Protein AF-0000000079855640 (afdb_homodimer)

Secondary structure (DSSP, 8-state):
------------PEEPPTTTTHHHHH-BTTB--EEEEEEEESS---HHHHHHHHHHHGGG-GGGSEEEEE-SS-EEEEE--SS---EEE--SS-S----TTSGGG-SEEEEEETTEEEEEEETTT--HHHHHHHHHHHHHHHHHHTT----S-TT---TTSPPPGGGG--HHHHH---S-------PPPP----PBPPTT--EEEEEEEEHHHHHHHHHHTTS-HHHHHHHHHHHHHHHHHHHTT-SS---EEEEEEEEGGGTS-----S--EEEE--EE-GGG----HHHHHHHHHHHHHHH-SHHHHHHHHHHHHHHHH-HHHHHS-HHHHHHHHHHHIIIIIGGG-SEEEEEEEEPP--HHHHTTEEEEEEE----SSS-EEEEEEEETTEEEEEEEESBS--HHHHHHHHHHHHTT---EEEE----/------------PEEPPTTTTHHHHH-BTTB--EEEEEEEESS---HHHHHHHHHHHGGG-TTTSEEEEE-SS-EEEEE--SS---EEE--SS-S----TTSGGG-SEEEEEETTEEEEEEETTT--HHHHHHHHHHHHHHHHHHTT----S-TT---TTSPPPGGGG--HHHHH---S-------PPPP----PBPPTT--EEEEEEEEHHHHHHHHHHTTS-HHHHHHHHHHHHHHHHHHHTT-SS---EEEEEEEEGGGTS-----S--EEEE--EE-GGG----HHHHHHHHHHHHHHH-SHHHHHHHHHHHHHHHH-HHHHHS-HHHHHHHHHHHIIIIIGGG-SEEEEEEEEPP--HHHHTTEEEEEEE----SSS-EEEEEEEETTEEEEEEEESBS--HHHHHHHHHHHHTT---EEEE----

Organism: NCBI:txid1812858

Radius of gyration: 33.26 Å; Cα contacts (8 Å, |Δi|>4): 1749; chains: 2; bounding box: 99×97×77 Å

Solvent-accessible surface area (backbone atoms only — not comparable to full-atom values): 45508 Å² total; per-residue (Å²): 134,83,81,78,73,73,78,66,89,70,84,66,65,43,71,54,39,79,77,17,60,55,39,67,48,46,51,37,101,78,22,20,55,18,32,37,43,31,40,35,37,74,53,70,63,56,64,69,54,44,40,54,18,44,65,60,37,45,75,40,38,58,75,66,35,26,23,76,39,82,51,70,46,46,60,34,32,32,71,46,85,53,75,67,76,64,68,38,72,58,68,88,43,65,43,57,63,75,59,65,81,36,73,66,24,41,55,54,48,40,29,36,53,65,30,31,44,33,42,34,38,34,54,47,47,27,34,71,68,27,49,45,34,51,51,46,24,32,51,42,46,31,42,36,76,73,69,49,81,59,73,68,39,56,60,21,61,57,59,89,44,78,65,57,72,52,34,71,39,62,59,59,72,77,55,39,70,35,75,41,61,75,81,79,88,66,71,68,26,31,69,57,86,50,52,67,46,63,89,79,48,51,40,39,44,33,37,41,30,46,40,64,54,46,48,54,47,18,50,74,72,71,46,50,60,69,46,43,52,52,31,40,48,50,51,14,49,51,54,48,52,60,69,65,64,56,90,71,76,46,32,41,16,35,40,28,61,40,70,38,48,84,73,48,83,65,64,41,36,32,62,54,64,47,77,47,60,57,69,50,51,58,46,42,45,89,74,53,70,68,54,43,39,51,45,41,47,28,45,46,66,50,54,66,44,63,44,56,47,28,16,52,47,18,36,53,48,48,60,59,62,32,63,69,58,51,67,34,43,36,73,58,44,29,52,49,49,42,48,42,38,58,63,45,57,56,29,44,26,36,31,38,46,40,67,73,44,75,56,66,62,37,73,69,49,49,82,47,47,64,39,46,45,36,40,56,31,51,55,83,55,48,33,49,32,36,16,30,23,25,28,87,55,39,28,31,40,22,35,28,21,34,29,71,69,56,62,48,58,50,44,32,53,50,49,39,41,75,67,67,33,70,68,48,79,50,62,78,64,83,127,132,83,79,76,70,72,76,65,88,68,84,64,65,43,72,55,39,78,76,18,60,57,40,69,48,47,51,38,103,79,22,19,53,18,30,36,43,32,39,33,38,73,54,69,64,56,64,71,54,45,38,53,19,45,66,60,38,45,76,40,38,59,74,67,36,26,22,76,41,82,52,69,46,47,62,35,31,32,70,46,85,51,76,69,76,65,68,38,74,58,68,88,42,65,42,58,63,78,58,65,80,38,71,66,23,41,53,53,46,41,30,35,53,68,30,29,45,33,43,35,39,34,53,48,47,27,34,72,68,28,49,45,34,52,50,46,26,31,52,42,46,31,42,36,75,72,69,48,82,58,73,69,38,56,60,23,63,58,61,89,42,78,64,58,72,53,34,72,39,61,59,60,72,77,56,39,70,35,75,40,61,76,80,78,87,65,73,68,26,30,67,58,85,52,53,67,45,64,88,81,46,51,41,38,44,32,36,41,31,47,39,65,53,46,47,56,47,19,50,75,73,71,47,50,60,70,48,43,52,51,31,41,48,51,50,13,49,52,53,47,51,59,70,66,64,57,92,71,77,46,32,41,17,34,41,28,63,39,72,38,47,86,72,47,83,64,65,41,36,32,62,55,63,48,75,47,61,58,68,50,51,58,46,41,47,92,73,53,69,68,56,44,38,50,46,42,47,27,45,48,65,52,53,65,43,63,43,55,48,28,16,52,47,17,36,52,49,47,59,61,62,32,64,67,58,51,67,33,43,35,74,57,46,29,52,49,49,42,50,44,38,58,64,45,56,56,31,45,25,37,33,37,45,39,66,73,43,76,56,66,60,37,73,69,49,50,81,47,47,64,39,45,44,35,39,56,30,52,53,84,57,49,32,50,32,36,18,32,25,25,27,86,56,38,28,32,40,22,34,27,20,34,29,70,69,57,61,48,59,49,43,31,51,51,50,40,42,76,67,65,33,69,67,48,80,48,63,77,64,82,127

Nearest PDB structures (foldseek):
  1q9j-assembly2_B  TM=6.080E-01  e=3.839E-14  Mycobacterium tuberculosis
  1q9j-assembly1_A  TM=6.222E-01  e=2.169E-13  Mycobacterium tuberculosis
  6n8e-assembly1_A  TM=6.264E-01  e=6.746E-13  Burkholderia diffusa
  6mfz-assembly1_A  TM=5.392E-01  e=1.345E-13  Brevibacillus parabrevis
  4tx2-assembly1_B  TM=5.176E-01  e=1.226E-12  Actinoplanes teichomyceticus

Sequence (862 aa):
MPKSHKKSTKDSWFELDLSATVYPTLQRRSFSSVYRISALLKEKVKPDLLQKALEMTLPRFPTFKVALRKGIFWRYLEPNNRPGPWVEQDIINPCMPMPFHANNHYLIRVYYYENRISLEVFHSLSDGTGALYLLRTLIAVYLRLQGYTIPNQNGVLDINQPPDPEELEDAYKRYATSKVRPPRKQEKAYRLHGTLEPFYTLNIICGIISVDTLLNVAKKYKVTITEYLNSVLIYALIQQQKSENHRKERPIKIAMPVSLRRFFPSKTLRNFITMVYPTIDPRLGDYTFEEIVTQVHYYMRYHINGKFLNADITTNAMTKSHPVIRIVPLFIKDLTVRSFYKRVQDLQSSAGLTNLGTIDIPEEMREHLIRFDVLMGQPFSPRTNCAIASLGNILTINFASSIVETSVEKFFFTKLVRDGVPVKIETNRNNMPKSHKKSTKDSWFELDLSATVYPTLQRRSFSSVYRISALLKEKVKPDLLQKALEMTLPRFPTFKVALRKGIFWRYLEPNNRPGPWVEQDIINPCMPMPFHANNHYLIRVYYYENRISLEVFHSLSDGTGALYLLRTLIAVYLRLQGYTIPNQNGVLDINQPPDPEELEDAYKRYATSKVRPPRKQEKAYRLHGTLEPFYTLNIICGIISVDTLLNVAKKYKVTITEYLNSVLIYALIQQQKSENHRKERPIKIAMPVSLRRFFPSKTLRNFITMVYPTIDPRLGDYTFEEIVTQVHYYMRYHINGKFLNADITTNAMTKSHPVIRIVPLFIKDLTVRSFYKRVQDLQSSAGLTNLGTIDIPEEMREHLIRFDVLMGQPFSPRTNCAIASLGNILTINFASSIVETSVEKFFFTKLVRDGVPVKIETNRNN

Structure (mmCIF, N/CA/C/O backbone):
data_AF-0000000079855640-model_v1
#
loop_
_entity.id
_entity.type
_entity.pdbx_description
1 polymer 'Alcohol acetyltransferase'
#
loop_
_atom_site.group_PDB
_atom_site.id
_atom_site.type_symbol
_atom_site.label_atom_id
_atom_site.label_alt_id
_atom_site.label_comp_id
_atom_site.label_asym_id
_atom_site.label_entity_id
_atom_site.label_seq_id
_atom_site.pdbx_PDB_ins_code
_atom_site.Cartn_x
_atom_site.Cartn_y
_atom_site.Cartn_z
_atom_site.occupancy
_atom_site.B_iso_or_equiv
_atom_site.auth_seq_id
_atom_site.auth_comp_id
_atom_site.auth_asym_id
_atom_site.auth_atom_id
_atom_site.pdbx_PDB_model_num
ATOM 1 N N . MET A 1 1 ? -48.562 33.969 37.156 1 28.41 1 MET A N 1
ATOM 2 C CA . MET A 1 1 ? -47.719 34.594 36.125 1 28.41 1 MET A CA 1
ATOM 3 C C . MET A 1 1 ? -46.375 33.875 36.031 1 28.41 1 MET A C 1
ATOM 5 O O . MET A 1 1 ? -45.594 33.875 37 1 28.41 1 MET A O 1
ATOM 9 N N . PRO A 1 2 ? -46.25 32.719 35.25 1 30.27 2 PRO A N 1
ATOM 10 C CA . PRO A 1 2 ? -45.25 31.672 35.375 1 30.27 2 PRO A CA 1
ATOM 11 C C . PRO A 1 2 ? -43.844 32.125 34.969 1 30.27 2 PRO A C 1
ATOM 13 O O . PRO A 1 2 ? -43.719 32.938 34.031 1 30.27 2 PRO A O 1
ATOM 16 N N . LYS A 1 3 ? -42.875 32.312 35.938 1 28.89 3 LYS A N 1
ATOM 17 C CA . LYS A 1 3 ? -41.531 32.844 35.844 1 28.89 3 LYS A CA 1
ATOM 18 C C . LYS A 1 3 ? -40.75 32.188 34.719 1 28.89 3 LYS A C 1
ATOM 20 O O . LYS A 1 3 ? -40.656 30.953 34.656 1 28.89 3 LYS A O 1
ATOM 25 N N . SER A 1 4 ? -40.812 32.812 33.562 1 31.02 4 SER A N 1
ATOM 26 C CA . SER A 1 4 ? -40.125 32.562 32.312 1 31.02 4 SER A CA 1
ATOM 27 C C . SER A 1 4 ? -38.625 32.375 32.531 1 31.02 4 SER A C 1
ATOM 29 O O . SER A 1 4 ? -37.938 33.344 32.906 1 31.02 4 SER A O 1
ATOM 31 N N . HIS A 1 5 ? -38.219 31.359 33.312 1 28.95 5 HIS A N 1
ATOM 32 C CA . HIS A 1 5 ? -36.812 31.125 33.625 1 28.95 5 HIS A CA 1
ATOM 33 C C . HIS A 1 5 ? -35.969 31.094 32.344 1 28.95 5 HIS A C 1
ATOM 35 O O . HIS A 1 5 ? -36.156 30.203 31.5 1 28.95 5 HIS A O 1
ATOM 41 N N . LYS A 1 6 ? -35.625 32.25 31.766 1 30.98 6 LYS A N 1
ATOM 42 C CA . LYS A 1 6 ? -34.656 32.406 30.688 1 30.98 6 LYS A CA 1
ATOM 43 C C . LYS A 1 6 ? -33.406 31.547 30.922 1 30.98 6 LYS A C 1
ATOM 45 O O . LYS A 1 6 ? -32.75 31.672 31.953 1 30.98 6 LYS A O 1
ATOM 50 N N . LYS A 1 7 ? -33.438 30.344 30.438 1 34.44 7 LYS A N 1
ATOM 51 C CA . LYS A 1 7 ? -32.312 29.438 30.453 1 34.44 7 LYS A CA 1
ATOM 52 C C . LYS A 1 7 ? -31.016 30.172 30.109 1 34.44 7 LYS A C 1
ATOM 54 O O . LYS A 1 7 ? -30.875 30.75 29.031 1 34.44 7 LYS A O 1
ATOM 59 N N . SER A 1 8 ? -30.375 30.891 31.062 1 32.03 8 SER A N 1
ATOM 60 C CA . SER A 1 8 ? -29.062 31.516 30.969 1 32.03 8 SER A CA 1
ATOM 61 C C . SER A 1 8 ? -28.125 30.703 30.094 1 32.03 8 SER A C 1
ATOM 63 O O . SER A 1 8 ? -28.25 29.484 30 1 32.03 8 SER A O 1
ATOM 65 N N . THR A 1 9 ? -27.531 31.281 29.047 1 35.34 9 THR A N 1
ATOM 66 C CA . THR A 1 9 ? -26.516 30.766 28.141 1 35.34 9 THR A CA 1
ATOM 67 C C . THR A 1 9 ? -25.469 29.953 28.906 1 35.34 9 THR A C 1
ATOM 69 O O . THR A 1 9 ? -24.656 30.516 29.641 1 35.34 9 THR A O 1
ATOM 72 N N . LYS A 1 10 ? -25.688 28.844 29.484 1 37.53 10 LYS A N 1
ATOM 73 C CA . LYS A 1 10 ? -24.938 27.797 30.172 1 37.53 10 LYS A CA 1
ATOM 74 C C . LYS A 1 10 ? -23.562 27.625 29.547 1 37.53 10 LYS A C 1
ATOM 76 O O . LYS A 1 10 ? -23.422 27.594 28.312 1 37.53 10 LYS A O 1
ATOM 81 N N . ASP A 1 11 ? -22.344 27.938 30.297 1 41.16 11 ASP A N 1
ATOM 82 C CA . ASP A 1 11 ? -20.906 27.734 30.188 1 41.16 11 ASP A CA 1
ATOM 83 C C . ASP A 1 11 ? -20.578 26.422 29.5 1 41.16 11 ASP A C 1
ATOM 85 O O . ASP A 1 11 ? -20.672 25.359 30.094 1 41.16 11 ASP A O 1
ATOM 89 N N . SER A 1 12 ? -20.812 26.266 28.297 1 45.03 12 SER A N 1
ATOM 90 C CA . SER A 1 12 ? -20.625 25.016 27.578 1 45.03 12 SER A CA 1
ATOM 91 C C . SER A 1 12 ? -19.156 24.625 27.484 1 45.03 12 SER A C 1
ATOM 93 O O . SER A 1 12 ? -18.328 25.406 27 1 45.03 12 SER A O 1
ATOM 95 N N . TRP A 1 13 ? -18.562 23.828 28.391 1 44.44 13 TRP A N 1
ATOM 96 C CA . TRP A 1 13 ? -17.25 23.188 28.391 1 44.44 13 TRP A CA 1
ATOM 97 C C . TRP A 1 13 ? -17.062 22.344 27.156 1 44.44 13 TRP A C 1
ATOM 99 O O . TRP A 1 13 ? -18.016 21.766 26.625 1 44.44 13 TRP A O 1
ATOM 109 N N . PHE A 1 14 ? -15.977 22.734 26.406 1 49.75 14 PHE A N 1
ATOM 110 C CA . PHE A 1 14 ? -15.617 21.891 25.266 1 49.75 14 PHE A CA 1
ATOM 111 C C . PHE A 1 14 ? -14.633 20.812 25.703 1 49.75 14 PHE A C 1
ATOM 113 O O . PHE A 1 14 ? -13.633 21.094 26.359 1 49.75 14 PHE A O 1
ATOM 120 N N . GLU A 1 15 ? -14.969 19.609 25.547 1 48.06 15 GLU A N 1
ATOM 121 C CA . GLU A 1 15 ? -14.016 18.531 25.734 1 48.06 15 GLU A CA 1
ATOM 122 C C . GLU A 1 15 ? -12.922 18.562 24.672 1 48.06 15 GLU A C 1
ATOM 124 O O . GLU A 1 15 ? -13.164 18.969 23.531 1 48.06 15 GLU A O 1
ATOM 129 N N . LEU A 1 16 ? -11.695 18.312 25.109 1 44.03 16 LEU A N 1
ATOM 130 C CA . LEU A 1 16 ? -10.609 18.203 24.141 1 44.03 16 LEU A CA 1
ATOM 131 C C . LEU A 1 16 ? -10.891 17.109 23.125 1 44.03 16 LEU A C 1
ATOM 133 O O . LEU A 1 16 ? -11.344 16.016 23.484 1 44.03 16 LEU A O 1
ATOM 137 N N . ASP A 1 17 ? -10.797 17.609 21.984 1 43.06 17 ASP A N 1
ATOM 138 C CA . ASP A 1 17 ? -10.984 16.578 20.969 1 43.06 17 ASP A CA 1
ATOM 139 C C . ASP A 1 17 ? -9.852 15.555 21 1 43.06 17 ASP A C 1
ATOM 141 O O . ASP A 1 17 ? -8.906 15.695 21.781 1 43.06 17 ASP A O 1
ATOM 145 N N . LEU A 1 18 ? -10.008 14.469 20.359 1 40.34 18 LEU A N 1
ATOM 146 C CA . LEU A 1 18 ? -9.133 13.297 20.422 1 40.34 18 LEU A CA 1
ATOM 147 C C . LEU A 1 18 ? -7.695 13.68 20.094 1 40.34 18 LEU A C 1
ATOM 149 O O . LEU A 1 18 ? -6.758 13.172 20.719 1 40.34 18 LEU A O 1
ATOM 153 N N . SER A 1 19 ? -7.562 14.633 19.234 1 40.22 19 SER A N 1
ATOM 154 C CA . SER A 1 19 ? -6.207 15.008 18.844 1 40.22 19 SER A CA 1
ATOM 155 C C . SER A 1 19 ? -5.598 15.992 19.844 1 40.22 19 SER A C 1
ATOM 157 O O . SER A 1 19 ? -4.375 16.062 19.984 1 40.22 19 SER A O 1
ATOM 159 N N . ALA A 1 20 ? -6.449 16.609 20.578 1 43.47 20 ALA A N 1
ATOM 160 C CA . ALA A 1 20 ? -6.047 17.75 21.406 1 43.47 20 ALA A CA 1
ATOM 161 C C . ALA A 1 20 ? -5.504 17.281 22.75 1 43.47 20 ALA A C 1
ATOM 163 O O . ALA A 1 20 ? -4.809 18.031 23.438 1 43.47 20 ALA A O 1
ATOM 164 N N . THR A 1 21 ? -5.789 16.078 23.047 1 38.31 21 THR A N 1
ATOM 165 C CA . THR A 1 21 ? -5.438 15.617 24.391 1 38.31 21 THR A CA 1
ATOM 166 C C . THR A 1 21 ? -3.93 15.43 24.516 1 38.31 21 THR A C 1
ATOM 168 O O . THR A 1 21 ? -3.379 15.531 25.609 1 38.31 21 THR A O 1
ATOM 171 N N . VAL A 1 22 ? -3.318 15.312 23.359 1 42.22 22 VAL A N 1
ATOM 172 C CA . VAL A 1 22 ? -1.897 14.977 23.406 1 42.22 22 VAL A CA 1
ATOM 173 C C . VAL A 1 22 ? -1.075 16.25 23.594 1 42.22 22 VAL A C 1
ATOM 175 O O . VAL A 1 22 ? -0.082 16.266 24.328 1 42.22 22 VAL A O 1
ATOM 178 N N . TYR A 1 23 ? -1.592 17.281 23.219 1 41.84 23 TYR A N 1
ATOM 179 C CA . TYR A 1 23 ? -0.748 18.453 23.047 1 41.84 23 TYR A CA 1
ATOM 180 C C . TYR A 1 23 ? -0.509 19.156 24.391 1 41.84 23 TYR A C 1
ATOM 182 O O . TYR A 1 23 ? 0.617 19.562 24.688 1 41.84 23 TYR A O 1
ATOM 190 N N . PRO A 1 24 ? -1.569 19.266 25.172 1 39.59 24 PRO A N 1
ATOM 191 C CA . PRO A 1 24 ? -1.308 19.953 26.438 1 39.59 24 PRO A CA 1
ATOM 192 C C . PRO A 1 24 ? -0.3 19.219 27.312 1 39.59 24 PRO A C 1
ATOM 194 O O . PRO A 1 24 ? 0.425 19.844 28.094 1 39.59 24 PRO A O 1
ATOM 197 N N . THR A 1 25 ? -0.307 17.922 27.062 1 40.91 25 THR A N 1
ATOM 198 C CA . THR A 1 25 ? 0.597 17.109 27.859 1 40.91 25 THR A CA 1
ATOM 199 C C . THR A 1 25 ? 2.047 17.328 27.438 1 40.91 25 THR A C 1
ATOM 201 O O . THR A 1 25 ? 2.965 17.188 28.25 1 40.91 25 THR A O 1
ATOM 204 N N . LEU A 1 26 ? 2.088 17.719 26.219 1 43.69 26 LEU A N 1
ATOM 205 C CA . LEU A 1 26 ? 3.439 17.859 25.688 1 43.69 26 LEU A CA 1
ATOM 206 C C . LEU A 1 26 ? 3.98 19.266 25.938 1 43.69 26 LEU A C 1
ATOM 208 O O . LEU A 1 26 ? 5.164 19.531 25.703 1 43.69 26 LEU A O 1
ATOM 212 N N . GLN A 1 27 ? 3.051 20.156 26.359 1 40.84 27 GLN A N 1
ATOM 213 C CA . GLN A 1 27 ? 3.473 21.531 26.547 1 40.84 27 GLN A CA 1
ATOM 214 C C . GLN A 1 27 ? 4.508 21.641 27.672 1 40.84 27 GLN A C 1
ATOM 216 O O . GLN A 1 27 ? 4.254 21.219 28.797 1 40.84 27 GLN A O 1
ATOM 221 N N . ARG A 1 28 ? 5.723 21.469 27.312 1 48.12 28 ARG A N 1
ATOM 222 C CA . ARG A 1 28 ? 6.809 21.844 28.203 1 48.12 28 ARG A CA 1
ATOM 223 C C . ARG A 1 28 ? 7.453 23.156 27.766 1 48.12 28 ARG A C 1
ATOM 225 O O . ARG A 1 28 ? 7.094 23.719 26.734 1 48.12 28 ARG A O 1
ATOM 232 N N . ARG A 1 29 ? 8.195 23.594 28.812 1 46.03 29 ARG A N 1
ATOM 233 C CA . ARG A 1 29 ? 9.031 24.75 28.5 1 46.03 29 ARG A CA 1
ATOM 234 C C . ARG A 1 29 ? 9.766 24.547 27.188 1 46.03 29 ARG A C 1
ATOM 236 O O . ARG A 1 29 ? 10.039 25.516 26.453 1 46.03 29 ARG A O 1
ATOM 243 N N . SER A 1 30 ? 9.883 23.234 26.859 1 45.31 30 SER A N 1
ATOM 244 C CA . SER A 1 30 ? 10.75 23 25.703 1 45.31 30 SER A CA 1
ATOM 245 C C . SER A 1 30 ? 9.953 22.531 24.5 1 45.31 30 SER A C 1
ATOM 247 O O . SER A 1 30 ? 10.523 22.234 23.438 1 45.31 30 SER A O 1
ATOM 249 N N . PHE A 1 31 ? 8.633 22.406 24.656 1 52.41 31 PHE A N 1
ATOM 250 C CA . PHE A 1 31 ? 7.859 22 23.484 1 52.41 31 PHE A CA 1
ATOM 251 C C . PHE A 1 31 ? 6.625 22.891 23.328 1 52.41 31 PHE A C 1
ATOM 253 O O . PHE A 1 31 ? 5.934 23.172 24.312 1 52.41 31 PHE A O 1
ATOM 260 N N . SER A 1 32 ? 6.598 23.531 22.156 1 60.34 32 SER A N 1
ATOM 261 C CA . SER A 1 32 ? 5.457 24.391 21.859 1 60.34 32 SER A CA 1
ATOM 262 C C . SER A 1 32 ? 4.52 23.734 20.859 1 60.34 32 SER A C 1
ATOM 264 O O . SER A 1 32 ? 4.934 23.391 19.75 1 60.34 32 SER A O 1
ATOM 266 N N . SER A 1 33 ? 3.336 23.438 21.203 1 75.88 33 SER A N 1
ATOM 267 C CA . SER A 1 33 ? 2.305 22.938 20.297 1 75.88 33 SER A CA 1
ATOM 268 C C . SER A 1 33 ? 1.519 24.094 19.672 1 75.88 33 SER A C 1
ATOM 270 O O . SER A 1 33 ? 0.299 24.172 19.828 1 75.88 33 SER A O 1
ATOM 272 N N . VAL A 1 34 ? 2.281 25.016 19.078 1 87.5 34 VAL A N 1
ATOM 273 C CA . VAL A 1 34 ? 1.7 26.203 18.469 1 87.5 34 VAL A CA 1
ATOM 274 C C . VAL A 1 34 ? 2.051 26.25 16.984 1 87.5 34 VAL A C 1
ATOM 276 O O . VAL A 1 34 ? 3.184 25.953 16.609 1 87.5 34 VAL A O 1
ATOM 279 N N . TYR A 1 35 ? 1.076 26.531 16.203 1 91 35 TYR A N 1
ATOM 280 C CA . TYR A 1 35 ? 1.346 26.812 14.789 1 91 35 TYR A CA 1
ATOM 281 C C . TYR A 1 35 ? 0.889 28.219 14.414 1 91 35 TYR A C 1
ATOM 283 O O . TYR A 1 35 ? 0.208 28.891 15.203 1 91 35 TYR A O 1
ATOM 291 N N . ARG A 1 36 ? 1.369 28.641 13.25 1 96.31 36 ARG A N 1
ATOM 292 C CA . ARG A 1 36 ? 1.108 30.016 12.852 1 96.31 36 ARG A CA 1
ATOM 293 C C . ARG A 1 36 ? 0.608 30.078 11.414 1 96.31 36 ARG A C 1
ATOM 295 O O . ARG A 1 36 ? 1.117 29.375 10.539 1 96.31 36 ARG A O 1
ATOM 302 N N . ILE A 1 37 ? -0.422 30.844 11.203 1 97.88 37 ILE A N 1
ATOM 303 C CA . ILE A 1 37 ? -0.852 31.234 9.867 1 97.88 37 ILE A CA 1
ATOM 304 C C . ILE A 1 37 ? -0.776 32.75 9.719 1 97.88 37 ILE A C 1
ATOM 306 O O . ILE A 1 37 ? -1.228 33.5 10.594 1 97.88 37 ILE A O 1
ATOM 310 N N . SER A 1 38 ? -0.2 33.188 8.617 1 98 38 SER A N 1
ATOM 311 C CA . SER A 1 38 ? -0.027 34.594 8.398 1 98 38 SER A CA 1
ATOM 312 C C . SER A 1 38 ? -0.588 35.031 7.039 1 98 38 SER A C 1
ATOM 314 O O . SER A 1 38 ? -0.596 34.25 6.094 1 98 38 SER A O 1
ATOM 316 N N . ALA A 1 39 ? -1.063 36.219 7.008 1 98.44 39 ALA A N 1
ATOM 317 C CA . ALA A 1 39 ? -1.492 36.844 5.766 1 98.44 39 ALA A CA 1
ATOM 318 C C . ALA A 1 39 ? -0.672 38.094 5.48 1 98.44 39 ALA A C 1
ATOM 320 O O . ALA A 1 39 ? -0.489 38.938 6.363 1 98.44 39 ALA A O 1
ATOM 321 N N . LEU A 1 40 ? -0.145 38.125 4.309 1 98.25 40 LEU A N 1
ATOM 322 C CA . LEU A 1 40 ? 0.567 39.312 3.855 1 98.25 40 LEU A CA 1
ATOM 323 C C . LEU A 1 40 ? -0.357 40.219 3.062 1 98.25 40 LEU A C 1
ATOM 325 O O . LEU A 1 40 ? -0.882 39.812 2.018 1 98.25 40 LEU A O 1
ATOM 329 N N . LEU A 1 41 ? -0.554 41.406 3.574 1 98.25 41 LEU A N 1
ATOM 330 C CA . LEU A 1 41 ? -1.421 42.406 2.936 1 98.25 41 LEU A CA 1
ATOM 331 C C . LEU A 1 41 ? -0.617 43.312 2.025 1 98.25 41 LEU A C 1
ATOM 333 O O . LEU A 1 41 ? 0.615 43.344 2.078 1 98.25 41 LEU A O 1
ATOM 337 N N . LYS A 1 42 ? -1.302 44.062 1.216 1 97.44 42 LYS A N 1
ATOM 338 C CA . LYS A 1 42 ? -0.654 45 0.322 1 97.44 42 LYS A CA 1
ATOM 339 C C . LYS A 1 42 ? -0.321 46.312 1.054 1 97.44 42 LYS A C 1
ATOM 341 O O . LYS A 1 42 ? 0.647 46.969 0.71 1 97.44 42 LYS A O 1
ATOM 346 N N . GLU A 1 43 ? -1.129 46.594 2.08 1 97.56 43 GLU A N 1
ATOM 347 C CA . GLU A 1 43 ? -0.937 47.812 2.842 1 97.56 43 GLU A CA 1
ATOM 348 C C . GLU A 1 43 ? -0.485 47.531 4.27 1 97.56 43 GLU A C 1
ATOM 350 O O . GLU A 1 43 ? -0.72 46.438 4.781 1 97.56 43 GLU A O 1
ATOM 355 N N . LYS A 1 44 ? 0.101 48.5 4.863 1 97.88 44 LYS A N 1
ATOM 356 C CA . LYS A 1 44 ? 0.539 48.375 6.25 1 97.88 44 LYS A CA 1
ATOM 357 C C . LYS A 1 44 ? -0.65 48.156 7.184 1 97.88 44 LYS A C 1
ATOM 359 O O . LYS A 1 44 ? -1.698 48.781 7.004 1 97.88 44 LYS A O 1
ATOM 364 N N . VAL A 1 45 ? -0.431 47.438 8.203 1 98.44 45 VAL A N 1
ATOM 365 C CA . VAL A 1 45 ? -1.49 47.094 9.141 1 98.44 45 VAL A CA 1
ATOM 366 C C . VAL A 1 45 ? -1.673 48.219 10.156 1 98.44 45 VAL A C 1
ATOM 368 O O . VAL A 1 45 ? -0.693 48.781 10.648 1 98.44 45 VAL A O 1
ATOM 371 N N . LYS A 1 46 ? -2.889 48.562 10.414 1 98.38 46 LYS A N 1
ATOM 372 C CA . LYS A 1 46 ? -3.252 49.469 11.492 1 98.38 46 LYS A CA 1
ATOM 373 C C . LYS A 1 46 ? -3.623 48.719 12.758 1 98.38 46 LYS A C 1
ATOM 375 O O . LYS A 1 46 ? -4.734 48.188 12.875 1 98.38 46 LYS A O 1
ATOM 380 N N . PRO A 1 47 ? -2.787 48.75 13.719 1 97.94 47 PRO A N 1
ATOM 381 C CA . PRO A 1 47 ? -2.959 47.875 14.883 1 97.94 47 PRO A CA 1
ATOM 382 C C . PRO A 1 47 ? -4.266 48.156 15.633 1 97.94 47 PRO A C 1
ATOM 384 O O . PRO A 1 47 ? -4.91 47.219 16.109 1 97.94 47 PRO A O 1
ATOM 387 N N . ASP A 1 48 ? -4.648 49.406 15.797 1 97.88 48 ASP A N 1
ATOM 388 C CA . ASP A 1 48 ? -5.855 49.75 16.547 1 97.88 48 ASP A CA 1
ATOM 389 C C . ASP A 1 48 ? -7.098 49.188 15.859 1 97.88 48 ASP A C 1
ATOM 391 O O . ASP A 1 48 ? -8 48.688 16.531 1 97.88 48 ASP A O 1
ATOM 395 N N . LEU A 1 49 ? -7.129 49.312 14.602 1 98.38 49 LEU A N 1
ATOM 396 C CA . LEU A 1 49 ? -8.25 48.75 13.844 1 98.38 49 LEU A CA 1
ATOM 397 C C . LEU A 1 49 ? -8.258 47.25 13.898 1 98.38 49 LEU A C 1
ATOM 399 O O . LEU A 1 49 ? -9.32 46.625 13.922 1 98.38 49 LEU A O 1
ATOM 403 N N . LEU A 1 50 ? -7.047 46.688 13.82 1 98.62 50 LEU A N 1
ATOM 404 C CA . LEU A 1 50 ? -6.941 45.25 13.906 1 98.62 50 LEU A CA 1
ATOM 405 C C . LEU A 1 50 ? -7.457 44.75 15.258 1 98.62 50 LEU A C 1
ATOM 407 O O . LEU A 1 50 ? -8.117 43.719 15.32 1 98.62 50 LEU A O 1
ATOM 411 N N . GLN A 1 51 ? -7.125 45.469 16.328 1 98.44 51 GLN A N 1
ATOM 412 C CA . GLN A 1 51 ? -7.625 45.125 17.656 1 98.44 51 GLN A CA 1
ATOM 413 C C . GLN A 1 51 ? -9.148 45.188 17.703 1 98.44 51 GLN A C 1
ATOM 415 O O . GLN A 1 51 ? -9.789 44.281 18.25 1 98.44 51 GLN A O 1
ATOM 420 N N . LYS A 1 52 ? -9.68 46.25 17.172 1 98.38 52 LYS A N 1
ATOM 421 C CA . LYS A 1 52 ? -11.141 46.375 17.109 1 98.38 52 LYS A CA 1
ATOM 422 C C . LYS A 1 52 ? -11.758 45.219 16.328 1 98.38 52 LYS A C 1
ATOM 424 O O . LYS A 1 52 ? -12.781 44.656 16.719 1 98.38 52 LYS A O 1
ATOM 429 N N . ALA A 1 53 ? -11.148 44.906 15.203 1 98.69 53 ALA A N 1
ATOM 430 C CA . ALA A 1 53 ? -11.625 43.781 14.375 1 98.69 53 ALA A CA 1
ATOM 431 C C . ALA A 1 53 ? -11.602 42.469 15.156 1 98.69 53 ALA A C 1
ATOM 433 O O . ALA A 1 53 ? -12.516 41.656 15.039 1 98.69 53 ALA A O 1
ATOM 434 N N . LEU A 1 54 ? -10.508 42.25 15.852 1 98.5 54 LEU A N 1
ATOM 435 C CA . LEU A 1 54 ? -10.367 41.031 16.641 1 98.5 54 LEU A CA 1
ATOM 436 C C . LEU A 1 54 ? -11.484 40.938 17.688 1 98.5 54 LEU A C 1
ATOM 438 O O . LEU A 1 54 ? -12.086 39.875 17.844 1 98.5 54 LEU A O 1
ATOM 442 N N . GLU A 1 55 ? -11.82 41.969 18.375 1 97.5 55 GLU A N 1
ATOM 443 C CA . GLU A 1 55 ? -12.859 42 19.391 1 97.5 55 GLU A CA 1
ATOM 444 C C . GLU A 1 55 ? -14.234 41.719 18.781 1 97.5 55 GLU A C 1
ATOM 446 O O . GLU A 1 55 ? -15.07 41.062 19.406 1 97.5 55 GLU A O 1
ATOM 451 N N . MET A 1 56 ? -14.398 42.219 17.641 1 97.94 56 MET A N 1
ATOM 452 C CA . MET A 1 56 ? -15.672 42.031 16.969 1 97.94 56 MET A CA 1
ATOM 453 C C . MET A 1 56 ? -15.812 40.594 16.453 1 97.94 56 MET A C 1
ATOM 455 O O . MET A 1 56 ? -16.922 40.031 16.406 1 97.94 56 MET A O 1
ATOM 459 N N . THR A 1 57 ? -14.734 40 15.992 1 98.38 57 THR A N 1
ATOM 460 C CA . THR A 1 57 ? -14.734 38.719 15.281 1 98.38 57 THR A CA 1
ATOM 461 C C . THR A 1 57 ? -14.758 37.562 16.25 1 98.38 57 THR A C 1
ATOM 463 O O . THR A 1 57 ? -15.461 36.562 16.031 1 98.38 57 THR A O 1
ATOM 466 N N . LEU A 1 58 ? -14.016 37.594 17.328 1 97.31 58 LEU A N 1
ATOM 467 C CA . LEU A 1 58 ? -13.703 36.469 18.203 1 97.31 58 LEU A CA 1
ATOM 468 C C . LEU A 1 58 ? -14.969 35.875 18.812 1 97.31 58 LEU A C 1
ATOM 470 O O . LEU A 1 58 ? -15.086 34.656 18.938 1 97.31 58 LEU A O 1
ATOM 474 N N . PRO A 1 59 ? -15.984 36.688 19.188 1 95.25 59 PRO A N 1
ATOM 475 C CA . PRO A 1 59 ? -17.203 36.094 19.766 1 95.25 59 PRO A CA 1
ATOM 476 C C . PRO A 1 59 ? -17.922 35.156 18.797 1 95.25 59 PRO A C 1
ATOM 478 O O . PRO A 1 59 ? -18.641 34.25 19.234 1 95.25 59 PRO A O 1
ATOM 481 N N . ARG A 1 60 ? -17.719 35.281 17.531 1 97.06 60 ARG A N 1
ATOM 482 C CA . ARG A 1 60 ? -18.328 34.406 16.531 1 97.06 60 ARG A CA 1
ATOM 483 C C . ARG A 1 60 ? -17.656 33.031 16.5 1 97.06 60 ARG A C 1
ATOM 485 O O . ARG A 1 60 ? -18.219 32.062 15.992 1 97.06 60 ARG A O 1
ATOM 492 N N . PHE A 1 61 ? -16.484 32.969 17.109 1 96.75 61 PHE A N 1
ATOM 493 C CA . PHE A 1 61 ? -15.688 31.734 17.125 1 96.75 61 PHE A CA 1
ATOM 494 C C . PHE A 1 61 ? -15.469 31.234 18.547 1 96.75 61 PHE A C 1
ATOM 496 O O . PHE A 1 61 ? -14.344 31.25 19.047 1 96.75 61 PHE A O 1
ATOM 503 N N . PRO A 1 62 ? -16.469 30.641 19.125 1 93.31 62 PRO A N 1
ATOM 504 C CA . PRO A 1 62 ? -16.359 30.25 20.531 1 93.31 62 PRO A CA 1
ATOM 505 C C . PRO A 1 62 ? -15.273 29.219 20.781 1 93.31 62 PRO A C 1
ATOM 507 O O . PRO A 1 62 ? -14.711 29.156 21.875 1 93.31 62 PRO A O 1
ATOM 510 N N . THR A 1 63 ? -14.914 28.469 19.812 1 90.44 63 THR A N 1
ATOM 511 C CA . THR A 1 63 ? -13.906 27.422 19.969 1 90.44 63 THR A CA 1
ATOM 512 C C . THR A 1 63 ? -12.523 28.047 20.172 1 90.44 63 THR A C 1
ATOM 514 O O . THR A 1 63 ? -11.602 27.375 20.641 1 90.44 63 THR A O 1
ATOM 517 N N . PHE A 1 64 ? -12.398 29.328 19.844 1 94.06 64 PHE A N 1
ATOM 518 C CA . PHE A 1 64 ? -11.117 30.016 19.984 1 94.06 64 PHE A CA 1
ATOM 519 C C . PHE A 1 64 ? -11.125 30.938 21.203 1 94.06 64 PHE A C 1
ATOM 521 O O . PHE A 1 64 ? -10.086 31.438 21.609 1 94.06 64 PHE A O 1
ATOM 528 N N . LYS A 1 65 ? -12.258 31.141 21.688 1 93 65 LYS A N 1
ATOM 529 C CA . LYS A 1 65 ? -12.414 31.969 22.875 1 93 65 LYS A CA 1
ATOM 530 C C . LYS A 1 65 ? -12.531 31.109 24.141 1 93 65 LYS A C 1
ATOM 532 O O . LYS A 1 65 ? -13.523 31.203 24.859 1 93 65 LYS A O 1
ATOM 537 N N . VAL A 1 66 ? -11.484 30.359 24.391 1 89.19 66 VAL A N 1
ATOM 538 C CA . VAL A 1 66 ? -11.531 29.375 25.484 1 89.19 66 VAL A CA 1
ATOM 539 C C . VAL A 1 66 ? -10.211 29.375 26.234 1 89.19 66 VAL A C 1
ATOM 541 O O . VAL A 1 66 ? -9.211 29.922 25.766 1 89.19 66 VAL A O 1
ATOM 544 N N . ALA A 1 67 ? -10.297 28.875 27.406 1 86.12 67 ALA A N 1
ATOM 545 C CA . ALA A 1 67 ? -9.133 28.641 28.266 1 86.12 67 ALA A CA 1
ATOM 546 C C . ALA A 1 67 ? -9.016 27.172 28.641 1 86.12 67 ALA A C 1
ATOM 548 O O . ALA A 1 67 ? -10.031 26.484 28.797 1 86.12 67 ALA A O 1
ATOM 549 N N . LEU A 1 68 ? -7.75 26.812 28.703 1 79.06 68 LEU A N 1
ATOM 550 C CA . LEU A 1 68 ? -7.492 25.438 29.109 1 79.06 68 LEU A CA 1
ATOM 551 C C . LEU A 1 68 ? -7.496 25.297 30.625 1 79.06 68 LEU A C 1
ATOM 553 O O . LEU A 1 68 ? -6.832 26.078 31.328 1 79.06 68 LEU A O 1
ATOM 557 N N . ARG A 1 69 ? -8.289 24.391 31.078 1 74.75 69 ARG A N 1
ATOM 558 C CA . ARG A 1 69 ? -8.344 24.109 32.5 1 74.75 69 ARG A CA 1
ATOM 559 C C . ARG A 1 69 ? -7.918 22.688 32.812 1 74.75 69 ARG A C 1
ATOM 561 O O . ARG A 1 69 ? -8.188 21.766 32.031 1 74.75 69 ARG A O 1
ATOM 568 N N . LYS A 1 70 ? -7.098 22.594 33.812 1 69.19 70 LYS A N 1
ATOM 569 C CA . LYS A 1 70 ? -6.637 21.281 34.25 1 69.19 70 LYS A CA 1
ATOM 570 C C . LYS A 1 70 ? -7.535 20.734 35.344 1 69.19 70 LYS A C 1
ATOM 572 O O . LYS A 1 70 ? -7.695 21.344 36.406 1 69.19 70 LYS A O 1
ATOM 577 N N . GLY A 1 71 ? -8.195 19.719 34.906 1 61.69 71 GLY A N 1
ATOM 578 C CA . GLY A 1 71 ? -8.875 18.969 35.969 1 61.69 71 GLY A CA 1
ATOM 579 C C . GLY A 1 71 ? -8.023 17.859 36.562 1 61.69 71 GLY A C 1
ATOM 580 O O . GLY A 1 71 ? -6.82 17.797 36.312 1 61.69 71 GLY A O 1
ATOM 581 N N . ILE A 1 72 ? -8.578 17.078 37.406 1 55.84 72 ILE A N 1
ATOM 582 C CA . ILE A 1 72 ? -7.848 15.992 38.062 1 55.84 72 ILE A CA 1
ATOM 583 C C . ILE A 1 72 ? -7.566 14.891 37.031 1 55.84 72 ILE A C 1
ATOM 585 O O . ILE A 1 72 ? -6.473 14.32 37.031 1 55.84 72 ILE A O 1
ATOM 589 N N . PHE A 1 73 ? -8.547 14.695 36.219 1 53.34 73 PHE A N 1
ATOM 590 C CA . PHE A 1 73 ? -8.422 13.531 35.344 1 53.34 73 PHE A CA 1
ATOM 591 C C . PHE A 1 73 ? -8.289 13.961 33.875 1 53.34 73 PHE A C 1
ATOM 593 O O . PHE A 1 73 ? -7.797 13.195 33.031 1 53.34 73 PHE A O 1
ATOM 600 N N . TRP A 1 74 ? -8.883 15.188 33.719 1 59.59 74 TRP A N 1
ATOM 601 C CA . TRP A 1 74 ? -8.844 15.594 32.312 1 59.59 74 TRP A CA 1
ATOM 602 C C . TRP A 1 74 ? -8.703 17.109 32.188 1 59.59 74 TRP A C 1
ATOM 604 O O . TRP A 1 74 ? -9.008 17.844 33.156 1 59.59 74 TRP A O 1
ATOM 614 N N . ARG A 1 75 ? -8.125 17.469 31.109 1 66.12 75 ARG A N 1
ATOM 615 C CA . ARG A 1 75 ? -8.117 18.875 30.719 1 66.12 75 ARG A CA 1
ATOM 616 C C . ARG A 1 75 ? -9.328 19.203 29.859 1 66.12 75 ARG A C 1
ATOM 618 O O . ARG A 1 75 ? -9.844 18.359 29.141 1 66.12 75 ARG A O 1
ATOM 625 N N . TYR A 1 76 ? -9.82 20.281 30.141 1 72.5 76 TYR A N 1
ATOM 626 C CA . TYR A 1 76 ? -10.969 20.688 29.344 1 72.5 76 TYR A CA 1
ATOM 627 C C . TYR A 1 76 ? -10.898 22.172 28.969 1 72.5 76 TYR A C 1
ATOM 629 O O . TYR A 1 76 ? -10.117 22.922 29.562 1 72.5 76 TYR A O 1
ATOM 637 N N . LEU A 1 77 ? -11.672 22.516 27.969 1 77.62 77 LEU A N 1
ATOM 638 C CA . LEU A 1 77 ? -11.742 23.891 27.5 1 77.62 77 LEU A CA 1
ATOM 639 C C . LEU A 1 77 ? -13 24.578 28.031 1 77.62 77 LEU A C 1
ATOM 641 O O . LEU A 1 77 ? -14.094 24.016 27.953 1 77.62 77 LEU A O 1
ATOM 645 N N . GLU A 1 78 ? -12.773 25.672 28.656 1 84.44 78 GLU A N 1
ATOM 646 C CA . GLU A 1 78 ? -13.891 26.484 29.125 1 84.44 78 GLU A CA 1
ATOM 647 C C . GLU A 1 78 ? -13.906 27.859 28.469 1 84.44 78 GLU A C 1
ATOM 649 O O . GLU A 1 78 ? -12.852 28.391 28.109 1 84.44 78 GLU A O 1
ATOM 654 N N . PRO A 1 79 ? -15.102 28.328 28.328 1 88.62 79 PRO A N 1
ATOM 655 C CA . PRO A 1 79 ? -15.164 29.688 27.766 1 88.62 79 PRO A CA 1
ATOM 656 C C . PRO A 1 79 ? -14.312 30.688 28.531 1 88.62 79 PRO A C 1
ATOM 658 O O . PRO A 1 79 ? -14.273 30.656 29.766 1 88.62 79 PRO A O 1
ATOM 661 N N . ASN A 1 80 ? -13.594 31.5 27.812 1 91.06 80 ASN A N 1
ATOM 662 C CA . ASN A 1 80 ? -12.734 32.531 28.375 1 91.06 80 ASN A CA 1
ATOM 663 C C . ASN A 1 80 ? -13.32 33.938 28.172 1 91.06 80 ASN A C 1
ATOM 665 O O . ASN A 1 80 ? -13.305 34.438 27.047 1 91.06 80 ASN A O 1
ATOM 669 N N . ASN A 1 81 ? -13.789 34.5 29.234 1 89.19 81 ASN A N 1
ATOM 670 C CA . ASN A 1 81 ? -14.406 35.844 29.141 1 89.19 81 ASN A CA 1
ATOM 671 C C . ASN A 1 81 ? -13.484 36.906 29.672 1 89.19 81 ASN A C 1
ATOM 673 O O . ASN A 1 81 ? -13.906 38.062 29.859 1 89.19 81 ASN A O 1
ATOM 677 N N . ARG A 1 82 ? -12.312 36.562 29.859 1 91.75 82 ARG A N 1
ATOM 678 C CA . ARG A 1 82 ? -11.328 37.531 30.297 1 91.75 82 ARG A CA 1
ATOM 679 C C . ARG A 1 82 ? -11.031 38.531 29.188 1 91.75 82 ARG A C 1
ATOM 681 O O . ARG A 1 82 ? -11.281 38.281 28.016 1 91.75 82 ARG A O 1
ATOM 688 N N . PRO A 1 83 ? -10.531 39.656 29.641 1 92.69 83 PRO A N 1
ATOM 689 C CA . PRO A 1 83 ? -10.172 40.625 28.609 1 92.69 83 PRO A CA 1
ATOM 690 C C . PRO A 1 83 ? -9.102 40.094 27.656 1 92.69 83 PRO A C 1
ATOM 692 O O . PRO A 1 83 ? -8.234 39.312 28.062 1 92.69 83 PRO A O 1
ATOM 695 N N . GLY A 1 84 ? -9.242 40.625 26.469 1 90.94 84 GLY A N 1
ATOM 696 C CA . GLY A 1 84 ? -8.336 40.188 25.422 1 90.94 84 GLY A CA 1
ATOM 697 C C . GLY A 1 84 ? -8.977 39.219 24.453 1 90.94 84 GLY A C 1
ATOM 698 O O . GLY A 1 84 ? -10.203 39.156 24.344 1 90.94 84 GLY A O 1
ATOM 699 N N . PRO A 1 85 ? -8.016 38.531 23.781 1 94.19 85 PRO A N 1
ATOM 700 C CA . PRO A 1 85 ? -6.574 38.719 23.562 1 94.19 85 PRO A CA 1
ATOM 701 C C . PRO A 1 85 ? -6.25 40.062 22.891 1 94.19 85 PRO A C 1
ATOM 703 O O . PRO A 1 85 ? -7.133 40.688 22.312 1 94.19 85 PRO A O 1
ATOM 706 N N . TRP A 1 86 ? -5.023 40.469 23.016 1 96.38 86 TRP A N 1
ATOM 707 C CA . TRP A 1 86 ? -4.59 41.75 22.453 1 96.38 86 TRP A CA 1
ATOM 708 C C . TRP A 1 86 ? -3.656 41.531 21.266 1 96.38 86 TRP A C 1
ATOM 710 O O . TRP A 1 86 ? -2.824 40.625 21.281 1 96.38 86 TRP A O 1
ATOM 720 N N . VAL A 1 87 ? -3.846 42.406 20.297 1 97.62 87 VAL A N 1
ATOM 721 C CA . VAL A 1 87 ? -2.939 42.406 19.156 1 97.62 87 VAL A CA 1
ATOM 722 C C . VAL A 1 87 ? -1.567 42.938 19.578 1 97.62 87 VAL A C 1
ATOM 724 O O . VAL A 1 87 ? -1.467 43.906 20.312 1 97.62 87 VAL A O 1
ATOM 727 N N . GLU A 1 88 ? -0.55 42.156 19.203 1 96.38 88 GLU A N 1
ATOM 728 C CA . GLU A 1 88 ? 0.812 42.531 19.578 1 96.38 88 GLU A CA 1
ATOM 729 C C . GLU A 1 88 ? 1.717 42.656 18.359 1 96.38 88 GLU A C 1
ATOM 731 O O . GLU A 1 88 ? 1.408 42.125 17.297 1 96.38 88 GLU A O 1
ATOM 736 N N . GLN A 1 89 ? 2.77 43.406 18.578 1 96.06 89 GLN A N 1
ATOM 737 C CA . GLN A 1 89 ? 3.807 43.438 17.547 1 96.06 89 GLN A CA 1
ATOM 738 C C . GLN A 1 89 ? 4.496 42.062 17.453 1 96.06 89 GLN A C 1
ATOM 740 O O . GLN A 1 89 ? 4.766 41.438 18.469 1 96.06 89 GLN A O 1
ATOM 745 N N . ASP A 1 90 ? 4.816 41.75 16.266 1 93.94 90 ASP A N 1
ATOM 746 C CA . ASP A 1 90 ? 5.379 40.406 16.016 1 93.94 90 ASP A CA 1
ATOM 747 C C . ASP A 1 90 ? 6.762 40.281 16.641 1 93.94 90 ASP A C 1
ATOM 749 O O . ASP A 1 90 ? 7.391 41.281 17 1 93.94 90 ASP A O 1
ATOM 753 N N . ILE A 1 91 ? 7.152 39.031 16.812 1 86.81 91 ILE A N 1
ATOM 754 C CA . ILE A 1 91 ? 8.438 38.719 17.406 1 86.81 91 ILE A CA 1
ATOM 755 C C . ILE A 1 91 ? 9.297 37.938 16.391 1 86.81 91 ILE A C 1
ATOM 757 O O . ILE A 1 91 ? 8.773 37.406 15.414 1 86.81 91 ILE A O 1
ATOM 761 N N . ILE A 1 92 ? 10.523 37.875 16.641 1 80.38 92 ILE A N 1
ATOM 762 C CA . ILE A 1 92 ? 11.469 37.25 15.711 1 80.38 92 ILE A CA 1
ATOM 763 C C . ILE A 1 92 ? 11.297 35.75 15.703 1 80.38 92 ILE A C 1
ATOM 765 O O . ILE A 1 92 ? 11.344 35.125 14.648 1 80.38 92 ILE A O 1
ATOM 769 N N . ASN A 1 93 ? 11.125 35.25 16.922 1 84.38 93 ASN A N 1
ATOM 770 C CA . ASN A 1 93 ? 10.953 33.812 17.031 1 84.38 93 ASN A CA 1
ATOM 771 C C . ASN A 1 93 ? 9.492 33.438 17.25 1 84.38 93 ASN A C 1
ATOM 773 O O . ASN A 1 93 ? 9.031 33.344 18.391 1 84.38 93 ASN A O 1
ATOM 777 N N . PRO A 1 94 ? 8.852 33.062 16.188 1 89.69 94 PRO A N 1
ATOM 778 C CA . PRO A 1 94 ? 7.426 32.75 16.312 1 89.69 94 PRO A CA 1
ATOM 779 C C . PRO A 1 94 ? 7.164 31.406 16.984 1 89.69 94 PRO A C 1
ATOM 781 O O . PRO A 1 94 ? 8.109 30.656 17.266 1 89.69 94 PRO A O 1
ATOM 784 N N . CYS A 1 95 ? 5.875 31.188 17.328 1 88.69 95 CYS A N 1
ATOM 785 C CA . CYS A 1 95 ? 5.367 29.922 17.844 1 88.69 95 CYS A CA 1
ATOM 786 C C . CYS A 1 95 ? 5.996 29.594 19.203 1 88.69 95 CYS A C 1
ATOM 788 O O . CYS A 1 95 ? 6.332 28.438 19.469 1 88.69 95 CYS A O 1
ATOM 790 N N . MET A 1 96 ? 6.172 30.578 19.922 1 84.31 96 MET A N 1
ATOM 791 C CA . MET A 1 96 ? 6.641 30.375 21.297 1 84.31 96 MET A CA 1
ATOM 792 C C . MET A 1 96 ? 5.594 29.625 22.125 1 84.31 96 MET A C 1
ATOM 794 O O . MET A 1 96 ? 4.398 29.734 21.844 1 84.31 96 MET A O 1
ATOM 798 N N . PRO A 1 97 ? 6.07 28.969 23.156 1 81.69 97 PRO A N 1
ATOM 799 C CA . PRO A 1 97 ? 5.098 28.281 24 1 81.69 97 PRO A CA 1
ATOM 800 C C . PRO A 1 97 ? 4.074 29.25 24.609 1 81.69 97 PRO A C 1
ATOM 802 O O . PRO A 1 97 ? 4.398 30.406 24.891 1 81.69 97 PRO A O 1
ATOM 805 N N . MET A 1 98 ? 2.863 28.703 24.828 1 82.31 98 MET A N 1
ATOM 806 C CA . MET A 1 98 ? 1.788 29.453 25.453 1 82.31 98 MET A CA 1
ATOM 807 C C . MET A 1 98 ? 1.521 28.938 26.875 1 82.31 98 MET A C 1
ATOM 809 O O . MET A 1 98 ? 0.776 27.969 27.047 1 82.31 98 MET A O 1
ATOM 813 N N . PRO A 1 99 ? 2.217 29.594 27.766 1 78.31 99 PRO A N 1
ATOM 814 C CA . PRO A 1 99 ? 1.827 29.188 29.125 1 78.31 99 PRO A CA 1
ATOM 815 C C . PRO A 1 99 ? 0.339 29.391 29.391 1 78.31 99 PRO A C 1
ATOM 817 O O . PRO A 1 99 ? -0.228 30.422 29 1 78.31 99 PRO A O 1
ATOM 820 N N . PHE A 1 100 ? -0.258 28.562 30.125 1 76.81 100 PHE A N 1
ATOM 821 C CA . PHE A 1 100 ? -1.71 28.531 30.266 1 76.81 100 PHE A CA 1
ATOM 822 C C . PHE A 1 100 ? -2.213 29.703 31.094 1 76.81 100 PHE A C 1
ATOM 824 O O . PHE A 1 100 ? -3.369 30.109 30.969 1 76.81 100 PHE A O 1
ATOM 831 N N . HIS A 1 101 ? -1.37 30.25 31.875 1 78.94 101 HIS A N 1
ATOM 832 C CA . HIS A 1 101 ? -1.803 31.359 32.719 1 78.94 101 HIS A CA 1
ATOM 833 C C . HIS A 1 101 ? -1.398 32.688 32.125 1 78.94 101 HIS A C 1
ATOM 835 O O . HIS A 1 101 ? -1.768 33.75 32.656 1 78.94 101 HIS A O 1
ATOM 841 N N . ALA A 1 102 ? -0.818 32.562 31.031 1 78.25 102 ALA A N 1
ATOM 842 C CA . ALA A 1 102 ? -0.375 33.812 30.406 1 78.25 102 ALA A CA 1
ATOM 843 C C . ALA A 1 102 ? -1.422 34.312 29.422 1 78.25 102 ALA A C 1
ATOM 845 O O . ALA A 1 102 ? -2.34 33.594 29.031 1 78.25 102 ALA A O 1
ATOM 846 N N . ASN A 1 103 ? -1.297 35.656 29.094 1 87.75 103 ASN A N 1
ATOM 847 C CA . ASN A 1 103 ? -2.16 36.25 28.078 1 87.75 103 ASN A CA 1
ATOM 848 C C . ASN A 1 103 ? -3.635 36.094 28.422 1 87.75 103 ASN A C 1
ATOM 850 O O . ASN A 1 103 ? -4.438 35.656 27.594 1 87.75 103 ASN A O 1
ATOM 854 N N . ASN A 1 104 ? -3.922 36.188 29.641 1 91.19 104 ASN A N 1
ATOM 855 C CA . ASN A 1 104 ? -5.281 36.062 30.156 1 91.19 104 ASN A CA 1
ATOM 856 C C . ASN A 1 104 ? -5.887 34.719 29.781 1 91.19 104 ASN A C 1
ATOM 858 O O . ASN A 1 104 ? -7.066 34.625 29.438 1 91.19 104 ASN A O 1
ATOM 862 N N . HIS A 1 105 ? -5.117 33.719 29.562 1 88.88 105 HIS A N 1
ATOM 863 C CA . HIS A 1 105 ? -5.465 32.312 29.391 1 88.88 105 HIS A CA 1
ATOM 864 C C . HIS A 1 105 ? -5.922 32 27.969 1 88.88 105 HIS A C 1
ATOM 866 O O . HIS A 1 105 ? -6.5 30.953 27.703 1 88.88 105 HIS A O 1
ATOM 872 N N . TYR A 1 106 ? -5.738 33.031 27.156 1 91.38 106 TYR A N 1
ATOM 873 C CA . TYR A 1 106 ? -6.066 32.75 25.75 1 91.38 106 TYR A CA 1
ATOM 874 C C . TYR A 1 106 ? -5.027 31.844 25.109 1 91.38 106 TYR A C 1
ATOM 876 O O . TYR A 1 106 ? -3.828 31.984 25.375 1 91.38 106 TYR A O 1
ATOM 884 N N . LEU A 1 107 ? -5.484 31 24.312 1 90.62 107 LEU A N 1
ATOM 885 C CA . LEU A 1 107 ? -4.613 30.047 23.641 1 90.62 107 LEU A CA 1
ATOM 886 C C . LEU A 1 107 ? -4.402 30.438 22.172 1 90.62 107 LEU A C 1
ATOM 888 O O . LEU A 1 107 ? -4.227 29.562 21.312 1 90.62 107 LEU A O 1
ATOM 892 N N . ILE A 1 108 ? -4.594 31.672 21.844 1 94.62 108 ILE A N 1
ATOM 893 C CA . ILE A 1 108 ? -4.285 32.25 20.547 1 94.62 108 ILE A CA 1
ATOM 894 C C . ILE A 1 108 ? -3.506 33.562 20.734 1 94.62 108 ILE A C 1
ATOM 896 O O . ILE A 1 108 ? -3.596 34.188 21.797 1 94.62 108 ILE A O 1
ATOM 900 N N . ARG A 1 109 ? -2.721 33.906 19.766 1 96.31 109 ARG A N 1
ATOM 901 C CA . ARG A 1 109 ? -2.037 35.188 19.688 1 96.31 109 ARG A CA 1
ATOM 902 C C . ARG A 1 109 ? -2.205 35.812 18.297 1 96.31 109 ARG A C 1
ATOM 904 O O . ARG A 1 109 ? -2.199 35.094 17.281 1 96.31 109 ARG A O 1
ATOM 911 N N . VAL A 1 110 ? -2.416 37.062 18.281 1 97.75 110 VAL A N 1
ATOM 912 C CA . VAL A 1 110 ? -2.494 37.781 17.031 1 97.75 110 VAL A CA 1
ATOM 913 C C . VAL A 1 110 ? -1.376 38.844 16.969 1 97.75 110 VAL A C 1
ATOM 915 O O . VAL A 1 110 ? -1.273 39.688 17.844 1 97.75 110 VAL A O 1
ATOM 918 N N . TYR A 1 111 ? -0.584 38.719 15.953 1 97.81 111 TYR A N 1
ATOM 919 C CA . TYR A 1 111 ? 0.556 39.594 15.766 1 97.81 111 TYR A CA 1
ATOM 920 C C . TYR A 1 111 ? 0.41 40.406 14.477 1 97.81 111 TYR A C 1
ATOM 922 O O . TYR A 1 111 ? -0.339 40.031 13.578 1 97.81 111 TYR A O 1
ATOM 930 N N . TYR A 1 112 ? 1.101 41.531 14.453 1 97.94 112 TYR A N 1
ATOM 931 C CA . TYR A 1 112 ? 1.251 42.281 13.219 1 97.94 112 TYR A CA 1
ATOM 932 C C . TYR A 1 112 ? 2.686 42.781 13.047 1 97.94 112 TYR A C 1
ATOM 934 O O . TYR A 1 112 ? 3.385 43.031 14.031 1 97.94 112 TYR A O 1
ATOM 942 N N . TYR A 1 113 ? 3.152 42.812 11.875 1 96.5 113 TYR A N 1
ATOM 943 C CA . TYR A 1 113 ? 4.434 43.375 11.492 1 96.5 113 TYR A CA 1
ATOM 944 C C . TYR A 1 113 ? 4.367 43.969 10.086 1 96.5 113 TYR A C 1
ATOM 946 O O . TYR A 1 113 ? 4.273 43.219 9.102 1 96.5 113 TYR A O 1
ATOM 954 N N . GLU A 1 114 ? 4.523 45.312 9.992 1 96 114 GLU A N 1
ATOM 955 C CA . GLU A 1 114 ? 4.379 46 8.711 1 96 114 GLU A CA 1
ATOM 956 C C . GLU A 1 114 ? 3.053 45.656 8.047 1 96 114 GLU A C 1
ATOM 958 O O . GLU A 1 114 ? 1.983 45.906 8.594 1 96 114 GLU A O 1
ATOM 963 N N . ASN A 1 115 ? 3.057 44.812 7.047 1 97.94 115 ASN A N 1
ATOM 964 C CA . ASN A 1 115 ? 1.822 44.5 6.34 1 97.94 115 ASN A CA 1
ATOM 965 C C . ASN A 1 115 ? 1.405 43.062 6.574 1 97.94 115 ASN A C 1
ATOM 967 O O . ASN A 1 115 ? 0.66 42.469 5.777 1 97.94 115 ASN A O 1
ATOM 971 N N . ARG A 1 116 ? 1.891 42.531 7.605 1 97.94 116 ARG A N 1
ATOM 972 C CA . ARG A 1 116 ? 1.601 41.125 7.879 1 97.94 116 ARG A CA 1
ATOM 973 C C . ARG A 1 116 ? 0.752 40.969 9.141 1 97.94 116 ARG A C 1
ATOM 975 O O . ARG A 1 116 ? 1.021 41.625 10.156 1 97.94 116 ARG A O 1
ATOM 982 N N . ILE A 1 117 ? -0.3 40.188 9.031 1 98.56 117 ILE A N 1
ATOM 983 C CA . ILE A 1 117 ? -1.1 39.781 10.18 1 98.56 117 ILE A CA 1
ATOM 984 C C . ILE A 1 117 ? -0.869 38.281 10.438 1 98.56 117 ILE A C 1
ATOM 986 O O . ILE A 1 117 ? -0.989 37.469 9.523 1 98.56 117 ILE A O 1
ATOM 990 N N . SER A 1 118 ? -0.494 37.938 11.664 1 98.19 118 SER A N 1
ATOM 991 C CA . SER A 1 118 ? -0.209 36.531 12 1 98.19 118 SER A CA 1
ATOM 992 C C . SER A 1 118 ? -1.101 36.062 13.141 1 98.19 118 SER A C 1
ATOM 994 O O . SER A 1 118 ? -1.32 36.781 14.117 1 98.19 118 SER A O 1
ATOM 996 N N . LEU A 1 119 ? -1.636 34.875 12.945 1 98.19 119 LEU A N 1
ATOM 997 C CA . LEU A 1 119 ? -2.426 34.188 13.961 1 98.19 119 LEU A CA 1
ATOM 998 C C . LEU A 1 119 ? -1.706 32.938 14.445 1 98.19 119 LEU A C 1
ATOM 1000 O O . LEU A 1 119 ? -1.376 32.062 13.641 1 98.19 119 LEU A O 1
ATOM 1004 N N . GLU A 1 120 ? -1.391 32.875 15.695 1 96.56 120 GLU A N 1
ATOM 1005 C CA . GLU A 1 120 ? -0.861 31.656 16.312 1 96.56 120 GLU A CA 1
ATOM 1006 C C . GLU A 1 120 ? -1.935 30.938 17.125 1 96.56 120 GLU A C 1
ATOM 1008 O O . GLU A 1 120 ? -2.723 31.562 17.828 1 96.56 120 GLU A O 1
ATOM 1013 N N . VAL A 1 121 ? -1.949 29.656 16.969 1 93 121 VAL A N 1
ATOM 1014 C CA . VAL A 1 121 ? -3 28.859 17.609 1 93 121 VAL A CA 1
ATOM 1015 C C . VAL A 1 121 ? -2.387 27.641 18.281 1 93 121 VAL A C 1
ATOM 1017 O O . VAL A 1 121 ? -1.5 26.984 17.734 1 93 121 VAL A O 1
ATOM 1020 N N . PHE A 1 122 ? -2.848 27.422 19.453 1 86.38 122 PHE A N 1
ATOM 1021 C CA . PHE A 1 122 ? -2.502 26.188 20.141 1 86.38 122 PHE A CA 1
ATOM 1022 C C . PHE A 1 122 ? -3.168 25 19.453 1 86.38 122 PHE A C 1
ATOM 1024 O O . PHE A 1 122 ? -4.363 25.031 19.156 1 86.38 122 PHE A O 1
ATOM 1031 N N . HIS A 1 123 ? -2.469 23.938 19.328 1 79.31 123 HIS A N 1
ATOM 1032 C CA . HIS A 1 123 ? -2.883 22.812 18.484 1 79.31 123 HIS A CA 1
ATOM 1033 C C . HIS A 1 123 ? -4.113 22.125 19.062 1 79.31 123 HIS A C 1
ATOM 1035 O O . HIS A 1 123 ? -4.844 21.438 18.344 1 79.31 123 HIS A O 1
ATOM 1041 N N . SER A 1 124 ? -4.406 22.281 20.219 1 77.12 124 SER A N 1
ATOM 1042 C CA . SER A 1 124 ? -5.555 21.609 20.812 1 77.12 124 SER A CA 1
ATOM 1043 C C . SER A 1 124 ? -6.859 22.297 20.438 1 77.12 124 SER A C 1
ATOM 1045 O O . SER A 1 124 ? -7.941 21.734 20.594 1 77.12 124 SER A O 1
ATOM 1047 N N . LEU A 1 125 ? -6.762 23.469 19.922 1 84.31 125 LEU A N 1
ATOM 1048 C CA . LEU A 1 125 ? -7.965 24.234 19.641 1 84.31 125 LEU A CA 1
ATOM 1049 C C . LEU A 1 125 ? -8.539 23.891 18.266 1 84.31 125 LEU A C 1
ATOM 1051 O O . LEU A 1 125 ? -9.758 23.75 18.125 1 84.31 125 LEU A O 1
ATOM 1055 N N . SER A 1 126 ? -7.633 23.828 17.344 1 89.31 126 SER A N 1
ATOM 1056 C CA . SER A 1 126 ? -8.094 23.719 15.969 1 89.31 126 SER A CA 1
ATOM 1057 C C . SER A 1 126 ? -6.969 23.266 15.047 1 89.31 126 SER A C 1
ATOM 1059 O O . SER A 1 126 ? -5.793 23.328 15.406 1 89.31 126 SER A O 1
ATOM 1061 N N . ASP A 1 127 ? -7.395 22.797 13.938 1 88.75 127 ASP A N 1
ATOM 1062 C CA . ASP A 1 127 ? -6.434 22.531 12.875 1 88.75 127 ASP A CA 1
ATOM 1063 C C . ASP A 1 127 ? -6.301 23.719 11.93 1 88.75 127 ASP A C 1
ATOM 1065 O O . ASP A 1 127 ? -6.859 24.797 12.195 1 88.75 127 ASP A O 1
ATOM 1069 N N . GLY A 1 128 ? -5.523 23.594 10.945 1 92.31 128 GLY A N 1
ATOM 1070 C CA . GLY A 1 128 ? -5.262 24.688 10.023 1 92.31 128 GLY A CA 1
ATOM 1071 C C . GLY A 1 128 ? -6.516 25.219 9.352 1 92.31 128 GLY A C 1
ATOM 1072 O O . GLY A 1 128 ? -6.637 26.422 9.102 1 92.31 128 GLY A O 1
ATOM 1073 N N . THR A 1 129 ? -7.438 24.312 9.086 1 93.19 129 THR A N 1
ATOM 1074 C CA . THR A 1 129 ? -8.672 24.719 8.422 1 93.19 129 THR A CA 1
ATOM 1075 C C . THR A 1 129 ? -9.5 25.625 9.312 1 93.19 129 THR A C 1
ATOM 1077 O O . THR A 1 129 ? -9.992 26.672 8.867 1 93.19 129 THR A O 1
ATOM 1080 N N . GLY A 1 130 ? -9.68 25.219 10.523 1 94.69 130 GLY A N 1
ATOM 1081 C CA . GLY A 1 130 ? -10.414 26.062 11.453 1 94.69 130 GLY A CA 1
ATOM 1082 C C . GLY A 1 130 ? -9.758 27.406 11.688 1 94.69 130 GLY A C 1
ATOM 1083 O O . GLY A 1 130 ? -10.43 28.438 11.719 1 94.69 130 GLY A O 1
ATOM 1084 N N . ALA A 1 131 ? -8.531 27.359 11.852 1 96.12 131 ALA A N 1
ATOM 1085 C CA . ALA A 1 131 ? -7.777 28.594 12.07 1 96.12 131 ALA A CA 1
ATOM 1086 C C . ALA A 1 131 ? -7.887 29.531 10.867 1 96.12 131 ALA A C 1
ATOM 1088 O O . ALA A 1 131 ? -7.922 30.75 11.016 1 96.12 131 ALA A O 1
ATOM 1089 N N . LEU A 1 132 ? -7.934 28.969 9.734 1 97.38 132 LEU A N 1
ATOM 1090 C CA . LEU A 1 132 ? -8.047 29.766 8.516 1 97.38 132 LEU A CA 1
ATOM 1091 C C . LEU A 1 132 ? -9.391 30.484 8.453 1 97.38 132 LEU A C 1
ATOM 1093 O O . LEU A 1 132 ? -9.477 31.609 7.957 1 97.38 132 LEU A O 1
ATOM 1097 N N . TYR A 1 133 ? -10.422 29.828 8.93 1 97.69 133 TYR A N 1
ATOM 1098 C CA . TYR A 1 133 ? -11.727 30.484 9.008 1 97.69 133 TYR A CA 1
ATOM 1099 C C . TYR A 1 133 ? -11.672 31.719 9.891 1 97.69 133 TYR A C 1
ATOM 1101 O O . TYR A 1 133 ? -12.211 32.781 9.539 1 97.69 133 TYR A O 1
ATOM 1109 N N . LEU A 1 134 ? -11.055 31.562 10.969 1 98.25 134 LEU A N 1
ATOM 1110 C CA . LEU A 1 134 ? -10.922 32.688 11.891 1 98.25 134 LEU A CA 1
ATOM 1111 C C . LEU A 1 134 ? -10.102 33.812 11.258 1 98.25 134 LEU A C 1
ATOM 1113 O O . LEU A 1 134 ? -10.523 34.969 11.273 1 98.25 134 LEU A O 1
ATOM 1117 N N . LEU A 1 135 ? -8.984 33.469 10.703 1 98.56 135 LEU A N 1
ATOM 1118 C CA . LEU A 1 135 ? -8.078 34.469 10.156 1 98.56 135 LEU A CA 1
ATOM 1119 C C . LEU A 1 135 ? -8.719 35.188 8.984 1 98.56 135 LEU A C 1
ATOM 1121 O O . LEU A 1 135 ? -8.648 36.438 8.891 1 98.56 135 LEU A O 1
ATOM 1125 N N . ARG A 1 136 ? -9.336 34.5 8.102 1 98.19 136 ARG A N 1
ATOM 1126 C CA . ARG A 1 136 ? -10.016 35.094 6.957 1 98.19 136 ARG A CA 1
ATOM 1127 C C . ARG A 1 136 ? -11.109 36.062 7.414 1 98.19 136 ARG A C 1
ATOM 1129 O O . ARG A 1 136 ? -11.242 37.156 6.875 1 98.19 136 ARG A O 1
ATOM 1136 N N . THR A 1 137 ? -11.867 35.625 8.375 1 98.69 137 THR A N 1
ATOM 1137 C CA . THR A 1 137 ? -12.961 36.438 8.883 1 98.69 137 THR A CA 1
ATOM 1138 C C . THR A 1 137 ? -12.422 37.688 9.578 1 98.69 137 THR A C 1
ATOM 1140 O O . THR A 1 137 ? -12.961 38.781 9.406 1 98.69 137 THR A O 1
ATOM 1143 N N . LEU A 1 138 ? -11.383 37.5 10.32 1 98.75 138 LEU A N 1
ATOM 1144 C CA . LEU A 1 138 ? -10.727 38.594 10.992 1 98.75 138 LEU A CA 1
ATOM 1145 C C . LEU A 1 138 ? -10.258 39.656 9.984 1 98.75 138 LEU A C 1
ATOM 1147 O O . LEU A 1 138 ? -10.5 40.844 10.164 1 98.75 138 LEU A O 1
ATOM 1151 N N . ILE A 1 139 ? -9.625 39.219 8.945 1 98.69 139 ILE A N 1
ATOM 1152 C CA . ILE A 1 139 ? -9.094 40.125 7.926 1 98.69 139 ILE A CA 1
ATOM 1153 C C . ILE A 1 139 ? -10.25 40.812 7.207 1 98.69 139 ILE A C 1
ATOM 1155 O O . ILE A 1 139 ? -10.164 42 6.891 1 98.69 139 ILE A O 1
ATOM 1159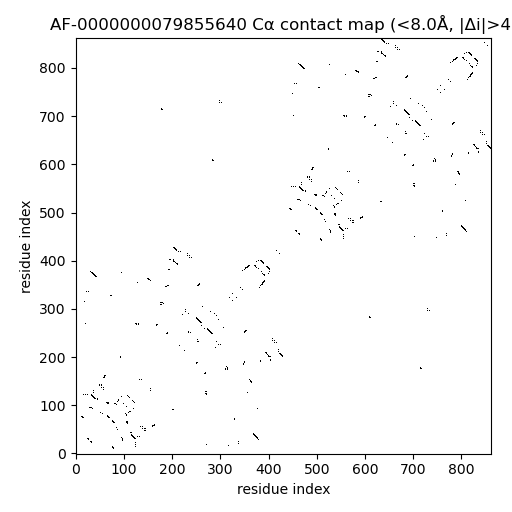 N N . ALA A 1 140 ? -11.312 40.094 6.965 1 98.75 140 ALA A N 1
ATOM 1160 C CA . ALA A 1 140 ? -12.484 40.656 6.32 1 98.75 140 ALA A CA 1
ATOM 1161 C C . ALA A 1 140 ? -13.062 41.812 7.168 1 98.75 140 ALA A C 1
ATOM 1163 O O . ALA A 1 140 ? -13.367 42.875 6.648 1 98.75 140 ALA A O 1
ATOM 1164 N N . VAL A 1 141 ? -13.258 41.531 8.438 1 98.69 141 VAL A N 1
ATOM 1165 C CA . VAL A 1 141 ? -13.797 42.562 9.352 1 98.69 141 VAL A CA 1
ATOM 1166 C C . VAL A 1 141 ? -12.852 43.75 9.43 1 98.69 141 VAL A C 1
ATOM 1168 O O . VAL A 1 141 ? -13.289 44.906 9.43 1 98.69 141 VAL A O 1
ATOM 1171 N N . TYR A 1 142 ? -11.547 43.5 9.477 1 98.81 142 TYR A N 1
ATOM 1172 C CA . TYR A 1 142 ? -10.523 44.531 9.492 1 98.81 142 TYR A CA 1
ATOM 1173 C C . TYR A 1 142 ? -10.633 45.438 8.266 1 98.81 142 TYR A C 1
ATOM 1175 O O . TYR A 1 142 ? -10.617 46.656 8.383 1 98.81 142 TYR A O 1
ATOM 1183 N N . LEU A 1 143 ? -10.789 44.844 7.109 1 98.62 143 LEU A N 1
ATOM 1184 C CA . LEU A 1 143 ? -10.914 45.594 5.867 1 98.62 143 LEU A CA 1
ATOM 1185 C C . LEU A 1 143 ? -12.219 46.375 5.836 1 98.62 143 LEU A C 1
ATOM 1187 O O . LEU A 1 143 ? -12.258 47.5 5.348 1 98.62 143 LEU A O 1
ATOM 1191 N N . ARG A 1 144 ? -13.258 45.75 6.406 1 98.5 144 ARG A N 1
ATOM 1192 C CA . ARG A 1 144 ? -14.531 46.469 6.488 1 98.5 144 ARG A CA 1
ATOM 1193 C C . ARG A 1 144 ? -14.414 47.719 7.344 1 98.5 144 ARG A C 1
ATOM 1195 O O . ARG A 1 144 ? -14.992 48.75 7.023 1 98.5 144 ARG A O 1
ATOM 1202 N N . LEU A 1 145 ? -13.719 47.625 8.414 1 98.31 145 LEU A N 1
ATOM 1203 C CA . LEU A 1 145 ? -13.5 48.75 9.305 1 98.31 145 LEU A CA 1
ATOM 1204 C C . LEU A 1 145 ? -12.727 49.844 8.602 1 98.31 145 LEU A C 1
ATOM 1206 O O . LEU A 1 145 ? -12.789 51.031 8.992 1 98.31 145 LEU A O 1
ATOM 1210 N N . GLN A 1 146 ? -11.984 49.5 7.574 1 97.5 146 GLN A N 1
ATOM 1211 C CA . GLN A 1 146 ? -11.227 50.469 6.797 1 97.5 146 GLN A CA 1
ATOM 1212 C C . GLN A 1 146 ? -12.086 51.062 5.688 1 97.5 146 GLN A C 1
ATOM 1214 O O . GLN A 1 146 ? -11.633 51.969 4.965 1 97.5 146 GLN A O 1
ATOM 1219 N N . GLY A 1 147 ? -13.281 50.531 5.473 1 96.69 147 GLY A N 1
ATOM 1220 C CA . GLY A 1 147 ? -14.211 51.125 4.531 1 96.69 147 GLY A CA 1
ATOM 1221 C C . GLY A 1 147 ? -14.461 50.25 3.309 1 96.69 147 GLY A C 1
ATOM 1222 O O . GLY A 1 147 ? -15.25 50.625 2.436 1 96.69 147 GLY A O 1
ATOM 1223 N N . TYR A 1 148 ? -13.875 49.156 3.23 1 97.56 148 TYR A N 1
ATOM 1224 C CA . TYR A 1 148 ? -14.062 48.281 2.08 1 97.56 148 TYR A CA 1
ATOM 1225 C C . TYR A 1 148 ? -15.273 47.375 2.275 1 97.56 148 TYR A C 1
ATOM 1227 O O . TYR A 1 148 ? -15.68 47.094 3.408 1 97.56 148 TYR A O 1
ATOM 1235 N N . THR A 1 149 ? -15.898 46.906 1.207 1 97.19 149 THR A N 1
ATOM 1236 C CA . THR A 1 149 ? -17.016 45.969 1.251 1 97.19 149 THR A CA 1
ATOM 1237 C C . THR A 1 149 ? -16.531 44.562 0.942 1 97.19 149 THR A C 1
ATOM 1239 O O . THR A 1 149 ? -16.141 44.25 -0.191 1 97.19 149 THR A O 1
ATOM 1242 N N . ILE A 1 150 ? -16.516 43.719 1.925 1 97.81 150 ILE A N 1
ATOM 1243 C CA . ILE A 1 150 ? -16.094 42.312 1.803 1 97.81 150 ILE A CA 1
ATOM 1244 C C . ILE A 1 150 ? -17.25 41.406 2.119 1 97.81 150 ILE A C 1
ATOM 1246 O O . ILE A 1 150 ? -17.781 41.406 3.236 1 97.81 150 ILE A O 1
ATOM 1250 N N . PRO A 1 151 ? -17.719 40.562 1.19 1 97.81 151 PRO A N 1
ATOM 1251 C CA . PRO A 1 151 ? -18.844 39.688 1.457 1 97.81 151 PRO A CA 1
ATOM 1252 C C . PRO A 1 151 ? -18.469 38.531 2.383 1 97.81 151 PRO A C 1
ATOM 1254 O O . PRO A 1 151 ? -17.281 38.188 2.52 1 97.81 151 PRO A O 1
ATOM 1257 N N . ASN A 1 152 ? -19.5 37.938 3.033 1 97.31 152 ASN A N 1
ATOM 1258 C CA . ASN A 1 152 ? -19.328 36.75 3.855 1 97.31 152 ASN A CA 1
ATOM 1259 C C . ASN A 1 152 ? -19.375 35.469 3.018 1 97.31 152 ASN A C 1
ATOM 1261 O O . ASN A 1 152 ? -20.328 34.688 3.131 1 97.31 152 ASN A O 1
ATOM 1265 N N . GLN A 1 153 ? -18.359 35.281 2.203 1 96.44 153 GLN A N 1
ATOM 1266 C CA . GLN A 1 153 ? -18.25 34.125 1.312 1 96.44 153 GLN A CA 1
ATOM 1267 C C . GLN A 1 153 ? -16.828 33.562 1.301 1 96.44 153 GLN A C 1
ATOM 1269 O O . GLN A 1 153 ? -15.922 34.188 1.849 1 96.44 153 GLN A O 1
ATOM 1274 N N . ASN A 1 154 ? -16.688 32.344 0.749 1 96.56 154 ASN A N 1
ATOM 1275 C CA . ASN A 1 154 ? -15.383 31.734 0.521 1 96.56 154 ASN A CA 1
ATOM 1276 C C . ASN A 1 154 ? -14.586 31.609 1.818 1 96.56 154 ASN A C 1
ATOM 1278 O O . ASN A 1 154 ? -13.414 31.969 1.867 1 96.56 154 ASN A O 1
ATOM 1282 N N . GLY A 1 155 ? -15.273 31.266 2.883 1 95.56 155 GLY A N 1
ATOM 1283 C CA . GLY A 1 155 ? -14.594 30.969 4.133 1 95.56 155 GLY A CA 1
ATOM 1284 C C . GLY A 1 155 ? -14.68 32.094 5.141 1 95.56 155 GLY A C 1
ATOM 1285 O O . GLY A 1 155 ? -14.242 31.953 6.281 1 95.56 155 GLY A O 1
ATOM 1286 N N . VAL A 1 156 ? -15.211 33.25 4.699 1 98.12 156 VAL A N 1
ATOM 1287 C CA . VAL A 1 156 ? -15.484 34.344 5.617 1 98.12 156 VAL A CA 1
ATOM 1288 C C . VAL A 1 156 ? -16.859 34.156 6.254 1 98.12 156 VAL A C 1
ATOM 1290 O O . VAL A 1 156 ? -17.875 34.094 5.551 1 98.12 156 VAL A O 1
ATOM 1293 N N . LEU A 1 157 ? -16.859 34.062 7.535 1 97.88 157 LEU A N 1
ATOM 1294 C CA . LEU A 1 157 ? -18.125 33.844 8.242 1 97.88 157 LEU A CA 1
ATOM 1295 C C . LEU A 1 157 ? -18.766 35.188 8.641 1 97.88 157 LEU A C 1
ATOM 1297 O O . LEU A 1 157 ? -18.078 36.188 8.758 1 97.88 157 LEU A O 1
ATOM 1301 N N . ASP A 1 158 ? -20.062 35.125 8.812 1 98.06 158 ASP A N 1
ATOM 1302 C CA . ASP A 1 158 ? -20.828 36.312 9.25 1 98.06 158 ASP A CA 1
ATOM 1303 C C . ASP A 1 158 ? -20.766 36.438 10.773 1 98.06 158 ASP A C 1
ATOM 1305 O O . ASP A 1 158 ? -21.344 35.656 11.5 1 98.06 158 ASP A O 1
ATOM 1309 N N . ILE A 1 159 ? -20.109 37.5 11.211 1 97.5 159 ILE A N 1
ATOM 1310 C CA . ILE A 1 159 ? -19.891 37.688 12.641 1 97.5 159 ILE A CA 1
ATOM 1311 C C . ILE A 1 159 ? -21.203 38.062 13.328 1 97.5 159 ILE A C 1
ATOM 1313 O O . ILE A 1 159 ? -21.297 38.031 14.555 1 97.5 159 ILE A O 1
ATOM 1317 N N . ASN A 1 160 ? -22.188 38.344 12.594 1 96.56 160 ASN A N 1
ATOM 1318 C CA . ASN A 1 160 ? -23.469 38.75 13.156 1 96.56 160 ASN A CA 1
ATOM 1319 C C . ASN A 1 160 ? -24.406 37.531 13.289 1 96.56 160 ASN A C 1
ATOM 1321 O O . ASN A 1 160 ? -25.516 37.656 13.82 1 96.56 160 ASN A O 1
ATOM 1325 N N . GLN A 1 161 ? -24.016 36.438 12.867 1 96.31 161 GLN A N 1
ATOM 1326 C CA . GLN A 1 161 ? -24.766 35.188 13.016 1 96.31 161 GLN A CA 1
ATOM 1327 C C . GLN A 1 161 ? -24.172 34.312 14.102 1 96.31 161 GLN A C 1
ATOM 1329 O O . GLN A 1 161 ? -22.953 34.281 14.273 1 96.31 161 GLN A O 1
ATOM 1334 N N . PRO A 1 162 ? -25.078 33.594 14.766 1 95.25 162 PRO A N 1
ATOM 1335 C CA . PRO A 1 162 ? -24.547 32.656 15.75 1 95.25 162 PRO A CA 1
ATOM 1336 C C . PRO A 1 162 ? -23.797 31.484 15.109 1 95.25 162 PRO A C 1
ATOM 1338 O O . PRO A 1 162 ? -24.094 31.094 13.977 1 95.25 162 PRO A O 1
ATOM 1341 N N . PRO A 1 163 ? -22.859 31 15.828 1 94.81 163 PRO A N 1
ATOM 1342 C CA . PRO A 1 163 ? -22.156 29.828 15.289 1 94.81 163 PRO A CA 1
ATOM 1343 C C . PRO A 1 163 ? -23.062 28.625 15.07 1 94.81 163 PRO A C 1
ATOM 1345 O O . PRO A 1 163 ? -23.969 28.391 15.867 1 94.81 163 PRO A O 1
ATOM 1348 N N . ASP A 1 164 ? -22.828 27.984 13.961 1 93.94 164 ASP A N 1
ATOM 1349 C CA . ASP A 1 164 ? -23.5 26.719 13.727 1 93.94 164 ASP A CA 1
ATOM 1350 C C . ASP A 1 164 ? -23.047 25.656 14.742 1 93.94 164 ASP A C 1
ATOM 1352 O O . ASP A 1 164 ? -21.844 25.484 14.961 1 93.94 164 ASP A O 1
ATOM 1356 N N . PRO A 1 165 ? -23.984 24.984 15.398 1 92 165 PRO A N 1
ATOM 1357 C CA . PRO A 1 165 ? -23.609 23.953 16.359 1 92 165 PRO A CA 1
ATOM 1358 C C . PRO A 1 165 ? -22.609 22.953 15.789 1 92 165 PRO A C 1
ATOM 1360 O O . PRO A 1 165 ? -21.781 22.406 16.516 1 92 165 PRO A O 1
ATOM 1363 N N . GLU A 1 166 ? -22.641 22.703 14.547 1 92.88 166 GLU A N 1
ATOM 1364 C CA . GLU A 1 166 ? -21.75 21.75 13.906 1 92.88 166 GLU A CA 1
ATOM 1365 C C . GLU A 1 166 ? -20.312 22.25 13.914 1 92.88 166 GLU A C 1
ATOM 1367 O O . GLU A 1 166 ? -19.359 21.453 13.836 1 92.88 166 GLU A O 1
ATOM 1372 N N . GLU A 1 167 ? -20.156 23.531 13.977 1 93.88 167 GLU A N 1
ATOM 1373 C CA . GLU A 1 167 ? -18.828 24.125 14.008 1 93.88 167 GLU A CA 1
ATOM 1374 C C . GLU A 1 167 ? -18.094 23.797 15.312 1 93.88 167 GLU A C 1
ATOM 1376 O O . GLU A 1 167 ? -16.875 23.875 15.383 1 93.88 167 GLU A O 1
ATOM 1381 N N . LEU A 1 168 ? -18.875 23.406 16.328 1 89.62 168 LEU A N 1
ATOM 1382 C CA . LEU A 1 168 ? -18.328 23.188 17.656 1 89.62 168 LEU A CA 1
ATOM 1383 C C . LEU A 1 168 ? -18.203 21.703 17.969 1 89.62 168 LEU A C 1
ATOM 1385 O O . LEU A 1 168 ? -17.656 21.328 19 1 89.62 168 LEU A O 1
ATOM 1389 N N . GLU A 1 169 ? -18.547 20.922 17.062 1 87.06 169 GLU A N 1
ATOM 1390 C CA . GLU A 1 169 ? -18.672 19.484 17.344 1 87.06 169 GLU A CA 1
ATOM 1391 C C . GLU A 1 169 ? -17.312 18.812 17.328 1 87.06 169 GLU A C 1
ATOM 1393 O O . GLU A 1 169 ? -16.391 19.25 16.625 1 87.06 169 GLU A O 1
ATOM 1398 N N . ASP A 1 170 ? -17.203 17.781 18.094 1 83.88 170 ASP A N 1
ATOM 1399 C CA . ASP A 1 170 ? -16.125 16.812 17.922 1 83.88 170 ASP A CA 1
ATOM 1400 C C . ASP A 1 170 ? -16.484 15.766 16.875 1 83.88 170 ASP A C 1
ATOM 1402 O O . ASP A 1 170 ? -17.062 14.727 17.219 1 83.88 170 ASP A O 1
ATOM 1406 N N . ALA A 1 171 ? -16.062 16.047 15.734 1 85.38 171 ALA A N 1
ATOM 1407 C CA . ALA A 1 171 ? -16.516 15.242 14.594 1 85.38 171 ALA A CA 1
ATOM 1408 C C . ALA A 1 171 ? -15.906 13.844 14.625 1 85.38 171 ALA A C 1
ATOM 1410 O O . ALA A 1 171 ? -16.406 12.93 13.969 1 85.38 171 ALA A O 1
ATOM 1411 N N . TYR A 1 172 ? -14.836 13.656 15.359 1 81 172 TYR A N 1
ATOM 1412 C CA . TYR A 1 172 ? -14.258 12.32 15.484 1 81 172 TYR A CA 1
ATOM 1413 C C . TYR A 1 172 ? -15.273 11.336 16.047 1 81 172 TYR A C 1
ATOM 1415 O O . TYR A 1 172 ? -15.336 10.188 15.609 1 81 172 TYR A O 1
ATOM 1423 N N . LYS A 1 173 ? -16.031 11.766 16.984 1 79.38 173 LYS A N 1
ATOM 1424 C CA . LYS A 1 173 ? -16.984 10.906 17.656 1 79.38 173 LYS A CA 1
ATOM 1425 C C . LYS A 1 173 ? -18.094 10.469 16.719 1 79.38 173 LYS A C 1
ATOM 1427 O O . LYS A 1 173 ? -18.594 9.336 16.797 1 79.38 173 LYS A O 1
ATOM 1432 N N . ARG A 1 174 ? -18.406 11.32 15.914 1 83 174 ARG A N 1
ATOM 1433 C CA . ARG A 1 174 ? -19.484 11.039 14.961 1 83 174 ARG A CA 1
ATOM 1434 C C . ARG A 1 174 ? -19.062 9.977 13.953 1 83 174 ARG A C 1
ATOM 1436 O O . ARG A 1 174 ? -19.859 9.125 13.562 1 83 174 ARG A O 1
ATOM 1443 N N . TYR A 1 175 ? -17.812 9.977 13.57 1 81.38 175 TYR A N 1
ATOM 1444 C CA . TYR A 1 175 ? -17.422 9.188 12.406 1 81.38 175 TYR A CA 1
ATOM 1445 C C . TYR A 1 175 ? -16.562 8 12.812 1 81.38 175 TYR A C 1
ATOM 1447 O O . TYR A 1 175 ? -16.281 7.121 11.992 1 81.38 175 TYR A O 1
ATOM 1455 N N . ALA A 1 176 ? -16.125 7.895 13.977 1 77 176 ALA A N 1
ATOM 1456 C CA . ALA A 1 176 ? -15.328 6.758 14.438 1 77 176 ALA A CA 1
ATOM 1457 C C . ALA A 1 176 ? -16.203 5.512 14.586 1 77 176 ALA A C 1
ATOM 1459 O O . ALA A 1 176 ? -16.594 5.156 15.703 1 77 176 ALA A O 1
ATOM 1460 N N . THR A 1 177 ? -16.422 4.773 13.539 1 74.75 177 THR A N 1
ATOM 1461 C CA . THR A 1 177 ? -17.391 3.68 13.562 1 74.75 177 THR A CA 1
ATOM 1462 C C . THR A 1 177 ? -16.734 2.369 13.141 1 74.75 177 THR A C 1
ATOM 1464 O O . THR A 1 177 ? -17.375 1.321 13.109 1 74.75 177 THR A O 1
ATOM 1467 N N . SER A 1 178 ? -15.461 2.43 12.906 1 73.69 178 SER A N 1
ATOM 1468 C CA . SER A 1 178 ? -14.805 1.217 12.422 1 73.69 178 SER A CA 1
ATOM 1469 C C . SER A 1 178 ? -14.781 0.137 13.492 1 73.69 178 SER A C 1
ATOM 1471 O O . SER A 1 178 ? -14.703 0.442 14.688 1 73.69 178 SER A O 1
ATOM 1473 N N . LYS A 1 179 ? -14.758 -1.115 12.984 1 71.56 179 LYS A N 1
ATOM 1474 C CA . LYS A 1 179 ? -14.719 -2.246 13.906 1 71.56 179 LYS A CA 1
ATOM 1475 C C . LYS A 1 179 ? -13.281 -2.664 14.195 1 71.56 179 LYS A C 1
ATOM 1477 O O . LYS A 1 179 ? -13.039 -3.477 15.094 1 71.56 179 LYS A O 1
ATOM 1482 N N . VAL A 1 180 ? -12.398 -2.178 13.43 1 68.06 180 VAL A N 1
ATOM 1483 C CA . VAL A 1 180 ? -11.016 -2.617 13.578 1 68.06 180 VAL A CA 1
ATOM 1484 C C . VAL A 1 180 ? -10.141 -1.443 14.016 1 68.06 180 VAL A C 1
ATOM 1486 O O . VAL A 1 180 ? -10.414 -0.293 13.664 1 68.06 180 VAL A O 1
ATOM 1489 N N . ARG A 1 181 ? -9.172 -1.872 14.812 1 66.56 181 ARG A N 1
ATOM 1490 C CA . ARG A 1 181 ? -8.141 -0.938 15.258 1 66.56 181 ARG A CA 1
ATOM 1491 C C . ARG A 1 181 ? -6.766 -1.372 14.773 1 66.56 181 ARG A C 1
ATOM 1493 O O . ARG A 1 181 ? -6.16 -2.285 15.344 1 66.56 181 ARG A O 1
ATOM 1500 N N . PRO A 1 182 ? -6.387 -0.79 13.625 1 62.75 182 PRO A N 1
ATOM 1501 C CA . PRO A 1 182 ? -5.059 -1.207 13.164 1 62.75 182 PRO A CA 1
ATOM 1502 C C . PRO A 1 182 ? -3.957 -0.907 14.172 1 62.75 182 PRO A C 1
ATOM 1504 O O . PRO A 1 182 ? -4.047 0.075 14.914 1 62.75 182 PRO A O 1
ATOM 1507 N N . PRO A 1 183 ? -2.951 -1.871 14.188 1 56 183 PRO A N 1
ATOM 1508 C CA . PRO A 1 183 ? -1.851 -1.607 15.117 1 56 183 PRO A CA 1
ATOM 1509 C C . PRO A 1 183 ? -1.007 -0.403 14.703 1 56 183 PRO A C 1
ATOM 1511 O O . PRO A 1 183 ? -0.873 -0.117 13.516 1 56 183 PRO A O 1
ATOM 1514 N N . ARG A 1 184 ? -0.498 0.234 15.727 1 56.84 184 ARG A N 1
ATOM 1515 C CA . ARG A 1 184 ? 0.258 1.468 15.531 1 56.84 184 ARG A CA 1
ATOM 1516 C C . ARG A 1 184 ? 1.738 1.175 15.32 1 56.84 184 ARG A C 1
ATOM 1518 O O . ARG A 1 184 ? 2.486 2.037 14.852 1 56.84 184 ARG A O 1
ATOM 1525 N N . LYS A 1 185 ? 2.207 -0.029 15.578 1 54.88 185 LYS A N 1
ATOM 1526 C CA . LYS A 1 185 ? 3.656 -0.192 15.672 1 54.88 185 LYS A CA 1
ATOM 1527 C C . LYS A 1 185 ? 4.309 -0.104 14.297 1 54.88 185 LYS A C 1
ATOM 1529 O O . LYS A 1 185 ? 3.889 -0.786 13.359 1 54.88 185 LYS A O 1
ATOM 1534 N N . GLN A 1 186 ? 5.016 0.954 14.195 1 63.09 186 GLN A N 1
ATOM 1535 C CA . GLN A 1 186 ? 5.809 1.106 12.984 1 63.09 186 GLN A CA 1
ATOM 1536 C C . GLN A 1 186 ? 7.301 1.127 13.305 1 63.09 186 GLN A C 1
ATOM 1538 O O . GLN A 1 186 ? 7.695 1.365 14.445 1 63.09 186 GLN A O 1
ATOM 1543 N N . GLU A 1 187 ? 8.094 0.603 12.5 1 66.88 187 GLU A N 1
ATOM 1544 C CA . GLU A 1 187 ? 9.547 0.66 12.617 1 66.88 187 GLU A CA 1
ATOM 1545 C C . GLU A 1 187 ? 10.031 2.098 12.773 1 66.88 187 GLU A C 1
ATOM 1547 O O . GLU A 1 187 ? 9.367 3.035 12.336 1 66.88 187 GLU A O 1
ATOM 1552 N N . LYS A 1 188 ? 11.18 2.281 13.422 1 76.69 188 LYS A N 1
ATOM 1553 C CA . LYS A 1 188 ? 11.781 3.592 13.648 1 76.69 188 LYS A CA 1
ATOM 1554 C C . LYS A 1 188 ? 12.188 4.238 12.32 1 76.69 188 LYS A C 1
ATOM 1556 O O . LYS A 1 188 ? 12.773 3.584 11.461 1 76.69 188 LYS A O 1
ATOM 1561 N N . ALA A 1 189 ? 11.906 5.488 12.219 1 84.75 189 ALA A N 1
ATOM 1562 C CA . ALA A 1 189 ? 12.25 6.258 11.023 1 84.75 189 ALA A CA 1
ATOM 1563 C C . ALA A 1 189 ? 13.578 6.977 11.203 1 84.75 189 ALA A C 1
ATOM 1565 O O . ALA A 1 189 ? 14.078 7.102 12.32 1 84.75 189 ALA A O 1
ATOM 1566 N N . TYR A 1 190 ? 14.172 7.355 10.133 1 89.25 190 TYR A N 1
ATOM 1567 C CA . TYR A 1 190 ? 15.359 8.203 10.141 1 89.25 190 TYR A CA 1
ATOM 1568 C C . TYR A 1 190 ? 15.086 9.516 10.867 1 89.25 190 TYR A C 1
ATOM 1570 O O . TYR A 1 190 ? 14.07 10.172 10.617 1 89.25 190 TYR A O 1
ATOM 1578 N N . ARG A 1 191 ? 16.031 9.828 11.727 1 84.5 191 ARG A N 1
ATOM 1579 C CA . ARG A 1 191 ? 15.945 11.102 12.438 1 84.5 191 ARG A CA 1
ATOM 1580 C C . ARG A 1 191 ? 17.125 12 12.07 1 84.5 191 ARG A C 1
ATOM 1582 O O . ARG A 1 191 ? 18.266 11.562 12.07 1 84.5 191 ARG A O 1
ATOM 1589 N N . LEU A 1 192 ? 16.75 13.164 11.797 1 83.69 192 LEU A N 1
ATOM 1590 C CA . LEU A 1 192 ? 17.781 14.148 11.484 1 83.69 192 LEU A CA 1
ATOM 1591 C C . LEU A 1 192 ? 18.609 14.492 12.719 1 83.69 192 LEU A C 1
ATOM 1593 O O . LEU A 1 192 ? 18.062 14.641 13.812 1 83.69 192 LEU A O 1
ATOM 1597 N N . HIS A 1 193 ? 19.938 14.445 12.562 1 78.38 193 HIS A N 1
ATOM 1598 C CA . HIS A 1 193 ? 20.828 14.797 13.656 1 78.38 193 HIS A CA 1
ATOM 1599 C C . HIS A 1 193 ? 21.469 16.156 13.43 1 78.38 193 HIS A C 1
ATOM 1601 O O . HIS A 1 193 ? 22.359 16.297 12.594 1 78.38 193 HIS A O 1
ATOM 1607 N N . GLY A 1 194 ? 20.797 17.188 13.945 1 81.12 194 GLY A N 1
ATOM 1608 C CA . GLY A 1 194 ? 21.391 18.5 13.812 1 81.12 194 GLY A CA 1
ATOM 1609 C C . GLY A 1 194 ? 21.766 19.125 15.141 1 81.12 194 GLY A C 1
ATOM 1610 O O . GLY A 1 194 ? 21.484 18.547 16.203 1 81.12 194 GLY A O 1
ATOM 1611 N N . THR A 1 195 ? 22.5 20.188 14.969 1 87 195 THR A N 1
ATOM 1612 C CA . THR A 1 195 ? 22.875 20.969 16.141 1 87 195 THR A CA 1
ATOM 1613 C C . THR A 1 195 ? 21.688 21.812 16.609 1 87 195 THR A C 1
ATOM 1615 O O . THR A 1 195 ? 21.188 22.656 15.875 1 87 195 THR A O 1
ATOM 1618 N N . LEU A 1 196 ? 21.344 21.578 17.797 1 86.31 196 LEU A N 1
ATOM 1619 C CA . LEU A 1 196 ? 20.172 22.25 18.344 1 86.31 196 LEU A CA 1
ATOM 1620 C C . LEU A 1 196 ? 20.438 23.734 18.531 1 86.31 196 LEU A C 1
ATOM 1622 O O . LEU A 1 196 ? 21.516 24.125 19.016 1 86.31 196 LEU A O 1
ATOM 1626 N N . GLU A 1 197 ? 19.516 24.516 18.141 1 85.56 197 GLU A N 1
ATOM 1627 C CA . GLU A 1 197 ? 19.547 25.938 18.453 1 85.56 197 GLU A CA 1
ATOM 1628 C C . GLU A 1 197 ? 19.188 26.203 19.906 1 85.56 197 GLU A C 1
ATOM 1630 O O . GLU A 1 197 ? 18.562 25.359 20.562 1 85.56 197 GLU A O 1
ATOM 1635 N N . PRO A 1 198 ? 19.719 27.406 20.375 1 79.81 198 PRO A N 1
ATOM 1636 C CA . PRO A 1 198 ? 19.25 27.766 21.703 1 79.81 198 PRO A CA 1
ATOM 1637 C C . PRO A 1 198 ? 17.719 27.75 21.812 1 79.81 198 PRO A C 1
ATOM 1639 O O . PRO A 1 198 ? 17.016 27.953 20.828 1 79.81 198 PRO A O 1
ATOM 1642 N N . PHE A 1 199 ? 17.344 27.594 23 1 72.62 199 PHE A N 1
ATOM 1643 C CA . PHE A 1 199 ? 15.922 27.453 23.266 1 72.62 199 PHE A CA 1
ATOM 1644 C C . PHE A 1 199 ? 15.164 28.688 22.766 1 72.62 199 PHE A C 1
ATOM 1646 O O . PHE A 1 199 ? 15.633 29.812 22.906 1 72.62 199 PHE A O 1
ATOM 1653 N N . TYR A 1 200 ? 14.07 28.5 21.984 1 71.94 200 TYR A N 1
ATOM 1654 C CA . TYR A 1 200 ? 13.133 29.5 21.484 1 71.94 200 TYR A CA 1
ATOM 1655 C C . TYR A 1 200 ? 13.641 30.094 20.172 1 71.94 200 TYR A C 1
ATOM 1657 O O . TYR A 1 200 ? 13.273 31.219 19.812 1 71.94 200 TYR A O 1
ATOM 1665 N N . THR A 1 201 ? 14.578 29.438 19.641 1 83 201 THR A N 1
ATOM 1666 C CA . THR A 1 201 ? 15 29.859 18.297 1 83 201 THR A CA 1
ATOM 1667 C C . THR A 1 201 ? 14.367 28.984 17.234 1 83 201 THR A C 1
ATOM 1669 O O . THR A 1 201 ? 14.484 27.75 17.281 1 83 201 THR A O 1
ATOM 1672 N N . LEU A 1 202 ? 13.594 29.578 16.453 1 88.94 202 LEU A N 1
ATOM 1673 C CA . LEU A 1 202 ? 12.977 28.891 15.32 1 88.94 202 LEU A CA 1
ATOM 1674 C C . LEU A 1 202 ? 13.469 29.469 14 1 88.94 202 LEU A C 1
ATOM 1676 O O . LEU A 1 202 ? 13.188 30.625 13.672 1 88.94 202 LEU A O 1
ATOM 1680 N N . ASN A 1 203 ? 14.258 28.656 13.305 1 90.94 203 ASN A N 1
ATOM 1681 C CA . ASN A 1 203 ? 14.766 29.062 12 1 90.94 203 ASN A CA 1
ATOM 1682 C C . ASN A 1 203 ? 13.742 28.828 10.898 1 90.94 203 ASN A C 1
ATOM 1684 O O . ASN A 1 203 ? 13.188 27.734 10.789 1 90.94 203 ASN A O 1
ATOM 1688 N N . ILE A 1 204 ? 13.492 29.891 10.164 1 94.25 204 ILE A N 1
ATOM 1689 C CA . ILE A 1 204 ? 12.484 29.797 9.109 1 94.25 204 ILE A CA 1
ATOM 1690 C C . ILE A 1 204 ? 13.141 30.031 7.754 1 94.25 204 ILE A C 1
ATOM 1692 O O . ILE A 1 204 ? 13.883 31 7.578 1 94.25 204 ILE A O 1
ATOM 1696 N N . ILE A 1 205 ? 12.969 29.156 6.836 1 95.88 205 ILE A N 1
ATOM 1697 C CA . ILE A 1 205 ? 13.312 29.344 5.43 1 95.88 205 ILE A CA 1
ATOM 1698 C C . ILE A 1 205 ? 12.055 29.203 4.57 1 95.88 205 ILE A C 1
ATOM 1700 O O . ILE A 1 205 ? 11.43 28.156 4.543 1 95.88 205 ILE A O 1
ATOM 1704 N N . CYS A 1 206 ? 11.68 30.266 3.93 1 97.06 206 CYS A N 1
ATOM 1705 C CA . CYS A 1 206 ? 10.469 30.312 3.117 1 97.06 206 CYS A CA 1
ATOM 1706 C C . CYS A 1 206 ? 10.805 30.312 1.632 1 97.06 206 CYS A C 1
ATOM 1708 O O . CYS A 1 206 ? 11.578 31.156 1.173 1 97.06 206 CYS A O 1
ATOM 1710 N N . GLY A 1 207 ? 10.305 29.359 0.914 1 98.12 207 GLY A N 1
ATOM 1711 C CA . GLY A 1 207 ? 10.359 29.359 -0.539 1 98.12 207 GLY A CA 1
ATOM 1712 C C . GLY A 1 207 ? 9.062 29.812 -1.185 1 98.12 207 GLY A C 1
ATOM 1713 O O . GLY A 1 207 ? 7.996 29.281 -0.871 1 98.12 207 GLY A O 1
ATOM 1714 N N . ILE A 1 208 ? 9.125 30.812 -2.051 1 98.19 208 ILE A N 1
ATOM 1715 C CA . ILE A 1 208 ? 7.977 31.328 -2.783 1 98.19 208 ILE A CA 1
ATOM 1716 C C . ILE A 1 208 ? 8.039 30.875 -4.238 1 98.19 208 ILE A C 1
ATOM 1718 O O . ILE A 1 208 ? 9.031 31.141 -4.934 1 98.19 208 ILE A O 1
ATOM 1722 N N . ILE A 1 209 ? 6.973 30.266 -4.645 1 98.19 209 ILE A N 1
ATOM 1723 C CA . ILE A 1 209 ? 6.984 29.625 -5.953 1 98.19 209 ILE A CA 1
ATOM 1724 C C . ILE A 1 209 ? 5.668 29.906 -6.676 1 98.19 209 ILE A C 1
ATOM 1726 O O . ILE A 1 209 ? 4.648 30.172 -6.039 1 98.19 209 ILE A O 1
ATOM 1730 N N . SER A 1 210 ? 5.723 29.875 -7.988 1 98 210 SER A N 1
ATOM 1731 C CA . SER A 1 210 ? 4.516 29.953 -8.805 1 98 210 SER A CA 1
ATOM 1732 C C . SER A 1 210 ? 3.762 28.625 -8.797 1 98 210 SER A C 1
ATOM 1734 O O . SER A 1 210 ? 4.348 27.578 -9.047 1 98 210 SER A O 1
ATOM 1736 N N . VAL A 1 211 ? 2.465 28.703 -8.57 1 98.06 211 VAL A N 1
ATOM 1737 C CA . VAL A 1 211 ? 1.644 27.5 -8.562 1 98.06 211 VAL A CA 1
ATOM 1738 C C . VAL A 1 211 ? 1.644 26.875 -9.961 1 98.06 211 VAL A C 1
ATOM 1740 O O . VAL A 1 211 ? 1.764 25.656 -10.094 1 98.06 211 VAL A O 1
ATOM 1743 N N . ASP A 1 212 ? 1.527 27.656 -10.945 1 97.88 212 ASP A N 1
ATOM 1744 C CA . ASP A 1 212 ? 1.457 27.188 -12.32 1 97.88 212 ASP A CA 1
ATOM 1745 C C . ASP A 1 212 ? 2.715 26.406 -12.695 1 97.88 212 ASP A C 1
ATOM 1747 O O . ASP A 1 212 ? 2.631 25.328 -13.305 1 97.88 212 ASP A O 1
ATOM 1751 N N . THR A 1 213 ? 3.783 26.969 -12.344 1 97.94 213 THR A N 1
ATOM 1752 C CA . THR A 1 213 ? 5.047 26.328 -12.664 1 97.94 213 THR A CA 1
ATOM 1753 C C . THR A 1 213 ? 5.156 24.984 -11.945 1 97.94 213 THR A C 1
ATOM 1755 O O . THR A 1 213 ? 5.586 23.984 -12.531 1 97.94 213 THR A O 1
ATOM 1758 N N . LEU A 1 214 ? 4.785 25.016 -10.711 1 97.88 214 LEU A N 1
ATOM 1759 C CA . LEU A 1 214 ? 4.848 23.797 -9.922 1 97.88 214 LEU A CA 1
ATOM 1760 C C . LEU A 1 214 ? 3.896 22.75 -10.469 1 97.88 214 LEU A C 1
ATOM 1762 O O . LEU A 1 214 ? 4.23 21.562 -10.492 1 97.88 214 LEU A O 1
ATOM 1766 N N . LEU A 1 215 ? 2.756 23.188 -10.867 1 97.81 215 LEU A N 1
ATOM 1767 C CA . LEU A 1 215 ? 1.761 22.297 -11.453 1 97.81 215 LEU A CA 1
ATOM 1768 C C . LEU A 1 215 ? 2.291 21.641 -12.727 1 97.81 215 LEU A C 1
ATOM 1770 O O . LEU A 1 215 ? 2.068 20.453 -12.953 1 97.81 215 LEU A O 1
ATOM 1774 N N . ASN A 1 216 ? 2.939 22.375 -13.523 1 97.75 216 ASN A N 1
ATOM 1775 C CA . ASN A 1 216 ? 3.518 21.844 -14.766 1 97.75 216 ASN A CA 1
ATOM 1776 C C . ASN A 1 216 ? 4.562 20.766 -14.484 1 97.75 216 ASN A C 1
ATOM 1778 O O . ASN A 1 216 ? 4.613 19.766 -15.188 1 97.75 216 ASN A O 1
ATOM 1782 N N . VAL A 1 217 ? 5.316 21 -13.516 1 98.12 217 VAL A N 1
ATOM 1783 C CA . VAL A 1 217 ? 6.344 20.031 -13.156 1 98.12 217 VAL A CA 1
ATOM 1784 C C . VAL A 1 217 ? 5.691 18.766 -12.594 1 98.12 217 VAL A C 1
ATOM 1786 O O . VAL A 1 217 ? 6.082 17.641 -12.945 1 98.12 217 VAL A O 1
ATOM 1789 N N . ALA A 1 218 ? 4.742 18.922 -11.672 1 98.06 218 ALA A N 1
ATOM 1790 C CA . ALA A 1 218 ? 4.035 17.781 -11.094 1 98.06 218 ALA A CA 1
ATOM 1791 C C . ALA A 1 218 ? 3.357 16.953 -12.18 1 98.06 218 ALA A C 1
ATOM 1793 O O . ALA A 1 218 ? 3.342 15.719 -12.117 1 98.06 218 ALA A O 1
ATOM 1794 N N . LYS A 1 219 ? 2.838 17.625 -13.203 1 97.56 219 LYS A N 1
ATOM 1795 C CA . LYS A 1 219 ? 2.164 16.953 -14.312 1 97.56 219 LYS A CA 1
ATOM 1796 C C . LYS A 1 219 ? 3.135 16.078 -15.094 1 97.56 219 LYS A C 1
ATOM 1798 O O . LYS A 1 219 ? 2.754 15.016 -15.609 1 97.56 219 LYS A O 1
ATOM 1803 N N . LYS A 1 220 ? 4.324 16.516 -15.258 1 97.31 220 LYS A N 1
ATOM 1804 C CA . LYS A 1 220 ? 5.34 15.727 -15.945 1 97.31 220 LYS A CA 1
ATOM 1805 C C . LYS A 1 220 ? 5.547 14.383 -15.258 1 97.31 220 LYS A C 1
ATOM 1807 O O . LYS A 1 220 ? 5.855 13.383 -15.906 1 97.31 220 LYS A O 1
ATOM 1812 N N . TYR A 1 221 ? 5.438 14.398 -13.961 1 97.31 221 TYR A N 1
ATOM 1813 C CA . TYR A 1 221 ? 5.574 13.164 -13.188 1 97.31 221 TYR A CA 1
ATOM 1814 C C . TYR A 1 221 ? 4.23 12.461 -13.039 1 97.31 221 TYR A C 1
ATOM 1816 O O . TYR A 1 221 ? 4.141 11.406 -12.414 1 97.31 221 TYR A O 1
ATOM 1824 N N . LYS A 1 222 ? 3.111 13.102 -13.492 1 96.88 222 LYS A N 1
ATOM 1825 C CA . LYS A 1 222 ? 1.747 12.578 -13.469 1 96.88 222 LYS A CA 1
ATOM 1826 C C . LYS A 1 222 ? 1.245 12.422 -12.039 1 96.88 222 LYS A C 1
ATOM 1828 O O . LYS A 1 222 ? 0.605 11.422 -11.703 1 96.88 222 LYS A O 1
ATOM 1833 N N . VAL A 1 223 ? 1.598 13.367 -11.203 1 98 223 VAL A N 1
ATOM 1834 C CA . VAL A 1 223 ? 1.171 13.328 -9.805 1 98 223 VAL A CA 1
ATOM 1835 C C . VAL A 1 223 ? 0.65 14.703 -9.391 1 98 223 VAL A C 1
ATOM 1837 O O . VAL A 1 223 ? 0.739 15.664 -10.156 1 98 223 VAL A O 1
ATOM 1840 N N . THR A 1 224 ? 0.056 14.812 -8.203 1 97.19 224 THR A N 1
ATOM 1841 C CA . THR A 1 224 ? -0.407 16.094 -7.656 1 97.19 224 THR A CA 1
ATOM 1842 C C . THR A 1 224 ? 0.75 16.859 -7.031 1 97.19 224 THR A C 1
ATOM 1844 O O . THR A 1 224 ? 1.829 16.312 -6.812 1 97.19 224 THR A O 1
ATOM 1847 N N . ILE A 1 225 ? 0.529 18.078 -6.695 1 97.25 225 ILE A N 1
ATOM 1848 C CA . ILE A 1 225 ? 1.524 18.938 -6.07 1 97.25 225 ILE A CA 1
ATOM 1849 C C . ILE A 1 225 ? 1.938 18.359 -4.719 1 97.25 225 ILE A C 1
ATOM 1851 O O . ILE A 1 225 ? 3.125 18.328 -4.387 1 97.25 225 ILE A O 1
ATOM 1855 N N . THR A 1 226 ? 0.959 17.938 -3.924 1 96.69 226 THR A N 1
ATOM 1856 C CA . THR A 1 226 ? 1.235 17.375 -2.604 1 96.69 226 THR A CA 1
ATOM 1857 C C . THR A 1 226 ? 2.123 16.141 -2.715 1 96.69 226 THR A C 1
ATOM 1859 O O . THR A 1 226 ? 3.076 15.984 -1.95 1 96.69 226 THR A O 1
ATOM 1862 N N . GLU A 1 227 ? 1.796 15.258 -3.678 1 97.88 227 GLU A N 1
ATOM 1863 C CA . GLU A 1 227 ? 2.602 14.062 -3.908 1 97.88 227 GLU A CA 1
ATOM 1864 C C . GLU A 1 227 ? 4.02 14.422 -4.336 1 97.88 227 GLU A C 1
ATOM 1866 O O . GLU A 1 227 ? 4.988 13.82 -3.869 1 97.88 227 GLU A O 1
ATOM 1871 N N . TYR A 1 228 ? 4.129 15.367 -5.215 1 98.44 228 TYR A N 1
ATOM 1872 C CA . TYR A 1 228 ? 5.43 15.797 -5.711 1 98.44 228 TYR A CA 1
ATOM 1873 C C . TYR A 1 228 ? 6.281 16.375 -4.578 1 98.44 228 TYR A C 1
ATOM 1875 O O . TYR A 1 228 ? 7.441 15.984 -4.414 1 98.44 228 TYR A O 1
ATOM 1883 N N . LEU A 1 229 ? 5.719 17.219 -3.801 1 98.5 229 LEU A N 1
ATOM 1884 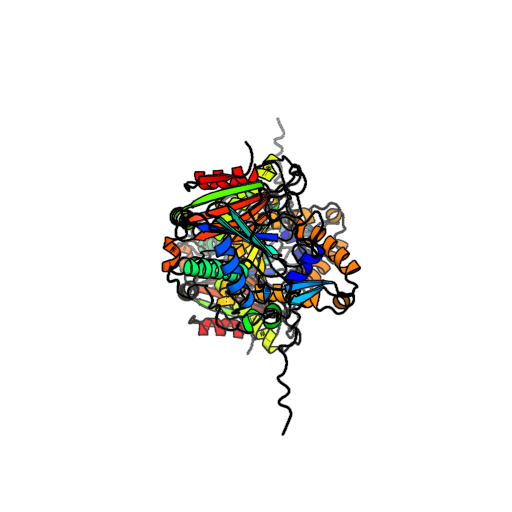C CA . LEU A 1 229 ? 6.48 17.891 -2.748 1 98.5 229 LEU A CA 1
ATOM 1885 C C . LEU A 1 229 ? 6.879 16.906 -1.656 1 98.5 229 LEU A C 1
ATOM 1887 O O . LEU A 1 229 ? 7.957 17.031 -1.07 1 98.5 229 LEU A O 1
ATOM 1891 N N . ASN A 1 230 ? 5.996 15.961 -1.308 1 98.12 230 ASN A N 1
ATOM 1892 C CA . ASN A 1 230 ? 6.391 14.898 -0.393 1 98.12 230 ASN A CA 1
ATOM 1893 C C . ASN A 1 230 ? 7.574 14.094 -0.939 1 98.12 230 ASN A C 1
ATOM 1895 O O . ASN A 1 230 ? 8.484 13.734 -0.191 1 98.12 230 ASN A O 1
ATOM 1899 N N . SER A 1 231 ? 7.523 13.82 -2.238 1 98.62 231 SER A N 1
ATOM 1900 C CA . SER A 1 231 ? 8.609 13.078 -2.877 1 98.62 231 SER A CA 1
ATOM 1901 C C . SER A 1 231 ? 9.922 13.852 -2.811 1 98.62 231 SER A C 1
ATOM 1903 O O . SER A 1 231 ? 10.977 13.273 -2.562 1 98.62 231 SER A O 1
ATOM 1905 N N . VAL A 1 232 ? 9.859 15.125 -3.027 1 98.62 232 VAL A N 1
ATOM 1906 C CA . VAL A 1 232 ? 11.055 15.969 -2.984 1 98.62 232 VAL A CA 1
ATOM 1907 C C . VAL A 1 232 ? 11.625 15.977 -1.569 1 98.62 232 VAL A C 1
ATOM 1909 O O . VAL A 1 232 ? 12.844 15.922 -1.387 1 98.62 232 VAL A O 1
ATOM 1912 N N . LEU A 1 233 ? 10.742 16.125 -0.595 1 98.19 233 LEU A N 1
ATOM 1913 C CA . LEU A 1 233 ? 11.211 16.141 0.788 1 98.19 233 LEU A CA 1
ATOM 1914 C C . LEU A 1 233 ? 11.867 14.805 1.146 1 98.19 233 LEU A C 1
ATOM 1916 O O . LEU A 1 233 ? 12.906 14.781 1.81 1 98.19 233 LEU A O 1
ATOM 1920 N N . ILE A 1 234 ? 11.266 13.688 0.741 1 98 234 ILE A N 1
ATOM 1921 C CA . ILE A 1 234 ? 11.844 12.367 0.969 1 98 234 ILE A CA 1
ATOM 1922 C C . ILE A 1 234 ? 13.211 12.281 0.304 1 98 234 ILE A C 1
ATOM 1924 O O . ILE A 1 234 ? 14.18 11.812 0.912 1 98 234 ILE A O 1
ATOM 1928 N N . TYR A 1 235 ? 13.281 12.711 -0.922 1 98.19 235 TYR A N 1
ATOM 1929 C CA . TYR A 1 235 ? 14.547 12.75 -1.642 1 98.19 235 TYR A CA 1
ATOM 1930 C C . TYR A 1 235 ? 15.602 13.523 -0.85 1 98.19 235 TYR A C 1
ATOM 1932 O O . TYR A 1 235 ? 16.734 13.062 -0.694 1 98.19 235 TYR A O 1
ATOM 1940 N N . ALA A 1 236 ? 15.25 14.695 -0.398 1 97.69 236 ALA A N 1
ATOM 1941 C CA . ALA A 1 236 ? 16.172 15.547 0.361 1 97.69 236 ALA A CA 1
ATOM 1942 C C . ALA A 1 236 ? 16.656 14.828 1.614 1 97.69 236 ALA A C 1
ATOM 1944 O O . ALA A 1 236 ? 17.844 14.898 1.947 1 97.69 236 ALA A O 1
ATOM 1945 N N . LEU A 1 237 ? 15.781 14.172 2.297 1 96.19 237 LEU A N 1
ATOM 1946 C CA . LEU A 1 237 ? 16.141 13.477 3.529 1 96.19 237 LEU A CA 1
ATOM 1947 C C . LEU A 1 237 ? 17.031 12.273 3.238 1 96.19 237 LEU A C 1
ATOM 1949 O O . LEU A 1 237 ? 17.906 11.938 4.039 1 96.19 237 LEU A O 1
ATOM 1953 N N . ILE A 1 238 ? 16.75 11.602 2.119 1 96 238 ILE A N 1
ATOM 1954 C CA . ILE A 1 238 ? 17.609 10.5 1.707 1 96 238 ILE A CA 1
ATOM 1955 C C . ILE A 1 238 ? 19.031 11.023 1.459 1 96 238 ILE A C 1
ATOM 1957 O O . ILE A 1 238 ? 20 10.422 1.911 1 96 238 ILE A O 1
ATOM 1961 N N . GLN A 1 239 ? 19.141 12.141 0.724 1 95.38 239 GLN A N 1
ATOM 1962 C CA . GLN A 1 239 ? 20.438 12.75 0.464 1 95.38 239 GLN A CA 1
ATOM 1963 C C . GLN A 1 239 ? 21.125 13.141 1.766 1 95.38 239 GLN A C 1
ATOM 1965 O O . GLN A 1 239 ? 22.328 12.93 1.918 1 95.38 239 GLN A O 1
ATOM 1970 N N . GLN A 1 240 ? 20.375 13.719 2.664 1 94.38 240 GLN A N 1
ATOM 1971 C CA . GLN A 1 240 ? 20.922 14.109 3.959 1 94.38 240 GLN A CA 1
ATOM 1972 C C . GLN A 1 240 ? 21.453 12.898 4.719 1 94.38 240 GLN A C 1
ATOM 1974 O O . GLN A 1 240 ? 22.562 12.938 5.277 1 94.38 240 GLN A O 1
ATOM 1979 N N . GLN A 1 241 ? 20.672 11.867 4.801 1 93.06 241 GLN A N 1
ATOM 1980 C CA . GLN A 1 241 ? 21.078 10.648 5.484 1 93.06 241 GLN A CA 1
ATOM 1981 C C . GLN A 1 241 ? 22.359 10.078 4.879 1 93.06 241 GLN A C 1
ATOM 1983 O O . GLN A 1 241 ? 23.266 9.656 5.602 1 93.06 241 GLN A O 1
ATOM 1988 N N . LYS A 1 242 ? 22.469 10.055 3.605 1 91.56 242 LYS A N 1
ATOM 1989 C CA . LYS A 1 242 ? 23.656 9.57 2.912 1 91.56 242 LYS A CA 1
ATOM 1990 C C . LYS A 1 242 ? 24.891 10.406 3.27 1 91.56 242 LYS A C 1
ATOM 1992 O O . LYS A 1 242 ? 25.984 9.867 3.412 1 91.56 242 LYS A O 1
ATOM 1997 N N . SER A 1 243 ? 24.625 11.641 3.373 1 89.81 243 SER A N 1
ATOM 1998 C CA . SER A 1 243 ? 25.734 12.555 3.65 1 89.81 243 SER A CA 1
ATOM 1999 C C . SER A 1 243 ? 26.266 12.367 5.066 1 89.81 243 SER A C 1
ATOM 2001 O O . SER A 1 243 ? 27.422 12.688 5.348 1 89.81 243 SER A O 1
ATOM 2003 N N . GLU A 1 244 ? 25.422 12 5.977 1 87.25 244 GLU A N 1
ATOM 2004 C CA . GLU A 1 244 ? 25.828 11.789 7.363 1 87.25 244 GLU A CA 1
ATOM 2005 C C . GLU A 1 244 ? 26.688 10.539 7.504 1 87.25 244 GLU A C 1
ATOM 2007 O O . GLU A 1 244 ? 27.359 10.352 8.516 1 87.25 244 GLU A O 1
ATOM 2012 N N . ASN A 1 245 ? 26.859 9.773 6.492 1 73.56 245 ASN A N 1
ATOM 2013 C CA . ASN A 1 245 ? 27.672 8.562 6.441 1 73.56 245 ASN A CA 1
ATOM 2014 C C . ASN A 1 245 ? 27.375 7.637 7.613 1 73.56 245 ASN A C 1
ATOM 2016 O O . ASN A 1 245 ? 28.297 7.141 8.266 1 73.56 245 ASN A O 1
ATOM 2020 N N . HIS A 1 246 ? 26.172 7.609 7.965 1 66.62 246 HIS A N 1
ATOM 2021 C CA . HIS A 1 246 ? 25.828 6.691 9.039 1 66.62 246 HIS A CA 1
ATOM 2022 C C . HIS A 1 246 ? 25.891 5.238 8.57 1 66.62 246 HIS A C 1
ATOM 2024 O O . HIS A 1 246 ? 25.594 4.945 7.41 1 66.62 246 HIS A O 1
ATOM 2030 N N . ARG A 1 247 ? 26.375 4.422 9.383 1 66.12 247 ARG A N 1
ATOM 2031 C CA . ARG A 1 247 ? 26.562 3.004 9.102 1 66.12 247 ARG A CA 1
ATOM 2032 C C . ARG A 1 247 ? 25.234 2.324 8.797 1 66.12 247 ARG A C 1
ATOM 2034 O O . ARG A 1 247 ? 25.156 1.453 7.93 1 66.12 247 ARG A O 1
ATOM 2041 N N . LYS A 1 248 ? 24.109 2.846 9.484 1 81.38 248 LYS A N 1
ATOM 2042 C CA . LYS A 1 248 ? 22.859 2.133 9.281 1 81.38 248 LYS A CA 1
ATOM 2043 C C . LYS A 1 248 ? 21.766 3.066 8.75 1 81.38 248 LYS A C 1
ATOM 2045 O O . LYS A 1 248 ? 21.422 4.051 9.398 1 81.38 248 LYS A O 1
ATOM 2050 N N . GLU A 1 249 ? 21.359 2.816 7.57 1 87.06 249 GLU A N 1
ATOM 2051 C CA . GLU A 1 249 ? 20.25 3.562 6.98 1 87.06 249 GLU A CA 1
ATOM 2052 C C . GLU A 1 249 ? 18.922 3.184 7.629 1 87.06 249 GLU A C 1
ATOM 2054 O O . GLU A 1 249 ? 18.781 2.076 8.148 1 87.06 249 GLU A O 1
ATOM 2059 N N . ARG A 1 250 ? 18.047 4.113 7.727 1 88.69 250 ARG A N 1
ATOM 2060 C CA . ARG A 1 250 ? 16.703 3.91 8.266 1 88.69 250 ARG A CA 1
ATOM 2061 C C . ARG A 1 250 ? 15.648 4.387 7.277 1 88.69 250 ARG A C 1
ATOM 2063 O O . ARG A 1 250 ? 15.93 5.199 6.395 1 88.69 250 ARG A O 1
ATOM 2070 N N . PRO A 1 251 ? 14.477 3.838 7.438 1 91.12 251 PRO A N 1
ATOM 2071 C CA . PRO A 1 251 ? 13.383 4.309 6.582 1 91.12 251 PRO A CA 1
ATOM 2072 C C . PRO A 1 251 ? 13.094 5.797 6.766 1 91.12 251 PRO A C 1
ATOM 2074 O O . PRO A 1 251 ? 13.172 6.312 7.883 1 91.12 251 PRO A O 1
ATOM 2077 N N . ILE A 1 252 ? 12.797 6.449 5.684 1 94.5 252 ILE A N 1
ATOM 2078 C CA . ILE A 1 252 ? 12.352 7.836 5.699 1 94.5 252 ILE A CA 1
ATOM 2079 C C . ILE A 1 252 ? 10.828 7.891 5.711 1 94.5 252 ILE A C 1
ATOM 2081 O O . ILE A 1 252 ? 10.172 7.391 4.793 1 94.5 252 ILE A O 1
ATOM 2085 N N . LYS A 1 253 ? 10.219 8.5 6.727 1 92.88 253 LYS A N 1
ATOM 2086 C CA . LYS A 1 253 ? 8.773 8.625 6.883 1 92.88 253 LYS A CA 1
ATOM 2087 C C . LYS A 1 253 ? 8.359 10.086 7.043 1 92.88 253 LYS A C 1
ATOM 2089 O O . LYS A 1 253 ? 8.914 10.805 7.867 1 92.88 253 LYS A O 1
ATOM 2094 N N . ILE A 1 254 ? 7.395 10.508 6.273 1 93.81 254 ILE A N 1
ATOM 2095 C CA . ILE A 1 254 ? 6.887 11.867 6.375 1 93.81 254 ILE A CA 1
ATOM 2096 C C . ILE A 1 254 ? 5.547 11.867 7.113 1 93.81 254 ILE A C 1
ATOM 2098 O O . ILE A 1 254 ? 4.637 11.117 6.758 1 93.81 254 ILE A O 1
ATOM 2102 N N . ALA A 1 255 ? 5.48 12.609 8.188 1 89.81 255 ALA A N 1
ATOM 2103 C CA . ALA A 1 255 ? 4.188 12.812 8.836 1 89.81 255 ALA A CA 1
ATOM 2104 C C . ALA A 1 255 ? 3.334 13.805 8.047 1 89.81 255 ALA A C 1
ATOM 2106 O O . ALA A 1 255 ? 3.635 15 8 1 89.81 255 ALA A O 1
ATOM 2107 N N . MET A 1 256 ? 2.293 13.344 7.453 1 90.75 256 MET A N 1
ATOM 2108 C CA . MET A 1 256 ? 1.454 14.18 6.598 1 90.75 256 MET A CA 1
ATOM 2109 C C . MET A 1 256 ? 0.021 14.219 7.113 1 90.75 256 MET A C 1
ATOM 2111 O O . MET A 1 256 ? -0.716 13.242 6.996 1 90.75 256 MET A O 1
ATOM 2115 N N . PRO A 1 257 ? -0.382 15.336 7.668 1 89.56 257 PRO A N 1
ATOM 2116 C CA . PRO A 1 257 ? -1.781 15.453 8.086 1 89.56 257 PRO A CA 1
ATOM 2117 C C . PRO A 1 257 ? -2.748 15.477 6.902 1 89.56 257 PRO A C 1
ATOM 2119 O O . PRO A 1 257 ? -2.451 16.078 5.871 1 89.56 257 PRO A O 1
ATOM 2122 N N . VAL A 1 258 ? -3.834 14.805 7.066 1 90 258 VAL A N 1
ATOM 2123 C CA . VAL A 1 258 ? -4.887 14.766 6.059 1 90 258 VAL A CA 1
ATOM 2124 C C . VAL A 1 258 ? -6.203 15.25 6.66 1 90 258 VAL A C 1
ATOM 2126 O O . VAL A 1 258 ? -6.605 14.789 7.734 1 90 258 VAL A O 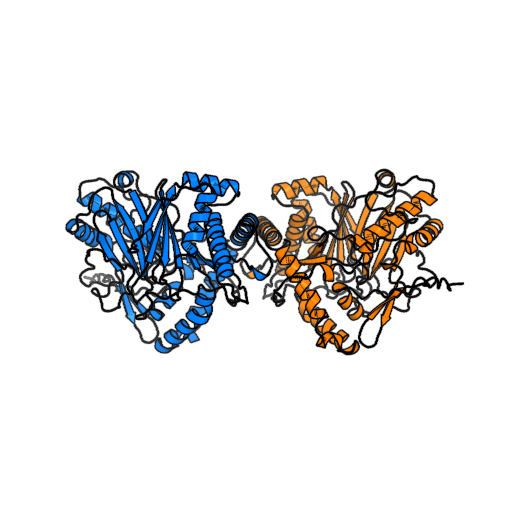1
ATOM 2129 N N . SER A 1 259 ? -6.793 16.188 6.012 1 90.88 259 SER A N 1
ATOM 2130 C CA . SER A 1 259 ? -8.102 16.656 6.461 1 90.88 259 SER A CA 1
ATOM 2131 C C . SER A 1 259 ? -9.164 15.578 6.254 1 90.88 259 SER A C 1
ATOM 2133 O O . SER A 1 259 ? -9.281 15.016 5.16 1 90.88 259 SER A O 1
ATOM 2135 N N . LEU A 1 260 ? -9.953 15.367 7.188 1 90.94 260 LEU A N 1
ATOM 2136 C CA . LEU A 1 260 ? -10.984 14.336 7.129 1 90.94 260 LEU A CA 1
ATOM 2137 C C . LEU A 1 260 ? -12.266 14.891 6.504 1 90.94 260 LEU A C 1
ATOM 2139 O O . LEU A 1 260 ? -13.141 14.117 6.109 1 90.94 260 LEU A O 1
ATOM 2143 N N . ARG A 1 261 ? -12.328 16.156 6.414 1 92.25 261 ARG A N 1
ATOM 2144 C CA . ARG A 1 261 ? -13.539 16.828 5.973 1 92.25 261 ARG A CA 1
ATOM 2145 C C . ARG A 1 261 ? -13.898 16.438 4.543 1 92.25 261 ARG A C 1
ATOM 2147 O O . ARG A 1 261 ? -15.062 16.5 4.152 1 92.25 261 ARG A O 1
ATOM 2154 N N . ARG A 1 262 ? -12.969 16.047 3.785 1 88.56 262 ARG A N 1
ATOM 2155 C CA . ARG A 1 262 ? -13.203 15.648 2.402 1 88.56 262 ARG A CA 1
ATOM 2156 C C . ARG A 1 262 ? -13.914 14.297 2.34 1 88.56 262 ARG A C 1
ATOM 2158 O O . ARG A 1 262 ? -14.656 14.023 1.396 1 88.56 262 ARG A O 1
ATOM 2165 N N . PHE A 1 263 ? -13.695 13.461 3.305 1 90.25 263 PHE A N 1
ATOM 2166 C CA . PHE A 1 263 ? -14.219 12.102 3.328 1 90.25 263 PHE A CA 1
ATOM 2167 C C . PHE A 1 263 ? -15.422 12 4.258 1 90.25 263 PHE A C 1
ATOM 2169 O O . PHE A 1 263 ? -16.312 11.172 4.047 1 90.25 263 PHE A O 1
ATOM 2176 N N . PHE A 1 264 ? -15.359 12.836 5.246 1 91.5 264 PHE A N 1
ATOM 2177 C CA . PHE A 1 264 ? -16.391 12.867 6.27 1 91.5 264 PHE A CA 1
ATOM 2178 C C . PHE A 1 264 ? -16.922 14.289 6.453 1 91.5 264 PHE A C 1
ATOM 2180 O O . PHE A 1 264 ? -16.406 15.055 7.266 1 91.5 264 PHE A O 1
ATOM 2187 N N . PRO A 1 265 ? -17.969 14.523 5.762 1 91.94 265 PRO A N 1
ATOM 2188 C CA . PRO A 1 265 ? -18.453 15.898 5.766 1 91.94 265 PRO A CA 1
ATOM 2189 C C . PRO A 1 265 ? -18.781 16.406 7.168 1 91.94 265 PRO A C 1
ATOM 2191 O O . PRO A 1 265 ? -19.516 15.758 7.91 1 91.94 265 PRO A O 1
ATOM 2194 N N . SER A 1 266 ? -18.156 17.5 7.555 1 91.94 266 SER A N 1
ATOM 2195 C CA . SER A 1 266 ? -18.359 18.188 8.828 1 91.94 266 SER A CA 1
ATOM 2196 C C . SER A 1 266 ? -17.969 19.656 8.719 1 91.94 266 SER A C 1
ATOM 2198 O O . SER A 1 266 ? -17.031 20.016 8.008 1 91.94 266 SER A O 1
ATOM 2200 N N . LYS A 1 267 ? -18.688 20.453 9.469 1 93.81 267 LYS A N 1
ATOM 2201 C CA . LYS A 1 267 ? -18.391 21.891 9.492 1 93.81 267 LYS A CA 1
ATOM 2202 C C . LYS A 1 267 ? -17.547 22.25 10.711 1 93.81 267 LYS A C 1
ATOM 2204 O O . LYS A 1 267 ? -17.391 23.438 11.016 1 93.81 267 LYS A O 1
ATOM 2209 N N . THR A 1 268 ? -17.062 21.25 11.352 1 93 268 THR A N 1
ATOM 2210 C CA . THR A 1 268 ? -16.359 21.516 12.602 1 93 268 THR A CA 1
ATOM 2211 C C . THR A 1 268 ? -15.18 22.453 12.375 1 93 268 THR A C 1
ATOM 2213 O O . THR A 1 268 ? -14.492 22.344 11.359 1 93 268 THR A O 1
ATOM 2216 N N . LEU A 1 269 ? -14.977 23.391 13.289 1 93.81 269 LEU A N 1
ATOM 2217 C CA . LEU A 1 269 ? -13.82 24.266 13.266 1 93.81 269 LEU A CA 1
ATOM 2218 C C . LEU A 1 269 ? -12.734 23.781 14.219 1 93.81 269 LEU A C 1
ATOM 2220 O O . LEU A 1 269 ? -11.703 24.422 14.383 1 93.81 269 LEU A O 1
ATOM 2224 N N . ARG A 1 270 ? -12.914 22.625 14.781 1 89.38 270 ARG A N 1
ATOM 2225 C CA . ARG A 1 270 ? -11.953 21.984 15.672 1 89.38 270 ARG A CA 1
ATOM 2226 C C . ARG A 1 270 ? -11.031 21.047 14.891 1 89.38 270 ARG A C 1
ATOM 2228 O O . ARG A 1 270 ? -11.039 21.047 13.664 1 89.38 270 ARG A O 1
ATOM 2235 N N . ASN A 1 271 ? -10.242 20.375 15.617 1 85.81 271 ASN A N 1
ATOM 2236 C CA . ASN A 1 271 ? -9.344 19.438 14.953 1 85.81 271 ASN A CA 1
ATOM 2237 C C . ASN A 1 271 ? -10.117 18.297 14.297 1 85.81 271 ASN A C 1
ATOM 2239 O O . ASN A 1 271 ? -10.984 17.688 14.922 1 85.81 271 ASN A O 1
ATOM 2243 N N . PHE A 1 272 ? -9.859 18.094 13.086 1 88.06 272 PHE A N 1
ATOM 2244 C CA . PHE A 1 272 ? -10.469 16.984 12.352 1 88.06 272 PHE A CA 1
ATOM 2245 C C . PHE A 1 272 ? -9.539 16.5 11.242 1 88.06 272 PHE A C 1
ATOM 2247 O O . PHE A 1 272 ? -9.891 16.578 10.062 1 88.06 272 PHE A O 1
ATOM 2254 N N . ILE A 1 273 ? -8.398 16.031 11.703 1 86.94 273 ILE A N 1
ATOM 2255 C CA . ILE A 1 273 ? -7.34 15.57 10.812 1 86.94 273 ILE A CA 1
ATOM 2256 C C . ILE A 1 273 ? -6.805 14.227 11.305 1 86.94 273 ILE A C 1
ATOM 2258 O O . ILE A 1 273 ? -7.027 13.844 12.453 1 86.94 273 ILE A O 1
ATOM 2262 N N . THR A 1 274 ? -6.203 13.508 10.43 1 83.38 274 THR A N 1
ATOM 2263 C CA . THR A 1 274 ? -5.41 12.328 10.773 1 83.38 274 THR A CA 1
ATOM 2264 C C . THR A 1 274 ? -4.062 12.352 10.062 1 83.38 274 THR A C 1
ATOM 2266 O O . THR A 1 274 ? -3.785 13.273 9.281 1 83.38 274 THR A O 1
ATOM 2269 N N . MET A 1 275 ? -3.195 11.43 10.484 1 84.25 275 MET A N 1
ATOM 2270 C CA . MET A 1 275 ? -1.842 11.422 9.938 1 84.25 275 MET A CA 1
ATOM 2271 C C . MET A 1 275 ? -1.622 10.211 9.047 1 84.25 275 MET A C 1
ATOM 2273 O O . MET A 1 275 ? -2.051 9.102 9.375 1 84.25 275 MET A O 1
ATOM 2277 N N . VAL A 1 276 ? -1.068 10.422 7.898 1 86.94 276 VAL A N 1
ATOM 2278 C CA . VAL A 1 276 ? -0.54 9.336 7.078 1 86.94 276 VAL A CA 1
ATOM 2279 C C . VAL A 1 276 ? 0.974 9.484 6.938 1 86.94 276 VAL A C 1
ATOM 2281 O O . VAL A 1 276 ? 1.509 10.586 7.055 1 86.94 276 VAL A O 1
ATOM 2284 N N . TYR A 1 277 ? 1.701 8.375 6.625 1 89.31 277 TYR A N 1
ATOM 2285 C CA . TYR A 1 277 ? 3.158 8.391 6.672 1 89.31 277 TYR A CA 1
ATOM 2286 C C . TYR A 1 277 ? 3.754 7.816 5.391 1 89.31 277 TYR A C 1
ATOM 2288 O O . TYR A 1 277 ? 4.336 6.73 5.406 1 89.31 277 TYR A O 1
ATOM 2296 N N . PRO A 1 278 ? 3.668 8.547 4.289 1 93.19 278 PRO A N 1
ATOM 2297 C CA . PRO A 1 278 ? 4.43 8.078 3.131 1 93.19 278 PRO A CA 1
ATOM 2298 C C . PRO A 1 278 ? 5.867 7.699 3.48 1 93.19 278 PRO A C 1
ATOM 2300 O O . PRO A 1 278 ? 6.566 8.469 4.145 1 93.19 278 PRO A O 1
ATOM 2303 N N . THR A 1 279 ? 6.348 6.508 3.047 1 91.56 279 THR A N 1
ATOM 2304 C CA . THR A 1 279 ? 7.613 5.957 3.51 1 91.56 279 THR A CA 1
ATOM 2305 C C . THR A 1 279 ? 8.438 5.434 2.336 1 91.56 279 THR A C 1
ATOM 2307 O O . THR A 1 279 ? 7.891 4.848 1.399 1 91.56 279 THR A O 1
ATOM 2310 N N . ILE A 1 280 ? 9.711 5.73 2.355 1 94.06 280 ILE A N 1
ATOM 2311 C CA . ILE A 1 280 ? 10.703 5.094 1.492 1 94.06 280 ILE A CA 1
ATOM 2312 C C . ILE A 1 280 ? 11.812 4.488 2.344 1 94.06 280 ILE A C 1
ATOM 2314 O O . ILE A 1 280 ? 12.328 5.141 3.256 1 94.06 280 ILE A O 1
ATOM 2318 N N . ASP A 1 281 ? 12.156 3.266 2.154 1 90.31 281 ASP A N 1
ATOM 2319 C CA . ASP A 1 281 ? 13.219 2.592 2.889 1 90.31 281 ASP A CA 1
ATOM 2320 C C . ASP A 1 281 ? 14.469 2.434 2.025 1 90.31 281 ASP A C 1
ATOM 2322 O O . ASP A 1 281 ? 14.555 1.511 1.213 1 90.31 281 ASP A O 1
ATOM 2326 N N . PRO A 1 282 ? 15.383 3.303 2.268 1 90.19 282 PRO A N 1
ATOM 2327 C CA . PRO A 1 282 ? 16.594 3.26 1.442 1 90.19 282 PRO A CA 1
ATOM 2328 C C . PRO A 1 282 ? 17.406 1.978 1.643 1 90.19 282 PRO A C 1
ATOM 2330 O O . PRO A 1 282 ? 18.312 1.694 0.87 1 90.19 282 PRO A O 1
ATOM 2333 N N . ARG A 1 283 ? 17.125 1.184 2.604 1 88.88 283 ARG A N 1
ATOM 2334 C CA . ARG A 1 283 ? 17.828 -0.081 2.832 1 88.88 283 ARG A CA 1
ATOM 2335 C C . ARG A 1 283 ? 17.469 -1.099 1.751 1 88.88 283 ARG A C 1
ATOM 2337 O O . ARG A 1 283 ? 18.188 -2.086 1.565 1 88.88 283 ARG A O 1
ATOM 2344 N N . LEU A 1 284 ? 16.312 -0.861 1.147 1 87.19 284 LEU A N 1
ATOM 2345 C CA . LEU A 1 284 ? 15.844 -1.788 0.123 1 87.19 284 LEU A CA 1
ATOM 2346 C C . LEU A 1 284 ? 16.594 -1.574 -1.188 1 87.19 284 LEU A C 1
ATOM 2348 O O . LEU A 1 284 ? 16.469 -2.379 -2.115 1 87.19 284 LEU A O 1
ATOM 2352 N N . GLY A 1 285 ? 17.344 -0.519 -1.315 1 85.44 285 GLY A N 1
ATOM 2353 C CA . GLY A 1 285 ? 18.125 -0.204 -2.502 1 85.44 285 GLY A CA 1
ATOM 2354 C C . GLY A 1 285 ? 18.156 1.279 -2.816 1 85.44 285 GLY A C 1
ATOM 2355 O O . GLY A 1 285 ? 17.578 2.088 -2.088 1 85.44 285 GLY A O 1
ATOM 2356 N N . ASP A 1 286 ? 18.828 1.537 -3.932 1 88.69 286 ASP A N 1
ATOM 2357 C CA . ASP A 1 286 ? 18.891 2.924 -4.387 1 88.69 286 ASP A CA 1
ATOM 2358 C C . ASP A 1 286 ? 17.625 3.316 -5.148 1 88.69 286 ASP A C 1
ATOM 2360 O O . ASP A 1 286 ? 17.109 2.529 -5.938 1 88.69 286 ASP A O 1
ATOM 2364 N N . TYR A 1 287 ? 17.188 4.484 -4.863 1 93.94 287 TYR A N 1
ATOM 2365 C CA . TYR A 1 287 ? 15.977 4.973 -5.512 1 93.94 287 TYR A CA 1
ATOM 2366 C C . TYR A 1 287 ? 16.281 6.148 -6.43 1 93.94 287 TYR A C 1
ATOM 2368 O O . TYR A 1 287 ? 16.984 7.086 -6.031 1 93.94 287 TYR A O 1
ATOM 2376 N N . THR A 1 288 ? 15.773 6.031 -7.648 1 96.19 288 THR A N 1
ATOM 2377 C CA . THR A 1 288 ? 15.695 7.242 -8.461 1 96.19 288 THR A CA 1
ATOM 2378 C C . THR A 1 288 ? 14.555 8.133 -7.992 1 96.19 288 THR A C 1
ATOM 2380 O O . THR A 1 288 ? 13.664 7.684 -7.262 1 96.19 288 THR A O 1
ATOM 2383 N N . PHE A 1 289 ? 14.578 9.375 -8.32 1 97.88 289 PHE A N 1
ATOM 2384 C CA . PHE A 1 289 ? 13.5 10.266 -7.918 1 97.88 289 PHE A CA 1
ATOM 2385 C C . PHE A 1 289 ? 12.164 9.789 -8.477 1 97.88 289 PHE A C 1
ATOM 2387 O O . PHE A 1 289 ? 11.133 9.875 -7.801 1 97.88 289 PHE A O 1
ATOM 2394 N N . GLU A 1 290 ? 12.172 9.305 -9.695 1 97.06 290 GLU A N 1
ATOM 2395 C CA . GLU A 1 290 ? 10.953 8.797 -10.328 1 97.06 290 GLU A CA 1
ATOM 2396 C C . GLU A 1 290 ? 10.359 7.637 -9.539 1 97.06 290 GLU A C 1
ATOM 2398 O O . GLU A 1 290 ? 9.141 7.539 -9.391 1 97.06 290 GLU A O 1
ATOM 2403 N N . GLU A 1 291 ? 11.203 6.766 -9.062 1 96.12 291 GLU A N 1
ATOM 2404 C CA . GLU A 1 291 ? 10.742 5.652 -8.242 1 96.12 291 GLU A CA 1
ATOM 2405 C C . GLU A 1 291 ? 10.125 6.148 -6.938 1 96.12 291 GLU A C 1
ATOM 2407 O O . GLU A 1 291 ? 9.133 5.59 -6.465 1 96.12 291 GLU A O 1
ATOM 2412 N N . ILE A 1 292 ? 10.773 7.195 -6.348 1 97.75 292 ILE A N 1
ATOM 2413 C CA . ILE A 1 292 ? 10.242 7.785 -5.125 1 97.75 292 ILE A CA 1
ATOM 2414 C C . ILE A 1 292 ? 8.844 8.336 -5.383 1 97.75 292 ILE A C 1
ATOM 2416 O O . ILE A 1 292 ? 7.91 8.055 -4.633 1 97.75 292 ILE A O 1
ATOM 2420 N N . VAL A 1 293 ? 8.719 9.086 -6.48 1 98.25 293 VAL A N 1
ATOM 2421 C CA . VAL A 1 293 ? 7.445 9.703 -6.84 1 98.25 293 VAL A CA 1
ATOM 2422 C C . VAL A 1 293 ? 6.383 8.617 -7.027 1 98.25 293 VAL A C 1
ATOM 2424 O O . VAL A 1 293 ? 5.262 8.75 -6.527 1 98.25 293 VAL A O 1
ATOM 2427 N N . THR A 1 294 ? 6.73 7.574 -7.691 1 96.81 294 THR A N 1
ATOM 2428 C CA . THR A 1 294 ? 5.805 6.48 -7.977 1 96.81 294 THR A CA 1
ATOM 2429 C C . THR A 1 294 ? 5.355 5.805 -6.684 1 96.81 294 THR A C 1
ATOM 2431 O O . THR A 1 294 ? 4.168 5.531 -6.504 1 96.81 294 THR A O 1
ATOM 2434 N N . GLN A 1 295 ? 6.273 5.551 -5.828 1 95.81 295 GLN A N 1
ATOM 2435 C CA . GLN A 1 295 ? 5.961 4.898 -4.562 1 95.81 295 GLN A CA 1
ATOM 2436 C C . GLN A 1 295 ? 5.062 5.777 -3.695 1 95.81 295 GLN A C 1
ATOM 2438 O O . GLN A 1 295 ? 4.121 5.285 -3.066 1 95.81 295 GLN A O 1
ATOM 2443 N N . VAL A 1 296 ? 5.383 7.031 -3.633 1 97.19 296 VAL A N 1
ATOM 2444 C CA . VAL A 1 296 ? 4.582 7.965 -2.848 1 97.19 296 VAL A CA 1
ATOM 2445 C C . VAL A 1 296 ? 3.168 8.039 -3.422 1 97.19 296 VAL A C 1
ATOM 2447 O O . VAL A 1 296 ? 2.188 8.023 -2.674 1 97.19 296 VAL A O 1
ATOM 2450 N N . HIS A 1 297 ? 3.076 8.125 -4.73 1 97.44 297 HIS A N 1
ATOM 2451 C CA . HIS A 1 297 ? 1.79 8.188 -5.414 1 97.44 297 HIS A CA 1
ATOM 2452 C C . HIS A 1 297 ? 0.913 6.996 -5.051 1 97.44 297 HIS A C 1
ATOM 2454 O O . HIS A 1 297 ? -0.23 7.172 -4.617 1 97.44 297 HIS A O 1
ATOM 2460 N N . TYR A 1 298 ? 1.441 5.812 -5.191 1 95.19 298 TYR A N 1
ATOM 2461 C CA . TYR A 1 298 ? 0.647 4.613 -4.945 1 95.19 298 TYR A CA 1
ATOM 2462 C C . TYR A 1 298 ? 0.349 4.449 -3.461 1 95.19 298 TYR A C 1
ATOM 2464 O O . TYR A 1 298 ? -0.725 3.975 -3.084 1 95.19 298 TYR A O 1
ATOM 2472 N N . TYR A 1 299 ? 1.29 4.824 -2.615 1 95.25 299 TYR A N 1
ATOM 2473 C CA . TYR A 1 299 ? 1.047 4.797 -1.177 1 95.25 299 TYR A CA 1
ATOM 2474 C C . TYR A 1 299 ? -0.156 5.656 -0.811 1 95.25 299 TYR A C 1
ATOM 2476 O O . TYR A 1 299 ? -1.048 5.211 -0.085 1 95.25 299 TYR A O 1
ATOM 2484 N N . MET A 1 300 ? -0.116 6.859 -1.236 1 95.25 300 MET A N 1
ATOM 2485 C CA . MET A 1 300 ? -1.159 7.812 -0.867 1 95.25 300 MET A CA 1
ATOM 2486 C C . MET A 1 300 ? -2.516 7.375 -1.409 1 95.25 300 MET A C 1
ATOM 2488 O O . MET A 1 300 ? -3.52 7.43 -0.699 1 95.25 300 MET A O 1
ATOM 2492 N N . ARG A 1 301 ? -2.547 6.883 -2.648 1 93.75 301 ARG A N 1
ATOM 2493 C CA . ARG A 1 301 ? -3.803 6.43 -3.238 1 93.75 301 ARG A CA 1
ATOM 2494 C C . ARG A 1 301 ? -4.344 5.203 -2.51 1 93.75 301 ARG A C 1
ATOM 2496 O O . ARG A 1 301 ? -5.559 5.023 -2.4 1 93.75 301 ARG A O 1
ATOM 2503 N N . TYR A 1 302 ? -3.457 4.406 -2.029 1 92.38 302 TYR A N 1
ATOM 2504 C CA . TYR A 1 302 ? -3.848 3.184 -1.334 1 92.38 302 TYR A CA 1
ATOM 2505 C C . TYR A 1 302 ? -4.355 3.494 0.069 1 92.38 302 TYR A C 1
ATOM 2507 O O . TYR A 1 302 ? -5.34 2.91 0.522 1 92.38 302 TYR A O 1
ATOM 2515 N N . HIS A 1 303 ? -3.768 4.449 0.742 1 90.56 303 HIS A N 1
ATOM 2516 C CA . HIS A 1 303 ? -4.023 4.617 2.168 1 90.56 303 HIS A CA 1
ATOM 2517 C C . HIS A 1 303 ? -5.02 5.746 2.422 1 90.56 303 HIS A C 1
ATOM 2519 O O . HIS A 1 303 ? -5.668 5.781 3.469 1 90.56 303 HIS A O 1
ATOM 2525 N N . ILE A 1 304 ? -5.051 6.652 1.536 1 92.94 304 ILE A N 1
ATOM 2526 C CA . ILE A 1 304 ? -5.926 7.797 1.761 1 92.94 304 ILE A CA 1
ATOM 2527 C C . ILE A 1 304 ? -7.301 7.523 1.153 1 92.94 304 ILE A C 1
ATOM 2529 O O . ILE A 1 304 ? -7.578 7.93 0.022 1 92.94 304 ILE A O 1
ATOM 2533 N N . ASN A 1 305 ? -8.125 6.91 1.87 1 90.06 305 ASN A N 1
ATOM 2534 C CA . ASN A 1 305 ? -9.516 6.637 1.519 1 90.06 305 ASN A CA 1
ATOM 2535 C C . ASN A 1 305 ? -10.398 6.543 2.758 1 90.06 305 ASN A C 1
ATOM 2537 O O . ASN A 1 305 ? -9.898 6.477 3.881 1 90.06 305 ASN A O 1
ATOM 2541 N N . GLY A 1 306 ? -11.641 6.551 2.512 1 87.5 306 GLY A N 1
ATOM 2542 C CA . GLY A 1 306 ? -12.586 6.637 3.613 1 87.5 306 GLY A CA 1
ATOM 2543 C C . GLY A 1 306 ? -12.484 5.469 4.578 1 87.5 306 GLY A C 1
ATOM 2544 O O . GLY A 1 306 ? -12.633 5.645 5.789 1 87.5 306 GLY A O 1
ATOM 2545 N N . LYS A 1 307 ? -12.203 4.301 4.176 1 86.38 307 LYS A N 1
ATOM 2546 C CA . LYS A 1 307 ? -12.18 3.107 5.012 1 86.38 307 LYS A CA 1
ATOM 2547 C C . LYS A 1 307 ? -10.961 3.107 5.934 1 86.38 307 LYS A C 1
ATOM 2549 O O . LYS A 1 307 ? -11.094 2.961 7.152 1 86.38 307 LYS A O 1
ATOM 2554 N N . PHE A 1 308 ? -9.867 3.338 5.379 1 84 308 PHE A N 1
ATOM 2555 C CA . PHE A 1 308 ? -8.633 3.344 6.156 1 84 308 PHE A CA 1
ATOM 2556 C C . PHE A 1 308 ? -8.617 4.508 7.141 1 84 308 PHE A C 1
ATOM 2558 O O . PHE A 1 308 ? -8.203 4.348 8.289 1 84 308 PHE A O 1
ATOM 2565 N N . LEU A 1 309 ? -9.086 5.609 6.707 1 85.44 309 LEU A N 1
ATOM 2566 C CA . LEU A 1 309 ? -9.078 6.797 7.551 1 85.44 309 LEU A CA 1
ATOM 2567 C C . LEU A 1 309 ? -10.047 6.645 8.711 1 85.44 309 LEU A C 1
ATOM 2569 O O . LEU A 1 309 ? -9.75 7.062 9.836 1 85.44 309 LEU A O 1
ATOM 2573 N N . ASN A 1 310 ? -11.141 6.047 8.398 1 84.88 310 ASN A N 1
ATOM 2574 C CA . ASN A 1 310 ? -12.102 5.781 9.461 1 84.88 310 ASN A CA 1
ATOM 2575 C C . ASN A 1 310 ? -11.531 4.84 10.516 1 84.88 310 ASN A C 1
ATOM 2577 O O . ASN A 1 310 ? -11.742 5.031 11.711 1 84.88 310 ASN A O 1
ATOM 2581 N N . ALA A 1 311 ? -10.883 3.873 10.055 1 79.25 311 ALA A N 1
ATOM 2582 C CA . ALA A 1 311 ? -10.258 2.932 10.977 1 79.25 311 ALA A CA 1
ATOM 2583 C C . ALA A 1 311 ? -9.219 3.627 11.852 1 79.25 311 ALA A C 1
ATOM 2585 O O . ALA A 1 311 ? -9.117 3.348 13.047 1 79.25 311 ALA A O 1
ATOM 2586 N N . ASP A 1 312 ? -8.547 4.453 11.289 1 78.38 312 ASP A N 1
ATOM 2587 C CA . ASP A 1 312 ? -7.504 5.184 12.008 1 78.38 312 ASP A CA 1
ATOM 2588 C C . ASP A 1 312 ? -8.109 6.074 13.094 1 78.38 312 ASP A C 1
ATOM 2590 O O . ASP A 1 312 ? -7.629 6.09 14.227 1 78.38 312 ASP A O 1
ATOM 2594 N N . ILE A 1 313 ? -9.156 6.758 12.75 1 77.81 313 ILE A N 1
ATOM 2595 C CA . ILE A 1 313 ? -9.727 7.688 13.727 1 77.81 313 ILE A CA 1
ATOM 2596 C C . ILE A 1 313 ? -10.469 6.91 14.805 1 77.81 313 ILE A C 1
ATOM 2598 O O . ILE A 1 313 ? -10.555 7.352 15.953 1 77.81 313 ILE A O 1
ATOM 2602 N N . THR A 1 314 ? -10.992 5.773 14.43 1 74.94 314 THR A N 1
ATOM 2603 C CA . THR A 1 314 ? -11.641 4.922 15.414 1 74.94 314 THR A CA 1
ATOM 2604 C C . THR A 1 314 ? -10.633 4.414 16.438 1 74.94 314 THR A C 1
ATOM 2606 O O . THR A 1 314 ? -10.922 4.387 17.641 1 74.94 314 THR A O 1
ATOM 2609 N N . THR A 1 315 ? -9.555 4.062 15.93 1 68.69 315 THR A N 1
ATOM 2610 C CA . THR A 1 315 ? -8.484 3.627 16.828 1 68.69 315 THR A CA 1
ATOM 2611 C C . THR A 1 315 ? -8.094 4.75 17.781 1 68.69 315 THR A C 1
ATOM 2613 O O . THR A 1 315 ? -7.953 4.527 18.984 1 68.69 315 THR A O 1
ATOM 2616 N N . ASN A 1 316 ? -7.996 5.895 17.328 1 65 316 ASN A N 1
ATOM 2617 C CA . ASN A 1 316 ? -7.645 7.059 18.125 1 65 316 ASN A CA 1
ATOM 2618 C C . ASN A 1 316 ? -8.734 7.395 19.141 1 65 316 ASN A C 1
ATOM 2620 O O . ASN A 1 316 ? -8.445 7.738 20.281 1 65 316 ASN A O 1
ATOM 2624 N N . ALA A 1 317 ? -9.93 7.254 18.719 1 64.56 317 ALA A N 1
ATOM 2625 C CA . ALA A 1 317 ? -11.078 7.57 19.562 1 64.56 317 ALA A CA 1
ATOM 2626 C C . ALA A 1 317 ? -11.211 6.559 20.703 1 64.56 317 ALA A C 1
ATOM 2628 O O . ALA A 1 317 ? -11.523 6.926 21.844 1 64.56 317 ALA A O 1
ATOM 2629 N N . MET A 1 318 ? -10.961 5.32 20.422 1 60.66 318 MET A N 1
ATOM 2630 C CA . MET A 1 318 ? -11.156 4.266 21.406 1 60.66 318 MET A CA 1
ATOM 2631 C C . MET A 1 318 ? -10.031 4.27 22.438 1 60.66 318 MET A C 1
ATOM 2633 O O . MET A 1 318 ? -10.242 3.924 23.594 1 60.66 318 MET A O 1
ATOM 2637 N N . THR A 1 319 ? -8.93 4.562 21.969 1 54.88 319 THR A N 1
ATOM 2638 C CA . THR A 1 319 ? -7.832 4.676 22.922 1 54.88 319 THR A CA 1
ATOM 2639 C C . THR A 1 319 ? -8.141 5.727 23.984 1 54.88 319 THR A C 1
ATOM 2641 O O . THR A 1 319 ? -7.84 5.535 25.156 1 54.88 319 THR A O 1
ATOM 2644 N N . LYS A 1 320 ? -8.812 6.723 23.656 1 55.62 320 LYS A N 1
ATOM 2645 C CA . LYS A 1 320 ? -9.156 7.801 24.578 1 55.62 320 LYS A CA 1
ATOM 2646 C C . LYS A 1 320 ? -10.32 7.398 25.484 1 55.62 320 LYS A C 1
ATOM 2648 O O . LYS A 1 320 ? -10.398 7.848 26.625 1 55.62 320 LYS A O 1
ATOM 2653 N N . SER A 1 321 ? -11.102 6.488 24.906 1 50.84 321 SER A N 1
ATOM 2654 C CA . SER A 1 321 ? -12.312 6.152 25.641 1 50.84 321 SER A CA 1
ATOM 2655 C C . SER A 1 321 ? -12.078 4.984 26.594 1 50.84 321 SER A C 1
ATOM 2657 O O . SER A 1 321 ? -12.953 4.633 27.391 1 50.84 321 SER A O 1
ATOM 2659 N N . HIS A 1 322 ? -10.844 4.492 26.469 1 49.84 322 HIS A N 1
ATOM 2660 C CA . HIS A 1 322 ? -10.609 3.363 27.359 1 49.84 322 HIS A CA 1
ATOM 2661 C C . HIS A 1 322 ? -10.727 3.783 28.812 1 49.84 322 HIS A C 1
ATOM 2663 O O . HIS A 1 322 ? -10.133 4.785 29.234 1 49.84 322 HIS A O 1
ATOM 2669 N N . PRO A 1 323 ? -11.609 3.125 29.484 1 47.59 323 PRO A N 1
ATOM 2670 C CA . PRO A 1 323 ? -11.898 3.494 30.875 1 47.59 323 PRO A CA 1
ATOM 2671 C C . PRO A 1 323 ? -10.641 3.658 31.719 1 47.59 323 PRO A C 1
ATOM 2673 O O . PRO A 1 323 ? -10.578 4.535 32.562 1 47.59 323 PRO A O 1
ATOM 2676 N N . VAL A 1 324 ? -9.688 2.885 31.359 1 44.94 324 VAL A N 1
ATOM 2677 C CA . VAL A 1 324 ? -8.461 2.957 32.125 1 44.94 324 VAL A CA 1
ATOM 2678 C C . VAL A 1 324 ? -7.777 4.301 31.906 1 44.94 324 VAL A C 1
ATOM 2680 O O . VAL A 1 324 ? -7.27 4.922 32.844 1 44.94 324 VAL A O 1
ATOM 2683 N N . ILE A 1 325 ? -7.852 4.688 30.719 1 50.47 325 ILE A N 1
ATOM 2684 C CA . ILE A 1 325 ? -7.191 5.941 30.375 1 50.47 325 ILE A CA 1
ATOM 2685 C C . ILE A 1 325 ? -7.977 7.117 30.953 1 50.47 325 ILE A C 1
ATOM 2687 O O . ILE A 1 325 ? -7.391 8.117 31.375 1 50.47 325 ILE A O 1
ATOM 2691 N N . ARG A 1 326 ? -9.219 6.863 31.109 1 51.75 326 ARG A N 1
ATOM 2692 C CA . ARG A 1 326 ? -10.094 7.918 31.609 1 51.75 326 ARG A CA 1
ATOM 2693 C C . ARG A 1 326 ? -9.875 8.141 33.094 1 51.75 326 ARG A C 1
ATOM 2695 O O . ARG A 1 326 ? -10.094 9.25 33.594 1 51.75 326 ARG A O 1
ATOM 2702 N N . ILE A 1 327 ? -9.445 7.082 33.719 1 48.28 327 ILE A N 1
ATOM 2703 C CA . ILE A 1 327 ? -9.375 7.195 35.156 1 48.28 327 ILE A CA 1
ATOM 2704 C C . ILE A 1 327 ? -7.941 7.496 35.594 1 48.28 327 ILE A C 1
ATOM 2706 O O . ILE A 1 327 ? -7.668 7.672 36.781 1 48.28 327 ILE A O 1
ATOM 2710 N N . VAL A 1 328 ? -7.094 7.465 34.688 1 51.22 328 VAL A N 1
ATOM 2711 C CA . VAL A 1 328 ? -5.703 7.746 35.031 1 51.22 328 VAL A CA 1
ATOM 2712 C C . VAL A 1 328 ? -5.527 9.242 35.312 1 51.22 328 VAL A C 1
ATOM 2714 O O . VAL A 1 328 ? -5.934 10.07 34.5 1 51.22 328 VAL A O 1
ATOM 2717 N N . PRO A 1 329 ? -5.051 9.508 36.562 1 54.59 329 PRO A N 1
ATOM 2718 C CA . PRO A 1 329 ? -4.805 10.922 36.844 1 54.59 329 PRO A CA 1
ATOM 2719 C C . PRO A 1 329 ? -3.922 11.602 35.812 1 54.59 329 PRO A C 1
ATOM 2721 O O . PRO A 1 329 ? -3.059 10.953 35.219 1 54.59 329 PRO A O 1
ATOM 2724 N N . LEU A 1 330 ? -4.156 12.828 35.531 1 57.12 330 LEU A N 1
ATOM 2725 C CA . LEU A 1 330 ? -3.539 13.625 34.469 1 57.12 330 LEU A CA 1
ATOM 2726 C C . LEU A 1 330 ? -2.018 13.547 34.562 1 57.12 330 LEU A C 1
ATOM 2728 O O . LEU A 1 330 ? -1.341 13.5 33.531 1 57.12 330 LEU A O 1
ATOM 2732 N N . PHE A 1 331 ? -1.542 13.492 35.812 1 54.06 331 PHE A N 1
ATOM 2733 C CA . PHE A 1 331 ? -0.089 13.523 35.938 1 54.06 331 PHE A CA 1
ATOM 2734 C C . PHE A 1 331 ? 0.529 12.25 35.406 1 54.06 331 PHE A C 1
ATOM 2736 O O . PHE A 1 331 ? 1.599 12.281 34.781 1 54.06 331 PHE A O 1
ATOM 2743 N N . ILE A 1 332 ? -0.156 11.195 35.469 1 50.88 332 ILE A N 1
ATOM 2744 C CA . ILE A 1 332 ? 0.325 9.938 34.906 1 50.88 332 ILE A CA 1
ATOM 2745 C C . ILE A 1 332 ? 0.133 9.93 33.406 1 50.88 332 ILE A C 1
ATOM 2747 O O . ILE A 1 332 ? 0.999 9.453 32.656 1 50.88 332 ILE A O 1
ATOM 2751 N N . LYS A 1 333 ? -1.023 10.445 33.062 1 55.75 333 LYS A N 1
ATOM 2752 C CA . LYS A 1 333 ? -1.31 10.516 31.641 1 55.75 333 LYS A CA 1
ATOM 2753 C C . LYS A 1 333 ? -0.249 11.336 30.922 1 55.75 333 LYS A C 1
ATOM 2755 O O . LYS A 1 333 ? 0.211 10.945 29.844 1 55.75 333 LYS A O 1
ATOM 2760 N N . ASP A 1 334 ? 0.082 12.359 31.594 1 57.06 334 ASP A N 1
ATOM 2761 C CA . ASP A 1 334 ? 1.051 13.266 30.969 1 57.06 334 ASP A CA 1
ATOM 2762 C C . ASP A 1 334 ? 2.395 12.562 30.766 1 57.06 334 ASP A C 1
ATOM 2764 O O . ASP A 1 334 ? 3.045 12.75 29.734 1 57.06 334 ASP A O 1
ATOM 2768 N N . LEU A 1 335 ? 2.732 11.797 31.688 1 49.91 335 LEU A N 1
ATOM 2769 C CA . LEU A 1 335 ? 4 11.078 31.594 1 49.91 335 LEU A CA 1
ATOM 2770 C C . LEU A 1 335 ? 3.947 10.016 30.5 1 49.91 335 LEU A C 1
ATOM 2772 O O . LEU A 1 335 ? 4.906 9.852 29.75 1 49.91 335 LEU A O 1
ATOM 2776 N N . THR A 1 336 ? 2.854 9.352 30.438 1 50.91 336 THR A N 1
ATOM 2777 C CA . THR A 1 336 ? 2.695 8.273 29.469 1 50.91 336 THR A CA 1
ATOM 2778 C C . THR A 1 336 ? 2.621 8.828 28.062 1 50.91 336 THR A C 1
ATOM 2780 O O . THR A 1 336 ? 3.223 8.266 27.141 1 50.91 336 THR A O 1
ATOM 2783 N N . VAL A 1 337 ? 1.869 9.875 28 1 53.06 337 VAL A N 1
ATOM 2784 C CA . VAL A 1 337 ? 1.706 10.484 26.688 1 53.06 337 VAL A CA 1
ATOM 2785 C C . VAL A 1 337 ? 3.051 11.008 26.188 1 53.06 337 VAL A C 1
ATOM 2787 O O . VAL A 1 337 ? 3.396 10.836 25.016 1 53.06 337 VAL A O 1
ATOM 2790 N N . ARG A 1 338 ? 3.729 11.586 27.125 1 54.66 338 ARG A N 1
ATOM 2791 C CA . ARG A 1 338 ? 5.047 12.094 26.766 1 54.66 338 ARG A CA 1
ATOM 2792 C C . ARG A 1 338 ? 5.965 10.969 26.297 1 54.66 338 ARG A C 1
ATOM 2794 O O . ARG A 1 338 ? 6.672 11.109 25.297 1 54.66 338 ARG A O 1
ATOM 2801 N N . SER A 1 339 ? 5.875 9.969 27.031 1 51.28 339 SER A N 1
ATOM 2802 C CA . SER A 1 339 ? 6.719 8.828 26.688 1 51.28 339 SER A CA 1
ATOM 2803 C C . SER A 1 339 ? 6.297 8.195 25.375 1 51.28 339 SER A C 1
ATOM 2805 O O . SER A 1 339 ? 7.145 7.828 24.547 1 51.28 339 SER A O 1
ATOM 2807 N N . PHE A 1 340 ? 5.047 8.141 25.219 1 49.97 340 PHE A N 1
ATOM 2808 C CA . PHE A 1 340 ? 4.504 7.566 24 1 49.97 340 PHE A CA 1
ATOM 2809 C C . PHE A 1 340 ? 4.871 8.422 22.797 1 49.97 340 PHE A C 1
ATOM 2811 O O . PHE A 1 340 ? 5.262 7.898 21.75 1 49.97 340 PHE A O 1
ATOM 2818 N N . TYR A 1 341 ? 4.664 9.695 22.984 1 51.62 341 TYR A N 1
ATOM 2819 C CA . TYR A 1 341 ? 4.988 10.594 21.891 1 51.62 341 TYR A CA 1
ATOM 2820 C C . TYR A 1 341 ? 6.461 10.484 21.516 1 51.62 341 TYR A C 1
ATOM 2822 O O . TYR A 1 341 ? 6.805 10.422 20.328 1 51.62 341 TYR A O 1
ATOM 2830 N N . LYS A 1 342 ? 7.289 10.531 22.531 1 52.56 342 LYS A N 1
ATOM 2831 C CA . LYS A 1 342 ? 8.727 10.461 22.281 1 52.56 342 LYS A CA 1
ATOM 2832 C C . LYS A 1 342 ? 9.102 9.141 21.609 1 52.56 342 LYS A C 1
ATOM 2834 O O . LYS A 1 342 ? 9.891 9.117 20.672 1 52.56 342 LYS A O 1
ATOM 2839 N N . ARG A 1 343 ? 8.445 8.18 22.109 1 49.66 343 ARG A N 1
ATOM 2840 C CA . ARG A 1 343 ? 8.898 6.844 21.719 1 49.66 343 ARG A CA 1
ATOM 2841 C C . ARG A 1 343 ? 8.188 6.371 20.453 1 49.66 343 ARG A C 1
ATOM 2843 O O . ARG A 1 343 ? 8.75 5.598 19.688 1 49.66 343 ARG A O 1
ATOM 2850 N N . VAL A 1 344 ? 7.023 6.914 20.375 1 49.91 344 VAL A N 1
ATOM 2851 C CA . VAL A 1 344 ? 6.254 6.309 19.297 1 49.91 344 VAL A CA 1
ATOM 2852 C C . VAL A 1 344 ? 6.086 7.312 18.156 1 49.91 344 VAL A C 1
ATOM 2854 O O . VAL A 1 344 ? 6.512 7.055 17.031 1 49.91 344 VAL A O 1
ATOM 2857 N N . GLN A 1 345 ? 5.578 8.461 18.422 1 51.16 345 GLN A N 1
ATOM 2858 C CA . GLN A 1 345 ? 5.211 9.359 17.344 1 51.16 345 GLN A CA 1
ATOM 2859 C C . GLN A 1 345 ? 6.441 10.055 16.766 1 51.16 345 GLN A C 1
ATOM 2861 O O . GLN A 1 345 ? 6.602 10.148 15.547 1 51.16 345 GLN A O 1
ATOM 2866 N N . ASP A 1 346 ? 7.266 10.562 17.672 1 53.03 346 ASP A N 1
ATOM 2867 C CA . ASP A 1 346 ? 8.453 11.281 17.219 1 53.03 346 ASP A CA 1
ATOM 2868 C C . ASP A 1 346 ? 9.422 10.344 16.5 1 53.03 346 ASP A C 1
ATOM 2870 O O . ASP A 1 346 ? 10.094 10.75 15.539 1 53.03 346 ASP A O 1
ATOM 2874 N N . LEU A 1 347 ? 9.289 9.164 16.906 1 61.44 347 LEU A N 1
ATOM 2875 C CA . LEU A 1 347 ? 10.211 8.203 16.312 1 61.44 347 LEU A CA 1
ATOM 2876 C C . LEU A 1 347 ? 9.648 7.629 15.023 1 61.44 347 LEU A C 1
ATOM 2878 O O . LEU A 1 347 ? 10.375 7.031 14.227 1 61.44 347 LEU A O 1
ATOM 2882 N N . GLN A 1 348 ? 8.516 8.133 14.836 1 68.94 348 GLN A N 1
ATOM 2883 C CA . GLN A 1 348 ? 7.871 7.43 13.734 1 68.94 348 GLN A CA 1
ATOM 2884 C C . GLN A 1 348 ? 7.98 8.227 12.438 1 68.94 348 GLN A C 1
ATOM 2886 O O . GLN A 1 348 ? 7.602 7.742 11.367 1 68.94 348 GLN A O 1
ATOM 2891 N N . SER A 1 349 ? 8.57 9.484 12.547 1 85.31 349 SER A N 1
ATOM 2892 C CA . SER A 1 349 ? 8.656 10.234 11.297 1 85.31 349 SER A CA 1
ATOM 2893 C C . SER A 1 349 ? 9.984 10.969 11.18 1 85.31 349 SER A C 1
ATOM 2895 O O . SER A 1 349 ? 10.609 11.289 12.195 1 85.31 349 SER A O 1
ATOM 2897 N N . SER A 1 350 ? 10.422 11.172 10.016 1 91.12 350 SER A N 1
ATOM 2898 C CA . SER A 1 350 ? 11.664 11.883 9.711 1 91.12 350 SER A CA 1
ATOM 2899 C C . SER A 1 350 ? 11.43 13.391 9.633 1 91.12 350 SER A C 1
ATOM 2901 O O . SER A 1 350 ? 12.297 14.18 10.023 1 91.12 350 SER A O 1
ATOM 2903 N N . ALA A 1 351 ? 10.305 13.773 9.211 1 91.25 351 ALA A N 1
ATOM 2904 C CA . ALA A 1 351 ? 9.883 15.164 9.07 1 91.25 351 ALA A CA 1
ATOM 2905 C C . ALA A 1 351 ? 8.375 15.258 8.859 1 91.25 351 ALA A C 1
ATOM 2907 O O . ALA A 1 351 ? 7.711 14.25 8.609 1 91.25 351 ALA A O 1
ATOM 2908 N N . GLY A 1 352 ? 7.914 16.484 9.031 1 91.38 352 GLY A N 1
ATOM 2909 C CA . GLY A 1 352 ? 6.504 16.719 8.766 1 91.38 352 GLY A CA 1
ATOM 2910 C C . GLY A 1 352 ? 6.273 17.641 7.582 1 91.38 352 GLY A C 1
ATOM 2911 O O . GLY A 1 352 ? 7.047 18.562 7.348 1 91.38 352 GLY A O 1
ATOM 2912 N N . LEU A 1 353 ? 5.234 17.391 6.871 1 94.5 353 LEU A N 1
ATOM 2913 C CA . LEU A 1 353 ? 4.797 18.266 5.789 1 94.5 353 LEU A CA 1
ATOM 2914 C C . LEU A 1 353 ? 3.287 18.469 5.832 1 94.5 353 LEU A C 1
ATOM 2916 O O . LEU A 1 353 ? 2.523 17.531 5.578 1 94.5 353 LEU A O 1
ATOM 2920 N N . THR A 1 354 ? 2.906 19.625 6.195 1 94 354 THR A N 1
ATOM 2921 C CA . THR A 1 354 ? 1.494 20 6.23 1 94 354 THR A CA 1
ATOM 2922 C C . THR A 1 354 ? 1.132 20.875 5.031 1 94 354 THR A C 1
ATOM 2924 O O . THR A 1 354 ? 1.86 21.812 4.699 1 94 354 THR A O 1
ATOM 2927 N N . ASN A 1 355 ? 0.03 20.547 4.398 1 94.75 355 ASN A N 1
ATOM 2928 C CA . ASN A 1 355 ? -0.44 21.297 3.242 1 94.75 355 ASN A CA 1
ATOM 2929 C C . ASN A 1 355 ? -1.862 21.812 3.447 1 94.75 355 ASN A C 1
ATOM 2931 O O . ASN A 1 355 ? -2.814 21.031 3.445 1 94.75 355 ASN A O 1
ATOM 2935 N N . LEU A 1 356 ? -1.982 23.109 3.584 1 94.62 356 LEU A N 1
ATOM 2936 C CA . LEU A 1 356 ? -3.303 23.703 3.766 1 94.62 356 LEU A CA 1
ATOM 2937 C C . LEU A 1 356 ? -4.035 23.828 2.432 1 94.62 356 LEU A C 1
ATOM 2939 O O . LEU A 1 356 ? -5.242 24.078 2.4 1 94.62 356 LEU A O 1
ATOM 2943 N N . GLY A 1 357 ? -3.318 23.641 1.351 1 93.75 357 GLY A N 1
ATOM 2944 C CA . GLY A 1 357 ? -3.941 23.703 0.039 1 93.75 357 GLY A CA 1
ATOM 2945 C C . GLY A 1 357 ? -4.152 25.125 -0.451 1 93.75 357 GLY A C 1
ATOM 2946 O O . GLY A 1 357 ? -3.467 26.047 -0.009 1 93.75 357 GLY A O 1
ATOM 2947 N N . THR A 1 358 ? -5 25.234 -1.413 1 96.12 358 THR A N 1
ATOM 2948 C CA . THR A 1 358 ? -5.355 26.531 -1.969 1 96.12 358 THR A CA 1
ATOM 2949 C C . THR A 1 358 ? -6.344 27.25 -1.061 1 96.12 358 THR A C 1
ATOM 2951 O O . THR A 1 358 ? -7.43 26.75 -0.779 1 96.12 358 THR A O 1
ATOM 2954 N N . ILE A 1 359 ? -5.957 28.375 -0.61 1 97.12 359 ILE A N 1
ATOM 2955 C CA . ILE A 1 359 ? -6.816 29.172 0.253 1 97.12 359 ILE A CA 1
ATOM 2956 C C . ILE A 1 359 ? -7.758 30.016 -0.6 1 97.12 359 ILE A C 1
ATOM 2958 O O . ILE A 1 359 ? -7.309 30.781 -1.461 1 97.12 359 ILE A O 1
ATOM 2962 N N . ASP A 1 360 ? -9 29.844 -0.309 1 94.94 360 ASP A N 1
ATOM 2963 C CA . ASP A 1 360 ? -10.039 30.594 -1.016 1 94.94 360 ASP A CA 1
ATOM 2964 C C . ASP A 1 360 ? -10.469 31.812 -0.214 1 94.94 360 ASP A C 1
ATOM 2966 O O . ASP A 1 360 ? -10.609 31.75 1.01 1 94.94 360 ASP A O 1
ATOM 2970 N N . ILE A 1 361 ? -10.562 32.906 -0.875 1 97.06 361 ILE A N 1
ATOM 2971 C CA . ILE A 1 361 ? -11.016 34.156 -0.263 1 97.06 361 ILE A CA 1
ATOM 2972 C C . ILE A 1 361 ? -11.953 34.875 -1.218 1 97.06 361 ILE A C 1
ATOM 2974 O O . ILE A 1 361 ? -11.938 34.656 -2.428 1 97.06 361 ILE A O 1
ATOM 2978 N N . PRO A 1 362 ? -12.797 35.719 -0.614 1 97.25 362 PRO A N 1
ATOM 2979 C CA . PRO A 1 362 ? -13.625 36.562 -1.505 1 97.25 362 PRO A CA 1
ATOM 2980 C C . PRO A 1 362 ? -12.797 37.375 -2.479 1 97.25 362 PRO A C 1
ATOM 2982 O O . PRO A 1 362 ? -11.727 37.875 -2.113 1 97.25 362 PRO A O 1
ATOM 2985 N N . GLU A 1 363 ? -13.352 37.562 -3.686 1 95.94 363 GLU A N 1
ATOM 2986 C CA . GLU A 1 363 ? -12.648 38.312 -4.723 1 95.94 363 GLU A CA 1
ATOM 2987 C C . GLU A 1 363 ? -12.32 39.75 -4.254 1 95.94 363 GLU A C 1
ATOM 2989 O O . GLU A 1 363 ? -11.258 40.281 -4.582 1 95.94 363 GLU A O 1
ATOM 2994 N N . GLU A 1 364 ? -13.195 40.312 -3.521 1 96.19 364 GLU A N 1
ATOM 2995 C CA . GLU A 1 364 ? -13.031 41.688 -3.02 1 96.19 364 GLU A CA 1
ATOM 2996 C C . GLU A 1 364 ? -11.867 41.781 -2.037 1 96.19 364 GLU A C 1
ATOM 2998 O O . GLU A 1 364 ? -11.273 42.844 -1.86 1 96.19 364 GLU A O 1
ATOM 3003 N N . MET A 1 365 ? -11.562 40.688 -1.447 1 96.56 365 MET A N 1
ATOM 3004 C CA . MET A 1 365 ? -10.469 40.625 -0.488 1 96.56 365 MET A CA 1
ATOM 3005 C C . MET A 1 365 ? -9.133 40.406 -1.199 1 96.56 365 MET A C 1
ATOM 3007 O O . MET A 1 365 ? -8.078 40.781 -0.68 1 96.56 365 MET A O 1
ATOM 3011 N N . ARG A 1 366 ? -9.141 39.875 -2.346 1 95.5 366 ARG A N 1
ATOM 3012 C CA . ARG A 1 366 ? -7.953 39.469 -3.102 1 95.5 366 ARG A CA 1
ATOM 3013 C C . ARG A 1 366 ? -7.109 40.688 -3.453 1 95.5 366 ARG A C 1
ATOM 3015 O O . ARG A 1 366 ? -5.879 40.625 -3.482 1 95.5 366 ARG A O 1
ATOM 3022 N N . GLU A 1 367 ? -7.762 41.75 -3.662 1 94.38 367 GLU A N 1
ATOM 3023 C CA . GLU A 1 367 ? -7.059 42.969 -4.043 1 94.38 367 GLU A CA 1
ATOM 3024 C C . GLU A 1 367 ? -6.219 43.531 -2.891 1 94.38 367 GLU A C 1
ATOM 3026 O O . GLU A 1 367 ? -5.32 44.344 -3.098 1 94.38 367 GLU A O 1
ATOM 3031 N N . HIS A 1 368 ? -6.453 43.031 -1.741 1 97.62 368 HIS A N 1
ATOM 3032 C CA . HIS A 1 368 ? -5.797 43.594 -0.563 1 97.62 368 HIS A CA 1
ATOM 3033 C C . HIS A 1 368 ? -4.746 42.625 -0.014 1 97.62 368 HIS A C 1
ATOM 3035 O O . HIS A 1 368 ? -3.963 43 0.865 1 97.62 368 HIS A O 1
ATOM 3041 N N . LEU A 1 369 ? -4.656 41.406 -0.563 1 97.94 369 LEU A N 1
ATOM 3042 C CA . LEU A 1 369 ? -3.77 40.375 -0.026 1 97.94 369 LEU A CA 1
ATOM 3043 C C . LEU A 1 369 ? -2.734 39.938 -1.062 1 97.94 369 LEU A C 1
ATOM 3045 O O . LEU A 1 369 ? -3.012 39.969 -2.264 1 97.94 369 LEU A O 1
ATOM 3049 N N . ILE A 1 370 ? -1.595 39.531 -0.622 1 97.56 370 ILE A N 1
ATOM 3050 C CA . ILE A 1 370 ? -0.532 39.062 -1.495 1 97.56 370 ILE A CA 1
ATOM 3051 C C . ILE A 1 370 ? -0.431 37.531 -1.388 1 97.56 370 ILE A C 1
ATOM 3053 O O . ILE A 1 370 ? -0.455 36.812 -2.4 1 97.56 370 ILE A O 1
ATOM 3057 N N . ARG A 1 371 ? -0.294 37.062 -0.169 1 97.56 371 ARG A N 1
ATOM 3058 C CA . ARG A 1 371 ? -0.144 35.625 0.021 1 97.56 371 ARG A CA 1
ATOM 3059 C C . ARG A 1 371 ? -0.414 35.219 1.47 1 97.56 371 ARG A C 1
ATOM 3061 O O . ARG A 1 371 ? -0.577 36.094 2.332 1 97.56 371 ARG A O 1
ATOM 3068 N N . PHE A 1 372 ? -0.551 33.969 1.72 1 97.88 372 PHE A N 1
ATOM 3069 C CA . PHE A 1 372 ? -0.604 33.375 3.053 1 97.88 372 PHE A CA 1
ATOM 3070 C C . PHE A 1 372 ? 0.646 32.531 3.332 1 97.88 372 PHE A C 1
ATOM 3072 O O . PHE A 1 372 ? 1.248 31.984 2.41 1 97.88 372 PHE A O 1
ATOM 3079 N N . ASP A 1 373 ? 1.01 32.438 4.57 1 97.5 373 ASP A N 1
ATOM 3080 C CA . ASP A 1 373 ? 2.094 31.594 5.059 1 97.5 373 ASP A CA 1
ATOM 3081 C C . ASP A 1 373 ? 1.635 30.734 6.234 1 97.5 373 ASP A C 1
ATOM 3083 O O . ASP A 1 373 ? 0.822 31.172 7.051 1 97.5 373 ASP A O 1
ATOM 3087 N N . VAL A 1 374 ? 2.143 29.562 6.227 1 97.06 374 VAL A N 1
ATOM 3088 C CA . VAL A 1 374 ? 1.859 28.672 7.34 1 97.06 374 VAL A CA 1
ATOM 3089 C C . VAL A 1 374 ? 3.168 28.141 7.93 1 97.06 374 VAL A C 1
ATOM 3091 O O . VAL A 1 374 ? 4.102 27.828 7.195 1 97.06 374 VAL A O 1
ATOM 3094 N N . LEU A 1 375 ? 3.256 28.203 9.219 1 94.56 375 LEU A N 1
ATOM 3095 C CA . LEU A 1 375 ? 4.426 27.719 9.938 1 94.56 375 LEU A CA 1
ATOM 3096 C C . LEU A 1 375 ? 4.031 26.688 10.984 1 94.56 375 LEU A C 1
ATOM 3098 O O . LEU A 1 375 ? 3.096 26.906 11.758 1 94.56 375 LEU A O 1
ATOM 3102 N N . MET A 1 376 ? 4.805 25.641 10.859 1 89 376 MET A N 1
ATOM 3103 C CA . MET A 1 376 ? 4.664 24.672 11.945 1 89 376 MET A CA 1
ATOM 3104 C C . MET A 1 376 ? 5.504 25.078 13.148 1 89 376 MET A C 1
ATOM 3106 O O . MET A 1 376 ? 6.555 25.703 13 1 89 376 MET A O 1
ATOM 3110 N N . GLY A 1 377 ? 5.016 24.875 14.312 1 81.88 377 GLY A N 1
ATOM 3111 C CA . GLY A 1 377 ? 5.711 25.266 15.523 1 81.88 377 GLY A CA 1
ATOM 3112 C C . GLY A 1 377 ? 6.965 24.453 15.781 1 81.88 377 GLY A C 1
ATOM 3113 O O . GLY A 1 377 ? 7.504 23.812 14.867 1 81.88 377 GLY A O 1
ATOM 3114 N N . GLN A 1 378 ? 7.551 24.641 16.891 1 75.19 378 GLN A N 1
ATOM 3115 C CA . GLN A 1 378 ? 8.797 23.984 17.266 1 75.19 378 GLN A CA 1
ATOM 3116 C C . GLN A 1 378 ? 8.625 22.469 17.344 1 75.19 378 GLN A C 1
ATOM 3118 O O . GLN A 1 378 ? 7.75 21.969 18.047 1 75.19 378 GLN A O 1
ATOM 3123 N N . PRO A 1 379 ? 9.469 21.812 16.531 1 71.12 379 PRO A N 1
ATOM 3124 C CA . PRO A 1 379 ? 9.414 20.344 16.641 1 71.12 379 PRO A CA 1
ATOM 3125 C C . PRO A 1 379 ? 9.93 19.844 17.984 1 71.12 379 PRO A C 1
ATOM 3127 O O . PRO A 1 379 ? 10.758 20.484 18.625 1 71.12 379 PRO A O 1
ATOM 3130 N N . PHE A 1 380 ? 9.398 18.766 18.391 1 67.25 380 PHE A N 1
ATOM 3131 C CA . PHE A 1 380 ? 9.805 18.156 19.656 1 67.25 380 PHE A CA 1
ATOM 3132 C C . PHE A 1 380 ? 11.25 17.688 19.578 1 67.25 380 PHE A C 1
ATOM 3134 O O . PHE A 1 380 ? 12.016 17.844 20.531 1 67.25 380 PHE A O 1
ATOM 3141 N N . SER A 1 381 ? 11.57 17.125 18.438 1 71.88 381 SER A N 1
ATOM 3142 C CA . SER A 1 381 ? 12.938 16.656 18.188 1 71.88 381 SER A CA 1
ATOM 3143 C C . SER A 1 381 ? 13.68 17.594 17.234 1 71.88 381 SER A C 1
ATOM 3145 O O . SER A 1 381 ? 13.062 18.406 16.547 1 71.88 381 SER A O 1
ATOM 3147 N N . PRO A 1 382 ? 15.031 17.547 17.359 1 76.88 382 PRO A N 1
ATOM 3148 C CA . PRO A 1 382 ? 15.82 18.406 16.469 1 76.88 382 PRO A CA 1
ATOM 3149 C C . PRO A 1 382 ? 15.633 18.047 14.992 1 76.88 382 PRO A C 1
ATOM 3151 O O . PRO A 1 382 ? 16.344 17.188 14.461 1 76.88 382 PRO A O 1
ATOM 3154 N N . ARG A 1 383 ? 14.664 18.703 14.453 1 81.38 383 ARG A N 1
ATOM 3155 C CA . ARG A 1 383 ? 14.391 18.422 13.047 1 81.38 383 ARG A CA 1
ATOM 3156 C C . ARG A 1 383 ? 13.75 19.625 12.359 1 81.38 383 ARG A C 1
ATOM 3158 O O . ARG A 1 383 ? 13.742 20.719 12.914 1 81.38 383 ARG A O 1
ATOM 3165 N N . THR A 1 384 ? 13.453 19.406 11.156 1 86.81 384 THR A N 1
ATOM 3166 C CA . THR A 1 384 ? 12.789 20.438 10.359 1 86.81 384 THR A CA 1
ATOM 3167 C C . THR A 1 384 ? 11.445 19.938 9.844 1 86.81 384 THR A C 1
ATOM 3169 O O . THR A 1 384 ? 11.297 18.75 9.523 1 86.81 384 THR A O 1
ATOM 3172 N N . ASN A 1 385 ? 10.445 20.812 9.906 1 90.06 385 ASN A N 1
ATOM 3173 C CA . ASN A 1 385 ? 9.125 20.547 9.344 1 90.06 385 ASN A CA 1
ATOM 3174 C C . ASN A 1 385 ? 8.758 21.547 8.258 1 90.06 385 ASN A C 1
ATOM 3176 O O . ASN A 1 385 ? 9.352 22.625 8.188 1 90.06 385 ASN A O 1
ATOM 3180 N N . CYS A 1 386 ? 7.914 21.094 7.504 1 93.88 386 CYS A N 1
ATOM 3181 C CA . CYS A 1 386 ? 7.543 21.922 6.363 1 93.88 386 CYS A CA 1
ATOM 3182 C C . CYS A 1 386 ? 6.035 22.125 6.305 1 93.88 386 CYS A C 1
ATOM 3184 O O . CYS A 1 386 ? 5.27 21.219 6.652 1 93.88 386 CYS A O 1
ATOM 3186 N N . ALA A 1 387 ? 5.594 23.344 5.945 1 96.25 387 ALA A N 1
ATOM 3187 C CA . ALA A 1 387 ? 4.184 23.672 5.75 1 96.25 387 ALA A CA 1
ATOM 3188 C C . ALA A 1 387 ? 3.969 24.438 4.449 1 96.25 387 ALA A C 1
ATOM 3190 O O . ALA A 1 387 ? 4.785 25.281 4.082 1 96.25 387 ALA A O 1
ATOM 3191 N N . ILE A 1 388 ? 2.869 24.125 3.799 1 97.88 388 ILE A N 1
ATOM 3192 C CA . ILE A 1 388 ? 2.611 24.672 2.473 1 97.88 388 ILE A CA 1
ATOM 3193 C C . ILE A 1 388 ? 1.234 25.328 2.443 1 97.88 388 ILE A C 1
ATOM 3195 O O . ILE A 1 388 ? 0.284 24.812 3.041 1 97.88 388 ILE A O 1
ATOM 3199 N N . ALA A 1 389 ? 1.13 26.484 1.729 1 97.44 389 ALA A N 1
ATOM 3200 C CA . ALA A 1 389 ? -0.131 27.172 1.441 1 97.44 389 ALA A CA 1
ATOM 3201 C C . ALA A 1 389 ? -0.047 27.953 0.133 1 97.44 389 ALA A C 1
ATOM 3203 O O . ALA A 1 389 ? 1.041 28.328 -0.298 1 97.44 389 ALA A O 1
ATOM 3204 N N . SER A 1 390 ? -1.19 28.109 -0.461 1 97.94 390 SER A N 1
ATOM 3205 C CA . SER A 1 390 ? -1.177 28.891 -1.697 1 97.94 390 SER A CA 1
ATOM 3206 C C . SER A 1 390 ? -2.379 29.828 -1.776 1 97.94 390 SER A C 1
ATOM 3208 O O . SER A 1 390 ? -3.451 29.516 -1.256 1 97.94 390 SER A O 1
ATOM 3210 N N . LEU A 1 391 ? -2.184 30.938 -2.316 1 98 391 LEU A N 1
ATOM 3211 C CA . LEU A 1 391 ? -3.207 31.906 -2.707 1 98 391 LEU A CA 1
ATOM 3212 C C . LEU A 1 391 ? -2.994 32.375 -4.145 1 98 391 LEU A C 1
ATOM 3214 O O . LEU A 1 391 ? -1.972 33 -4.453 1 98 391 LEU A O 1
ATOM 3218 N N . GLY A 1 392 ? -4.004 32.062 -4.98 1 96.06 392 GLY A N 1
ATOM 3219 C CA . GLY A 1 392 ? -3.785 32.344 -6.387 1 96.06 392 GLY A CA 1
ATOM 3220 C C . GLY A 1 392 ? -2.598 31.609 -6.977 1 96.06 392 GLY A C 1
ATOM 3221 O O . GLY A 1 392 ? -2.496 30.391 -6.852 1 96.06 392 GLY A O 1
ATOM 3222 N N . ASN A 1 393 ? -1.682 32.312 -7.559 1 97.38 393 ASN A N 1
ATOM 3223 C CA . ASN A 1 393 ? -0.545 31.703 -8.227 1 97.38 393 ASN A CA 1
ATOM 3224 C C . ASN A 1 393 ? 0.711 31.75 -7.363 1 97.38 393 ASN A C 1
ATOM 3226 O O . ASN A 1 393 ? 1.82 31.547 -7.859 1 97.38 393 ASN A O 1
ATOM 3230 N N . ILE A 1 394 ? 0.506 32.062 -6.07 1 98.12 394 ILE A N 1
ATOM 3231 C CA . ILE A 1 394 ? 1.652 32.125 -5.168 1 98.12 394 ILE A CA 1
ATOM 3232 C C . ILE A 1 394 ? 1.565 31.016 -4.137 1 98.12 394 ILE A C 1
ATOM 3234 O O . ILE A 1 394 ? 0.598 30.938 -3.375 1 98.12 394 ILE A O 1
ATOM 3238 N N . LEU A 1 395 ? 2.535 30.172 -4.152 1 98.56 395 LEU A N 1
ATOM 3239 C CA . LEU A 1 395 ? 2.66 29.094 -3.186 1 98.56 395 LEU A CA 1
ATOM 3240 C C . LEU A 1 395 ? 3.895 29.281 -2.311 1 98.56 395 LEU A C 1
ATOM 3242 O O . LEU A 1 395 ? 4.961 29.641 -2.805 1 98.56 395 LEU A O 1
ATOM 3246 N N . THR A 1 396 ? 3.695 29.125 -1.053 1 98.44 396 THR A N 1
ATOM 3247 C CA . THR A 1 396 ? 4.816 29.266 -0.127 1 98.44 396 THR A CA 1
ATOM 3248 C C . THR A 1 396 ? 5.121 27.938 0.556 1 98.44 396 THR A C 1
ATOM 3250 O O . THR A 1 396 ? 4.207 27.188 0.892 1 98.44 396 THR A O 1
ATOM 3253 N N . ILE A 1 397 ? 6.344 27.625 0.67 1 98.38 397 ILE A N 1
ATOM 3254 C CA . ILE A 1 397 ? 6.867 26.484 1.421 1 98.38 397 ILE A CA 1
ATOM 3255 C C . ILE A 1 397 ? 7.711 26.984 2.59 1 98.38 397 ILE A C 1
ATOM 3257 O O . ILE A 1 397 ? 8.805 27.531 2.391 1 98.38 397 ILE A O 1
ATOM 3261 N N . ASN A 1 398 ? 7.223 26.766 3.766 1 97.62 398 ASN A N 1
ATOM 3262 C CA . ASN A 1 398 ? 7.914 27.266 4.945 1 97.62 398 ASN A CA 1
ATOM 3263 C C . ASN A 1 398 ? 8.523 26.141 5.77 1 97.62 398 ASN A C 1
ATOM 3265 O O . ASN A 1 398 ? 7.793 25.328 6.355 1 97.62 398 ASN A O 1
ATOM 3269 N N . PHE A 1 399 ? 9.844 26.094 5.797 1 96.38 399 PHE A N 1
ATOM 3270 C CA . PHE A 1 399 ? 10.539 25.188 6.703 1 96.38 399 PHE A CA 1
ATOM 3271 C C . PHE A 1 399 ? 10.758 25.844 8.062 1 96.38 399 PHE A C 1
ATOM 3273 O O . PHE A 1 399 ? 11.188 27 8.133 1 96.38 399 PHE A O 1
ATOM 3280 N N . ALA A 1 400 ? 10.352 25.234 9.07 1 92.56 400 ALA A N 1
ATOM 3281 C CA . ALA A 1 400 ? 10.633 25.641 10.445 1 92.56 400 ALA A CA 1
ATOM 3282 C C . ALA A 1 400 ? 11.547 24.625 11.141 1 92.56 400 ALA A C 1
ATOM 3284 O O . ALA A 1 400 ? 11.188 23.453 11.266 1 92.56 400 ALA A O 1
ATOM 3285 N N . SER A 1 401 ? 12.719 25.109 11.547 1 89.88 401 SER A N 1
ATOM 3286 C CA . SER A 1 401 ? 13.742 24.203 12.062 1 89.88 401 SER A CA 1
ATOM 3287 C C . SER A 1 401 ? 14.258 24.672 13.422 1 89.88 401 SER A C 1
ATOM 3289 O O . SER A 1 401 ? 14.352 25.875 13.672 1 89.88 401 SER A O 1
ATOM 3291 N N . SER A 1 402 ? 14.57 23.688 14.281 1 85.94 402 SER A N 1
ATOM 3292 C CA . SER A 1 402 ? 15.195 24 15.562 1 85.94 402 SER A CA 1
ATOM 3293 C C . SER A 1 402 ? 16.688 23.688 15.547 1 85.94 402 SER A C 1
ATOM 3295 O O . SER A 1 402 ? 17.328 23.656 16.594 1 85.94 402 SER A O 1
ATOM 3297 N N . ILE A 1 403 ? 17.203 23.438 14.344 1 88.88 403 ILE A N 1
ATOM 3298 C CA . ILE A 1 403 ? 18.609 23.109 14.227 1 88.88 403 ILE A CA 1
ATOM 3299 C C . ILE A 1 403 ? 19.328 24.156 13.367 1 88.88 403 ILE A C 1
ATOM 3301 O O . ILE A 1 403 ? 18.672 24.875 12.609 1 88.88 403 ILE A O 1
ATOM 3305 N N . VAL A 1 404 ? 20.625 24.062 13.43 1 90.06 404 VAL A N 1
ATOM 3306 C CA . VAL A 1 404 ? 21.453 25.078 12.773 1 90.06 404 VAL A CA 1
ATOM 3307 C C . VAL A 1 404 ? 21.609 24.719 11.297 1 90.06 404 VAL A C 1
ATOM 3309 O O . VAL A 1 404 ? 21.609 25.609 10.438 1 90.06 404 VAL A O 1
ATOM 3312 N N . GLU A 1 405 ? 21.719 23.453 11.039 1 90.69 405 GLU A N 1
ATOM 3313 C CA . GLU A 1 405 ? 22.031 23 9.688 1 90.69 405 GLU A CA 1
ATOM 3314 C C . GLU A 1 405 ? 20.844 23.234 8.75 1 90.69 405 GLU A C 1
ATOM 3316 O O . GLU A 1 405 ? 19.688 23.125 9.164 1 90.69 405 GLU A O 1
ATOM 3321 N N . THR A 1 406 ? 21.141 23.5 7.535 1 93.31 406 THR A N 1
ATOM 3322 C CA . THR A 1 406 ? 20.109 23.781 6.543 1 93.31 406 THR A CA 1
ATOM 3323 C C . THR A 1 406 ? 20.219 22.812 5.367 1 93.31 406 THR A C 1
ATOM 3325 O O . THR A 1 406 ? 19.734 23.109 4.27 1 93.31 406 THR A O 1
ATOM 3328 N N . SER A 1 407 ? 20.828 21.734 5.574 1 94.31 407 SER A N 1
ATOM 3329 C CA . SER A 1 407 ? 21.141 20.844 4.465 1 94.31 407 SER A CA 1
ATOM 3330 C C . SER A 1 407 ? 19.859 20.297 3.83 1 94.31 407 SER A C 1
ATOM 3332 O O . SER A 1 407 ? 19.75 20.234 2.604 1 94.31 407 SER A O 1
ATOM 3334 N N . VAL A 1 408 ? 18.859 19.922 4.594 1 95.56 408 VAL A N 1
ATOM 3335 C CA . VAL A 1 408 ? 17.625 19.359 4.07 1 95.56 408 VAL A CA 1
ATOM 3336 C C . VAL A 1 408 ? 16.906 20.375 3.191 1 95.56 408 VAL A C 1
ATOM 3338 O O . VAL A 1 408 ? 16.469 20.062 2.084 1 95.56 408 VAL A O 1
ATOM 3341 N N . GLU A 1 409 ? 16.828 21.562 3.666 1 96.81 409 GLU A N 1
ATOM 3342 C CA . GLU A 1 409 ? 16.203 22.641 2.9 1 96.81 409 GLU A CA 1
ATOM 3343 C C . GLU A 1 409 ? 16.969 22.906 1.602 1 96.81 409 GLU A C 1
ATOM 3345 O O . GLU A 1 409 ? 16.344 23.125 0.554 1 96.81 409 GLU A O 1
ATOM 3350 N N . LYS A 1 410 ? 18.266 22.875 1.753 1 97.12 410 LYS A N 1
ATOM 3351 C CA . LYS A 1 410 ? 19.094 23.094 0.568 1 97.12 410 LYS A CA 1
ATOM 3352 C C . LYS A 1 410 ? 18.844 22.016 -0.483 1 97.12 410 LYS A C 1
ATOM 3354 O O . LYS A 1 410 ? 18.656 22.328 -1.663 1 97.12 410 LYS A O 1
ATOM 3359 N N . PHE A 1 411 ? 18.875 20.781 -0.044 1 97.75 411 PHE A N 1
ATOM 3360 C CA . PHE A 1 411 ? 18.594 19.688 -0.969 1 97.75 411 PHE A CA 1
ATOM 3361 C C . PHE A 1 411 ? 17.203 19.828 -1.583 1 97.75 411 PHE A C 1
ATOM 3363 O O . PHE A 1 411 ? 17.031 19.594 -2.779 1 97.75 411 PHE A O 1
ATOM 3370 N N . PHE A 1 412 ? 16.219 20.219 -0.82 1 98.44 412 PHE A N 1
ATOM 3371 C CA . PHE A 1 412 ? 14.82 20.344 -1.229 1 98.44 412 PHE A CA 1
ATOM 3372 C C . PHE A 1 412 ? 14.664 21.406 -2.312 1 98.44 412 PHE A C 1
ATOM 3374 O O . PHE A 1 412 ? 14.156 21.125 -3.398 1 98.44 412 PHE A O 1
ATOM 3381 N N . PHE A 1 413 ? 15.156 22.562 -2.07 1 98.44 413 PHE A N 1
ATOM 3382 C CA . PHE A 1 413 ? 14.953 23.672 -3 1 98.44 413 PHE A CA 1
ATOM 3383 C C . PHE A 1 413 ? 15.836 23.516 -4.227 1 98.44 413 PHE A C 1
ATOM 3385 O O . PHE A 1 413 ? 15.453 23.906 -5.332 1 98.44 413 PHE A O 1
ATOM 3392 N N . THR A 1 414 ? 17.031 22.953 -4.012 1 98.31 414 THR A N 1
ATOM 3393 C CA . THR A 1 414 ? 17.875 22.672 -5.164 1 98.31 414 THR A CA 1
ATOM 3394 C C . THR A 1 414 ? 17.172 21.719 -6.125 1 98.31 414 THR A C 1
ATOM 3396 O O . THR A 1 414 ? 17.25 21.875 -7.344 1 98.31 414 THR A O 1
ATOM 3399 N N . LYS A 1 415 ? 16.516 20.703 -5.555 1 98.5 415 LYS A N 1
ATOM 3400 C CA . LYS A 1 415 ? 15.789 19.75 -6.379 1 98.5 415 LYS A CA 1
ATOM 3401 C C . LYS A 1 415 ? 14.664 20.453 -7.152 1 98.5 415 LYS A C 1
ATOM 3403 O O . LYS A 1 415 ? 14.43 20.141 -8.32 1 98.5 415 LYS A O 1
ATOM 3408 N N . LEU A 1 416 ? 13.953 21.359 -6.523 1 98.31 416 LEU A N 1
ATOM 3409 C CA . LEU A 1 416 ? 12.898 22.125 -7.195 1 98.31 416 LEU A CA 1
ATOM 3410 C C . LEU A 1 416 ? 13.469 22.906 -8.375 1 98.31 416 LEU A C 1
ATOM 3412 O O . LEU A 1 416 ? 12.906 22.859 -9.477 1 98.31 416 LEU A O 1
ATOM 3416 N N . VAL A 1 417 ? 14.547 23.531 -8.148 1 98.12 417 VAL A N 1
ATOM 3417 C CA . VAL A 1 417 ? 15.164 24.359 -9.188 1 98.12 417 VAL A CA 1
ATOM 3418 C C . VAL A 1 417 ? 15.641 23.469 -10.336 1 98.12 417 VAL A C 1
ATOM 3420 O O . VAL A 1 417 ? 15.461 23.812 -11.508 1 98.12 417 VAL A O 1
ATOM 3423 N N . ARG A 1 418 ? 16.234 22.375 -10.016 1 97.88 418 ARG A N 1
ATOM 3424 C CA . ARG A 1 418 ? 16.703 21.438 -11.031 1 97.88 418 ARG A CA 1
ATOM 3425 C C . ARG A 1 418 ? 15.555 20.922 -11.883 1 97.88 418 ARG A C 1
ATOM 3427 O O . ARG A 1 418 ? 15.734 20.641 -13.07 1 97.88 418 ARG A O 1
ATOM 3434 N N . ASP A 1 419 ? 14.398 20.828 -11.273 1 97.94 419 ASP A N 1
ATOM 3435 C CA . ASP A 1 419 ? 13.227 20.344 -12 1 97.94 419 ASP A CA 1
ATOM 3436 C C . ASP A 1 419 ? 12.562 21.469 -12.789 1 97.94 419 ASP A C 1
ATOM 3438 O O . ASP A 1 419 ? 11.562 21.25 -13.469 1 97.94 419 ASP A O 1
ATOM 3442 N N . GLY A 1 420 ? 13.078 22.719 -12.656 1 96.94 420 GLY A N 1
ATOM 3443 C CA . GLY A 1 420 ? 12.594 23.844 -13.453 1 96.94 420 GLY A CA 1
ATOM 3444 C C . GLY A 1 420 ? 11.656 24.75 -12.688 1 96.94 420 GLY A C 1
ATOM 3445 O O . GLY A 1 420 ? 10.875 25.5 -13.289 1 96.94 420 GLY A O 1
ATOM 3446 N N . VAL A 1 421 ? 11.664 24.719 -11.414 1 97.94 421 VAL A N 1
ATOM 3447 C CA . VAL A 1 421 ? 10.812 25.578 -10.602 1 97.94 421 VAL A CA 1
ATOM 3448 C C . VAL A 1 421 ? 11.648 26.688 -9.961 1 97.94 421 VAL A C 1
ATOM 3450 O O . VAL A 1 421 ? 12.328 26.453 -8.953 1 97.94 421 VAL A O 1
ATOM 3453 N N . PRO A 1 422 ? 11.547 27.844 -10.477 1 97.62 422 PRO A N 1
ATOM 3454 C CA . PRO A 1 422 ? 12.234 28.938 -9.805 1 97.62 422 PRO A CA 1
ATOM 3455 C C . PRO A 1 422 ? 11.695 29.203 -8.398 1 97.62 422 PRO A C 1
ATOM 3457 O O . PRO A 1 422 ? 10.484 29.172 -8.188 1 97.62 422 PRO A O 1
ATOM 3460 N N . VAL A 1 423 ? 12.641 29.469 -7.477 1 98.12 423 VAL A N 1
ATOM 3461 C CA . VAL A 1 423 ? 12.25 29.656 -6.082 1 98.12 423 VAL A CA 1
ATOM 3462 C C . VAL A 1 423 ? 12.836 30.953 -5.543 1 98.12 423 VAL A C 1
ATOM 3464 O O . VAL A 1 423 ? 14.039 31.203 -5.684 1 98.12 423 VAL A O 1
ATOM 3467 N N . LYS A 1 424 ? 12.039 31.812 -5.039 1 97.81 424 LYS A N 1
ATOM 3468 C CA . LYS A 1 424 ? 12.508 32.938 -4.25 1 97.81 424 LYS A CA 1
ATOM 3469 C C . LYS A 1 424 ? 12.586 32.594 -2.768 1 97.81 424 LYS A C 1
ATOM 3471 O O . LYS A 1 424 ? 11.609 32.094 -2.189 1 97.81 424 LYS A O 1
ATOM 3476 N N . ILE A 1 425 ? 13.727 32.844 -2.135 1 97.06 425 ILE A N 1
ATOM 3477 C CA . ILE A 1 425 ? 13.938 32.406 -0.754 1 97.06 425 ILE A CA 1
ATOM 3478 C C . ILE A 1 425 ? 13.883 33.625 0.17 1 97.06 425 ILE A C 1
ATOM 3480 O O . ILE A 1 425 ? 14.453 34.688 -0.132 1 97.06 425 ILE A O 1
ATOM 3484 N N . GLU A 1 426 ? 13.094 33.531 1.249 1 95.19 426 GLU A N 1
ATOM 3485 C CA . GLU A 1 426 ? 13.094 34.438 2.387 1 95.19 426 GLU A CA 1
ATOM 3486 C C . GLU A 1 426 ? 13.438 33.719 3.682 1 95.19 426 GLU A C 1
ATOM 3488 O O . GLU A 1 426 ? 13.023 32.562 3.887 1 95.19 426 GLU A O 1
ATOM 3493 N N . THR A 1 427 ? 14.273 34.281 4.57 1 93.12 427 THR A N 1
ATOM 3494 C CA . THR A 1 427 ? 14.672 33.594 5.805 1 93.12 427 THR A CA 1
ATOM 3495 C C . THR A 1 427 ? 14.836 34.625 6.938 1 93.12 427 THR A C 1
ATOM 3497 O O . THR A 1 427 ? 15.008 35.812 6.691 1 93.12 427 THR A O 1
ATOM 3500 N N . ASN A 1 428 ? 14.562 34.219 8.148 1 87.25 428 ASN A N 1
ATOM 3501 C CA . ASN A 1 428 ? 14.844 35.062 9.312 1 87.25 428 ASN A CA 1
ATOM 3502 C C . ASN A 1 428 ? 16.234 34.781 9.875 1 87.25 428 ASN A C 1
ATOM 3504 O O . ASN A 1 428 ? 16.594 35.312 10.93 1 87.25 428 ASN A O 1
ATOM 3508 N N . ARG A 1 429 ? 16.953 33.906 9.156 1 80.75 429 ARG A N 1
ATOM 3509 C CA . ARG A 1 429 ? 18.297 33.531 9.617 1 80.75 429 ARG A CA 1
ATOM 3510 C C . ARG A 1 429 ? 19.297 34.656 9.352 1 80.75 429 ARG A C 1
ATOM 3512 O O . ARG A 1 429 ? 19.203 35.344 8.344 1 80.75 429 ARG A O 1
ATOM 3519 N N . ASN A 1 430 ? 20.078 35.188 10.383 1 63.66 430 ASN A N 1
ATOM 3520 C CA . ASN A 1 430 ? 21.141 36.156 10.211 1 63.66 430 ASN A CA 1
ATOM 3521 C C . ASN A 1 430 ? 22.344 35.562 9.469 1 63.66 430 ASN A C 1
ATOM 3523 O O . ASN A 1 430 ? 22.828 34.5 9.836 1 63.66 430 ASN A O 1
ATOM 3527 N N . ASN A 1 431 ? 22.406 35.688 8.117 1 45.19 431 ASN A N 1
ATOM 3528 C CA . ASN A 1 431 ? 23.688 35.344 7.523 1 45.19 431 ASN A CA 1
ATOM 3529 C C . ASN A 1 431 ? 24.859 35.969 8.266 1 45.19 431 ASN A C 1
ATOM 3531 O O . ASN A 1 431 ? 24.75 37.125 8.711 1 45.19 431 ASN A O 1
ATOM 3535 N N . MET B 1 1 ? 52.688 -39.469 -21.188 1 27.64 1 MET B N 1
ATOM 3536 C CA . MET B 1 1 ? 51.438 -39.25 -21.922 1 27.64 1 MET B CA 1
ATOM 3537 C C . MET B 1 1 ? 50.281 -38.906 -20.984 1 27.64 1 MET B C 1
ATOM 3539 O O . MET B 1 1 ? 50.031 -39.625 -20.016 1 27.64 1 MET B O 1
ATOM 3543 N N . PRO B 1 2 ? 49.969 -37.5 -20.812 1 28.33 2 PRO B N 1
ATOM 3544 C CA . PRO B 1 2 ? 49.219 -36.875 -19.734 1 28.33 2 PRO B CA 1
ATOM 3545 C C . PRO B 1 2 ? 47.75 -37.344 -19.672 1 28.33 2 PRO B C 1
ATOM 3547 O O . PRO B 1 2 ? 47.125 -37.531 -20.719 1 28.33 2 PRO B O 1
ATOM 3550 N N . LYS B 1 3 ? 47.469 -38.25 -18.719 1 29.75 3 LYS B N 1
ATOM 3551 C CA . LYS B 1 3 ? 46.219 -38.938 -18.484 1 29.75 3 LYS B CA 1
ATOM 3552 C C . LYS B 1 3 ? 45.062 -37.969 -18.484 1 29.75 3 LYS B C 1
ATOM 3554 O O . LYS B 1 3 ? 45.031 -37.031 -17.703 1 29.75 3 LYS B O 1
ATOM 3559 N N . SER B 1 4 ? 44.594 -37.719 -19.734 1 30.33 4 SER B N 1
ATOM 3560 C CA . SER B 1 4 ? 43.438 -36.875 -20.047 1 30.33 4 SER B CA 1
ATOM 3561 C C . SER B 1 4 ? 42.219 -37.312 -19.219 1 30.33 4 SER B C 1
ATOM 3563 O O . SER B 1 4 ? 41.656 -38.375 -19.406 1 30.33 4 SER B O 1
ATOM 3565 N N . HIS B 1 5 ? 42.375 -37.281 -17.922 1 29.03 5 HIS B N 1
ATOM 3566 C CA . HIS B 1 5 ? 41.281 -37.688 -17.047 1 29.03 5 HIS B CA 1
ATOM 3567 C C . HIS B 1 5 ? 40 -36.938 -17.406 1 29.03 5 HIS B C 1
ATOM 3569 O O . HIS B 1 5 ? 39.938 -35.719 -17.312 1 29.03 5 HIS B O 1
ATOM 3575 N N . LYS B 1 6 ? 39.344 -37.406 -18.469 1 30.59 6 LYS B N 1
ATOM 3576 C CA . LYS B 1 6 ? 38 -36.969 -18.812 1 30.59 6 LYS B CA 1
ATOM 3577 C C . LYS B 1 6 ? 37.125 -36.844 -17.562 1 30.59 6 LYS B C 1
ATOM 3579 O O . LYS B 1 6 ? 36.938 -37.812 -16.828 1 30.59 6 LYS B O 1
ATOM 3584 N N . LYS B 1 7 ? 37.25 -35.719 -16.953 1 34.66 7 LYS B N 1
ATOM 3585 C CA . LYS B 1 7 ? 36.375 -35.344 -15.836 1 34.66 7 LYS B CA 1
ATOM 3586 C C . LYS B 1 7 ? 34.969 -35.844 -16.078 1 34.66 7 LYS B C 1
ATOM 3588 O O . LYS B 1 7 ? 34.312 -35.469 -17.047 1 34.66 7 LYS B O 1
ATOM 3593 N N . SER B 1 8 ? 34.719 -37.156 -15.859 1 31.89 8 SER B N 1
ATOM 3594 C CA . SER B 1 8 ? 33.375 -37.75 -15.852 1 31.89 8 SER B CA 1
ATOM 3595 C C . SER B 1 8 ? 32.312 -36.75 -15.406 1 31.89 8 SER B C 1
ATOM 3597 O O . SER B 1 8 ? 32.625 -35.812 -14.656 1 31.89 8 SER B O 1
ATOM 3599 N N . THR B 1 9 ? 31.266 -36.531 -16.203 1 35.19 9 THR B N 1
ATOM 3600 C CA . THR B 1 9 ? 30.078 -35.719 -15.945 1 35.19 9 THR B CA 1
ATOM 3601 C C . THR B 1 9 ? 29.609 -35.906 -14.508 1 35.19 9 THR B C 1
ATOM 3603 O O . THR B 1 9 ? 29.109 -36.938 -14.125 1 35.19 9 THR B O 1
ATOM 3606 N N . LYS B 1 10 ? 30.266 -35.469 -13.5 1 37.34 10 LYS B N 1
ATOM 3607 C CA . LYS B 1 10 ? 30.047 -35.344 -12.062 1 37.34 10 LYS B CA 1
ATOM 3608 C C . LYS B 1 10 ? 28.578 -35.094 -11.742 1 37.34 10 LYS B C 1
ATOM 3610 O O . LYS B 1 10 ? 27.953 -34.25 -12.391 1 37.34 10 LYS B O 1
ATOM 3615 N N . ASP B 1 11 ? 27.781 -36.094 -11.086 1 41.22 11 ASP B N 1
ATOM 3616 C CA . ASP B 1 11 ? 26.469 -36.156 -10.445 1 41.22 11 ASP B CA 1
ATOM 3617 C C . ASP B 1 11 ? 26.125 -34.812 -9.773 1 41.22 11 ASP B C 1
ATOM 3619 O O . ASP B 1 11 ? 26.641 -34.5 -8.711 1 41.22 11 ASP B O 1
ATOM 3623 N N . SER B 1 12 ? 25.875 -33.844 -10.469 1 45.31 12 SER B N 1
ATOM 3624 C CA . SER B 1 12 ? 25.641 -32.5 -9.938 1 45.31 12 SER B CA 1
ATOM 3625 C C . SER B 1 12 ? 24.359 -32.438 -9.109 1 45.31 12 SER B C 1
ATOM 3627 O O . SER B 1 12 ? 23.281 -32.781 -9.602 1 45.31 12 SER B O 1
ATOM 3629 N N . TRP B 1 13 ? 24.359 -32.656 -7.805 1 45.19 13 TRP B N 1
ATOM 3630 C CA . TRP B 1 13 ? 23.312 -32.469 -6.805 1 45.19 13 TRP B CA 1
ATOM 3631 C C . TRP B 1 13 ? 22.781 -31.047 -6.848 1 45.19 13 TRP B C 1
ATOM 3633 O O . TRP B 1 13 ? 23.516 -30.094 -7.145 1 45.19 13 TRP B O 1
ATOM 3643 N N . PHE B 1 14 ? 21.438 -31 -7.129 1 50.31 14 PHE B N 1
ATOM 3644 C CA . PHE B 1 14 ? 20.797 -29.688 -7.039 1 50.31 14 PHE B CA 1
ATOM 3645 C C . PHE B 1 14 ? 20.281 -29.422 -5.625 1 50.31 14 PHE B C 1
ATOM 3647 O O . PHE B 1 14 ? 19.609 -30.266 -5.043 1 50.31 14 PHE B O 1
ATOM 3654 N N . GLU B 1 15 ? 20.75 -28.438 -5.004 1 48.44 15 GLU B N 1
ATOM 3655 C CA . GLU B 1 15 ? 20.172 -28 -3.738 1 48.44 15 GLU B CA 1
ATOM 3656 C C . GLU B 1 15 ? 18.75 -27.469 -3.936 1 48.44 15 GLU B C 1
ATOM 3658 O O . GLU B 1 15 ? 18.438 -26.906 -4.984 1 48.44 15 GLU B O 1
ATOM 3663 N N . LEU B 1 16 ? 17.875 -27.828 -3 1 44.97 16 LEU B N 1
ATOM 3664 C CA . LEU B 1 16 ? 16.531 -27.266 -3.041 1 44.97 16 LEU B CA 1
ATOM 3665 C C . LEU B 1 16 ? 16.578 -25.75 -2.988 1 44.97 16 LEU B C 1
ATOM 3667 O O . LEU B 1 16 ? 17.328 -25.172 -2.203 1 44.97 16 LEU B O 1
ATOM 3671 N N . ASP B 1 17 ? 15.93 -25.312 -3.963 1 43.97 17 ASP B N 1
ATOM 3672 C CA . ASP B 1 17 ? 15.875 -23.859 -3.914 1 43.97 17 ASP B CA 1
ATOM 3673 C C . ASP B 1 17 ? 15.062 -23.375 -2.711 1 43.97 17 ASP B C 1
ATOM 3675 O O . ASP B 1 17 ? 14.508 -24.188 -1.968 1 43.97 17 ASP B O 1
ATOM 3679 N N . LEU B 1 18 ? 15.125 -22.141 -2.402 1 41.03 18 LEU B N 1
ATOM 3680 C CA . LEU B 1 18 ? 14.586 -21.531 -1.191 1 41.03 18 LEU B CA 1
ATOM 3681 C C . LEU B 1 18 ? 13.094 -21.844 -1.05 1 41.03 18 LEU B C 1
ATOM 3683 O O . LEU B 1 18 ? 12.609 -22.094 0.057 1 41.03 18 LEU B O 1
ATOM 3687 N N . SER B 1 19 ? 12.461 -21.938 -2.164 1 40.97 19 SER B N 1
ATOM 3688 C CA . SER B 1 19 ? 11.023 -22.172 -2.098 1 40.97 19 SER B CA 1
ATOM 3689 C C . SER B 1 19 ? 10.711 -23.656 -1.948 1 40.97 19 SER B C 1
ATOM 3691 O O . SER B 1 19 ? 9.656 -24.031 -1.423 1 40.97 19 SER B O 1
ATOM 3693 N N . ALA B 1 20 ? 11.648 -24.438 -2.301 1 44.38 20 ALA B N 1
ATOM 3694 C CA . ALA B 1 20 ? 11.43 -25.875 -2.447 1 44.38 20 ALA B CA 1
ATOM 3695 C C . ALA B 1 20 ? 11.578 -26.594 -1.11 1 44.38 20 ALA B C 1
ATOM 3697 O O . ALA B 1 20 ? 11.102 -27.719 -0.945 1 44.38 20 ALA B O 1
ATOM 3698 N N . THR B 1 21 ? 12.172 -25.938 -0.208 1 38.94 21 THR B N 1
ATOM 3699 C CA . THR B 1 21 ? 12.508 -26.609 1.042 1 38.94 21 THR B CA 1
ATOM 3700 C C . THR B 1 21 ? 11.25 -26.859 1.87 1 38.94 21 THR B C 1
ATOM 3702 O O . THR B 1 21 ? 11.195 -27.812 2.662 1 38.94 21 THR B O 1
ATOM 3705 N N . VAL B 1 22 ? 10.258 -26.078 1.527 1 43.16 22 VAL B N 1
ATOM 3706 C CA . VAL B 1 22 ? 9.07 -26.141 2.373 1 43.16 22 VAL B CA 1
ATOM 3707 C C . VAL B 1 22 ? 8.188 -27.312 1.928 1 43.16 22 VAL B C 1
ATOM 3709 O O . VAL B 1 22 ? 7.602 -28 2.76 1 43.16 22 VAL B O 1
ATOM 3712 N N . TYR B 1 23 ? 8.305 -27.656 0.772 1 42.25 23 TYR B N 1
ATOM 3713 C CA . TYR B 1 23 ? 7.27 -28.5 0.196 1 42.25 23 TYR B CA 1
ATOM 3714 C C . TYR B 1 23 ? 7.48 -29.969 0.583 1 42.25 23 TYR B C 1
ATOM 3716 O O . TYR B 1 23 ? 6.527 -30.656 0.943 1 42.25 23 TYR B O 1
ATOM 3724 N N . PRO B 1 24 ? 8.734 -30.391 0.52 1 40.22 24 PRO B N 1
ATOM 3725 C CA . PRO B 1 24 ? 8.898 -31.812 0.883 1 40.22 24 PRO B CA 1
ATOM 3726 C C . PRO B 1 24 ? 8.5 -32.094 2.328 1 40.22 24 PRO B C 1
ATOM 3728 O O . PRO B 1 24 ? 8.07 -33.219 2.641 1 40.22 24 PRO B O 1
ATOM 3731 N N . THR B 1 25 ? 8.633 -31.016 3.076 1 41.53 25 THR B N 1
ATOM 3732 C CA . THR B 1 25 ? 8.305 -31.188 4.488 1 41.53 25 THR B CA 1
ATOM 3733 C C . THR B 1 25 ? 6.801 -31.297 4.684 1 41.53 25 THR B C 1
ATOM 3735 O O . THR B 1 25 ? 6.336 -31.938 5.633 1 41.53 25 THR B O 1
ATOM 3738 N N . LEU B 1 26 ? 6.195 -30.719 3.713 1 44.38 26 LEU B N 1
ATOM 3739 C CA . LEU B 1 26 ? 4.746 -30.688 3.869 1 44.38 26 LEU B CA 1
ATOM 3740 C C . LEU B 1 26 ? 4.098 -31.906 3.244 1 44.38 26 LEU B C 1
ATOM 3742 O O . LEU B 1 26 ? 2.9 -32.156 3.416 1 44.38 26 LEU B O 1
ATOM 3746 N N . GLN B 1 27 ? 4.934 -32.656 2.486 1 41.78 27 GLN B N 1
ATOM 3747 C CA . GLN B 1 27 ? 4.375 -33.812 1.808 1 41.78 27 GLN B CA 1
ATOM 3748 C C . GLN B 1 27 ? 3.898 -34.875 2.812 1 41.78 27 GLN B C 1
ATOM 3750 O O . GLN B 1 27 ? 4.668 -35.312 3.664 1 41.78 27 GLN B O 1
ATOM 3755 N N . ARG B 1 28 ? 2.689 -34.75 3.211 1 48.97 28 ARG B N 1
ATOM 3756 C CA . ARG B 1 28 ? 2.025 -35.812 3.93 1 48.97 28 ARG B CA 1
ATOM 3757 C C . ARG B 1 28 ? 1.039 -36.562 3.027 1 48.97 28 ARG B C 1
ATOM 3759 O O . ARG B 1 28 ? 0.835 -36.156 1.876 1 48.97 28 ARG B O 1
ATOM 3766 N N . ARG B 1 29 ? 0.743 -37.719 3.639 1 46.75 29 ARG B N 1
ATOM 3767 C CA . ARG B 1 29 ? -0.339 -38.469 2.99 1 46.75 29 ARG B CA 1
ATOM 3768 C C . ARG B 1 29 ? -1.512 -37.531 2.672 1 46.75 29 ARG B C 1
ATOM 3770 O O . ARG B 1 29 ? -2.229 -37.75 1.69 1 46.75 29 ARG B O 1
ATOM 3777 N N . SER B 1 30 ? -1.519 -36.406 3.451 1 46.22 30 SER B N 1
ATOM 3778 C CA . SER B 1 30 ? -2.729 -35.625 3.305 1 46.22 30 SER B CA 1
ATOM 3779 C C . SER B 1 30 ? -2.436 -34.312 2.59 1 46.22 30 SER B C 1
ATOM 3781 O O . SER B 1 30 ? -3.332 -33.469 2.414 1 46.22 30 SER B O 1
ATOM 3783 N N . PHE B 1 31 ? -1.178 -34.062 2.23 1 52.94 31 PHE B N 1
ATOM 3784 C CA . PHE B 1 31 ? -0.904 -32.844 1.504 1 52.94 31 PHE B CA 1
ATOM 3785 C C . PHE B 1 31 ? -0.022 -33.125 0.291 1 52.94 31 PHE B C 1
ATOM 3787 O O . PHE B 1 31 ? 0.95 -33.875 0.378 1 52.94 31 PHE B O 1
ATOM 3794 N N . SER B 1 32 ? -0.601 -32.719 -0.851 1 60.91 32 SER B N 1
ATOM 3795 C CA . SER B 1 32 ? 0.138 -32.906 -2.098 1 60.91 32 SER B CA 1
ATOM 3796 C C . SER B 1 32 ? 0.684 -31.562 -2.604 1 60.91 32 SER B C 1
ATOM 3798 O O . SER B 1 32 ? -0.078 -30.625 -2.838 1 60.91 32 SER B O 1
ATOM 3800 N N . SER B 1 33 ? 1.944 -31.375 -2.684 1 76.19 33 SER B N 1
ATOM 3801 C CA . SER B 1 33 ? 2.586 -30.219 -3.291 1 76.19 33 SER B CA 1
ATOM 3802 C C . SER B 1 33 ? 2.822 -30.438 -4.781 1 76.19 33 SER B C 1
ATOM 3804 O O . SER B 1 33 ? 3.963 -30.391 -5.25 1 76.19 33 SER B O 1
ATOM 3806 N N . VAL B 1 34 ? 1.721 -30.781 -5.453 1 87.69 34 VAL B N 1
ATOM 3807 C CA . VAL B 1 34 ? 1.77 -31.062 -6.883 1 87.69 34 VAL B CA 1
ATOM 3808 C C . VAL B 1 34 ? 0.835 -30.125 -7.637 1 87.69 34 VAL B C 1
ATOM 3810 O O . VAL B 1 34 ? -0.28 -29.859 -7.184 1 87.69 34 VAL B O 1
ATOM 3813 N N . TYR B 1 35 ? 1.319 -29.594 -8.695 1 91.12 35 TYR B N 1
ATOM 3814 C CA . TYR B 1 35 ? 0.447 -28.844 -9.602 1 91.12 35 TYR B CA 1
ATOM 3815 C C . TYR B 1 35 ? 0.442 -29.484 -10.992 1 91.12 35 TYR B C 1
ATOM 3817 O O . TYR B 1 35 ? 1.251 -30.359 -11.281 1 91.12 35 TYR B O 1
ATOM 3825 N N . ARG B 1 36 ? -0.537 -29.031 -11.766 1 96.38 36 ARG B N 1
ATOM 3826 C CA . ARG B 1 36 ? -0.723 -29.656 -13.07 1 96.38 36 ARG B CA 1
ATOM 3827 C C . ARG B 1 36 ? -0.885 -28.609 -14.164 1 96.38 36 ARG B C 1
ATOM 3829 O O . ARG B 1 36 ? -1.574 -27.609 -13.969 1 96.38 36 ARG B O 1
ATOM 3836 N N . ILE B 1 37 ? -0.203 -28.797 -15.25 1 97.94 37 ILE B N 1
ATOM 3837 C CA . ILE B 1 37 ? -0.443 -28.047 -16.469 1 97.94 37 ILE B CA 1
ATOM 3838 C C . ILE B 1 37 ? -0.848 -29 -17.594 1 97.94 37 ILE B C 1
ATOM 3840 O O . ILE B 1 37 ? -0.213 -30.047 -17.797 1 97.94 37 ILE B O 1
ATOM 3844 N N . SER B 1 38 ? -1.884 -28.641 -18.297 1 98.06 38 SER B N 1
ATOM 3845 C CA . SER B 1 38 ? -2.391 -29.5 -19.359 1 98.06 38 SER B CA 1
ATOM 3846 C C . SER B 1 38 ? -2.527 -28.734 -20.672 1 98.06 38 SER B C 1
ATOM 3848 O O . SER B 1 38 ? -2.77 -27.531 -20.672 1 98.06 38 SER B O 1
ATOM 3850 N N . ALA B 1 39 ? -2.334 -29.438 -21.703 1 98.5 39 ALA B N 1
ATOM 3851 C CA . ALA B 1 39 ? -2.58 -28.938 -23.062 1 98.5 39 ALA B CA 1
ATOM 3852 C C . ALA B 1 39 ? -3.658 -29.75 -23.766 1 98.5 39 ALA B C 1
ATOM 3854 O O . ALA B 1 39 ? -3.613 -30.984 -23.766 1 98.5 39 ALA B O 1
ATOM 3855 N N . LEU B 1 40 ? -4.617 -29.031 -24.234 1 98.31 40 LEU B N 1
ATOM 3856 C CA . LEU B 1 40 ? -5.656 -29.672 -25.047 1 98.31 40 LEU B CA 1
ATOM 3857 C C . LEU B 1 40 ? -5.328 -29.578 -26.531 1 98.31 40 LEU B C 1
ATOM 3859 O O . LEU B 1 40 ? -5.219 -28.484 -27.078 1 98.31 40 LEU B O 1
ATOM 3863 N N . LEU B 1 41 ? -5.164 -30.719 -27.141 1 98.31 41 LEU B N 1
ATOM 3864 C CA . LEU B 1 41 ? -4.836 -30.797 -28.562 1 98.31 41 LEU B CA 1
ATOM 3865 C C . LEU B 1 41 ? -6.098 -30.953 -29.406 1 98.31 41 LEU B C 1
ATOM 3867 O O . LEU B 1 41 ? -7.172 -31.219 -28.875 1 98.31 41 LEU B O 1
ATOM 3871 N N . LYS B 1 42 ? -5.949 -30.766 -30.672 1 97.56 42 LYS B N 1
ATOM 3872 C CA . LYS B 1 42 ? -7.07 -30.922 -31.594 1 97.56 42 LYS B CA 1
ATOM 3873 C C . LYS B 1 42 ? -7.301 -32.375 -31.938 1 97.56 42 LYS B C 1
ATOM 3875 O O . LYS B 1 42 ? -8.43 -32.781 -32.219 1 97.56 42 LYS B O 1
ATOM 3880 N N . GLU B 1 43 ? -6.211 -33.156 -31.891 1 97.62 43 GLU B N 1
ATOM 3881 C CA . GLU B 1 43 ? -6.293 -34.562 -32.219 1 97.62 43 GLU B CA 1
ATOM 3882 C C . GLU B 1 43 ? -6.055 -35.438 -31 1 97.62 43 GLU B C 1
ATOM 3884 O O . GLU B 1 43 ? -5.434 -35 -30.031 1 97.62 43 GLU B O 1
ATOM 3889 N N . LYS B 1 44 ? -6.504 -36.656 -31.109 1 97.88 44 LYS B N 1
ATOM 3890 C CA . LYS B 1 44 ? -6.297 -37.594 -30.016 1 97.88 44 LYS B CA 1
ATOM 3891 C C . LYS B 1 44 ? -4.812 -37.906 -29.812 1 97.88 44 LYS B C 1
ATOM 3893 O O . LYS B 1 44 ? -4.062 -38 -30.797 1 97.88 44 LYS B O 1
ATOM 3898 N N . VAL B 1 45 ? -4.449 -38.156 -28.625 1 98.44 45 VAL B N 1
ATOM 3899 C CA . VAL B 1 45 ? -3.053 -38.375 -28.266 1 98.44 45 VAL B CA 1
ATOM 3900 C C . VAL B 1 45 ? -2.676 -39.844 -28.547 1 98.44 45 VAL B C 1
ATOM 3902 O O . VAL B 1 45 ? -3.449 -40.75 -28.25 1 98.44 45 VAL B O 1
ATOM 3905 N N . LYS B 1 46 ? -1.562 -40.031 -29.141 1 98.38 46 LYS B N 1
ATOM 3906 C CA . LYS B 1 46 ? -0.961 -41.344 -29.312 1 98.38 46 LYS B CA 1
ATOM 3907 C C . LYS B 1 46 ? 0.032 -41.625 -28.188 1 98.38 46 LYS B C 1
ATOM 3909 O O . LYS B 1 46 ? 1.162 -41.156 -28.203 1 98.38 46 LYS B O 1
ATOM 3914 N N . PRO B 1 47 ? -0.316 -42.469 -27.297 1 97.94 47 PRO B N 1
ATOM 3915 C CA . PRO B 1 47 ? 0.477 -42.656 -26.094 1 97.94 47 PRO B CA 1
ATOM 3916 C C . PRO B 1 47 ? 1.9 -43.125 -26.375 1 97.94 47 PRO B C 1
ATOM 3918 O O . PRO B 1 47 ? 2.844 -42.719 -25.703 1 97.94 47 PRO B O 1
ATOM 3921 N N . ASP B 1 48 ? 2.074 -44.062 -27.312 1 97.88 48 ASP B N 1
ATOM 3922 C CA . ASP B 1 48 ? 3.4 -44.594 -27.625 1 97.88 48 ASP B CA 1
ATOM 3923 C C . ASP B 1 48 ? 4.332 -43.5 -28.125 1 97.88 48 ASP B C 1
ATOM 3925 O O . ASP B 1 48 ? 5.504 -43.469 -27.75 1 97.88 48 ASP B O 1
ATOM 3929 N N . LEU B 1 49 ? 3.818 -42.719 -28.984 1 98.44 49 LEU B N 1
ATOM 3930 C CA . LEU B 1 49 ? 4.609 -41.594 -29.5 1 98.44 49 LEU B CA 1
ATOM 3931 C C . LEU B 1 49 ? 4.914 -40.594 -28.406 1 98.44 49 LEU B C 1
ATOM 3933 O O . LEU B 1 49 ? 5.988 -39.969 -28.391 1 98.44 49 LEU B O 1
ATOM 3937 N N . LEU B 1 50 ? 3.9 -40.375 -27.562 1 98.69 50 LEU B N 1
ATOM 3938 C CA . LEU B 1 50 ? 4.109 -39.469 -26.453 1 98.69 50 LEU B CA 1
ATOM 3939 C C . LEU B 1 50 ? 5.215 -39.969 -25.531 1 98.69 50 LEU B C 1
ATOM 3941 O O . LEU B 1 50 ? 6.027 -39.156 -25.047 1 98.69 50 LEU B O 1
ATOM 3945 N N . GLN B 1 51 ? 5.234 -41.281 -25.266 1 98.5 51 GLN B N 1
ATOM 3946 C CA . GLN B 1 51 ? 6.293 -41.875 -24.469 1 98.5 51 GLN B CA 1
ATOM 3947 C C . GLN B 1 51 ? 7.664 -41.656 -25.109 1 98.5 51 GLN B C 1
ATOM 3949 O O . GLN B 1 51 ? 8.625 -41.312 -24.422 1 98.5 51 GLN B O 1
ATOM 3954 N N . LYS B 1 52 ? 7.723 -41.906 -26.375 1 98.38 52 LYS B N 1
ATOM 3955 C CA . LYS B 1 52 ? 8.969 -41.688 -27.094 1 98.38 52 LYS B CA 1
ATOM 3956 C C . LYS B 1 52 ? 9.406 -40.219 -27 1 98.38 52 LYS B C 1
ATOM 3958 O O . LYS B 1 52 ? 10.594 -39.938 -26.797 1 98.38 52 LYS B O 1
ATOM 3963 N N . ALA B 1 53 ? 8.461 -39.344 -27.188 1 98.75 53 ALA B N 1
ATOM 3964 C CA . ALA B 1 53 ? 8.75 -37.906 -27.094 1 98.75 53 ALA B CA 1
ATOM 3965 C C . ALA B 1 53 ? 9.289 -37.562 -25.719 1 98.75 53 ALA B C 1
ATOM 3967 O O . ALA B 1 53 ? 10.211 -36.75 -25.594 1 98.75 53 ALA B O 1
ATOM 3968 N N . LEU B 1 54 ? 8.641 -38.094 -24.688 1 98.56 54 LEU B N 1
ATOM 3969 C CA . LEU B 1 54 ? 9.062 -37.844 -23.312 1 98.56 54 LEU B CA 1
ATOM 3970 C C . LEU B 1 54 ? 10.508 -38.281 -23.109 1 98.56 54 LEU B C 1
ATOM 3972 O O . LEU B 1 54 ? 11.312 -37.562 -22.516 1 98.56 54 LEU B O 1
ATOM 3976 N N . GLU B 1 55 ? 10.898 -39.406 -23.578 1 97.56 55 GLU B N 1
ATOM 3977 C CA . GLU B 1 55 ? 12.242 -39.969 -23.438 1 97.56 55 GLU B CA 1
ATOM 3978 C C . GLU B 1 55 ? 13.273 -39.125 -24.156 1 97.56 55 GLU B C 1
ATOM 3980 O O . GLU B 1 55 ? 14.398 -38.938 -23.688 1 97.56 55 GLU B O 1
ATOM 3985 N N . MET B 1 56 ? 12.852 -38.594 -25.234 1 98 56 MET B N 1
ATOM 3986 C CA . MET B 1 56 ? 13.75 -37.75 -26.031 1 98 56 MET B CA 1
ATOM 3987 C C . MET B 1 56 ? 13.922 -36.406 -25.375 1 98 56 MET B C 1
ATOM 3989 O O . MET B 1 56 ? 14.984 -35.781 -25.484 1 98 56 MET B O 1
ATOM 3993 N N . THR B 1 57 ? 12.883 -35.875 -24.781 1 98.38 57 THR B N 1
ATOM 3994 C CA . THR B 1 57 ? 12.82 -34.5 -24.312 1 98.38 57 THR B CA 1
ATOM 3995 C C . THR B 1 57 ? 13.461 -34.375 -22.922 1 98.38 57 THR B C 1
ATOM 3997 O O . THR B 1 57 ? 14.18 -33.406 -22.656 1 98.38 57 THR B O 1
ATOM 4000 N N . LEU B 1 58 ? 13.234 -35.281 -22.016 1 97.38 58 LEU B N 1
ATOM 4001 C CA . LEU B 1 58 ? 13.516 -35.188 -20.594 1 97.38 58 LEU B CA 1
ATOM 4002 C C . LEU B 1 58 ? 15.008 -34.969 -20.359 1 97.38 58 LEU B C 1
ATOM 4004 O O . LEU B 1 58 ? 15.391 -34.188 -19.469 1 97.38 58 LEU B O 1
ATOM 4008 N N . PRO B 1 59 ? 15.93 -35.594 -21.094 1 95.31 59 PRO B N 1
ATOM 4009 C CA . PRO B 1 59 ? 17.359 -35.375 -20.875 1 95.31 59 PRO B CA 1
ATOM 4010 C C . PRO B 1 59 ? 17.766 -33.906 -21.062 1 95.31 59 PRO B C 1
ATOM 4012 O O . PRO B 1 59 ? 18.75 -33.469 -20.469 1 95.31 59 PRO B O 1
ATOM 4015 N N . ARG B 1 60 ? 17.031 -33.156 -21.797 1 97.06 60 ARG B N 1
ATOM 4016 C CA . ARG B 1 60 ? 17.328 -31.734 -22.031 1 97.06 60 ARG B CA 1
ATOM 4017 C C . ARG B 1 60 ? 16.969 -30.891 -20.812 1 97.06 60 ARG B C 1
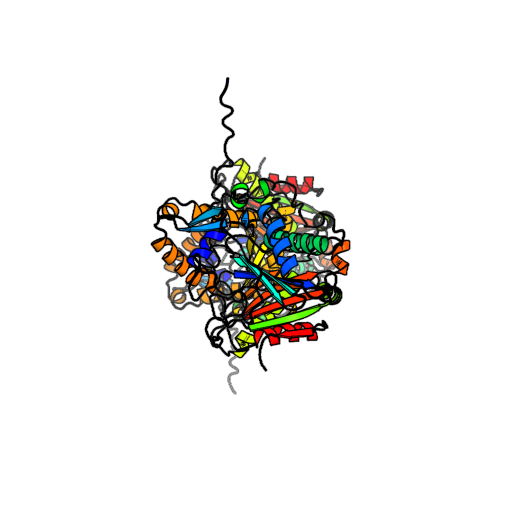ATOM 4019 O O . ARG B 1 60 ? 17.438 -29.766 -20.672 1 97.06 60 ARG B O 1
ATOM 4026 N N . PHE B 1 61 ? 16.203 -31.469 -19.906 1 96.81 61 PHE B N 1
ATOM 4027 C CA . PHE B 1 61 ? 15.711 -30.781 -18.719 1 96.81 61 PHE B CA 1
ATOM 4028 C C . PHE B 1 61 ? 16.188 -31.469 -17.453 1 96.81 61 PHE B C 1
ATOM 4030 O O . PHE B 1 61 ? 15.391 -32.031 -16.703 1 96.81 61 PHE B O 1
ATOM 4037 N N . PRO B 1 62 ? 17.438 -31.297 -17.109 1 93.38 62 PRO B N 1
ATOM 4038 C CA . PRO B 1 62 ? 18 -32.031 -15.969 1 93.38 62 PRO B CA 1
ATOM 4039 C C . PRO B 1 62 ? 17.312 -31.688 -14.648 1 93.38 62 PRO B C 1
ATOM 4041 O O . PRO B 1 62 ? 17.281 -32.5 -13.734 1 93.38 62 PRO B O 1
ATOM 4044 N N . THR B 1 63 ? 16.734 -30.547 -14.555 1 90.56 63 THR B N 1
ATOM 4045 C CA . THR B 1 63 ? 16.094 -30.125 -13.312 1 90.56 63 THR B CA 1
ATOM 4046 C C . THR B 1 63 ? 14.828 -30.953 -13.047 1 90.56 63 THR B C 1
ATOM 4048 O O . THR B 1 63 ? 14.32 -30.969 -11.93 1 90.56 63 THR B O 1
ATOM 4051 N N . PHE B 1 64 ? 14.344 -31.625 -14.086 1 94.19 64 PHE B N 1
ATOM 4052 C CA . PHE B 1 64 ? 13.133 -32.438 -13.945 1 94.19 64 PHE B CA 1
ATOM 4053 C C . PHE B 1 64 ? 13.477 -33.906 -13.891 1 94.19 64 PHE B C 1
ATOM 4055 O O . PHE B 1 64 ? 12.617 -34.75 -13.586 1 94.19 64 PHE B O 1
ATOM 4062 N N . LYS B 1 65 ? 14.641 -34.188 -14.219 1 93.19 65 LYS B N 1
ATOM 4063 C CA . LYS B 1 65 ? 15.125 -35.562 -14.18 1 93.19 65 LYS B CA 1
ATOM 4064 C C . LYS B 1 65 ? 15.906 -35.844 -12.898 1 93.19 65 LYS B C 1
ATOM 4066 O O . LYS B 1 65 ? 17.062 -36.219 -12.945 1 93.19 65 LYS B O 1
ATOM 4071 N N . VAL B 1 66 ? 15.219 -35.688 -11.773 1 89.25 66 VAL B N 1
ATOM 4072 C CA . VAL B 1 66 ? 15.883 -35.75 -10.477 1 89.25 66 VAL B CA 1
ATOM 4073 C C . VAL B 1 66 ? 15.016 -36.531 -9.492 1 89.25 66 VAL B C 1
ATOM 4075 O O . VAL B 1 66 ? 13.828 -36.75 -9.742 1 89.25 66 VAL B O 1
ATOM 4078 N N . ALA B 1 67 ? 15.656 -37 -8.492 1 86.19 67 ALA B N 1
ATOM 4079 C CA . ALA B 1 67 ? 15.008 -37.625 -7.352 1 86.19 67 ALA B CA 1
ATOM 4080 C C . ALA B 1 67 ? 15.336 -36.906 -6.051 1 86.19 67 ALA B C 1
ATOM 4082 O O . ALA B 1 67 ? 16.422 -36.344 -5.898 1 86.19 67 ALA B O 1
ATOM 4083 N N . LEU B 1 68 ? 14.297 -36.938 -5.238 1 79.19 68 LEU B N 1
ATOM 4084 C CA . LEU B 1 68 ? 14.484 -36.344 -3.934 1 79.19 68 LEU B CA 1
ATOM 4085 C C . LEU B 1 68 ? 15.133 -37.312 -2.957 1 79.19 68 LEU B C 1
ATOM 4087 O O . LEU B 1 68 ? 14.688 -38.438 -2.82 1 79.19 68 LEU B O 1
ATOM 4091 N N . ARG B 1 69 ? 16.188 -36.844 -2.387 1 74.88 69 ARG B N 1
ATOM 4092 C CA . ARG B 1 69 ? 16.875 -37.656 -1.386 1 74.88 69 ARG B CA 1
ATOM 4093 C C . ARG B 1 69 ? 16.875 -36.938 -0.028 1 74.88 69 ARG B C 1
ATOM 4095 O O . ARG B 1 69 ? 16.969 -35.719 0.047 1 74.88 69 ARG B O 1
ATOM 4102 N N . LYS B 1 70 ? 16.578 -37.75 0.965 1 69.5 70 LYS B N 1
ATOM 4103 C CA . LYS B 1 70 ? 16.594 -37.25 2.332 1 69.5 70 LYS B CA 1
ATOM 4104 C C . LYS B 1 70 ? 17.953 -37.469 2.994 1 69.5 70 LYS B C 1
ATOM 4106 O O . LYS B 1 70 ? 18.406 -38.594 3.111 1 69.5 70 LYS B O 1
ATOM 4111 N N . GLY B 1 71 ? 18.547 -36.312 3.17 1 62.22 71 GLY B N 1
ATOM 4112 C CA . GLY B 1 71 ? 19.734 -36.406 4.016 1 62.22 71 GLY B CA 1
ATOM 4113 C C . GLY B 1 71 ? 19.422 -36.219 5.492 1 62.22 71 GLY B C 1
ATOM 4114 O O . GLY B 1 71 ? 18.25 -36.219 5.891 1 62.22 71 GLY B O 1
ATOM 4115 N N . ILE B 1 72 ? 20.406 -36.188 6.312 1 56.5 72 ILE B N 1
ATOM 4116 C CA . ILE B 1 72 ? 20.234 -36 7.754 1 56.5 72 ILE B CA 1
ATOM 4117 C C . ILE B 1 72 ? 19.766 -34.594 8.055 1 56.5 72 ILE B C 1
ATOM 4119 O O . ILE B 1 72 ? 18.891 -34.375 8.898 1 56.5 72 ILE B O 1
ATOM 4123 N N . PHE B 1 73 ? 20.312 -33.656 7.312 1 53.97 73 PHE B N 1
ATOM 4124 C CA . PHE B 1 73 ? 20.062 -32.281 7.672 1 53.97 73 PHE B CA 1
ATOM 4125 C C . PHE B 1 73 ? 19.25 -31.578 6.586 1 53.97 73 PHE B C 1
ATOM 4127 O O . PHE B 1 73 ? 18.594 -30.562 6.844 1 53.97 73 PHE B O 1
ATOM 4134 N N . TRP B 1 74 ? 19.5 -32.219 5.371 1 60.38 74 TRP B N 1
ATOM 4135 C CA . TRP B 1 74 ? 18.797 -31.531 4.293 1 60.38 74 TRP B CA 1
ATOM 4136 C C . TRP B 1 74 ? 18.344 -32.5 3.221 1 60.38 74 TRP B C 1
ATOM 4138 O O . TRP B 1 74 ? 18.875 -33.625 3.119 1 60.38 74 TRP B O 1
ATOM 4148 N N . ARG B 1 75 ? 17.312 -32.094 2.57 1 66.62 75 ARG B N 1
ATOM 4149 C CA . ARG B 1 75 ? 16.891 -32.812 1.363 1 66.62 75 ARG B CA 1
ATOM 4150 C C . ARG B 1 75 ? 17.578 -32.219 0.127 1 66.62 75 ARG B C 1
ATOM 4152 O O . ARG B 1 75 ? 17.891 -31.016 0.089 1 66.62 75 ARG B O 1
ATOM 4159 N N . TYR B 1 76 ? 17.922 -33.062 -0.68 1 72.5 76 TYR B N 1
ATOM 4160 C CA . TYR B 1 76 ? 18.547 -32.562 -1.899 1 72.5 76 TYR B CA 1
ATOM 4161 C C . TYR B 1 76 ? 18.062 -33.344 -3.117 1 72.5 76 TYR B C 1
ATOM 4163 O O . TYR B 1 76 ? 17.469 -34.438 -2.982 1 72.5 76 TYR B O 1
ATOM 4171 N N . LEU B 1 77 ? 18.266 -32.75 -4.273 1 77.94 77 LEU B N 1
ATOM 4172 C CA . LEU B 1 77 ? 17.891 -33.344 -5.539 1 77.94 77 LEU B CA 1
ATOM 4173 C C . LEU B 1 77 ? 19.094 -33.969 -6.234 1 77.94 77 LEU B C 1
ATOM 4175 O O . LEU B 1 77 ? 20.156 -33.344 -6.324 1 77.94 77 LEU B O 1
ATOM 4179 N N . GLU B 1 78 ? 18.969 -35.188 -6.555 1 84.5 78 GLU B N 1
ATOM 4180 C CA . GLU B 1 78 ? 20.016 -35.875 -7.301 1 84.5 78 GLU B CA 1
ATOM 4181 C C . GLU B 1 78 ? 19.516 -36.375 -8.648 1 84.5 78 GLU B C 1
ATOM 4183 O O . GLU B 1 78 ? 18.328 -36.656 -8.805 1 84.5 78 GLU B O 1
ATOM 4188 N N . PRO B 1 79 ? 20.422 -36.375 -9.562 1 88.5 79 PRO B N 1
ATOM 4189 C CA . PRO B 1 79 ? 20 -36.906 -10.859 1 88.5 79 PRO B CA 1
ATOM 4190 C C . PRO B 1 79 ? 19.375 -38.281 -10.766 1 88.5 79 PRO B C 1
ATOM 4192 O O . PRO B 1 79 ? 19.844 -39.125 -10 1 88.5 79 PRO B O 1
ATOM 4195 N N . ASN B 1 80 ? 18.297 -38.5 -11.461 1 91.19 80 ASN B N 1
ATOM 4196 C CA . ASN B 1 80 ? 17.562 -39.75 -11.508 1 91.19 80 ASN B CA 1
ATOM 4197 C C . ASN B 1 80 ? 17.75 -40.469 -12.852 1 91.19 80 ASN B C 1
ATOM 4199 O O . ASN B 1 80 ? 17.188 -40.031 -13.859 1 91.19 80 ASN B O 1
ATOM 4203 N N . ASN B 1 81 ? 18.516 -41.5 -12.82 1 89.38 81 ASN B N 1
ATOM 4204 C CA . ASN B 1 81 ? 18.781 -42.25 -14.055 1 89.38 81 ASN B CA 1
ATOM 4205 C C . ASN B 1 81 ? 17.969 -43.531 -14.125 1 89.38 81 ASN B C 1
ATOM 4207 O O . ASN B 1 81 ? 18.219 -44.375 -14.984 1 89.38 81 ASN B O 1
ATOM 4211 N N . ARG B 1 82 ? 17.078 -43.625 -13.281 1 91.88 82 ARG B N 1
ATOM 4212 C CA . ARG B 1 82 ? 16.203 -44.812 -13.312 1 91.88 82 ARG B CA 1
ATOM 4213 C C . ARG B 1 82 ? 15.289 -44.781 -14.539 1 91.88 82 ARG B C 1
ATOM 4215 O O . ARG B 1 82 ? 15.086 -43.719 -15.133 1 91.88 82 ARG B O 1
ATOM 4222 N N . PRO B 1 83 ? 14.836 -45.969 -14.844 1 92.81 83 PRO B N 1
ATOM 4223 C CA . PRO B 1 83 ? 13.914 -45.969 -15.984 1 92.81 83 PRO B CA 1
ATOM 4224 C C . PRO B 1 83 ? 12.656 -45.125 -15.734 1 92.81 83 PRO B C 1
ATOM 4226 O O . PRO B 1 83 ? 12.195 -45.031 -14.594 1 92.81 83 PRO B O 1
ATOM 4229 N N . GLY B 1 84 ? 12.203 -44.656 -16.859 1 91 84 GLY B N 1
ATOM 4230 C CA . GLY B 1 84 ? 11.039 -43.781 -16.781 1 91 84 GLY B CA 1
ATOM 4231 C C . GLY B 1 84 ? 11.391 -42.312 -16.922 1 91 84 GLY B C 1
ATOM 4232 O O . GLY B 1 84 ? 12.461 -41.969 -17.438 1 91 84 GLY B O 1
ATOM 4233 N N . PRO B 1 85 ? 10.367 -41.531 -16.438 1 94.25 85 PRO B N 1
ATOM 4234 C CA . PRO B 1 85 ? 8.961 -41.781 -16.109 1 94.25 85 PRO B CA 1
ATOM 4235 C C . PRO B 1 85 ? 8.148 -42.281 -17.297 1 94.25 85 PRO B C 1
ATOM 4237 O O . PRO B 1 85 ? 8.578 -42.156 -18.438 1 94.25 85 PRO B O 1
ATOM 4240 N N . TRP B 1 86 ? 7.023 -42.875 -17.016 1 96.44 86 TRP B N 1
ATOM 4241 C CA . TRP B 1 86 ? 6.176 -43.438 -18.047 1 96.44 86 TRP B CA 1
ATOM 4242 C C . TRP B 1 86 ? 4.891 -42.625 -18.203 1 96.44 86 TRP B C 1
ATOM 4244 O O . TRP B 1 86 ? 4.32 -42.188 -17.219 1 96.44 86 TRP B O 1
ATOM 4254 N N . VAL B 1 87 ? 4.512 -42.531 -19.469 1 97.69 87 VAL B N 1
ATOM 4255 C CA . VAL B 1 87 ? 3.23 -41.906 -19.766 1 97.69 87 VAL B CA 1
ATOM 4256 C C . VAL B 1 87 ? 2.088 -42.812 -19.297 1 97.69 87 VAL B C 1
ATOM 4258 O O . VAL B 1 87 ? 2.117 -44.031 -19.531 1 97.69 87 VAL B O 1
ATOM 4261 N N . GLU B 1 88 ? 1.155 -42.219 -18.578 1 96.44 88 GLU B N 1
ATOM 4262 C CA . GLU B 1 88 ? 0.036 -42.969 -18.047 1 96.44 88 GLU B CA 1
ATOM 4263 C C . GLU B 1 88 ? -1.301 -42.375 -18.469 1 96.44 88 GLU B C 1
ATOM 4265 O O . GLU B 1 88 ? -1.367 -41.188 -18.844 1 96.44 88 GLU B O 1
ATOM 4270 N N . GLN B 1 89 ? -2.299 -43.219 -18.438 1 96.12 89 GLN B N 1
ATOM 4271 C CA . GLN B 1 89 ? -3.65 -42.719 -18.625 1 96.12 89 GLN B CA 1
ATOM 4272 C C . GLN B 1 89 ? -4.059 -41.844 -17.438 1 96.12 89 GLN B C 1
ATOM 4274 O O . GLN B 1 89 ? -3.756 -42.156 -16.281 1 96.12 89 GLN B O 1
ATOM 4279 N N . ASP B 1 90 ? -4.77 -40.844 -17.766 1 94.06 90 ASP B N 1
ATOM 4280 C CA . ASP B 1 90 ? -5.133 -39.844 -16.75 1 94.06 90 ASP B CA 1
ATOM 4281 C C . ASP B 1 90 ? -6.074 -40.438 -15.711 1 94.06 90 ASP B C 1
ATOM 4283 O O . ASP B 1 90 ? -6.684 -41.5 -15.945 1 94.06 90 ASP B O 1
ATOM 4287 N N . ILE B 1 91 ? -6.141 -39.781 -14.594 1 87.12 91 ILE B N 1
ATOM 4288 C CA . ILE B 1 91 ? -6.977 -40.219 -13.477 1 87.12 91 ILE B CA 1
ATOM 4289 C C . ILE B 1 91 ? -8.016 -39.125 -13.172 1 87.12 91 ILE B C 1
ATOM 4291 O O . ILE B 1 91 ? -7.863 -37.969 -13.586 1 87.12 91 ILE B O 1
ATOM 4295 N N . ILE B 1 92 ? -8.992 -39.469 -12.461 1 81 92 ILE B N 1
ATOM 4296 C CA . ILE B 1 92 ? -10.117 -38.594 -12.195 1 81 92 ILE B CA 1
ATOM 4297 C C . ILE B 1 92 ? -9.695 -37.5 -11.211 1 81 92 ILE B C 1
ATOM 4299 O O . ILE B 1 92 ? -10.055 -36.344 -11.375 1 81 92 ILE B O 1
ATOM 4303 N N . ASN B 1 93 ? -8.953 -37.969 -10.227 1 85 93 ASN B N 1
ATOM 4304 C CA . ASN B 1 93 ? -8.484 -37 -9.219 1 85 93 ASN B CA 1
ATOM 4305 C C . ASN B 1 93 ? -7.02 -36.625 -9.438 1 85 93 ASN B C 1
ATOM 4307 O O . ASN B 1 93 ? -6.125 -37.312 -8.922 1 85 93 ASN B O 1
ATOM 4311 N N . PRO B 1 94 ? -6.824 -35.531 -10.062 1 89.88 94 PRO B N 1
ATOM 4312 C CA . PRO B 1 94 ? -5.445 -35.156 -10.375 1 89.88 94 PRO B CA 1
ATOM 4313 C C . PRO B 1 94 ? -4.688 -34.625 -9.148 1 89.88 94 PRO B C 1
ATOM 4315 O O . PRO B 1 94 ? -5.273 -34.5 -8.07 1 89.88 94 PRO B O 1
ATOM 4318 N N . CYS B 1 95 ? -3.35 -34.469 -9.305 1 88.81 95 CYS B N 1
ATOM 4319 C CA . CYS B 1 95 ? -2.449 -33.875 -8.328 1 88.81 95 CYS B CA 1
ATOM 4320 C C . CYS B 1 95 ? -2.395 -34.719 -7.051 1 88.81 95 CYS B C 1
ATOM 4322 O O . CYS B 1 95 ? -2.371 -34.156 -5.949 1 88.81 95 CYS B O 1
ATOM 4324 N N . MET B 1 96 ? -2.438 -35.938 -7.266 1 84.5 96 MET B N 1
ATOM 4325 C CA . MET B 1 96 ? -2.25 -36.844 -6.129 1 84.5 96 MET B CA 1
ATOM 4326 C C . MET B 1 96 ? -0.842 -36.719 -5.559 1 84.5 96 MET B C 1
ATOM 4328 O O . MET B 1 96 ? 0.097 -36.375 -6.281 1 84.5 96 MET B O 1
ATOM 4332 N N . PRO B 1 97 ? -0.725 -37.062 -4.285 1 81.81 97 PRO B N 1
ATOM 4333 C CA . PRO B 1 97 ? 0.623 -37.031 -3.715 1 81.81 97 PRO B CA 1
ATOM 4334 C C . PRO B 1 97 ? 1.611 -37.906 -4.453 1 81.81 97 PRO B C 1
ATOM 4336 O O . PRO B 1 97 ? 1.225 -38.969 -4.984 1 81.81 97 PRO B O 1
ATOM 4339 N N . MET B 1 98 ? 2.877 -37.469 -4.457 1 82.69 98 MET B N 1
ATOM 4340 C CA . MET B 1 98 ? 3.961 -38.25 -5.062 1 82.69 98 MET B CA 1
ATOM 4341 C C . MET B 1 98 ? 4.879 -38.812 -3.994 1 82.69 98 MET B C 1
ATOM 4343 O O . MET B 1 98 ? 5.789 -38.156 -3.516 1 82.69 98 MET B O 1
ATOM 4347 N N . PRO B 1 99 ? 4.508 -40.031 -3.621 1 78.81 99 PRO B N 1
ATOM 4348 C CA . PRO B 1 99 ? 5.488 -40.625 -2.715 1 78.81 99 PRO B CA 1
ATOM 4349 C C . PRO B 1 99 ? 6.887 -40.688 -3.318 1 78.81 99 PRO B C 1
ATOM 4351 O O . PRO B 1 99 ? 7.043 -41 -4.5 1 78.81 99 PRO B O 1
ATOM 4354 N N . PHE B 1 100 ? 7.887 -40.531 -2.562 1 77.44 100 PHE B N 1
ATOM 4355 C CA . PHE B 1 100 ? 9.242 -40.312 -3.061 1 77.44 100 PHE B CA 1
ATOM 4356 C C . PHE B 1 100 ? 9.82 -41.625 -3.598 1 77.44 100 PHE B C 1
ATOM 4358 O O . PHE B 1 100 ? 10.734 -41.594 -4.422 1 77.44 100 PHE B O 1
ATOM 4365 N N . HIS B 1 101 ? 9.289 -42.719 -3.18 1 79.62 101 HIS B N 1
ATOM 4366 C CA . HIS B 1 101 ? 9.828 -44 -3.637 1 79.62 101 HIS B CA 1
ATOM 4367 C C . HIS B 1 101 ? 8.977 -44.562 -4.762 1 79.62 101 HIS B C 1
ATOM 4369 O O . HIS B 1 101 ? 9.328 -45.594 -5.344 1 79.62 101 HIS B O 1
ATOM 4375 N N . ALA B 1 102 ? 8.023 -43.812 -5.062 1 78.69 102 ALA B N 1
ATOM 4376 C CA . ALA B 1 102 ? 7.145 -44.312 -6.121 1 78.69 102 ALA B CA 1
ATOM 4377 C C . ALA B 1 102 ? 7.582 -43.781 -7.488 1 78.69 102 ALA B C 1
ATOM 4379 O O . ALA B 1 102 ? 8.398 -42.844 -7.57 1 78.69 102 ALA B O 1
ATOM 4380 N N . ASN B 1 103 ? 7.078 -44.469 -8.562 1 88.12 103 ASN B N 1
ATOM 4381 C CA . ASN B 1 103 ? 7.32 -44.031 -9.922 1 88.12 103 ASN B CA 1
ATOM 4382 C C . ASN B 1 103 ? 8.812 -43.875 -10.219 1 88.12 103 ASN B C 1
ATOM 4384 O O . ASN B 1 103 ? 9.266 -42.875 -10.742 1 88.12 103 ASN B O 1
ATOM 4388 N N . ASN B 1 104 ? 9.555 -44.781 -9.703 1 91.38 104 ASN B N 1
ATOM 4389 C CA . ASN B 1 104 ? 11 -44.781 -9.867 1 91.38 104 ASN B CA 1
ATOM 4390 C C . ASN B 1 104 ? 11.633 -43.5 -9.391 1 91.38 104 ASN B C 1
ATOM 4392 O O . ASN B 1 104 ? 12.562 -42.969 -10.023 1 91.38 104 ASN B O 1
ATOM 4396 N N . HIS B 1 105 ? 11.047 -42.781 -8.5 1 89.12 105 HIS B N 1
ATOM 4397 C CA . HIS B 1 105 ? 11.547 -41.625 -7.75 1 89.12 105 HIS B CA 1
ATOM 4398 C C . HIS B 1 105 ? 11.422 -40.344 -8.562 1 89.12 105 HIS B C 1
ATOM 4400 O O . HIS B 1 105 ? 12.023 -39.312 -8.211 1 89.12 105 HIS B O 1
ATOM 4406 N N . TYR B 1 106 ? 10.727 -40.531 -9.688 1 91.56 106 TYR B N 1
ATOM 4407 C CA . TYR B 1 106 ? 10.492 -39.281 -10.445 1 91.56 106 TYR B CA 1
ATOM 4408 C C . TYR B 1 106 ? 9.469 -38.406 -9.75 1 91.56 106 TYR B C 1
ATOM 4410 O O . TYR B 1 106 ? 8.477 -38.906 -9.211 1 91.56 106 TYR B O 1
ATOM 4418 N N . LEU B 1 107 ? 9.695 -37.188 -9.812 1 90.75 107 LEU B N 1
ATOM 4419 C CA . LEU B 1 107 ? 8.812 -36.219 -9.172 1 90.75 107 LEU B CA 1
ATOM 4420 C C . LEU B 1 107 ? 7.957 -35.469 -10.203 1 90.75 107 LEU B C 1
ATOM 4422 O O . LEU B 1 107 ? 7.602 -34.312 -10.023 1 90.75 107 LEU B O 1
ATOM 4426 N N . ILE B 1 108 ? 7.766 -36.062 -11.352 1 94.75 108 ILE B N 1
ATOM 4427 C CA . ILE B 1 108 ? 6.848 -35.625 -12.391 1 94.75 108 ILE B CA 1
ATOM 4428 C C . ILE B 1 108 ? 5.992 -36.781 -12.867 1 94.75 108 ILE B C 1
ATOM 4430 O O . ILE B 1 108 ? 6.391 -37.969 -12.742 1 94.75 108 ILE B O 1
ATOM 4434 N N . ARG B 1 109 ? 4.836 -36.469 -13.344 1 96.38 109 ARG B N 1
ATOM 4435 C CA . ARG B 1 109 ? 3.957 -37.438 -14.008 1 96.38 109 ARG B CA 1
ATOM 4436 C C . ARG B 1 109 ? 3.424 -36.875 -15.32 1 96.38 109 ARG B C 1
ATOM 4438 O O . ARG B 1 109 ? 3.131 -35.656 -15.406 1 96.38 109 ARG B O 1
ATOM 4445 N N . VAL B 1 110 ? 3.369 -37.688 -16.297 1 97.81 110 VAL B N 1
ATOM 4446 C CA . VAL B 1 110 ? 2.787 -37.312 -17.578 1 97.81 110 VAL B CA 1
ATOM 4447 C C . VAL B 1 110 ? 1.576 -38.188 -17.891 1 97.81 110 VAL B C 1
ATOM 4449 O O . VAL B 1 110 ? 1.691 -39.406 -17.938 1 97.81 110 VAL B O 1
ATOM 4452 N N . TYR B 1 111 ? 0.472 -37.531 -18.062 1 97.88 111 TYR B N 1
ATOM 4453 C CA . TYR B 1 111 ? -0.786 -38.219 -18.328 1 97.88 111 TYR B CA 1
ATOM 4454 C C . TYR B 1 111 ? -1.336 -37.844 -19.688 1 97.88 111 TYR B C 1
ATOM 4456 O O . TYR B 1 111 ? -0.974 -36.812 -20.25 1 97.88 111 TYR B O 1
ATOM 4464 N N . TYR B 1 112 ? -2.164 -38.719 -20.203 1 97.94 112 TYR B N 1
ATOM 4465 C CA . TYR B 1 112 ? -2.949 -38.406 -21.391 1 97.94 112 TYR B CA 1
ATOM 4466 C C . TYR B 1 112 ? -4.391 -38.875 -21.234 1 97.94 112 TYR B C 1
ATOM 4468 O O . TYR B 1 112 ? -4.652 -39.875 -20.562 1 97.94 112 TYR B O 1
ATOM 4476 N N . TYR B 1 113 ? -5.293 -38.156 -21.75 1 96.5 113 TYR B N 1
ATOM 4477 C CA . TYR B 1 113 ? -6.699 -38.531 -21.859 1 96.5 113 TYR B CA 1
ATOM 4478 C C . TYR B 1 113 ? -7.328 -37.938 -23.109 1 96.5 113 TYR B C 1
ATOM 4480 O O . TYR B 1 113 ? -7.516 -36.719 -23.203 1 96.5 113 TYR B O 1
ATOM 4488 N N . GLU B 1 114 ? -7.75 -38.844 -24.047 1 96.06 114 GLU B N 1
ATOM 4489 C CA . GLU B 1 114 ? -8.273 -38.375 -25.328 1 96.06 114 GLU B CA 1
ATOM 4490 C C . GLU B 1 114 ? -7.297 -37.438 -26.016 1 96.06 114 GLU B C 1
ATOM 4492 O O . GLU B 1 114 ? -6.164 -37.812 -26.328 1 96.06 114 GLU B O 1
ATOM 4497 N N . ASN B 1 115 ? -7.566 -36.188 -26.031 1 98 115 ASN B N 1
ATOM 4498 C CA . ASN B 1 115 ? -6.695 -35.219 -26.719 1 98 115 ASN B CA 1
ATOM 4499 C C . ASN B 1 115 ? -5.965 -34.312 -25.75 1 98 115 ASN B C 1
ATOM 4501 O O . ASN B 1 115 ? -5.52 -33.219 -26.109 1 98 115 ASN B O 1
ATOM 4505 N N . ARG B 1 116 ? -5.883 -34.75 -24.562 1 98 116 ARG B N 1
ATOM 4506 C CA . ARG B 1 116 ? -5.25 -33.938 -23.547 1 98 116 ARG B CA 1
ATOM 4507 C C . ARG B 1 116 ? -3.949 -34.562 -23.062 1 98 116 ARG B C 1
ATOM 4509 O O . ARG B 1 116 ? -3.887 -35.75 -22.812 1 98 116 ARG B O 1
ATOM 4516 N N . ILE B 1 117 ? -2.91 -33.781 -23.016 1 98.56 117 ILE B N 1
ATOM 4517 C CA . ILE B 1 117 ? -1.646 -34.125 -22.375 1 98.56 117 ILE B CA 1
ATOM 4518 C C . ILE B 1 117 ? -1.472 -33.312 -21.094 1 98.56 117 ILE B C 1
ATOM 4520 O O . ILE B 1 117 ? -1.589 -32.094 -21.094 1 98.56 117 ILE B O 1
ATOM 4524 N N . SER B 1 118 ? -1.243 -34 -19.969 1 98.25 118 SER B N 1
ATOM 4525 C CA . SER B 1 118 ? -1.105 -33.344 -18.688 1 98.25 118 SER B CA 1
ATOM 4526 C C . SER B 1 118 ? 0.248 -33.625 -18.047 1 98.25 118 SER B C 1
ATOM 4528 O O . SER B 1 118 ? 0.716 -34.781 -18.078 1 98.25 118 SER B O 1
ATOM 4530 N N . LEU B 1 119 ? 0.869 -32.594 -17.562 1 98.25 119 LEU B N 1
ATOM 4531 C CA . LEU B 1 119 ? 2.117 -32.688 -16.812 1 98.25 119 LEU B CA 1
ATOM 4532 C C . LEU B 1 119 ? 1.906 -32.281 -15.352 1 98.25 119 LEU B C 1
ATOM 4534 O O . LEU B 1 119 ? 1.446 -31.172 -15.062 1 98.25 119 LEU B O 1
ATOM 4538 N N . GLU B 1 120 ? 2.156 -33.156 -14.438 1 96.69 120 GLU B N 1
ATOM 4539 C CA . GLU B 1 120 ? 2.162 -32.875 -13.008 1 96.69 120 GLU B CA 1
ATOM 4540 C C . GLU B 1 120 ? 3.586 -32.75 -12.477 1 96.69 120 GLU B C 1
ATOM 4542 O O . GLU B 1 120 ? 4.461 -33.531 -12.836 1 96.69 120 GLU B O 1
ATOM 4547 N N . VAL B 1 121 ? 3.775 -31.75 -11.68 1 93.12 121 VAL B N 1
ATOM 4548 C CA . VAL B 1 121 ? 5.117 -31.453 -11.195 1 93.12 121 VAL B CA 1
ATOM 4549 C C . VAL B 1 121 ? 5.074 -31.203 -9.688 1 93.12 121 VAL B C 1
ATOM 4551 O O . VAL B 1 121 ? 4.176 -30.516 -9.188 1 93.12 121 VAL B O 1
ATOM 4554 N N . PHE B 1 122 ? 5.996 -31.781 -9.047 1 86.69 122 PHE B N 1
ATOM 4555 C CA . PHE B 1 122 ? 6.195 -31.469 -7.637 1 86.69 122 PHE B CA 1
ATOM 4556 C C . PHE B 1 122 ? 6.734 -30.047 -7.465 1 86.69 122 PHE B C 1
ATOM 4558 O O . PHE B 1 122 ? 7.676 -29.656 -8.148 1 86.69 122 PHE B O 1
ATOM 4565 N N . HIS B 1 123 ? 6.25 -29.359 -6.523 1 79.94 123 HIS B N 1
ATOM 4566 C CA . HIS B 1 123 ? 6.48 -27.922 -6.395 1 79.94 123 HIS B CA 1
ATOM 4567 C C . HIS B 1 123 ? 7.945 -27.625 -6.082 1 79.94 123 HIS B C 1
ATOM 4569 O O . HIS B 1 123 ? 8.422 -26.516 -6.312 1 79.94 123 HIS B O 1
ATOM 4575 N N . SER B 1 124 ? 8.648 -28.484 -5.637 1 77.5 124 SER B N 1
ATOM 4576 C CA . SER B 1 124 ? 10.047 -28.234 -5.293 1 77.5 124 SER B CA 1
ATOM 4577 C C . SER B 1 124 ? 10.93 -28.203 -6.539 1 77.5 124 SER B C 1
ATOM 4579 O O . SER B 1 124 ? 12.062 -27.734 -6.484 1 77.5 124 SER B O 1
ATOM 4581 N N . LEU B 1 125 ? 10.414 -28.656 -7.613 1 84.69 125 LEU B N 1
ATOM 4582 C CA . LEU B 1 125 ? 11.234 -28.781 -8.812 1 84.69 125 LEU B CA 1
ATOM 4583 C C . LEU B 1 125 ? 11.25 -27.469 -9.602 1 84.69 125 LEU B C 1
ATOM 4585 O O . LEU B 1 125 ? 12.297 -27.047 -10.086 1 84.69 125 LEU B O 1
ATOM 4589 N N . SER B 1 126 ? 10.062 -26.938 -9.719 1 89.56 126 SER B N 1
ATOM 4590 C CA . SER B 1 126 ? 9.922 -25.812 -10.641 1 89.56 126 SER B CA 1
ATOM 4591 C C . SER B 1 126 ? 8.625 -25.062 -10.398 1 89.56 126 SER B C 1
ATOM 4593 O O . SER B 1 126 ? 7.711 -25.578 -9.75 1 89.56 126 SER B O 1
ATOM 4595 N N . ASP B 1 127 ? 8.633 -23.891 -10.891 1 89 127 ASP B N 1
ATOM 4596 C CA . ASP B 1 127 ? 7.383 -23.141 -10.922 1 89 127 ASP B CA 1
ATOM 4597 C C . ASP B 1 127 ? 6.66 -23.328 -12.258 1 89 127 ASP B C 1
ATOM 4599 O O . ASP B 1 127 ? 7.074 -24.141 -13.086 1 89 127 ASP B O 1
ATOM 4603 N N . GLY B 1 128 ? 5.578 -22.688 -12.43 1 92.62 128 GLY B N 1
ATOM 4604 C CA . GLY B 1 128 ? 4.766 -22.844 -13.625 1 92.62 128 GLY B CA 1
ATOM 4605 C C . GLY B 1 128 ? 5.512 -22.5 -14.898 1 92.62 128 GLY B C 1
ATOM 4606 O O . GLY B 1 128 ? 5.297 -23.141 -15.938 1 92.62 128 GLY B O 1
ATOM 4607 N N . THR B 1 129 ? 6.387 -21.531 -14.805 1 93.31 129 THR B N 1
ATOM 4608 C CA . THR B 1 129 ? 7.145 -21.109 -15.984 1 93.31 129 THR B CA 1
ATOM 4609 C C . THR B 1 129 ? 8.086 -22.234 -16.438 1 93.31 129 THR B C 1
ATOM 4611 O O . THR B 1 129 ? 8.148 -22.547 -17.625 1 93.31 129 THR B O 1
ATOM 4614 N N . GLY B 1 130 ? 8.828 -22.75 -15.523 1 94.88 130 GLY B N 1
ATOM 4615 C CA . GLY B 1 130 ? 9.711 -23.859 -15.875 1 94.88 130 GLY B CA 1
ATOM 4616 C C . GLY B 1 130 ? 8.969 -25.062 -16.406 1 94.88 130 GLY B C 1
ATOM 4617 O O . GLY B 1 130 ? 9.398 -25.672 -17.391 1 94.88 130 GLY B O 1
ATOM 4618 N N . ALA B 1 131 ? 7.953 -25.375 -15.773 1 96.19 131 ALA B N 1
ATOM 4619 C CA . ALA B 1 131 ? 7.141 -26.516 -16.203 1 96.19 131 ALA B CA 1
ATOM 4620 C C . ALA B 1 131 ? 6.574 -26.297 -17.594 1 96.19 131 ALA B C 1
ATOM 4622 O O . ALA B 1 131 ? 6.438 -27.234 -18.375 1 96.19 131 ALA B O 1
ATOM 4623 N N . LEU B 1 132 ? 6.246 -25.125 -17.891 1 97.44 132 LEU B N 1
ATOM 4624 C CA . LEU B 1 132 ? 5.699 -24.797 -19.203 1 97.44 132 LEU B CA 1
ATOM 4625 C C . LEU B 1 132 ? 6.742 -25 -20.297 1 97.44 132 LEU B C 1
ATOM 4627 O O . LEU B 1 132 ? 6.41 -25.406 -21.406 1 97.44 132 LEU B O 1
ATOM 4631 N N . TYR B 1 133 ? 7.988 -24.672 -19.984 1 97.75 133 TYR B N 1
ATOM 4632 C CA . TYR B 1 133 ? 9.062 -24.938 -20.938 1 97.75 133 TYR B CA 1
ATOM 4633 C C . TYR B 1 133 ? 9.148 -26.422 -21.266 1 97.75 133 TYR B C 1
ATOM 4635 O O . TYR B 1 133 ? 9.289 -26.797 -22.438 1 97.75 133 TYR B O 1
ATOM 4643 N N . LEU B 1 134 ? 9.07 -27.188 -20.281 1 98.25 134 LEU B N 1
ATOM 4644 C CA . LEU B 1 134 ? 9.133 -28.641 -20.469 1 98.25 134 LEU B CA 1
ATOM 4645 C C . LEU B 1 134 ? 7.934 -29.125 -21.281 1 98.25 134 LEU B C 1
ATOM 4647 O O . LEU B 1 134 ? 8.102 -29.844 -22.266 1 98.25 134 LEU B O 1
ATOM 4651 N N . LEU B 1 135 ? 6.758 -28.703 -20.906 1 98.56 135 LEU B N 1
ATOM 4652 C CA . LEU B 1 135 ? 5.547 -29.172 -21.562 1 98.56 135 LEU B CA 1
ATOM 4653 C C . LEU B 1 135 ? 5.5 -28.734 -23.016 1 98.56 135 LEU B C 1
ATOM 4655 O O . LEU B 1 135 ? 5.172 -29.531 -23.906 1 98.56 135 LEU B O 1
ATOM 4659 N N . ARG B 1 136 ? 5.816 -27.516 -23.281 1 98.19 136 ARG B N 1
ATOM 4660 C CA . ARG B 1 136 ? 5.836 -27 -24.656 1 98.19 136 ARG B CA 1
ATOM 4661 C C . ARG B 1 136 ? 6.828 -27.797 -25.516 1 98.19 136 ARG B C 1
ATOM 4663 O O . ARG B 1 136 ? 6.52 -28.141 -26.656 1 98.19 136 ARG B O 1
ATOM 4670 N N . THR B 1 137 ? 7.988 -28.016 -24.953 1 98.69 137 THR B N 1
ATOM 4671 C CA . THR B 1 137 ? 9.016 -28.75 -25.688 1 98.69 137 THR B CA 1
ATOM 4672 C C . THR B 1 137 ? 8.594 -30.188 -25.938 1 98.69 137 THR B C 1
ATOM 4674 O O . THR B 1 137 ? 8.805 -30.734 -27.016 1 98.69 137 THR B O 1
ATOM 4677 N N . LEU B 1 138 ? 8.008 -30.781 -24.938 1 98.75 138 LEU B N 1
ATOM 4678 C CA . LEU B 1 138 ? 7.496 -32.125 -25.062 1 98.75 138 LEU B CA 1
ATOM 4679 C C . LEU B 1 138 ? 6.473 -32.219 -26.188 1 98.75 138 LEU B C 1
ATOM 4681 O O . LEU B 1 138 ? 6.547 -33.156 -27.016 1 98.75 138 LEU B O 1
ATOM 4685 N N . ILE B 1 139 ? 5.551 -31.328 -26.234 1 98.69 139 ILE B N 1
ATOM 4686 C CA . ILE B 1 139 ? 4.492 -31.328 -27.234 1 98.69 139 ILE B CA 1
ATOM 4687 C C . ILE B 1 139 ? 5.098 -31.094 -28.609 1 98.69 139 ILE B C 1
ATOM 4689 O O . ILE B 1 139 ? 4.68 -31.703 -29.594 1 98.69 139 ILE B O 1
ATOM 4693 N N . ALA B 1 140 ? 6.09 -30.219 -28.688 1 98.75 140 ALA B N 1
ATOM 4694 C CA . ALA B 1 140 ? 6.762 -29.969 -29.953 1 98.75 140 ALA B CA 1
ATOM 4695 C C . ALA B 1 140 ? 7.422 -31.234 -30.5 1 98.75 140 ALA B C 1
ATOM 4697 O O . ALA B 1 140 ? 7.277 -31.562 -31.672 1 98.75 140 ALA B O 1
ATOM 4698 N N . VAL B 1 141 ? 8.172 -31.922 -29.656 1 98.69 141 VAL B N 1
ATOM 4699 C CA . VAL B 1 141 ? 8.844 -33.156 -30.047 1 98.69 141 VAL B CA 1
ATOM 4700 C C . VAL B 1 141 ? 7.812 -34.188 -30.453 1 98.69 141 VAL B C 1
ATOM 4702 O O . VAL B 1 141 ? 7.992 -34.906 -31.438 1 98.69 141 VAL B O 1
ATOM 4705 N N . TYR B 1 142 ? 6.711 -34.312 -29.703 1 98.81 142 TYR B N 1
ATOM 4706 C CA . TYR B 1 142 ? 5.617 -35.219 -30 1 98.81 142 TYR B CA 1
ATOM 4707 C C . TYR B 1 142 ? 5.047 -34.969 -31.391 1 98.81 142 TYR B C 1
ATOM 4709 O O . TYR B 1 142 ? 4.852 -35.906 -32.188 1 98.81 142 TYR B O 1
ATOM 4717 N N . LEU B 1 143 ? 4.812 -33.688 -31.703 1 98.62 143 LEU B N 1
ATOM 4718 C CA . LEU B 1 143 ? 4.273 -33.312 -33 1 98.62 143 LEU B CA 1
ATOM 4719 C C . LEU B 1 143 ? 5.281 -33.594 -34.125 1 98.62 143 LEU B C 1
ATOM 4721 O O . LEU B 1 143 ? 4.906 -34.031 -35.219 1 98.62 143 LEU B O 1
ATOM 4725 N N . ARG B 1 144 ? 6.559 -33.406 -33.781 1 98.5 144 ARG B N 1
ATOM 4726 C CA . ARG B 1 144 ? 7.598 -33.719 -34.75 1 98.5 144 ARG B CA 1
ATOM 4727 C C . ARG B 1 144 ? 7.613 -35.188 -35.094 1 98.5 144 ARG B C 1
ATOM 4729 O O . ARG B 1 144 ? 7.805 -35.594 -36.25 1 98.5 144 ARG B O 1
ATOM 4736 N N . LEU B 1 145 ? 7.453 -36 -34.094 1 98.31 145 LEU B N 1
ATOM 4737 C CA . LEU B 1 145 ? 7.422 -37.438 -34.281 1 98.31 145 LEU B CA 1
ATOM 4738 C C . LEU B 1 145 ? 6.23 -37.875 -35.156 1 98.31 145 LEU B C 1
ATOM 4740 O O . LEU B 1 145 ? 6.242 -38.938 -35.75 1 98.31 145 LEU B O 1
ATOM 4744 N N . GLN B 1 146 ? 5.211 -37.031 -35.188 1 97.56 146 GLN B N 1
ATOM 4745 C CA . GLN B 1 146 ? 4.035 -37.312 -36.031 1 97.56 146 GLN B CA 1
ATOM 4746 C C . GLN B 1 146 ? 4.23 -36.781 -37.438 1 97.56 146 GLN B C 1
ATOM 4748 O O . GLN B 1 146 ? 3.363 -36.969 -38.281 1 97.56 146 GLN B O 1
ATOM 4753 N N . GLY B 1 147 ? 5.316 -36.031 -37.688 1 96.75 147 GLY B N 1
ATOM 4754 C CA . GLY B 1 147 ? 5.652 -35.625 -39.031 1 96.75 147 GLY B CA 1
ATOM 4755 C C . GLY B 1 147 ? 5.523 -34.125 -39.25 1 96.75 147 GLY B C 1
ATOM 4756 O O . GLY B 1 147 ? 5.805 -33.625 -40.344 1 96.75 147 GLY B O 1
ATOM 4757 N N . TYR B 1 148 ? 5.176 -33.406 -38.25 1 97.62 148 TYR B N 1
ATOM 4758 C CA . TYR B 1 148 ? 5.027 -31.969 -38.375 1 97.62 148 TYR B CA 1
ATOM 4759 C C . TYR B 1 148 ? 6.352 -31.25 -38.156 1 97.62 148 TYR B C 1
ATOM 4761 O O . TYR B 1 148 ? 7.234 -31.781 -37.469 1 97.62 148 TYR B O 1
ATOM 4769 N N . THR B 1 149 ? 6.555 -30.078 -38.719 1 97.19 149 THR B N 1
ATOM 4770 C CA . THR B 1 149 ? 7.734 -29.25 -38.469 1 97.19 149 THR B CA 1
ATOM 4771 C C . THR B 1 149 ? 7.438 -28.141 -37.469 1 97.19 149 THR B C 1
ATOM 4773 O O . THR B 1 149 ? 6.672 -27.219 -37.75 1 97.19 149 THR B O 1
ATOM 4776 N N . ILE B 1 150 ? 7.996 -28.25 -36.281 1 97.88 150 ILE B N 1
ATOM 4777 C CA . ILE B 1 150 ? 7.82 -27.281 -35.219 1 97.88 150 ILE B CA 1
ATOM 4778 C C . ILE B 1 150 ? 9.164 -26.656 -34.875 1 97.88 150 ILE B C 1
ATOM 4780 O O . ILE B 1 150 ? 10.094 -27.344 -34.438 1 97.88 150 ILE B O 1
ATOM 4784 N N . PRO B 1 151 ? 9.336 -25.344 -35.031 1 97.81 151 PRO B N 1
ATOM 4785 C CA . PRO B 1 151 ? 10.617 -24.703 -34.719 1 97.81 151 PRO B CA 1
ATOM 4786 C C . PRO B 1 151 ? 10.875 -24.625 -33.219 1 97.81 151 PRO B C 1
ATOM 4788 O O . PRO B 1 151 ? 9.938 -24.703 -32.406 1 97.81 151 PRO B O 1
ATOM 4791 N N . ASN B 1 152 ? 12.172 -24.484 -32.844 1 97.38 152 ASN B N 1
ATOM 4792 C CA . ASN B 1 152 ? 12.578 -24.281 -31.453 1 97.38 152 ASN B CA 1
ATOM 4793 C C . ASN B 1 152 ? 12.508 -22.797 -31.078 1 97.38 152 ASN B C 1
ATOM 4795 O O . ASN B 1 152 ? 13.539 -22.156 -30.859 1 97.38 152 ASN B O 1
ATOM 4799 N N . GLN B 1 153 ? 11.305 -22.281 -30.984 1 96.56 153 GLN B N 1
ATOM 4800 C CA . GLN B 1 153 ? 11.055 -20.875 -30.656 1 96.56 153 GLN B CA 1
ATOM 4801 C C . GLN B 1 153 ? 9.883 -20.75 -29.688 1 96.56 153 GLN B C 1
ATOM 4803 O O . GLN B 1 153 ? 9.172 -21.719 -29.422 1 96.56 153 GLN B O 1
ATOM 4808 N N . ASN B 1 154 ? 9.742 -19.547 -29.094 1 96.62 154 ASN B N 1
ATOM 4809 C CA . ASN B 1 154 ? 8.594 -19.203 -28.266 1 96.62 154 ASN B CA 1
ATOM 4810 C C . ASN B 1 154 ? 8.43 -20.172 -27.094 1 96.62 154 ASN B C 1
ATOM 4812 O O . ASN B 1 154 ? 7.336 -20.672 -26.844 1 96.62 154 ASN B O 1
ATOM 4816 N N . GLY B 1 155 ? 9.555 -20.562 -26.516 1 95.62 155 GLY B N 1
ATOM 4817 C CA . GLY B 1 155 ? 9.508 -21.359 -25.297 1 95.62 155 GLY B CA 1
ATOM 4818 C C . GLY B 1 155 ? 9.797 -22.828 -25.547 1 95.62 155 GLY B C 1
ATOM 4819 O O . GLY B 1 155 ? 9.906 -23.594 -24.594 1 95.62 155 GLY B O 1
ATOM 4820 N N . VAL B 1 156 ? 9.883 -23.203 -26.812 1 98.19 156 VAL B N 1
ATOM 4821 C CA . VAL B 1 156 ? 10.305 -24.562 -27.156 1 98.19 156 VAL B CA 1
ATOM 4822 C C . VAL B 1 156 ? 11.828 -24.625 -27.219 1 98.19 156 VAL B C 1
ATOM 4824 O O . VAL B 1 156 ? 12.453 -23.906 -28.016 1 98.19 156 VAL B O 1
ATOM 4827 N N . LEU B 1 157 ? 12.391 -25.469 -26.422 1 97.94 157 LEU B N 1
ATOM 4828 C CA . LEU B 1 157 ? 13.844 -25.578 -26.375 1 97.94 157 LEU B CA 1
ATOM 4829 C C . LEU B 1 157 ? 14.336 -26.656 -27.344 1 97.94 157 LEU B C 1
ATOM 4831 O O . LEU B 1 157 ? 13.594 -27.562 -27.688 1 97.94 157 LEU B O 1
ATOM 4835 N N . ASP B 1 158 ? 15.57 -26.484 -27.75 1 98.12 158 ASP B N 1
ATOM 4836 C CA . ASP B 1 158 ? 16.219 -27.469 -28.625 1 98.12 158 ASP B CA 1
ATOM 4837 C C . ASP B 1 158 ? 16.766 -28.641 -27.828 1 98.12 158 ASP B C 1
ATOM 4839 O O . ASP B 1 158 ? 17.75 -28.5 -27.094 1 98.12 158 ASP B O 1
ATOM 4843 N N . ILE B 1 159 ? 16.172 -29.812 -28.047 1 97.5 159 ILE B N 1
ATOM 4844 C CA . ILE B 1 159 ? 16.531 -30.969 -27.25 1 97.5 159 ILE B CA 1
ATOM 4845 C C . ILE B 1 159 ? 17.922 -31.484 -27.656 1 97.5 159 ILE B C 1
ATOM 4847 O O . ILE B 1 159 ? 18.516 -32.312 -26.953 1 97.5 159 ILE B O 1
ATOM 4851 N N . ASN B 1 160 ? 18.438 -30.984 -28.688 1 96.62 160 ASN B N 1
ATOM 4852 C CA . ASN B 1 160 ? 19.75 -31.406 -29.156 1 96.62 160 ASN B CA 1
ATOM 4853 C C . ASN B 1 160 ? 20.859 -30.5 -28.625 1 96.62 160 ASN B C 1
ATOM 4855 O O . ASN B 1 160 ? 22.031 -30.766 -28.859 1 96.62 160 ASN B O 1
ATOM 4859 N N . GLN B 1 161 ? 20.531 -29.531 -27.938 1 96.38 161 GLN B N 1
ATOM 4860 C CA . GLN B 1 161 ? 21.5 -28.641 -27.297 1 96.38 161 GLN B CA 1
ATOM 4861 C C . GLN B 1 161 ? 21.578 -28.906 -25.797 1 96.38 161 GLN B C 1
ATOM 4863 O O . GLN B 1 161 ? 20.562 -29.219 -25.156 1 96.38 161 GLN B O 1
ATOM 4868 N N . PRO B 1 162 ? 22.797 -28.703 -25.281 1 95.38 162 PRO B N 1
ATOM 4869 C CA . PRO B 1 162 ? 22.891 -28.844 -23.828 1 95.38 162 PRO B CA 1
ATOM 4870 C C . PRO B 1 162 ? 22.172 -27.734 -23.078 1 95.38 162 PRO B C 1
ATOM 4872 O O . PRO B 1 162 ? 22.031 -26.625 -23.594 1 95.38 162 PRO B O 1
ATOM 4875 N N . PRO B 1 163 ? 21.719 -28.062 -21.938 1 94.94 163 PRO B N 1
ATOM 4876 C CA . PRO B 1 163 ? 21.078 -27.016 -21.141 1 94.94 163 PRO B CA 1
ATOM 4877 C C . PRO B 1 163 ? 22.031 -25.859 -20.797 1 94.94 163 PRO B C 1
ATOM 4879 O O . PRO B 1 163 ? 23.203 -26.094 -20.547 1 94.94 163 PRO B O 1
ATOM 4882 N N . ASP B 1 164 ? 21.469 -24.672 -20.891 1 94 164 ASP B N 1
ATOM 4883 C CA . ASP B 1 164 ? 22.219 -23.516 -20.406 1 94 164 ASP B CA 1
ATOM 4884 C C . ASP B 1 164 ? 22.422 -23.578 -18.906 1 94 164 ASP B C 1
ATOM 4886 O O . ASP B 1 164 ? 21.469 -23.828 -18.156 1 94 164 ASP B O 1
ATOM 4890 N N . PRO B 1 165 ? 23.656 -23.406 -18.422 1 92.12 165 PRO B N 1
ATOM 4891 C CA . PRO B 1 165 ? 23.906 -23.438 -16.984 1 92.12 165 PRO B CA 1
ATOM 4892 C C . PRO B 1 165 ? 22.953 -22.516 -16.203 1 92.12 165 PRO B C 1
ATOM 4894 O O . PRO B 1 165 ? 22.625 -22.812 -15.055 1 92.12 165 PRO B O 1
ATOM 4897 N N . GLU B 1 166 ? 22.516 -21.469 -16.766 1 93 166 GLU B N 1
ATOM 4898 C CA . GLU B 1 166 ? 21.625 -20.531 -16.094 1 93 166 GLU B CA 1
ATOM 4899 C C . GLU B 1 166 ? 20.25 -21.141 -15.844 1 93 166 GLU B C 1
ATOM 4901 O O . GLU B 1 166 ? 19.516 -20.703 -14.953 1 93 166 GLU B O 1
ATOM 4906 N N . GLU B 1 167 ? 19.906 -22.094 -16.641 1 94 167 GLU B N 1
ATOM 4907 C CA . GLU B 1 167 ? 18.625 -22.781 -16.5 1 94 167 GLU B CA 1
ATOM 4908 C C . GLU B 1 167 ? 18.562 -23.578 -15.203 1 94 167 GLU B C 1
ATOM 4910 O O . GLU B 1 167 ? 17.484 -23.922 -14.719 1 94 167 GLU B O 1
ATOM 4915 N N . LEU B 1 168 ? 19.734 -23.891 -14.664 1 89.75 168 LEU B N 1
ATOM 4916 C CA . LEU B 1 168 ? 19.844 -24.781 -13.508 1 89.75 168 LEU B CA 1
ATOM 4917 C C . LEU B 1 168 ? 20.125 -23.984 -12.234 1 89.75 168 LEU B C 1
ATOM 4919 O O . LEU B 1 168 ? 20.141 -24.547 -11.141 1 89.75 168 LEU B O 1
ATOM 4923 N N . GLU B 1 169 ? 20.219 -22.75 -12.352 1 87.25 169 GLU B N 1
ATOM 4924 C CA . GLU B 1 169 ? 20.703 -21.938 -11.234 1 87.25 169 GLU B CA 1
ATOM 4925 C C . GLU B 1 169 ? 19.594 -21.703 -10.203 1 87.25 169 GLU B C 1
ATOM 4927 O O . GLU B 1 169 ? 18.406 -21.688 -10.555 1 87.25 169 GLU B O 1
ATOM 4932 N N . ASP B 1 170 ? 20 -21.562 -9 1 84.06 170 ASP B N 1
ATOM 4933 C CA . ASP B 1 170 ? 19.141 -20.969 -7.98 1 84.06 170 ASP B CA 1
ATOM 4934 C C . ASP B 1 170 ? 19.234 -19.438 -8.008 1 84.06 170 ASP B C 1
ATOM 4936 O O . ASP B 1 170 ? 20.094 -18.859 -7.332 1 84.06 170 ASP B O 1
ATOM 4940 N N . ALA B 1 171 ? 18.344 -18.906 -8.695 1 85.81 171 ALA B N 1
ATOM 4941 C CA . ALA B 1 171 ? 18.422 -17.484 -8.992 1 85.81 171 ALA B CA 1
ATOM 4942 C C . ALA B 1 171 ? 18.156 -16.656 -7.742 1 85.81 171 ALA B C 1
ATOM 4944 O O . ALA B 1 171 ? 18.5 -15.469 -7.688 1 85.81 171 ALA B O 1
ATOM 4945 N N . TYR B 1 172 ? 17.531 -17.234 -6.734 1 81.44 172 TYR B N 1
ATOM 4946 C CA . TYR B 1 172 ? 17.312 -16.5 -5.492 1 81.44 172 TYR B CA 1
ATOM 4947 C C . TYR B 1 172 ? 18.625 -16.031 -4.895 1 81.44 172 TYR B C 1
ATOM 4949 O O . TYR B 1 172 ? 18.719 -14.914 -4.375 1 81.44 172 TYR B O 1
ATOM 4957 N N . LYS B 1 173 ? 19.609 -16.828 -4.957 1 79.81 173 LYS B N 1
ATOM 4958 C CA . LYS B 1 173 ? 20.906 -16.531 -4.352 1 79.81 173 LYS B CA 1
ATOM 4959 C C . LYS B 1 173 ? 21.578 -15.367 -5.055 1 79.81 173 LYS B C 1
ATOM 4961 O O . LYS B 1 173 ? 22.266 -14.562 -4.418 1 79.81 173 LYS B O 1
ATOM 4966 N N . ARG B 1 174 ? 21.391 -15.344 -6.266 1 83.31 174 ARG B N 1
ATOM 4967 C CA . ARG B 1 174 ? 22 -14.281 -7.066 1 83.31 174 ARG B CA 1
ATOM 4968 C C . ARG B 1 174 ? 21.391 -12.922 -6.734 1 83.31 174 ARG B C 1
ATOM 4970 O O . ARG B 1 174 ? 22.094 -11.922 -6.688 1 83.31 174 ARG B O 1
ATOM 4977 N N . TYR B 1 175 ? 20.109 -12.891 -6.438 1 81.94 175 TYR B N 1
ATOM 4978 C CA . TYR B 1 175 ? 19.438 -11.602 -6.402 1 81.94 175 TYR B CA 1
ATOM 4979 C C . TYR B 1 175 ? 19.047 -11.227 -4.98 1 81.94 175 TYR B C 1
ATOM 4981 O O . TYR B 1 175 ? 18.609 -10.094 -4.723 1 81.94 175 TYR B O 1
ATOM 4989 N N . ALA B 1 176 ? 19.156 -12.055 -4.051 1 77.5 176 ALA B N 1
ATOM 4990 C CA . ALA B 1 176 ? 18.859 -11.734 -2.658 1 77.5 176 ALA B CA 1
ATOM 4991 C C . ALA B 1 176 ? 19.922 -10.828 -2.057 1 77.5 176 ALA B C 1
ATOM 4993 O O . ALA B 1 176 ? 20.797 -11.289 -1.325 1 77.5 176 ALA B O 1
ATOM 4994 N N . THR B 1 177 ? 19.828 -9.531 -2.238 1 75.5 177 THR B N 1
ATOM 4995 C CA . THR B 1 177 ? 20.906 -8.609 -1.863 1 75.5 177 THR B CA 1
ATOM 4996 C C . THR B 1 177 ? 20.391 -7.527 -0.924 1 75.5 177 THR B C 1
ATOM 4998 O O . THR B 1 177 ? 21.141 -6.664 -0.482 1 75.5 177 THR B O 1
ATOM 5001 N N . SER B 1 178 ? 19.125 -7.625 -0.576 1 74 178 SER B N 1
ATOM 5002 C CA . SER B 1 178 ? 18.578 -6.562 0.257 1 74 178 SER B CA 1
ATOM 5003 C C . SER B 1 178 ? 19.188 -6.574 1.65 1 74 178 SER B C 1
ATOM 5005 O O . SER B 1 178 ? 19.562 -7.633 2.164 1 74 178 SER B O 1
ATOM 5007 N N . LYS B 1 179 ? 19.203 -5.348 2.232 1 72.12 179 LYS B N 1
ATOM 5008 C CA . LYS B 1 179 ? 19.75 -5.219 3.576 1 72.12 179 LYS B CA 1
ATOM 5009 C C . LYS B 1 179 ? 18.672 -5.391 4.637 1 72.12 179 LYS B C 1
ATOM 5011 O O . LYS B 1 179 ? 18.969 -5.484 5.828 1 72.12 179 LYS B O 1
ATOM 5016 N N . VAL B 1 180 ? 17.469 -5.371 4.211 1 68.69 180 VAL B N 1
ATOM 5017 C CA . VAL B 1 180 ? 16.375 -5.414 5.176 1 68.69 180 VAL B CA 1
ATOM 5018 C C . VAL B 1 180 ? 15.57 -6.691 4.973 1 68.69 180 VAL B C 1
ATOM 5020 O O . VAL B 1 180 ? 15.461 -7.195 3.854 1 68.69 180 VAL B O 1
ATOM 5023 N N . ARG B 1 181 ? 15.102 -7.137 6.133 1 67.19 181 ARG B N 1
ATOM 5024 C CA . ARG B 1 181 ? 14.195 -8.273 6.164 1 67.19 181 ARG B CA 1
ATOM 5025 C C . ARG B 1 181 ? 12.844 -7.887 6.762 1 67.19 181 ARG B C 1
ATOM 5027 O O . ARG B 1 181 ? 12.719 -7.75 7.98 1 67.19 181 ARG B O 1
ATOM 5034 N N . PRO B 1 182 ? 11.922 -7.551 5.836 1 63.41 182 PRO B N 1
ATOM 5035 C CA . PRO B 1 182 ? 10.625 -7.176 6.406 1 63.41 182 PRO B CA 1
ATOM 5036 C C . PRO B 1 182 ? 10.008 -8.289 7.254 1 63.41 182 PRO B C 1
ATOM 5038 O O . PRO B 1 182 ? 10.211 -9.469 6.969 1 63.41 182 PRO B O 1
ATOM 5041 N N . PRO B 1 183 ? 9.297 -7.785 8.344 1 56.88 183 PRO B N 1
ATOM 5042 C CA . PRO B 1 183 ? 8.656 -8.812 9.164 1 56.88 183 PRO B CA 1
ATOM 5043 C C . PRO B 1 183 ? 7.516 -9.531 8.445 1 56.88 183 PRO B C 1
ATOM 5045 O O . PRO B 1 183 ? 6.848 -8.93 7.594 1 56.88 183 PRO B O 1
ATOM 5048 N N . ARG B 1 184 ? 7.352 -10.758 8.82 1 57.44 184 ARG B N 1
ATOM 5049 C CA . ARG B 1 184 ? 6.391 -11.641 8.172 1 57.44 184 ARG B CA 1
ATOM 5050 C C . ARG B 1 184 ? 5.027 -11.562 8.852 1 57.44 184 ARG B C 1
ATOM 5052 O O . ARG B 1 184 ? 4.016 -11.969 8.273 1 57.44 184 ARG B O 1
ATOM 5059 N N . LYS B 1 185 ? 4.938 -10.984 10.039 1 54.62 185 LYS B N 1
ATOM 5060 C CA . LYS B 1 185 ? 3.717 -11.211 10.797 1 54.62 185 LYS B CA 1
ATOM 5061 C C . LYS B 1 185 ? 2.545 -10.438 10.203 1 54.62 185 LYS B C 1
ATOM 5063 O O . LYS B 1 185 ? 2.652 -9.234 9.938 1 54.62 185 LYS B O 1
ATOM 5068 N N . GLN B 1 186 ? 1.682 -11.234 9.688 1 63.16 186 GLN B N 1
ATOM 5069 C CA . GLN B 1 186 ? 0.439 -10.648 9.203 1 63.16 186 GLN B CA 1
ATOM 5070 C C . GLN B 1 186 ? -0.761 -11.164 9.992 1 63.16 186 GLN B C 1
ATOM 5072 O O . GLN B 1 186 ? -0.676 -12.195 10.656 1 63.16 186 GLN B O 1
ATOM 5077 N N . GLU B 1 187 ? -1.699 -10.383 10.203 1 66.81 187 GLU B N 1
ATOM 5078 C CA . GLU B 1 187 ? -2.957 -10.773 10.836 1 66.81 187 GLU B CA 1
ATOM 5079 C C . GLU B 1 187 ? -3.588 -11.961 10.117 1 66.81 187 GLU B C 1
ATOM 5081 O O . GLU B 1 187 ? -3.346 -12.18 8.93 1 66.81 187 GLU B O 1
ATOM 5086 N N . LYS B 1 188 ? -4.371 -12.766 10.844 1 76.75 188 LYS B N 1
ATOM 5087 C CA . LYS B 1 188 ? -5.062 -13.93 10.305 1 76.75 188 LYS B CA 1
ATOM 5088 C C . LYS B 1 188 ? -6.09 -13.523 9.25 1 76.75 188 LYS B C 1
ATOM 5090 O O . LYS B 1 188 ? -6.852 -12.578 9.453 1 76.75 188 LYS B O 1
ATOM 5095 N N . ALA B 1 189 ? -6.117 -14.258 8.203 1 84.69 189 ALA B N 1
ATOM 5096 C CA . ALA B 1 189 ? -7.059 -14.016 7.117 1 84.69 189 ALA B CA 1
ATOM 5097 C C . ALA B 1 189 ? -8.305 -14.875 7.27 1 84.69 189 ALA B C 1
ATOM 5099 O O . ALA B 1 189 ? -8.312 -15.844 8.039 1 84.69 189 ALA B O 1
ATOM 5100 N N . TYR B 1 190 ? -9.336 -14.492 6.621 1 89.06 190 TYR B N 1
ATOM 5101 C CA . TYR B 1 190 ? -10.547 -15.305 6.523 1 89.06 190 TYR B CA 1
ATOM 5102 C C . TYR B 1 190 ? -10.242 -16.672 5.91 1 89.06 190 TYR B C 1
ATOM 5104 O O . TYR B 1 190 ? -9.555 -16.75 4.887 1 89.06 190 TYR B O 1
ATOM 5112 N N . ARG B 1 191 ? -10.789 -17.656 6.574 1 84.62 191 ARG B N 1
ATOM 5113 C CA . ARG B 1 191 ? -10.656 -19.016 6.059 1 84.62 191 ARG B CA 1
ATOM 5114 C C . ARG B 1 191 ? -12.023 -19.594 5.699 1 84.62 191 ARG B C 1
ATOM 5116 O O . ARG B 1 191 ? -12.969 -19.5 6.484 1 84.62 191 ARG B O 1
ATOM 5123 N N . LEU B 1 192 ? -12.023 -20.141 4.578 1 83.81 192 LEU B N 1
ATOM 5124 C CA . LEU B 1 192 ? -13.258 -20.781 4.133 1 83.81 192 LEU B CA 1
ATOM 5125 C C . LEU B 1 192 ? -13.539 -22.047 4.953 1 83.81 192 LEU B C 1
ATOM 5127 O O . LEU B 1 192 ? -12.625 -22.812 5.254 1 83.81 192 LEU B O 1
ATOM 5131 N N . HIS B 1 193 ? -14.789 -22.141 5.434 1 78.62 193 HIS B N 1
ATOM 5132 C CA . HIS B 1 193 ? -15.195 -23.312 6.195 1 78.62 193 HIS B CA 1
ATOM 5133 C C . HIS B 1 193 ? -16.109 -24.203 5.375 1 78.62 193 HIS B C 1
ATOM 5135 O O . HIS B 1 193 ? -17.266 -23.859 5.125 1 78.62 193 HIS B O 1
ATOM 5141 N N . GLY B 1 194 ? -15.492 -25.172 4.691 1 81.31 194 GLY B N 1
ATOM 5142 C CA . GLY B 1 194 ? -16.328 -26.094 3.938 1 81.31 194 GLY B CA 1
ATOM 5143 C C . GLY B 1 194 ? -16.219 -27.531 4.43 1 81.31 194 GLY B C 1
ATOM 5144 O O . GLY B 1 194 ? -15.43 -27.812 5.332 1 81.31 194 GLY B O 1
ATOM 5145 N N . THR B 1 195 ? -17.156 -28.266 3.896 1 87.31 195 THR B N 1
ATOM 5146 C CA . THR B 1 195 ? -17.141 -29.688 4.184 1 87.31 195 THR B CA 1
ATOM 5147 C C . THR B 1 195 ? -16.047 -30.406 3.385 1 87.31 195 THR B C 1
ATOM 5149 O O . THR B 1 195 ? -16.062 -30.375 2.152 1 87.31 195 THR B O 1
ATOM 5152 N N . LEU B 1 196 ? -15.211 -31 4.094 1 86.56 196 LEU B N 1
ATOM 5153 C CA . LEU B 1 196 ? -14.062 -31.625 3.461 1 86.56 196 LEU B CA 1
ATOM 5154 C C . LEU B 1 196 ? -14.5 -32.844 2.639 1 86.56 196 LEU B C 1
ATOM 5156 O O . LEU B 1 196 ? -15.32 -33.625 3.09 1 86.56 196 LEU B O 1
ATOM 5160 N N . GLU B 1 197 ? -13.984 -32.938 1.479 1 85.75 197 GLU B N 1
ATOM 5161 C CA . GLU B 1 197 ? -14.148 -34.125 0.659 1 85.75 197 GLU B CA 1
ATOM 5162 C C . GLU B 1 197 ? -13.281 -35.281 1.182 1 85.75 197 GLU B C 1
ATOM 5164 O O . GLU B 1 197 ? -12.297 -35.031 1.89 1 85.75 197 GLU B O 1
ATOM 5169 N N . PRO B 1 198 ? -13.781 -36.531 0.824 1 80.12 198 PRO B N 1
ATOM 5170 C CA . PRO B 1 198 ? -12.883 -37.625 1.157 1 80.12 198 PRO B CA 1
ATOM 5171 C C . PRO B 1 198 ? -11.469 -37.406 0.612 1 80.12 198 PRO B C 1
ATOM 5173 O O . PRO B 1 198 ? -11.289 -36.719 -0.394 1 80.12 198 PRO B O 1
ATOM 5176 N N . PHE B 1 199 ? -10.617 -38.062 1.253 1 73 199 PHE B N 1
ATOM 5177 C CA . PHE B 1 199 ? -9.211 -37.906 0.914 1 73 199 PHE B CA 1
ATOM 5178 C C . PHE B 1 199 ? -8.961 -38.25 -0.549 1 73 199 PHE B C 1
ATOM 5180 O O . PHE B 1 199 ? -9.531 -39.219 -1.068 1 73 199 PHE B O 1
ATOM 5187 N N . TYR B 1 200 ? -8.266 -37.406 -1.319 1 72.19 200 TYR B N 1
ATOM 5188 C CA . TYR B 1 200 ? -7.828 -37.562 -2.701 1 72.19 200 TYR B CA 1
ATOM 5189 C C . TYR B 1 200 ? -8.93 -37.156 -3.672 1 72.19 200 TYR B C 1
ATOM 5191 O O . TYR B 1 200 ? -8.984 -37.656 -4.801 1 72.19 200 TYR B O 1
ATOM 5199 N N . THR B 1 201 ? -9.852 -36.469 -3.148 1 83.06 201 THR B N 1
ATOM 5200 C CA . THR B 1 201 ? -10.852 -35.906 -4.047 1 83.06 201 THR B CA 1
ATOM 5201 C C . THR B 1 201 ? -10.57 -34.438 -4.312 1 83.06 201 THR B C 1
ATOM 5203 O O . THR B 1 201 ? -10.445 -33.656 -3.379 1 83.06 201 THR B O 1
ATOM 5206 N N . LEU B 1 202 ? -10.305 -34.156 -5.508 1 89.19 202 LEU B N 1
ATOM 5207 C CA . LEU B 1 202 ? -10.094 -32.781 -5.938 1 89.19 202 LEU B CA 1
ATOM 5208 C C . LEU B 1 202 ? -11.188 -32.344 -6.906 1 89.19 202 LEU B C 1
ATOM 5210 O O . LEU B 1 202 ? -11.273 -32.875 -8.023 1 89.19 202 LEU B O 1
ATOM 5214 N N . ASN B 1 203 ? -12.031 -31.438 -6.418 1 91.19 203 ASN B N 1
ATOM 5215 C CA . ASN B 1 203 ? -13.094 -30.906 -7.254 1 91.19 203 ASN B CA 1
ATOM 5216 C C . ASN B 1 203 ? -12.594 -29.781 -8.156 1 91.19 203 ASN B C 1
ATOM 5218 O O . ASN B 1 203 ? -11.938 -28.844 -7.68 1 91.19 203 ASN B O 1
ATOM 5222 N N . ILE B 1 204 ? -12.867 -29.953 -9.43 1 94.44 204 ILE B N 1
ATOM 5223 C CA . ILE B 1 204 ? -12.391 -28.969 -10.398 1 94.44 204 ILE B CA 1
ATOM 5224 C C . ILE B 1 204 ? -13.578 -28.297 -11.086 1 94.44 204 ILE B C 1
ATOM 5226 O O . ILE B 1 204 ? -14.5 -28.984 -11.547 1 94.44 204 ILE B O 1
ATOM 5230 N N . ILE B 1 205 ? -13.641 -27.016 -11.078 1 96.06 205 ILE B N 1
ATOM 5231 C CA . ILE B 1 205 ? -14.555 -26.219 -11.883 1 96.06 205 ILE B CA 1
ATOM 5232 C C . ILE B 1 205 ? -13.766 -25.297 -12.812 1 96.06 205 ILE B C 1
ATOM 5234 O O . ILE B 1 205 ? -13.023 -24.438 -12.344 1 96.06 205 ILE B O 1
ATOM 5238 N N . CYS B 1 206 ? -13.883 -25.5 -14.07 1 97.12 206 CYS B N 1
ATOM 5239 C CA . CYS B 1 206 ? -13.148 -24.75 -15.078 1 97.12 206 CYS B CA 1
ATOM 5240 C C . CYS B 1 206 ? -14.062 -23.781 -15.812 1 97.12 206 CYS B C 1
ATOM 5242 O O . CYS B 1 206 ? -15.102 -24.172 -16.344 1 97.12 206 CYS B O 1
ATOM 5244 N N . GLY B 1 207 ? -13.742 -22.516 -15.758 1 98.12 207 GLY B N 1
ATOM 5245 C CA . GLY B 1 207 ? -14.391 -21.516 -16.594 1 98.12 207 GLY B CA 1
ATOM 5246 C C . GLY B 1 207 ? -13.586 -21.141 -17.812 1 98.12 207 GLY B C 1
ATOM 5247 O O . GLY B 1 207 ? -12.406 -20.797 -17.703 1 98.12 207 GLY B O 1
ATOM 5248 N N . ILE B 1 208 ? -14.172 -21.234 -19 1 98.25 208 ILE B N 1
ATOM 5249 C CA . ILE B 1 208 ? -13.547 -20.875 -20.266 1 98.25 208 ILE B CA 1
ATOM 5250 C C . ILE B 1 208 ? -14.125 -19.562 -20.766 1 98.25 208 ILE B C 1
ATOM 5252 O O . ILE B 1 208 ? -15.336 -19.438 -20.953 1 98.25 208 ILE B O 1
ATOM 5256 N N . ILE B 1 209 ? -13.227 -18.656 -21.031 1 98.19 209 ILE B N 1
ATOM 5257 C CA . ILE B 1 209 ? -13.656 -17.297 -21.328 1 98.19 209 ILE B CA 1
ATOM 5258 C C . ILE B 1 209 ? -12.836 -16.734 -22.484 1 98.19 209 ILE B C 1
ATOM 5260 O O . ILE B 1 209 ? -11.711 -17.188 -22.719 1 98.19 209 ILE B O 1
ATOM 5264 N N . SER B 1 210 ? -13.422 -15.812 -23.219 1 98 210 SER B N 1
ATOM 5265 C CA . SER B 1 210 ? -12.703 -15.078 -24.234 1 98 210 SER B CA 1
ATOM 5266 C C . SER B 1 210 ? -11.781 -14.023 -23.625 1 98 210 SER B C 1
ATOM 5268 O O . SER B 1 210 ? -12.211 -13.227 -22.797 1 98 210 SER B O 1
ATOM 5270 N N . VAL B 1 211 ? -10.539 -14.016 -24.078 1 98.06 211 VAL B N 1
ATOM 5271 C CA . VAL B 1 211 ? -9.586 -13.031 -23.578 1 98.06 211 VAL B CA 1
ATOM 5272 C C . VAL B 1 211 ? -10.047 -11.625 -23.938 1 98.06 211 VAL B C 1
ATOM 5274 O O . VAL B 1 211 ? -9.984 -10.711 -23.109 1 98.06 211 VAL B O 1
ATOM 5277 N N . ASP B 1 212 ? -10.492 -11.453 -25.109 1 97.88 212 ASP B N 1
ATOM 5278 C CA . ASP B 1 212 ? -10.906 -10.148 -25.609 1 97.88 212 ASP B CA 1
ATOM 5279 C C . ASP B 1 212 ? -12.047 -9.578 -24.766 1 97.88 212 ASP B C 1
ATOM 5281 O O . ASP B 1 212 ? -12.023 -8.398 -24.406 1 97.88 212 ASP B O 1
ATOM 5285 N N . THR B 1 213 ? -12.953 -10.406 -24.5 1 97.94 213 THR B N 1
ATOM 5286 C CA . THR B 1 213 ? -14.094 -9.969 -23.703 1 97.94 213 THR B CA 1
ATOM 5287 C C . THR B 1 213 ? -13.648 -9.562 -22.312 1 97.94 213 THR B C 1
ATOM 5289 O O . THR B 1 213 ? -14.094 -8.547 -21.781 1 97.94 213 THR B O 1
ATOM 5292 N N . LEU B 1 214 ? -12.82 -10.391 -21.781 1 97.81 214 LEU B N 1
ATOM 5293 C CA . LEU B 1 214 ? -12.328 -10.109 -20.438 1 97.81 214 LEU B CA 1
ATOM 5294 C C . LEU B 1 214 ? -11.516 -8.82 -20.406 1 97.81 214 LEU B C 1
ATOM 5296 O O . LEU B 1 214 ? -11.602 -8.047 -19.453 1 97.81 214 LEU B O 1
ATOM 5300 N N . LEU B 1 215 ? -10.742 -8.633 -21.422 1 97.81 215 LEU B N 1
ATOM 5301 C CA . LEU B 1 215 ? -9.93 -7.43 -21.547 1 97.81 215 LEU B CA 1
ATOM 5302 C C . LEU B 1 215 ? -10.805 -6.184 -21.609 1 97.81 215 LEU B C 1
ATOM 5304 O O . LEU B 1 215 ? -10.484 -5.156 -21.016 1 97.81 215 LEU B O 1
ATOM 5308 N N . ASN B 1 216 ? -11.852 -6.238 -22.312 1 97.75 216 ASN B N 1
ATOM 5309 C CA . ASN B 1 216 ? -12.781 -5.125 -22.438 1 97.75 216 ASN B CA 1
ATOM 5310 C C . ASN B 1 216 ? -13.398 -4.762 -21.094 1 97.75 216 ASN B C 1
ATOM 5312 O O . ASN B 1 216 ? -13.555 -3.58 -20.766 1 97.75 216 ASN B O 1
ATOM 5316 N N . VAL B 1 217 ? -13.711 -5.734 -20.359 1 98.12 217 VAL B N 1
ATOM 5317 C CA . VAL B 1 217 ? -14.297 -5.5 -19.047 1 98.12 217 VAL B CA 1
ATOM 5318 C C . VAL B 1 217 ? -13.25 -4.902 -18.109 1 98.12 217 VAL B C 1
ATOM 5320 O O . VAL B 1 217 ? -13.539 -3.957 -17.375 1 98.12 217 VAL B O 1
ATOM 5323 N N . ALA B 1 218 ? -12.062 -5.496 -18.094 1 98.06 218 ALA B N 1
ATOM 5324 C CA . ALA B 1 218 ? -10.984 -4.984 -17.25 1 98.06 218 ALA B CA 1
ATOM 5325 C C . ALA B 1 218 ? -10.672 -3.527 -17.578 1 98.06 218 ALA B C 1
ATOM 5327 O O . ALA B 1 218 ? -10.406 -2.721 -16.688 1 98.06 218 ALA B O 1
ATOM 5328 N N . LYS B 1 219 ? -10.75 -3.182 -18.859 1 97.56 219 LYS B N 1
ATOM 5329 C CA . LYS B 1 219 ? -10.484 -1.822 -19.312 1 97.56 219 LYS B CA 1
ATOM 5330 C C . LYS B 1 219 ? -11.516 -0.843 -18.766 1 97.56 219 LYS B C 1
ATOM 5332 O O . LYS B 1 219 ? -11.195 0.312 -18.484 1 97.56 219 LYS B O 1
ATOM 5337 N N . LYS B 1 220 ? -12.727 -1.251 -18.672 1 97.31 220 LYS B N 1
ATOM 5338 C CA . LYS B 1 220 ? -13.766 -0.408 -18.094 1 97.31 220 LYS B CA 1
ATOM 5339 C C . LYS B 1 220 ? -13.414 0.003 -16.672 1 97.31 220 LYS B C 1
ATOM 5341 O O . LYS B 1 220 ? -13.781 1.094 -16.219 1 97.31 220 LYS B O 1
ATOM 5346 N N . TYR B 1 221 ? -12.789 -0.898 -15.969 1 97.25 221 TYR B N 1
ATOM 5347 C CA . TYR B 1 221 ? -12.367 -0.613 -14.602 1 97.25 221 TYR B CA 1
ATOM 5348 C C . TYR B 1 221 ? -10.977 0.009 -14.578 1 97.25 221 TYR B C 1
ATOM 5350 O O . TYR B 1 221 ? -10.445 0.32 -13.508 1 97.25 221 TYR B O 1
ATOM 5358 N N . LYS B 1 222 ? -10.281 0.093 -15.75 1 96.88 222 LYS B N 1
ATOM 5359 C CA . LYS B 1 222 ? -8.961 0.685 -15.938 1 96.88 222 LYS B CA 1
ATOM 5360 C C . LYS B 1 222 ? -7.895 -0.114 -15.195 1 96.88 222 LYS B C 1
ATOM 5362 O O . LYS B 1 222 ? -7.004 0.463 -14.562 1 96.88 222 LYS B O 1
ATOM 5367 N N . VAL B 1 223 ? -8.031 -1.41 -15.234 1 98 223 VAL B N 1
ATOM 5368 C CA . VAL B 1 223 ? -7.07 -2.283 -14.57 1 98 223 VAL B CA 1
ATOM 5369 C C . VAL B 1 223 ? -6.688 -3.43 -15.508 1 98 223 VAL B C 1
ATOM 5371 O O . VAL B 1 223 ? -7.258 -3.574 -16.594 1 98 223 VAL B O 1
ATOM 5374 N N . THR B 1 224 ? -5.688 -4.234 -15.125 1 97.19 224 THR B N 1
ATOM 5375 C CA . THR B 1 224 ? -5.281 -5.41 -15.891 1 97.19 224 THR B CA 1
ATOM 5376 C C . THR B 1 224 ? -6.199 -6.594 -15.594 1 97.19 224 THR B C 1
ATOM 5378 O O . THR B 1 224 ? -6.969 -6.559 -14.633 1 97.19 224 THR B O 1
ATOM 5381 N N . ILE B 1 225 ? -6.09 -7.629 -16.328 1 97.25 225 ILE B N 1
ATOM 5382 C CA . ILE B 1 225 ? -6.879 -8.844 -16.156 1 97.25 225 ILE B CA 1
ATOM 5383 C C . ILE B 1 225 ? -6.586 -9.461 -14.797 1 97.25 225 ILE B C 1
ATOM 5385 O O . ILE B 1 225 ? -7.504 -9.883 -14.086 1 97.25 225 ILE B O 1
ATOM 5389 N N . THR B 1 226 ? -5.309 -9.555 -14.438 1 96.62 226 THR B N 1
ATOM 5390 C CA . THR B 1 226 ? -4.91 -10.141 -13.164 1 96.62 226 THR B CA 1
ATOM 5391 C C . THR B 1 226 ? -5.52 -9.375 -12 1 96.62 226 THR B C 1
ATOM 5393 O O . THR B 1 226 ? -6.031 -9.977 -11.055 1 96.62 226 THR B O 1
ATOM 5396 N N . GLU B 1 227 ? -5.465 -8.031 -12.078 1 97.88 227 GLU B N 1
ATOM 5397 C CA . GLU B 1 227 ? -6.059 -7.188 -11.047 1 97.88 227 GLU B CA 1
ATOM 5398 C C . GLU B 1 227 ? -7.566 -7.398 -10.961 1 97.88 227 GLU B C 1
ATOM 5400 O O . GLU B 1 227 ? -8.125 -7.488 -9.867 1 97.88 227 GLU B O 1
ATOM 5405 N N . TYR B 1 228 ? -8.195 -7.441 -12.086 1 98.44 228 TYR B N 1
ATOM 5406 C CA . TYR B 1 228 ? -9.641 -7.633 -12.141 1 98.44 228 TYR B CA 1
ATOM 5407 C C . TYR B 1 228 ? -10.039 -8.977 -11.531 1 98.44 228 TYR B C 1
ATOM 5409 O O . TYR B 1 228 ? -10.938 -9.039 -10.688 1 98.44 228 TYR B O 1
ATOM 5417 N N . LEU B 1 229 ? -9.375 -10.008 -11.898 1 98.5 229 LEU B N 1
ATOM 5418 C CA . LEU B 1 229 ? -9.742 -11.344 -11.445 1 98.5 229 LEU B CA 1
ATOM 5419 C C . LEU B 1 229 ? -9.469 -11.5 -9.953 1 98.5 229 LEU B C 1
ATOM 5421 O O . LEU B 1 229 ? -10.211 -12.188 -9.25 1 98.5 229 LEU B O 1
ATOM 5425 N N . ASN B 1 230 ? -8.367 -10.938 -9.461 1 98.12 230 ASN B N 1
ATOM 5426 C CA . ASN B 1 230 ? -8.148 -10.914 -8.016 1 98.12 230 ASN B CA 1
ATOM 5427 C C . ASN B 1 230 ? -9.273 -10.195 -7.289 1 98.12 230 ASN B C 1
ATOM 5429 O O . ASN B 1 230 ? -9.711 -10.633 -6.223 1 98.12 230 ASN B O 1
ATOM 5433 N N . SER B 1 231 ? -9.727 -9.086 -7.863 1 98.62 231 SER B N 1
ATOM 5434 C CA . SER B 1 231 ? -10.812 -8.328 -7.266 1 98.62 231 SER B CA 1
ATOM 5435 C C . SER B 1 231 ? -12.102 -9.148 -7.227 1 98.62 231 SER B C 1
ATOM 5437 O O . SER B 1 231 ? -12.836 -9.109 -6.238 1 98.62 231 SER B O 1
ATOM 5439 N N . VAL B 1 232 ? -12.367 -9.852 -8.273 1 98.69 232 VAL B N 1
ATOM 5440 C CA . VAL B 1 232 ? -13.57 -10.68 -8.344 1 98.69 232 VAL B CA 1
ATOM 5441 C C . VAL B 1 232 ? -13.5 -11.781 -7.289 1 98.69 232 VAL B C 1
ATOM 5443 O O . VAL B 1 232 ? -14.5 -12.094 -6.641 1 98.69 232 VAL B O 1
ATOM 5446 N N . LEU B 1 233 ? -12.336 -12.406 -7.195 1 98.19 233 LEU B N 1
ATOM 5447 C CA . LEU B 1 233 ? -12.188 -13.461 -6.203 1 98.19 233 LEU B CA 1
ATOM 5448 C C . LEU B 1 233 ? -12.375 -12.914 -4.793 1 98.19 233 LEU B C 1
ATOM 5450 O O . LEU B 1 233 ? -13.031 -13.547 -3.959 1 98.19 233 LEU B O 1
ATOM 5454 N N . ILE B 1 234 ? -11.797 -11.758 -4.484 1 98 234 ILE B N 1
ATOM 5455 C CA . ILE B 1 234 ? -11.977 -11.109 -3.189 1 98 234 ILE B CA 1
ATOM 5456 C C . ILE B 1 234 ? -13.461 -10.836 -2.949 1 98 234 ILE B C 1
ATOM 5458 O O . ILE B 1 234 ? -13.984 -11.117 -1.867 1 98 234 ILE B O 1
ATOM 5462 N N . TYR B 1 235 ? -14.109 -10.289 -3.926 1 98.19 235 TYR B N 1
ATOM 5463 C CA . TYR B 1 235 ? -15.547 -10.047 -3.852 1 98.19 235 TYR B CA 1
ATOM 5464 C C . TYR B 1 235 ? -16.297 -11.32 -3.496 1 98.19 235 TYR B C 1
ATOM 5466 O O . TYR B 1 235 ? -17.156 -11.312 -2.615 1 98.19 235 TYR B O 1
ATOM 5474 N N . ALA B 1 236 ? -16.016 -12.375 -4.207 1 97.69 236 ALA B N 1
ATOM 5475 C CA . ALA B 1 236 ? -16.672 -13.656 -3.977 1 97.69 236 ALA B CA 1
ATOM 5476 C C . ALA B 1 236 ? -16.469 -14.133 -2.541 1 97.69 236 ALA B C 1
ATOM 5478 O O . ALA B 1 236 ? -17.406 -14.625 -1.903 1 97.69 236 ALA B O 1
ATOM 5479 N N . LEU B 1 237 ? -15.281 -14.008 -2.043 1 96.25 237 LEU B N 1
ATOM 5480 C CA . LEU B 1 237 ? -14.961 -14.453 -0.693 1 96.25 237 LEU B CA 1
ATOM 5481 C C . LEU B 1 237 ? -15.656 -13.586 0.348 1 96.25 237 LEU B C 1
ATOM 5483 O O . LEU B 1 237 ? -16.047 -14.07 1.411 1 96.25 237 LEU B O 1
ATOM 5487 N N . ILE B 1 238 ? -15.742 -12.281 0.049 1 96.06 238 ILE B N 1
ATOM 5488 C CA . ILE B 1 238 ? -16.484 -11.391 0.937 1 96.06 238 ILE B CA 1
ATOM 5489 C C . ILE B 1 238 ? -17.938 -11.836 1.014 1 96.06 238 ILE B C 1
ATOM 5491 O O . ILE B 1 238 ? -18.516 -11.914 2.102 1 96.06 238 ILE B O 1
ATOM 5495 N N . GLN B 1 239 ? -18.547 -12.117 -0.16 1 95.38 239 GLN B N 1
ATOM 5496 C CA . GLN B 1 239 ? -19.922 -12.586 -0.197 1 95.38 239 GLN B CA 1
ATOM 5497 C C . GLN B 1 239 ? -20.078 -13.891 0.576 1 95.38 239 GLN B C 1
ATOM 5499 O O . GLN B 1 239 ? -21.047 -14.07 1.312 1 95.38 239 GLN B O 1
ATOM 5504 N N . GLN B 1 240 ? -19.141 -14.781 0.384 1 94.44 240 GLN B N 1
ATOM 5505 C CA . GLN B 1 240 ? -19.172 -16.062 1.09 1 94.44 240 GLN B CA 1
ATOM 5506 C C . GLN B 1 240 ? -19.109 -15.859 2.602 1 94.44 240 GLN B C 1
ATOM 5508 O O . GLN B 1 240 ? -19.859 -16.469 3.348 1 94.44 240 GLN B O 1
ATOM 5513 N N . GLN B 1 241 ? -18.172 -15.062 3.043 1 93.12 241 GLN B N 1
ATOM 5514 C CA . GLN B 1 241 ? -18.031 -14.781 4.469 1 93.12 241 GLN B CA 1
ATOM 5515 C C . GLN B 1 241 ? -19.328 -14.195 5.039 1 93.12 241 GLN B C 1
ATOM 5517 O O . GLN B 1 241 ? -19.75 -14.578 6.133 1 93.12 241 GLN B O 1
ATOM 5522 N N . LYS B 1 242 ? -19.938 -13.305 4.359 1 91.62 242 LYS B N 1
ATOM 5523 C CA . LYS B 1 242 ? -21.203 -12.695 4.785 1 91.62 242 LYS B CA 1
ATOM 5524 C C . LYS B 1 242 ? -22.297 -13.75 4.914 1 91.62 242 LYS B C 1
ATOM 5526 O O . LYS B 1 242 ? -23.125 -13.68 5.828 1 91.62 242 LYS B O 1
ATOM 5531 N N . SER B 1 243 ? -22.25 -14.617 4.004 1 89.81 243 SER B N 1
ATOM 5532 C CA . SER B 1 243 ? -23.297 -15.648 3.98 1 89.81 243 SER B CA 1
ATOM 5533 C C . SER B 1 243 ? -23.141 -16.609 5.156 1 89.81 243 SER B C 1
ATOM 5535 O O . SER B 1 243 ? -24.125 -17.234 5.578 1 89.81 243 SER B O 1
ATOM 5537 N N . GLU B 1 244 ? -21.953 -16.844 5.602 1 87.19 244 GLU B N 1
ATOM 5538 C CA . GLU B 1 244 ? -21.719 -17.75 6.723 1 87.19 244 GLU B CA 1
ATOM 5539 C C . GLU B 1 244 ? -22.188 -17.141 8.039 1 87.19 244 GLU B C 1
ATOM 5541 O O . GLU B 1 244 ? -22.328 -17.844 9.039 1 87.19 244 GLU B O 1
ATOM 5546 N N . ASN B 1 245 ? -22.594 -15.922 8.039 1 73.5 245 ASN B N 1
ATOM 5547 C CA . ASN B 1 245 ? -23.125 -15.203 9.195 1 73.5 245 ASN B CA 1
ATOM 5548 C C . ASN B 1 245 ? -22.203 -15.336 10.406 1 73.5 245 ASN B C 1
ATOM 5550 O O . ASN B 1 245 ? -22.672 -15.609 11.516 1 73.5 245 ASN B O 1
ATOM 5554 N N . HIS B 1 246 ? -20.984 -15.328 10.125 1 66.62 246 HIS B N 1
ATOM 5555 C CA . HIS B 1 246 ? -20.062 -15.383 11.25 1 66.62 246 HIS B CA 1
ATOM 5556 C C . HIS B 1 246 ? -20.062 -14.07 12.016 1 66.62 246 HIS B C 1
ATOM 5558 O O . HIS B 1 246 ? -20.234 -13 11.43 1 66.62 246 HIS B O 1
ATOM 5564 N N . ARG B 1 247 ? -20 -14.172 13.266 1 66.44 247 ARG B N 1
ATOM 5565 C CA . ARG B 1 247 ? -20.031 -13.031 14.172 1 66.44 247 ARG B CA 1
ATOM 5566 C C . ARG B 1 247 ? -18.844 -12.109 13.922 1 66.44 24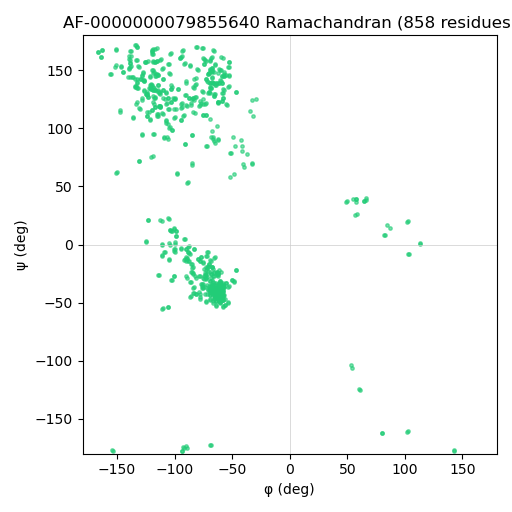7 ARG B C 1
ATOM 5568 O O . ARG B 1 247 ? -18.969 -10.883 14.008 1 66.44 247 ARG B O 1
ATOM 5575 N N . LYS B 1 248 ? -17.641 -12.75 13.508 1 81.5 248 LYS B N 1
ATOM 5576 C CA . LYS B 1 248 ? -16.469 -11.891 13.367 1 81.5 248 LYS B CA 1
ATOM 5577 C C . LYS B 1 248 ? -15.898 -11.961 11.961 1 81.5 248 LYS B C 1
ATOM 5579 O O . LYS B 1 248 ? -15.484 -13.031 11.5 1 81.5 248 LYS B O 1
ATOM 5584 N N . GLU B 1 249 ? -15.984 -10.875 11.273 1 87.06 249 GLU B N 1
ATOM 5585 C CA . GLU B 1 249 ? -15.375 -10.773 9.953 1 87.06 249 GLU B CA 1
ATOM 5586 C C . GLU B 1 249 ? -13.852 -10.727 10.047 1 87.06 249 GLU B C 1
ATOM 5588 O O . GLU B 1 249 ? -13.297 -10.305 11.062 1 87.06 249 GLU B O 1
ATOM 5593 N N . ARG B 1 250 ? -13.203 -11.281 9.094 1 88.62 250 ARG B N 1
ATOM 5594 C CA . ARG B 1 250 ? -11.742 -11.273 8.992 1 88.62 250 ARG B CA 1
ATOM 5595 C C . ARG B 1 250 ? -11.289 -10.719 7.645 1 88.62 250 ARG B C 1
ATOM 5597 O O . ARG B 1 250 ? -12.055 -10.719 6.68 1 88.62 250 ARG B O 1
ATOM 5604 N N . PRO B 1 251 ? -10.078 -10.234 7.629 1 91.19 251 PRO B N 1
ATOM 5605 C CA . PRO B 1 251 ? -9.539 -9.766 6.348 1 91.19 251 PRO B CA 1
ATOM 5606 C C . PRO B 1 251 ? -9.477 -10.867 5.293 1 91.19 251 PRO B C 1
ATOM 5608 O O . PRO B 1 251 ? -9.188 -12.023 5.617 1 91.19 251 PRO B O 1
ATOM 5611 N N . ILE B 1 252 ? -9.789 -10.5 4.094 1 94.44 252 ILE B N 1
ATOM 5612 C CA . ILE B 1 252 ? -9.641 -11.391 2.945 1 94.44 252 ILE B CA 1
ATOM 5613 C C . ILE B 1 252 ? -8.281 -11.156 2.287 1 94.44 252 ILE B C 1
ATOM 5615 O O . ILE B 1 252 ? -7.984 -10.047 1.835 1 94.44 252 ILE B O 1
ATOM 5619 N N . LYS B 1 253 ? -7.434 -12.188 2.191 1 93 253 LYS B N 1
ATOM 5620 C CA . LYS B 1 253 ? -6.102 -12.117 1.601 1 93 253 LYS B CA 1
ATOM 5621 C C . LYS B 1 253 ? -5.934 -13.156 0.498 1 93 253 LYS B C 1
ATOM 5623 O O . LYS B 1 253 ? -6.215 -14.336 0.704 1 93 253 LYS B O 1
ATOM 5628 N N . ILE B 1 254 ? -5.477 -12.727 -0.641 1 93.88 254 ILE B N 1
ATOM 5629 C CA . ILE B 1 254 ? -5.23 -13.648 -1.747 1 93.88 254 ILE B CA 1
ATOM 5630 C C . ILE B 1 254 ? -3.734 -13.922 -1.868 1 93.88 254 ILE B C 1
ATOM 5632 O O . ILE B 1 254 ? -2.93 -12.992 -1.923 1 93.88 254 ILE B O 1
ATOM 5636 N N . ALA B 1 255 ? -3.369 -15.172 -1.785 1 89.81 255 ALA B N 1
ATOM 5637 C CA . ALA B 1 255 ? -1.986 -15.539 -2.088 1 89.81 255 ALA B CA 1
ATOM 5638 C C . ALA B 1 255 ? -1.729 -15.516 -3.592 1 89.81 255 ALA B C 1
ATOM 5640 O O . ALA B 1 255 ? -2.229 -16.375 -4.328 1 89.81 255 ALA B O 1
ATOM 5641 N N . MET B 1 256 ? -0.953 -14.594 -4.043 1 90.69 256 MET B N 1
ATOM 5642 C CA . MET B 1 256 ? -0.712 -14.414 -5.473 1 90.69 256 MET B CA 1
ATOM 5643 C C . MET B 1 256 ? 0.772 -14.547 -5.797 1 90.69 256 MET B C 1
ATOM 5645 O O . MET B 1 256 ? 1.562 -13.656 -5.488 1 90.69 256 MET B O 1
ATOM 5649 N N . PRO B 1 257 ? 1.149 -15.633 -6.418 1 89.69 257 PRO B N 1
ATOM 5650 C CA . PRO B 1 257 ? 2.547 -15.75 -6.844 1 89.69 257 PRO B CA 1
ATOM 5651 C C . PRO B 1 257 ? 2.916 -14.758 -7.945 1 89.69 257 PRO B C 1
ATOM 5653 O O . PRO B 1 257 ? 2.109 -14.508 -8.844 1 89.69 257 PRO B O 1
ATOM 5656 N N . VAL B 1 258 ? 4.078 -14.211 -7.824 1 90.12 258 VAL B N 1
ATOM 5657 C CA . VAL B 1 258 ? 4.609 -13.281 -8.812 1 90.12 258 VAL B CA 1
ATOM 5658 C C . VAL B 1 258 ? 5.941 -13.797 -9.344 1 90.12 258 VAL B C 1
ATOM 5660 O O . VAL B 1 258 ? 6.828 -14.164 -8.57 1 90.12 258 VAL B O 1
ATOM 5663 N N . SER B 1 259 ? 6.031 -13.883 -10.633 1 91.06 259 SER B N 1
ATOM 5664 C CA . SER B 1 259 ? 7.301 -14.281 -11.242 1 91.06 259 SER B CA 1
ATOM 5665 C C . SER B 1 259 ? 8.359 -13.203 -11.047 1 91.06 259 SER B C 1
ATOM 5667 O O . SER B 1 259 ? 8.125 -12.031 -11.344 1 91.06 259 SER B O 1
ATOM 5669 N N . LEU B 1 260 ? 9.484 -13.57 -10.68 1 91.19 260 LEU B N 1
ATOM 5670 C CA . LEU B 1 260 ? 10.57 -12.633 -10.422 1 91.19 260 LEU B CA 1
ATOM 5671 C C . LEU B 1 260 ? 11.352 -12.344 -11.695 1 91.19 260 LEU B C 1
ATOM 5673 O O . LEU B 1 260 ? 12.117 -11.375 -11.75 1 91.19 260 LEU B O 1
ATOM 5677 N N . ARG B 1 261 ? 11.141 -13.148 -12.664 1 92.56 261 ARG B N 1
ATOM 5678 C CA . ARG B 1 261 ? 11.914 -13.078 -13.898 1 92.56 261 ARG B CA 1
ATOM 5679 C C . ARG B 1 261 ? 11.711 -11.742 -14.602 1 92.56 261 ARG B C 1
ATOM 5681 O O . ARG B 1 261 ? 12.586 -11.289 -15.352 1 92.56 261 ARG B O 1
ATOM 5688 N N . ARG B 1 262 ? 10.648 -11.109 -14.383 1 88.75 262 ARG B N 1
ATOM 5689 C CA . ARG B 1 262 ? 10.359 -9.82 -15 1 88.75 262 ARG B CA 1
ATOM 5690 C C . ARG B 1 262 ? 11.211 -8.711 -14.383 1 88.75 262 ARG B C 1
ATOM 5692 O O . ARG B 1 262 ? 11.531 -7.723 -15.039 1 88.75 262 ARG B O 1
ATOM 5699 N N . PHE B 1 263 ? 11.578 -8.859 -13.148 1 90.38 263 PHE B N 1
ATOM 5700 C CA . PHE B 1 263 ? 12.297 -7.844 -12.398 1 90.38 263 PHE B CA 1
ATOM 5701 C C . PHE B 1 263 ? 13.773 -8.203 -12.281 1 90.38 263 PHE B C 1
ATOM 5703 O O . PHE B 1 263 ? 14.633 -7.324 -12.188 1 90.38 263 PHE B O 1
ATOM 5710 N N . PHE B 1 264 ? 13.977 -9.484 -12.273 1 91.75 264 PHE B N 1
ATOM 5711 C CA . PHE B 1 264 ? 15.312 -10.031 -12.125 1 91.75 264 PHE B CA 1
ATOM 5712 C C . PHE B 1 264 ? 15.609 -11.039 -13.234 1 91.75 264 PHE B C 1
ATOM 5714 O O . PHE B 1 264 ? 15.32 -12.234 -13.086 1 91.75 264 PHE B O 1
ATOM 5721 N N . PRO B 1 265 ? 16.219 -10.531 -14.227 1 92.12 265 PRO B N 1
ATOM 5722 C CA . PRO B 1 265 ? 16.391 -11.398 -15.391 1 92.12 265 PRO B CA 1
ATOM 5723 C C . PRO B 1 265 ? 17.172 -12.68 -15.062 1 92.12 265 PRO B C 1
ATOM 5725 O O . PRO B 1 265 ? 18.25 -12.617 -14.461 1 92.12 265 PRO B O 1
ATOM 5728 N N . SER B 1 266 ? 16.578 -13.812 -15.336 1 92.12 266 SER B N 1
ATOM 5729 C CA . SER B 1 266 ? 17.141 -15.141 -15.164 1 92.12 266 SER B CA 1
ATOM 5730 C C . SER B 1 266 ? 16.484 -16.156 -16.094 1 92.12 266 SER B C 1
ATOM 5732 O O . SER B 1 266 ? 15.281 -16.062 -16.375 1 92.12 266 SER B O 1
ATOM 5734 N N . LYS B 1 267 ? 17.281 -17.094 -16.516 1 94 267 LYS B N 1
ATOM 5735 C CA . LYS B 1 267 ? 16.766 -18.141 -17.391 1 94 267 LYS B CA 1
ATOM 5736 C C . LYS B 1 267 ? 16.453 -19.406 -16.594 1 94 267 LYS B C 1
ATOM 5738 O O . LYS B 1 267 ? 16.203 -20.469 -17.172 1 94 267 LYS B O 1
ATOM 5743 N N . THR B 1 268 ? 16.469 -19.25 -15.305 1 93.19 268 THR B N 1
ATOM 5744 C CA . THR B 1 268 ? 16.312 -20.438 -14.469 1 93.19 268 THR B CA 1
ATOM 5745 C C . THR B 1 268 ? 14.992 -21.141 -14.766 1 93.19 268 THR B C 1
ATOM 5747 O O . THR B 1 268 ? 13.969 -20.484 -15 1 93.19 268 THR B O 1
ATOM 5750 N N . LEU B 1 269 ? 15.023 -22.469 -14.812 1 94 269 LEU B N 1
ATOM 5751 C CA . LEU B 1 269 ? 13.812 -23.266 -14.969 1 94 269 LEU B CA 1
ATOM 5752 C C . LEU B 1 269 ? 13.336 -23.797 -13.617 1 94 269 LEU B C 1
ATOM 5754 O O . LEU B 1 269 ? 12.367 -24.562 -13.555 1 94 269 LEU B O 1
ATOM 5758 N N . ARG B 1 270 ? 13.938 -23.375 -12.562 1 89.56 270 ARG B N 1
ATOM 5759 C CA . ARG B 1 270 ? 13.562 -23.719 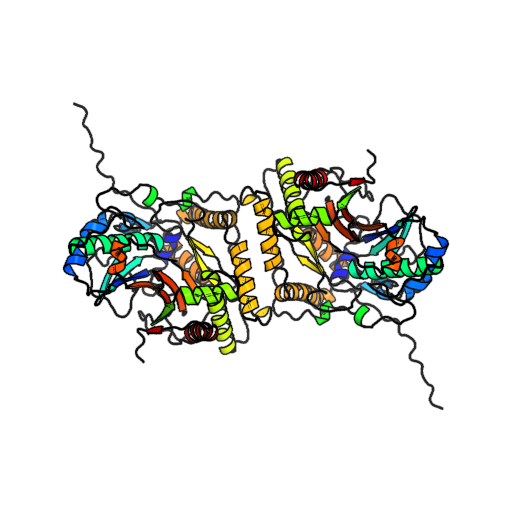-11.203 1 89.56 270 ARG B CA 1
ATOM 5760 C C . ARG B 1 270 ? 12.594 -22.703 -10.617 1 89.56 270 ARG B C 1
ATOM 5762 O O . ARG B 1 270 ? 12.086 -21.828 -11.336 1 89.56 270 ARG B O 1
ATOM 5769 N N . ASN B 1 271 ? 12.305 -22.891 -9.398 1 86.25 271 ASN B N 1
ATOM 5770 C CA . ASN B 1 271 ? 11.398 -21.938 -8.758 1 86.25 271 ASN B CA 1
ATOM 5771 C C . ASN B 1 271 ? 12.023 -20.547 -8.664 1 86.25 271 ASN B C 1
ATOM 5773 O O . ASN B 1 271 ? 13.172 -20.406 -8.234 1 86.25 271 ASN B O 1
ATOM 5777 N N . PHE B 1 272 ? 11.336 -19.594 -9.117 1 88.44 272 PHE B N 1
ATOM 5778 C CA . PHE B 1 272 ? 11.781 -18.219 -9.016 1 88.44 272 PHE B CA 1
ATOM 5779 C C . PHE B 1 272 ? 10.594 -17.266 -8.938 1 88.44 272 PHE B C 1
ATOM 5781 O O . PHE B 1 272 ? 10.398 -16.438 -9.828 1 88.44 272 PHE B O 1
ATOM 5788 N N . ILE B 1 273 ? 9.844 -17.484 -7.871 1 87.12 273 ILE B N 1
ATOM 5789 C CA . ILE B 1 273 ? 8.617 -16.734 -7.629 1 87.12 273 ILE B CA 1
ATOM 5790 C C . ILE B 1 273 ? 8.586 -16.234 -6.184 1 87.12 273 ILE B C 1
ATOM 5792 O O . ILE B 1 273 ? 9.336 -16.734 -5.336 1 87.12 273 ILE B O 1
ATOM 5796 N N . THR B 1 274 ? 7.824 -15.242 -5.941 1 83.75 274 THR B N 1
ATOM 5797 C CA . THR B 1 274 ? 7.477 -14.82 -4.59 1 83.75 274 THR B CA 1
ATOM 5798 C C . THR B 1 274 ? 5.973 -14.578 -4.469 1 83.75 274 THR B C 1
ATOM 5800 O O . THR B 1 274 ? 5.238 -14.719 -5.445 1 83.75 274 THR B O 1
ATOM 5803 N N . MET B 1 275 ? 5.539 -14.398 -3.203 1 84.25 275 MET B N 1
ATOM 5804 C CA . MET B 1 275 ? 4.109 -14.258 -2.957 1 84.25 275 MET B CA 1
ATOM 5805 C C . MET B 1 275 ? 3.766 -12.828 -2.535 1 84.25 275 MET B C 1
ATOM 5807 O O . MET B 1 275 ? 4.488 -12.227 -1.742 1 84.25 275 MET B O 1
ATOM 5811 N N . VAL B 1 276 ? 2.76 -12.273 -3.127 1 87.12 276 VAL B N 1
ATOM 5812 C CA . VAL B 1 276 ? 2.15 -11.047 -2.625 1 87.12 276 VAL B CA 1
ATOM 5813 C C . VAL B 1 276 ? 0.714 -11.328 -2.186 1 87.12 276 VAL B C 1
ATOM 5815 O O . VAL B 1 276 ? 0.082 -12.266 -2.67 1 87.12 276 VAL B O 1
ATOM 5818 N N . TYR B 1 277 ? 0.14 -10.477 -1.287 1 89.38 277 TYR B N 1
ATOM 5819 C CA . TYR B 1 277 ? -1.146 -10.789 -0.672 1 89.38 277 TYR B CA 1
ATOM 5820 C C . TYR B 1 277 ? -2.098 -9.602 -0.766 1 89.38 277 TYR B C 1
ATOM 5822 O O . TYR B 1 277 ? -2.416 -8.969 0.246 1 89.38 277 TYR B O 1
ATOM 5830 N N . PRO B 1 278 ? -2.607 -9.312 -1.954 1 93.25 278 PRO B N 1
ATOM 5831 C CA . PRO B 1 278 ? -3.678 -8.312 -1.985 1 93.25 278 PRO B CA 1
ATOM 5832 C C . PRO B 1 278 ? -4.75 -8.562 -0.928 1 93.25 278 PRO B C 1
ATOM 5834 O O . PRO B 1 278 ? -5.238 -9.688 -0.794 1 93.25 278 PRO B O 1
ATOM 5837 N N . THR B 1 279 ? -5.137 -7.52 -0.142 1 91.62 279 THR B N 1
ATOM 5838 C CA . THR B 1 279 ? -5.977 -7.695 1.036 1 91.62 279 THR B CA 1
ATOM 5839 C C . THR B 1 279 ? -7.102 -6.664 1.058 1 91.62 279 THR B C 1
ATOM 5841 O O . THR B 1 279 ? -6.895 -5.504 0.698 1 91.62 279 THR B O 1
ATOM 5844 N N . ILE B 1 280 ? -8.289 -7.113 1.385 1 94.12 280 ILE B N 1
ATOM 5845 C CA . ILE B 1 280 ? -9.414 -6.254 1.735 1 94.12 280 ILE B CA 1
ATOM 5846 C C . ILE B 1 280 ? -9.945 -6.633 3.115 1 94.12 280 ILE B C 1
ATOM 5848 O O . ILE B 1 280 ? -10.148 -7.816 3.402 1 94.12 280 ILE B O 1
ATOM 5852 N N . ASP B 1 281 ? -10.094 -5.711 3.99 1 90.38 281 ASP B N 1
ATOM 5853 C CA . ASP B 1 281 ? -10.617 -5.953 5.332 1 90.38 281 ASP B CA 1
ATOM 5854 C C . ASP B 1 281 ? -12.062 -5.473 5.453 1 90.38 281 ASP B C 1
ATOM 5856 O O . ASP B 1 281 ? -12.305 -4.281 5.66 1 90.38 281 ASP B O 1
ATOM 5860 N N . PRO B 1 282 ? -12.93 -6.41 5.383 1 90.06 282 PRO B N 1
ATOM 5861 C CA . PRO B 1 282 ? -14.344 -6.027 5.438 1 90.06 282 PRO B CA 1
ATOM 5862 C C . PRO B 1 282 ? -14.742 -5.426 6.781 1 90.06 282 PRO B C 1
ATOM 5864 O O . PRO B 1 282 ? -15.828 -4.859 6.914 1 90.06 282 PRO B O 1
ATOM 5867 N N . ARG B 1 283 ? -13.961 -5.496 7.777 1 88.75 283 ARG B N 1
ATOM 5868 C CA . ARG B 1 283 ? -14.242 -4.906 9.078 1 88.75 283 ARG B CA 1
ATOM 5869 C C . ARG B 1 283 ? -14.195 -3.383 9.016 1 88.75 283 ARG B C 1
ATOM 5871 O O . ARG B 1 283 ? -14.727 -2.699 9.891 1 88.75 283 ARG B O 1
ATOM 5878 N N . LEU B 1 284 ? -13.461 -2.924 8.008 1 87.25 284 LEU B N 1
ATOM 5879 C CA . LEU B 1 284 ? -13.289 -1.481 7.863 1 87.25 284 LEU B CA 1
ATOM 5880 C C . LEU B 1 284 ? -14.539 -0.848 7.258 1 87.25 284 LEU B C 1
ATOM 5882 O O . LEU B 1 284 ? -14.664 0.379 7.223 1 87.25 284 LEU B O 1
ATOM 5886 N N . GLY B 1 285 ? -15.453 -1.62 6.766 1 85.12 285 GLY B N 1
ATOM 5887 C CA . GLY B 1 285 ? -16.703 -1.147 6.18 1 85.12 285 GLY B CA 1
ATOM 5888 C C . GLY B 1 285 ? -17.141 -1.96 4.973 1 85.12 285 GLY B C 1
ATOM 5889 O O . GLY B 1 285 ? -16.469 -2.924 4.594 1 85.12 285 GLY B O 1
ATOM 5890 N N . ASP B 1 286 ? -18.234 -1.475 4.422 1 88.62 286 ASP B N 1
ATOM 5891 C CA . ASP B 1 286 ? -18.75 -2.127 3.217 1 88.62 286 ASP B CA 1
ATOM 5892 C C . ASP B 1 286 ? -18.016 -1.632 1.974 1 88.62 286 ASP B C 1
ATOM 5894 O O . ASP B 1 286 ? -17.719 -0.439 1.848 1 88.62 286 ASP B O 1
ATOM 5898 N N . TYR B 1 287 ? -17.703 -2.555 1.136 1 93.88 287 TYR B N 1
ATOM 5899 C CA . TYR B 1 287 ? -16.984 -2.215 -0.085 1 93.88 287 TYR B CA 1
ATOM 5900 C C . TYR B 1 287 ? -17.844 -2.443 -1.315 1 93.88 287 TYR B C 1
ATOM 5902 O O . TYR B 1 287 ? -18.484 -3.496 -1.453 1 93.88 287 TYR B O 1
ATOM 5910 N N . THR B 1 288 ? -17.891 -1.416 -2.158 1 96.19 288 THR B N 1
ATOM 5911 C CA . THR B 1 288 ? -18.375 -1.669 -3.51 1 96.19 288 THR B CA 1
ATOM 5912 C C . THR B 1 288 ? -17.312 -2.406 -4.332 1 96.19 288 THR B C 1
ATOM 5914 O O . THR B 1 288 ? -16.141 -2.441 -3.961 1 96.19 288 THR B O 1
ATOM 5917 N N . PHE B 1 289 ? -17.703 -3.043 -5.383 1 97.88 289 PHE B N 1
ATOM 5918 C CA . PHE B 1 289 ? 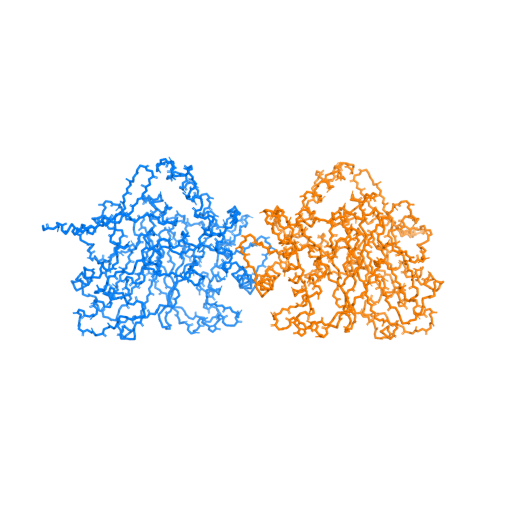-16.734 -3.746 -6.219 1 97.88 289 PHE B CA 1
ATOM 5919 C C . PHE B 1 289 ? -15.695 -2.781 -6.762 1 97.88 289 PHE B C 1
ATOM 5921 O O . PHE B 1 289 ? -14.516 -3.123 -6.848 1 97.88 289 PHE B O 1
ATOM 5928 N N . GLU B 1 290 ? -16.109 -1.586 -7.125 1 97.06 290 GLU B N 1
ATOM 5929 C CA . GLU B 1 290 ? -15.195 -0.574 -7.641 1 97.06 290 GLU B CA 1
ATOM 5930 C C . GLU B 1 290 ? -14.125 -0.218 -6.613 1 97.06 290 GLU B C 1
ATOM 5932 O O . GLU B 1 290 ? -12.961 -0.028 -6.965 1 97.06 290 GLU B O 1
ATOM 5937 N N . GLU B 1 291 ? -14.523 -0.103 -5.391 1 96.12 291 GLU B N 1
ATOM 5938 C CA . GLU B 1 291 ? -13.57 0.175 -4.32 1 96.12 291 GLU B CA 1
ATOM 5939 C C . GLU B 1 291 ? -12.57 -0.968 -4.16 1 96.12 291 GLU B C 1
ATOM 5941 O O . GLU B 1 291 ? -11.391 -0.735 -3.91 1 96.12 291 GLU B O 1
ATOM 5946 N N . ILE B 1 292 ? -13.094 -2.221 -4.281 1 97.75 292 ILE B N 1
ATOM 5947 C CA . ILE B 1 292 ? -12.227 -3.389 -4.199 1 97.75 292 ILE B CA 1
ATOM 5948 C C . ILE B 1 292 ? -11.188 -3.336 -5.316 1 97.75 292 ILE B C 1
ATOM 5950 O O . ILE B 1 292 ? -9.992 -3.496 -5.062 1 97.75 292 ILE B O 1
ATOM 5954 N N . VAL B 1 293 ? -11.656 -3.066 -6.531 1 98.25 293 VAL B N 1
ATOM 5955 C CA . VAL B 1 293 ? -10.789 -3.006 -7.699 1 98.25 293 VAL B CA 1
ATOM 5956 C C . VAL B 1 293 ? -9.719 -1.936 -7.488 1 98.25 293 VAL B C 1
ATOM 5958 O O . VAL B 1 293 ? -8.539 -2.17 -7.754 1 98.25 293 VAL B O 1
ATOM 5961 N N . THR B 1 294 ? -10.102 -0.804 -7 1 96.75 294 THR B N 1
ATOM 5962 C CA . THR B 1 294 ? -9.195 0.319 -6.785 1 96.75 294 THR B CA 1
ATOM 5963 C C . THR B 1 294 ? -8.141 -0.034 -5.746 1 96.75 294 THR B C 1
ATOM 5965 O O . THR B 1 294 ? -6.953 0.24 -5.941 1 96.75 294 THR B O 1
ATOM 5968 N N . GLN B 1 295 ? -8.562 -0.628 -4.691 1 95.75 295 GLN B N 1
ATOM 5969 C CA . GLN B 1 295 ? -7.637 -1.005 -3.623 1 95.75 295 GLN B CA 1
ATOM 5970 C C . GLN B 1 295 ? -6.641 -2.057 -4.105 1 95.75 295 GLN B C 1
ATOM 5972 O O . GLN B 1 295 ? -5.453 -1.981 -3.787 1 95.75 295 GLN B O 1
ATOM 5977 N N . VAL B 1 296 ? -7.133 -3.029 -4.812 1 97.25 296 VAL B N 1
ATOM 5978 C CA . VAL B 1 296 ? -6.262 -4.074 -5.34 1 97.25 296 VAL B CA 1
ATOM 5979 C C . VAL B 1 296 ? -5.25 -3.467 -6.309 1 97.25 296 VAL B C 1
ATOM 5981 O O . VAL B 1 296 ? -4.066 -3.799 -6.266 1 97.25 296 VAL B O 1
ATOM 5984 N N . HIS B 1 297 ? -5.723 -2.592 -7.172 1 97.44 297 HIS B N 1
ATOM 5985 C CA . HIS B 1 297 ? -4.871 -1.922 -8.148 1 97.44 297 HIS B CA 1
ATOM 5986 C C . HIS B 1 297 ? -3.717 -1.194 -7.465 1 97.44 297 HIS B C 1
ATOM 5988 O O . HIS B 1 297 ? -2.551 -1.404 -7.812 1 97.44 297 HIS B O 1
ATOM 5994 N N . TYR B 1 298 ? -4.023 -0.385 -6.496 1 95.19 298 TYR B N 1
ATOM 5995 C CA . TYR B 1 298 ? -2.992 0.418 -5.848 1 95.19 298 TYR B CA 1
ATOM 5996 C C . TYR B 1 298 ? -2.088 -0.45 -4.98 1 95.19 298 TYR B C 1
ATOM 5998 O O . TYR B 1 298 ? -0.888 -0.19 -4.871 1 95.19 298 TYR B O 1
ATOM 6006 N N . TYR B 1 299 ? -2.654 -1.473 -4.363 1 95.25 299 TYR B N 1
ATOM 6007 C CA . TYR B 1 299 ? -1.841 -2.416 -3.602 1 95.25 299 TYR B CA 1
ATOM 6008 C C . TYR B 1 299 ? -0.773 -3.051 -4.484 1 95.25 299 TYR B C 1
ATOM 6010 O O . TYR B 1 299 ? 0.403 -3.09 -4.113 1 95.25 299 TYR B O 1
ATOM 6018 N N . MET B 1 300 ? -1.199 -3.59 -5.559 1 95.25 300 MET B N 1
ATOM 6019 C CA . MET B 1 300 ? -0.29 -4.32 -6.441 1 95.25 300 MET B CA 1
ATOM 6020 C C . MET B 1 300 ? 0.776 -3.391 -7.012 1 95.25 300 MET B C 1
ATOM 6022 O O . MET B 1 300 ? 1.956 -3.742 -7.047 1 95.25 300 MET B O 1
ATOM 6026 N N . ARG B 1 301 ? 0.382 -2.182 -7.406 1 93.81 301 ARG B N 1
ATOM 6027 C CA . ARG B 1 301 ? 1.341 -1.229 -7.953 1 93.81 301 ARG B CA 1
ATOM 6028 C C . ARG B 1 301 ? 2.348 -0.792 -6.895 1 93.81 301 ARG B C 1
ATOM 6030 O O . ARG B 1 301 ? 3.51 -0.528 -7.207 1 93.81 301 ARG B O 1
ATOM 6037 N N . TYR B 1 302 ? 1.902 -0.728 -5.684 1 92.56 302 TYR B N 1
ATOM 6038 C CA . TYR B 1 302 ? 2.762 -0.296 -4.586 1 92.56 302 TYR B CA 1
ATOM 6039 C C . TYR B 1 302 ? 3.738 -1.398 -4.191 1 92.56 302 TYR B C 1
ATOM 6041 O O . TYR B 1 302 ? 4.91 -1.129 -3.924 1 92.56 302 TYR B O 1
ATOM 6049 N N . HIS B 1 303 ? 3.316 -2.641 -4.227 1 90.75 303 HIS B N 1
ATOM 6050 C CA . HIS B 1 303 ? 4.102 -3.707 -3.615 1 90.75 303 HIS B CA 1
ATOM 6051 C C . HIS B 1 303 ? 4.891 -4.48 -4.668 1 90.75 303 HIS B C 1
ATOM 6053 O O . HIS B 1 303 ? 5.895 -5.121 -4.348 1 90.75 303 HIS B O 1
ATOM 6059 N N . ILE B 1 304 ? 4.387 -4.484 -5.832 1 93.06 304 ILE B N 1
ATOM 6060 C CA . ILE B 1 304 ? 5.051 -5.273 -6.863 1 93.06 304 ILE B CA 1
ATOM 6061 C C . ILE B 1 304 ? 6.07 -4.41 -7.598 1 93.06 304 ILE B C 1
ATOM 6063 O O . ILE B 1 304 ? 5.773 -3.852 -8.656 1 93.06 304 ILE B O 1
ATOM 6067 N N . ASN B 1 305 ? 7.219 -4.336 -7.086 1 90.19 305 ASN B N 1
ATOM 6068 C CA . ASN B 1 305 ? 8.359 -3.65 -7.68 1 90.19 305 ASN B CA 1
ATOM 6069 C C . ASN B 1 305 ? 9.68 -4.289 -7.258 1 90.19 305 ASN B C 1
ATOM 6071 O O . ASN B 1 305 ? 9.711 -5.121 -6.348 1 90.19 305 ASN B O 1
ATOM 6075 N N . GLY B 1 306 ? 10.688 -3.902 -7.93 1 87.81 306 GLY B N 1
ATOM 6076 C CA . GLY B 1 306 ? 11.969 -4.562 -7.742 1 87.81 306 GLY B CA 1
ATOM 6077 C C . GLY B 1 306 ? 12.492 -4.449 -6.32 1 87.81 306 GLY B C 1
ATOM 6078 O O . GLY B 1 306 ? 13.086 -5.395 -5.797 1 87.81 306 GLY B O 1
ATOM 6079 N N . LYS B 1 307 ? 12.297 -3.404 -5.621 1 86.5 307 LYS B N 1
ATOM 6080 C CA . LYS B 1 307 ? 12.844 -3.172 -4.289 1 86.5 307 LYS B CA 1
ATOM 6081 C C . LYS B 1 307 ? 12.141 -4.031 -3.246 1 86.5 307 LYS B C 1
ATOM 6083 O O . LYS B 1 307 ? 12.789 -4.758 -2.488 1 86.5 307 LYS B O 1
ATOM 6088 N N . PHE B 1 308 ? 10.883 -4.004 -3.279 1 84.25 308 PHE B N 1
ATOM 6089 C CA . PHE B 1 308 ? 10.102 -4.773 -2.316 1 84.25 308 PHE B CA 1
ATOM 6090 C C . PHE B 1 308 ? 10.281 -6.27 -2.549 1 84.25 308 PHE B C 1
ATOM 6092 O O . PHE B 1 308 ? 10.414 -7.039 -1.595 1 84.25 308 PHE B O 1
ATOM 6099 N N . LEU B 1 309 ? 10.312 -6.645 -3.764 1 85.88 309 LEU B N 1
ATOM 6100 C CA . LEU B 1 309 ? 10.438 -8.062 -4.098 1 85.88 309 LEU B CA 1
ATOM 6101 C C . LEU B 1 309 ? 11.812 -8.594 -3.717 1 85.88 309 LEU B C 1
ATOM 6103 O O . LEU B 1 309 ? 11.938 -9.719 -3.227 1 85.88 309 LEU B O 1
ATOM 6107 N N . ASN B 1 310 ? 12.773 -7.758 -3.939 1 85.25 310 ASN B N 1
ATOM 6108 C CA . ASN B 1 310 ? 14.117 -8.148 -3.529 1 85.25 310 ASN B CA 1
ATOM 6109 C C . ASN B 1 310 ? 14.211 -8.336 -2.02 1 85.25 310 ASN B C 1
ATOM 6111 O O . ASN B 1 310 ? 14.852 -9.273 -1.546 1 85.25 310 ASN B O 1
ATOM 6115 N N . ALA B 1 311 ? 13.625 -7.469 -1.34 1 79.44 311 ALA B N 1
ATOM 6116 C CA . ALA B 1 311 ? 13.617 -7.574 0.116 1 79.44 311 ALA B CA 1
ATOM 6117 C C . ALA B 1 311 ? 12.922 -8.859 0.569 1 79.44 311 ALA B C 1
ATOM 6119 O O . ALA B 1 311 ? 13.375 -9.523 1.501 1 79.44 311 ALA B O 1
ATOM 6120 N N . ASP B 1 312 ? 11.938 -9.156 -0.054 1 78.88 312 ASP B N 1
ATOM 6121 C CA . ASP B 1 312 ? 11.164 -10.344 0.284 1 78.88 312 ASP B CA 1
ATOM 6122 C C . ASP B 1 312 ? 11.984 -11.617 0.049 1 78.88 312 ASP B C 1
ATOM 6124 O O . ASP B 1 312 ? 12.023 -12.5 0.903 1 78.88 312 ASP B O 1
ATOM 6128 N N . ILE B 1 313 ? 12.656 -11.664 -1.066 1 78.12 313 ILE B N 1
ATOM 6129 C CA . ILE B 1 313 ? 13.391 -12.891 -1.378 1 78.12 313 ILE B CA 1
ATOM 6130 C C . ILE B 1 313 ? 14.648 -12.969 -0.516 1 78.12 313 ILE B C 1
ATOM 6132 O O . ILE B 1 313 ? 15.117 -14.062 -0.193 1 78.12 313 ILE B O 1
ATOM 6136 N N . THR B 1 314 ? 15.164 -11.82 -0.16 1 75.12 314 THR B N 1
ATOM 6137 C CA . THR B 1 314 ? 16.312 -11.805 0.741 1 75.12 314 THR B CA 1
ATOM 6138 C C . THR B 1 314 ? 15.93 -12.352 2.113 1 75.12 314 THR B C 1
ATOM 6140 O O . THR B 1 314 ? 16.688 -13.117 2.711 1 75.12 314 THR B O 1
ATOM 6143 N N . THR B 1 315 ? 14.812 -11.953 2.514 1 69 315 THR B N 1
ATOM 6144 C CA . THR B 1 315 ? 14.312 -12.477 3.779 1 69 315 THR B CA 1
ATOM 6145 C C . THR B 1 315 ? 14.156 -13.992 3.715 1 69 315 THR B C 1
ATOM 6147 O O . THR B 1 315 ? 14.57 -14.703 4.633 1 69 315 THR B O 1
ATOM 6150 N N . ASN B 1 316 ? 13.68 -14.477 2.68 1 65.69 316 ASN B N 1
ATOM 6151 C CA . ASN B 1 316 ? 13.484 -15.914 2.482 1 65.69 316 ASN B CA 1
ATOM 6152 C C . ASN B 1 316 ? 14.82 -16.656 2.381 1 65.69 316 ASN B C 1
ATOM 6154 O O . ASN B 1 316 ? 14.969 -17.75 2.934 1 65.69 316 ASN B O 1
ATOM 6158 N N . ALA B 1 317 ? 15.734 -16.047 1.749 1 65.06 317 ALA B N 1
ATOM 6159 C CA . ALA B 1 317 ? 17.047 -16.656 1.549 1 65.06 317 ALA B CA 1
ATOM 6160 C C . ALA B 1 317 ? 17.828 -16.719 2.859 1 65.06 317 ALA B C 1
ATOM 6162 O O . ALA B 1 317 ? 18.5 -17.719 3.133 1 65.06 317 ALA B O 1
ATOM 6163 N N . MET B 1 318 ? 17.703 -15.703 3.662 1 61.16 318 MET B N 1
ATOM 6164 C CA . MET B 1 318 ? 18.484 -15.633 4.895 1 61.16 318 MET B CA 1
ATOM 6165 C C . MET B 1 318 ? 17.906 -16.547 5.965 1 61.16 318 MET B C 1
ATOM 6167 O O . MET B 1 318 ? 18.641 -17.078 6.797 1 61.16 318 MET B O 1
ATOM 6171 N N . THR B 1 319 ? 16.672 -16.641 5.926 1 55.47 319 THR B N 1
ATOM 6172 C CA . THR B 1 319 ? 16.062 -17.578 6.859 1 55.47 319 THR B CA 1
ATOM 6173 C C . THR B 1 319 ? 16.578 -18.984 6.617 1 55.47 319 THR B C 1
ATOM 6175 O O . THR B 1 319 ? 16.828 -19.734 7.562 1 55.47 319 THR B O 1
ATOM 6178 N N . LYS B 1 320 ? 16.859 -19.328 5.453 1 55.75 320 LYS B N 1
ATOM 6179 C CA . LYS B 1 320 ? 17.344 -20.656 5.098 1 55.75 320 LYS B CA 1
ATOM 6180 C C . LYS B 1 320 ? 18.828 -20.812 5.434 1 55.75 320 LYS B C 1
ATOM 6182 O O . LYS B 1 320 ? 19.297 -21.906 5.75 1 55.75 320 LYS B O 1
ATOM 6187 N N . SER B 1 321 ? 19.453 -19.641 5.406 1 50.81 321 SER B N 1
ATOM 6188 C CA . SER B 1 321 ? 20.906 -19.703 5.582 1 50.81 321 SER B CA 1
ATOM 6189 C C . SER B 1 321 ? 21.297 -19.609 7.055 1 50.81 321 SER B C 1
ATOM 6191 O O . SER B 1 321 ? 22.469 -19.75 7.406 1 50.81 321 SER B O 1
ATOM 6193 N N . HIS B 1 322 ? 20.219 -19.406 7.824 1 50 322 HIS B N 1
ATOM 6194 C CA . HIS B 1 322 ? 20.578 -19.297 9.234 1 50 322 HIS B CA 1
ATOM 6195 C C . HIS B 1 322 ? 21.203 -20.578 9.75 1 50 322 HIS B C 1
ATOM 6197 O O . HIS B 1 322 ? 20.656 -21.672 9.531 1 50 322 HIS B O 1
ATOM 6203 N N . PRO B 1 323 ? 22.391 -20.438 10.242 1 47.78 323 PRO B N 1
ATOM 6204 C CA . PRO B 1 323 ? 23.156 -21.609 10.672 1 47.78 323 PRO B CA 1
ATOM 6205 C C . PRO B 1 323 ? 22.344 -22.547 11.57 1 47.78 323 PRO B C 1
ATOM 6207 O O . PRO B 1 323 ? 22.484 -23.766 11.484 1 47.78 323 PRO B O 1
ATOM 6210 N N . VAL B 1 324 ? 21.469 -21.938 12.289 1 45.47 324 VAL B N 1
ATOM 6211 C CA . VAL B 1 324 ? 20.672 -22.75 13.195 1 45.47 324 VAL B CA 1
ATOM 6212 C C . VAL B 1 324 ? 19.719 -23.641 12.398 1 45.47 324 VAL B C 1
ATOM 6214 O O . VAL B 1 324 ? 19.531 -24.812 12.727 1 45.47 324 VAL B O 1
ATOM 6217 N N . ILE B 1 325 ? 19.219 -23.062 11.406 1 51.03 325 ILE B N 1
ATOM 6218 C CA . ILE B 1 325 ? 18.266 -23.812 10.594 1 51.03 325 ILE B CA 1
ATOM 6219 C C . ILE B 1 325 ? 19 -24.891 9.797 1 51.03 325 ILE B C 1
ATOM 6221 O O . ILE B 1 325 ? 18.469 -25.984 9.578 1 51.03 325 ILE B O 1
ATOM 6225 N N . ARG B 1 326 ? 20.219 -24.578 9.547 1 51.97 326 ARG B N 1
ATOM 6226 C CA . ARG B 1 326 ? 21.016 -25.5 8.742 1 51.97 326 ARG B CA 1
ATOM 6227 C C . ARG B 1 326 ? 21.406 -26.734 9.539 1 51.97 326 ARG B C 1
ATOM 6229 O O . ARG B 1 326 ? 21.594 -27.812 8.969 1 51.97 326 ARG B O 1
ATOM 6236 N N . ILE B 1 327 ? 21.453 -26.516 10.828 1 48.75 327 ILE B N 1
ATOM 6237 C CA . ILE B 1 327 ? 21.969 -27.625 11.617 1 48.75 327 ILE B CA 1
ATOM 6238 C C . ILE B 1 327 ? 20.812 -28.406 12.25 1 48.75 327 ILE B C 1
ATOM 6240 O O . ILE B 1 327 ? 21.016 -29.406 12.938 1 48.75 327 ILE B O 1
ATOM 6244 N N . VAL B 1 328 ? 19.688 -27.906 12.078 1 51.66 328 VAL B N 1
ATOM 6245 C CA . VAL B 1 328 ? 18.531 -28.594 12.656 1 51.66 328 VAL B CA 1
ATOM 6246 C C . VAL B 1 328 ? 18.219 -29.844 11.844 1 51.66 328 VAL B C 1
ATOM 6248 O O . VAL B 1 328 ? 18.094 -29.781 10.617 1 51.66 328 VAL B O 1
ATOM 6251 N N . PRO B 1 329 ? 18.266 -31 12.586 1 55.16 329 PRO B N 1
ATOM 6252 C CA . PRO B 1 329 ? 17.922 -32.219 11.875 1 55.16 329 PRO B CA 1
ATOM 6253 C C . PRO B 1 329 ? 16.578 -32.125 11.156 1 55.16 329 PRO B C 1
ATOM 6255 O O . PRO B 1 329 ? 15.672 -31.422 11.617 1 55.16 329 PRO B O 1
ATOM 6258 N N . LEU B 1 330 ? 16.453 -32.75 10.031 1 57.78 330 LEU B N 1
ATOM 6259 C CA . LEU B 1 330 ? 15.328 -32.656 9.109 1 57.78 330 LEU B CA 1
ATOM 6260 C C . LEU B 1 330 ? 14.016 -32.938 9.836 1 57.78 330 LEU B C 1
ATOM 6262 O O . LEU B 1 330 ? 12.992 -32.312 9.555 1 57.78 330 LEU B O 1
ATOM 6266 N N . PHE B 1 331 ? 14.117 -33.906 10.812 1 54.69 331 PHE B N 1
ATOM 6267 C CA . PHE B 1 331 ? 12.859 -34.281 11.461 1 54.69 331 PHE B CA 1
ATOM 6268 C C . PHE B 1 331 ? 12.312 -33.125 12.289 1 54.69 331 PHE B C 1
ATOM 6270 O O . PHE B 1 331 ? 11.102 -32.938 12.352 1 54.69 331 PHE B O 1
ATOM 6277 N N . ILE B 1 332 ? 13.141 -32.344 12.789 1 51.75 332 ILE B N 1
ATOM 6278 C CA . ILE B 1 332 ? 12.719 -31.172 13.555 1 51.75 332 ILE B CA 1
ATOM 6279 C C . ILE B 1 332 ? 12.266 -30.062 12.594 1 51.75 332 ILE B C 1
ATOM 6281 O O . ILE B 1 332 ? 11.273 -29.375 12.852 1 51.75 332 ILE B O 1
ATOM 6285 N N . LYS B 1 333 ? 13.07 -29.953 11.562 1 56.03 333 LYS B N 1
ATOM 6286 C CA . LYS B 1 333 ? 12.727 -28.953 10.562 1 56.03 333 LYS B CA 1
ATOM 6287 C C . LYS B 1 333 ? 11.328 -29.203 10 1 56.03 333 LYS B C 1
ATOM 6289 O O . LYS B 1 333 ? 10.547 -28.25 9.836 1 56.03 333 LYS B O 1
ATOM 6294 N N . ASP B 1 334 ? 11.125 -30.438 9.805 1 57.62 334 ASP B N 1
ATOM 6295 C CA . ASP B 1 334 ? 9.844 -30.812 9.211 1 57.62 334 ASP B CA 1
ATOM 6296 C C . ASP B 1 334 ? 8.68 -30.438 10.133 1 57.62 334 ASP B C 1
ATOM 6298 O O . ASP B 1 334 ? 7.645 -29.953 9.672 1 57.62 334 ASP B O 1
ATOM 6302 N N . LEU B 1 335 ? 8.914 -30.625 11.344 1 50.72 335 LEU B N 1
ATOM 6303 C CA . LEU B 1 335 ? 7.871 -30.297 12.32 1 50.72 335 LEU B CA 1
ATOM 6304 C C . LEU B 1 335 ? 7.66 -28.797 12.398 1 50.72 335 LEU B C 1
ATOM 6306 O O . LEU B 1 335 ? 6.523 -28.328 12.469 1 50.72 335 LEU B O 1
ATOM 6310 N N . THR B 1 336 ? 8.734 -28.094 12.383 1 51.75 336 THR B N 1
ATOM 6311 C CA . THR B 1 336 ? 8.672 -26.641 12.508 1 51.75 336 THR B CA 1
ATOM 6312 C C . THR B 1 336 ? 8.047 -26.016 11.266 1 51.75 336 THR B C 1
ATOM 6314 O O . THR B 1 336 ? 7.234 -25.094 11.367 1 51.75 336 THR B O 1
ATOM 6317 N N . VAL B 1 337 ? 8.5 -26.562 10.188 1 53.47 337 VAL B N 1
ATOM 6318 C CA . VAL B 1 337 ? 7.996 -26.016 8.93 1 53.47 337 VAL B CA 1
ATOM 6319 C C . VAL B 1 337 ? 6.496 -26.281 8.82 1 53.47 337 VAL B C 1
ATOM 6321 O O . VAL B 1 337 ? 5.738 -25.406 8.398 1 53.47 337 VAL B O 1
ATOM 6324 N N . ARG B 1 338 ? 6.172 -27.453 9.234 1 55.19 338 ARG B N 1
ATOM 6325 C CA . ARG B 1 338 ? 4.754 -27.797 9.203 1 55.19 338 ARG B CA 1
ATOM 6326 C C . ARG B 1 338 ? 3.947 -26.859 10.102 1 55.19 338 ARG B C 1
ATOM 6328 O O . ARG B 1 338 ? 2.879 -26.391 9.711 1 55.19 338 ARG B O 1
ATOM 6335 N N . SER B 1 339 ? 4.512 -26.672 11.188 1 51.88 339 SER B N 1
ATOM 6336 C CA . SER B 1 339 ? 3.828 -25.812 12.141 1 51.88 339 SER B CA 1
ATOM 6337 C C . SER B 1 339 ? 3.775 -24.359 11.641 1 51.88 339 SER B C 1
ATOM 6339 O O . SER B 1 339 ? 2.75 -23.688 11.773 1 51.88 339 SER B O 1
ATOM 6341 N N . PHE B 1 340 ? 4.844 -23.984 11.078 1 50.62 340 PHE B N 1
ATOM 6342 C CA . PHE B 1 340 ? 4.926 -22.625 10.547 1 50.62 340 PHE B CA 1
ATOM 6343 C C . PHE B 1 340 ? 3.951 -22.438 9.398 1 50.62 340 PHE B C 1
ATOM 6345 O O . PHE B 1 340 ? 3.268 -21.406 9.312 1 50.62 340 PHE B O 1
ATOM 6352 N N . TYR B 1 341 ? 3.982 -23.422 8.531 1 52.38 341 TYR B N 1
ATOM 6353 C CA . TYR B 1 341 ? 3.078 -23.312 7.391 1 52.38 341 TYR B CA 1
ATOM 6354 C C . TYR B 1 341 ? 1.627 -23.25 7.852 1 52.38 341 TYR B C 1
ATOM 6356 O O . TYR B 1 341 ? 0.848 -22.438 7.348 1 52.38 341 TYR B O 1
ATOM 6364 N N . LYS B 1 342 ? 1.29 -24.156 8.742 1 53.34 342 LYS B N 1
ATOM 6365 C CA . LYS B 1 342 ? -0.084 -24.188 9.234 1 53.34 342 LYS B CA 1
ATOM 6366 C C . LYS B 1 342 ? -0.455 -22.891 9.93 1 53.34 342 LYS B C 1
ATOM 6368 O O . LYS B 1 342 ? -1.547 -22.359 9.727 1 53.34 342 LYS B O 1
ATOM 6373 N N . ARG B 1 343 ? 0.513 -22.453 10.633 1 50.34 343 ARG B N 1
ATOM 6374 C CA . ARG B 1 343 ? 0.19 -21.344 11.531 1 50.34 343 ARG B CA 1
ATOM 6375 C C . ARG B 1 343 ? 0.392 -20 10.844 1 50.34 343 ARG B C 1
ATOM 6377 O O . ARG B 1 343 ? -0.285 -19.031 11.164 1 50.34 343 ARG B O 1
ATOM 6384 N N . VAL B 1 344 ? 1.297 -20.109 9.914 1 50.62 344 VAL B N 1
ATOM 6385 C CA . VAL B 1 344 ? 1.648 -18.797 9.398 1 50.62 344 VAL B CA 1
ATOM 6386 C C . VAL B 1 344 ? 1.143 -18.656 7.961 1 50.62 344 VAL B C 1
ATOM 6388 O O . VAL B 1 344 ? 0.338 -17.766 7.664 1 50.62 344 VAL B O 1
ATOM 6391 N N . GLN B 1 345 ? 1.504 -19.531 7.098 1 52.16 345 GLN B N 1
ATOM 6392 C CA . GLN B 1 345 ? 1.214 -19.312 5.684 1 52.16 345 GLN B CA 1
ATOM 6393 C C . GLN B 1 345 ? -0.249 -19.625 5.367 1 52.16 345 GLN B C 1
ATOM 6395 O O . GLN B 1 345 ? -0.911 -18.844 4.668 1 52.16 345 GLN B O 1
ATOM 6400 N N . ASP B 1 346 ? -0.708 -20.75 5.895 1 53.47 346 ASP B N 1
ATOM 6401 C CA . ASP B 1 346 ? -2.086 -21.141 5.625 1 53.47 346 ASP B CA 1
ATOM 6402 C C . ASP B 1 346 ? -3.074 -20.172 6.262 1 53.47 346 ASP B C 1
ATOM 6404 O O . ASP B 1 346 ? -4.137 -19.891 5.695 1 53.47 346 ASP B O 1
ATOM 6408 N N . LEU B 1 347 ? -2.562 -19.625 7.27 1 62.31 347 LEU B N 1
ATOM 6409 C CA . LEU B 1 347 ? -3.451 -18.719 7.984 1 62.31 347 LEU B CA 1
ATOM 6410 C C . LEU B 1 347 ? -3.371 -17.297 7.406 1 62.31 347 LEU B C 1
ATOM 6412 O O . LEU B 1 347 ? -4.242 -16.469 7.664 1 62.31 347 LEU B O 1
ATOM 6416 N N . GLN B 1 348 ? -2.521 -17.312 6.488 1 69.81 348 GLN B N 1
ATOM 6417 C CA . GLN B 1 348 ? -2.27 -15.93 6.07 1 69.81 348 GLN B CA 1
ATOM 6418 C C . GLN B 1 348 ? -3.041 -15.594 4.797 1 69.81 348 GLN B C 1
ATOM 6420 O O . GLN B 1 348 ? -3.049 -14.438 4.355 1 69.81 348 GLN B O 1
ATOM 6425 N N . SER B 1 349 ? -3.748 -16.656 4.234 1 85.5 349 SER B N 1
ATOM 6426 C CA . SER B 1 349 ? -4.469 -16.312 3.012 1 85.5 349 SER B CA 1
ATOM 6427 C C . SER B 1 349 ? -5.84 -16.969 2.975 1 85.5 349 SER B C 1
ATOM 6429 O O . SER B 1 349 ? -6.047 -18.016 3.6 1 85.5 349 SER B O 1
ATOM 6431 N N . SER B 1 350 ? -6.75 -16.375 2.324 1 91.19 350 SER B N 1
ATOM 6432 C CA . SER B 1 350 ? -8.109 -16.875 2.162 1 91.19 350 SER B CA 1
ATOM 6433 C C . SER B 1 350 ? -8.219 -17.812 0.963 1 91.19 350 SER B C 1
ATOM 6435 O O . SER B 1 350 ? -8.977 -18.781 0.99 1 91.19 350 SER B O 1
ATOM 6437 N N . ALA B 1 351 ? -7.461 -17.578 -0.012 1 91.25 351 ALA B N 1
ATOM 6438 C CA . ALA B 1 351 ? -7.398 -18.359 -1.244 1 91.25 351 ALA B CA 1
ATOM 6439 C C . ALA B 1 351 ? -6.152 -18 -2.055 1 91.25 351 ALA B C 1
ATOM 6441 O O . ALA B 1 351 ? -5.48 -17 -1.769 1 91.25 351 ALA B O 1
ATOM 6442 N N . GLY B 1 352 ? -5.891 -18.875 -3.004 1 91.31 352 GLY B N 1
ATOM 6443 C CA . GLY B 1 352 ? -4.793 -18.594 -3.914 1 91.31 352 GLY B CA 1
ATOM 6444 C C . GLY B 1 352 ? -5.246 -18.359 -5.344 1 91.31 352 GLY B C 1
ATOM 6445 O O . GLY B 1 352 ? -6.203 -18.984 -5.805 1 91.31 352 GLY B O 1
ATOM 6446 N N . LEU B 1 353 ? -4.57 -17.5 -6.012 1 94.44 353 LEU B N 1
ATOM 6447 C CA . LEU B 1 353 ? -4.789 -17.281 -7.438 1 94.44 353 LEU B CA 1
ATOM 6448 C C . LEU B 1 353 ? -3.459 -17.172 -8.18 1 94.44 353 LEU B C 1
ATOM 6450 O O . LEU B 1 353 ? -2.711 -16.219 -7.992 1 94.44 353 LEU B O 1
ATOM 6454 N N . THR B 1 354 ? -3.172 -18.156 -8.945 1 94.06 354 THR B N 1
ATOM 6455 C CA . THR B 1 354 ? -1.966 -18.188 -9.766 1 94.06 354 THR B CA 1
ATOM 6456 C C . THR B 1 354 ? -2.297 -17.875 -11.219 1 94.06 354 THR B C 1
ATOM 6458 O O . THR B 1 354 ? -3.264 -18.422 -11.766 1 94.06 354 THR B O 1
ATOM 6461 N N . ASN B 1 355 ? -1.519 -17.031 -11.805 1 94.81 355 ASN B N 1
ATOM 6462 C CA . ASN B 1 355 ? -1.716 -16.641 -13.203 1 94.81 355 ASN B CA 1
ATOM 6463 C C . ASN B 1 355 ? -0.457 -16.891 -14.031 1 94.81 355 ASN B C 1
ATOM 6465 O O . ASN B 1 355 ? 0.535 -16.172 -13.883 1 94.81 355 ASN B O 1
ATOM 6469 N N . LEU B 1 356 ? -0.526 -17.859 -14.914 1 94.69 356 LEU B N 1
ATOM 6470 C CA . LEU B 1 356 ? 0.615 -18.156 -15.773 1 94.69 356 LEU B CA 1
ATOM 6471 C C . LEU B 1 356 ? 0.696 -17.172 -16.938 1 94.69 356 LEU B C 1
ATOM 6473 O O . LEU B 1 356 ? 1.714 -17.109 -17.625 1 94.69 356 LEU B O 1
ATOM 6477 N N . GLY B 1 357 ? -0.355 -16.422 -17.141 1 93.88 357 GLY B N 1
ATOM 6478 C CA . GLY B 1 357 ? -0.353 -15.438 -18.203 1 93.88 357 GLY B CA 1
ATOM 6479 C C . GLY B 1 357 ? -0.631 -16.031 -19.562 1 93.88 357 GLY B C 1
ATOM 6480 O O . GLY B 1 357 ? -1.236 -17.094 -19.672 1 93.88 357 GLY B O 1
ATOM 6481 N N . THR B 1 358 ? -0.28 -15.266 -20.547 1 96.19 358 THR B N 1
ATOM 6482 C CA . THR B 1 358 ? -0.436 -15.703 -21.922 1 96.19 358 THR B CA 1
ATOM 6483 C C . THR B 1 358 ? 0.688 -16.656 -22.328 1 96.19 358 THR B C 1
ATOM 6485 O O . THR B 1 358 ? 1.865 -16.312 -22.25 1 96.19 358 THR B O 1
ATOM 6488 N N . ILE B 1 359 ? 0.324 -17.828 -22.672 1 97.12 359 ILE B N 1
ATOM 6489 C CA . ILE B 1 359 ? 1.295 -18.828 -23.094 1 97.12 359 ILE B CA 1
ATOM 6490 C C . ILE B 1 359 ? 1.63 -18.641 -24.578 1 97.12 359 ILE B C 1
ATOM 6492 O O . ILE B 1 359 ? 0.736 -18.641 -25.422 1 97.12 359 ILE B O 1
ATOM 6496 N N . ASP B 1 360 ? 2.908 -18.484 -24.781 1 95.06 360 ASP B N 1
ATOM 6497 C CA . ASP B 1 360 ? 3.4 -18.328 -26.156 1 95.06 360 ASP B CA 1
ATOM 6498 C C . ASP B 1 360 ? 3.898 -19.641 -26.719 1 95.06 360 ASP B C 1
ATOM 6500 O O . ASP B 1 360 ? 4.547 -20.422 -26.016 1 95.06 360 ASP B O 1
ATOM 6504 N N . ILE B 1 361 ? 3.508 -19.922 -27.906 1 97.06 361 ILE B N 1
ATOM 6505 C CA . ILE B 1 361 ? 3.938 -21.125 -28.609 1 97.06 361 ILE B CA 1
ATOM 6506 C C . ILE B 1 361 ? 4.246 -20.797 -30.078 1 97.06 361 ILE B C 1
ATOM 6508 O O . ILE B 1 361 ? 3.777 -19.781 -30.594 1 97.06 361 ILE B O 1
ATOM 6512 N N . PRO B 1 362 ? 5.09 -21.641 -30.656 1 97.31 362 PRO B N 1
ATOM 6513 C CA . PRO B 1 362 ? 5.309 -21.422 -32.094 1 97.31 362 PRO B CA 1
ATOM 6514 C C . PRO B 1 362 ? 4.012 -21.469 -32.906 1 97.31 362 PRO B C 1
ATOM 6516 O O . PRO B 1 362 ? 3.121 -22.266 -32.594 1 97.31 362 PRO B O 1
ATOM 6519 N N . GLU B 1 363 ? 3.977 -20.656 -33.969 1 96.06 363 GLU B N 1
ATOM 6520 C CA . GLU B 1 363 ? 2.787 -20.578 -34.812 1 96.06 363 GLU B CA 1
ATOM 6521 C C . GLU B 1 363 ? 2.424 -21.938 -35.406 1 96.06 363 GLU B C 1
ATOM 6523 O O . GLU B 1 363 ? 1.243 -22.281 -35.5 1 96.06 363 GLU B O 1
ATOM 6528 N N . GLU B 1 364 ? 3.406 -22.703 -35.75 1 96.31 364 GLU B N 1
ATOM 6529 C CA . GLU B 1 364 ? 3.215 -24.016 -36.344 1 96.31 364 GLU B CA 1
ATOM 6530 C C . GLU B 1 364 ? 2.566 -24.984 -35.344 1 96.31 364 GLU B C 1
ATOM 6532 O O . GLU B 1 364 ? 1.917 -25.953 -35.75 1 96.31 364 GLU B O 1
ATOM 6537 N N . MET B 1 365 ? 2.736 -24.688 -34.094 1 96.62 365 MET B N 1
ATOM 6538 C CA . MET B 1 365 ? 2.162 -25.516 -33.062 1 96.62 365 MET B CA 1
ATOM 6539 C C . MET B 1 365 ? 0.72 -25.109 -32.781 1 96.62 365 MET B C 1
ATOM 6541 O O . MET B 1 365 ? -0.073 -25.922 -32.281 1 96.62 365 MET B O 1
ATOM 6545 N N . ARG B 1 366 ? 0.35 -23.938 -33.062 1 95.62 366 ARG B N 1
ATOM 6546 C CA . ARG B 1 366 ? -0.951 -23.359 -32.75 1 95.62 366 ARG B CA 1
ATOM 6547 C C . ARG B 1 366 ? -2.072 -24.109 -33.438 1 95.62 366 ARG B C 1
ATOM 6549 O O . ARG B 1 366 ? -3.17 -24.25 -32.906 1 95.62 366 ARG B O 1
ATOM 6556 N N . GLU B 1 367 ? -1.768 -24.578 -34.594 1 94.5 367 GLU B N 1
ATOM 6557 C CA . GLU B 1 367 ? -2.777 -25.281 -35.375 1 94.5 367 GLU B CA 1
ATOM 6558 C C . GLU B 1 367 ? -3.148 -26.609 -34.719 1 94.5 367 GLU B C 1
ATOM 6560 O O . GLU B 1 367 ? -4.188 -27.203 -35.031 1 94.5 367 GLU B O 1
ATOM 6565 N N . HIS B 1 368 ? -2.377 -27.031 -33.812 1 97.69 368 HIS B N 1
ATOM 6566 C CA . HIS B 1 368 ? -2.576 -28.359 -33.25 1 97.69 368 HIS B CA 1
ATOM 6567 C C . HIS B 1 368 ? -3.119 -28.281 -31.812 1 97.69 368 HIS B C 1
ATOM 6569 O O . HIS B 1 368 ? -3.523 -29.297 -31.25 1 97.69 368 HIS B O 1
ATOM 6575 N N . LEU B 1 369 ? -3.203 -27.062 -31.234 1 98 369 LEU B N 1
ATOM 6576 C CA . LEU B 1 369 ? -3.586 -26.891 -29.844 1 98 369 LEU B CA 1
ATOM 6577 C C . LEU B 1 369 ? -4.863 -26.062 -29.719 1 98 369 LEU B C 1
ATOM 6579 O O . LEU B 1 369 ? -5.113 -25.188 -30.547 1 98 369 LEU B O 1
ATOM 6583 N N . ILE B 1 370 ? -5.629 -26.297 -28.703 1 97.69 370 ILE B N 1
ATOM 6584 C CA . ILE B 1 370 ? -6.848 -25.547 -28.438 1 97.69 370 ILE B CA 1
ATOM 6585 C C . ILE B 1 370 ? -6.613 -24.594 -27.266 1 97.69 370 ILE B C 1
ATOM 6587 O O . ILE B 1 370 ? -6.875 -23.391 -27.375 1 97.69 370 ILE B O 1
ATOM 6591 N N . ARG B 1 371 ? -6.145 -25.141 -26.156 1 97.62 371 ARG B N 1
ATOM 6592 C CA . ARG B 1 371 ? -5.938 -24.312 -24.984 1 97.62 371 ARG B CA 1
ATOM 6593 C C . ARG B 1 371 ? -5.027 -25 -23.969 1 97.62 371 ARG B C 1
ATOM 6595 O O . ARG B 1 371 ? -4.68 -26.172 -24.141 1 97.62 371 ARG B O 1
ATOM 6602 N N . PHE B 1 372 ? -4.57 -24.281 -23 1 97.94 372 PHE B N 1
ATOM 6603 C CA . PHE B 1 372 ? -3.865 -24.797 -21.828 1 97.94 372 PHE B CA 1
ATOM 6604 C C . PHE B 1 372 ? -4.719 -24.656 -20.578 1 97.94 372 PHE B C 1
ATOM 6606 O O . PHE B 1 372 ? -5.531 -23.734 -20.469 1 97.94 372 PHE B O 1
ATOM 6613 N N . ASP B 1 373 ? -4.508 -25.531 -19.625 1 97.56 373 ASP B N 1
ATOM 6614 C CA . ASP B 1 373 ? -5.117 -25.484 -18.312 1 97.56 373 ASP B CA 1
ATOM 6615 C C . ASP B 1 373 ? -4.066 -25.625 -17.203 1 97.56 373 ASP B C 1
ATOM 6617 O O . ASP B 1 373 ? -3.082 -26.344 -17.375 1 97.56 373 ASP B O 1
ATOM 6621 N N . VAL B 1 374 ? -4.305 -24.906 -16.188 1 97.12 374 VAL B N 1
ATOM 6622 C CA . VAL B 1 374 ? -3.428 -25.016 -15.023 1 97.12 374 VAL B CA 1
ATOM 6623 C C . VAL B 1 374 ? -4.254 -25.297 -13.773 1 97.12 374 VAL B C 1
ATOM 6625 O O . VAL B 1 374 ? -5.332 -24.734 -13.586 1 97.12 374 VAL B O 1
ATOM 6628 N N . LEU B 1 375 ? -3.811 -26.266 -13.023 1 94.69 375 LEU B N 1
ATOM 6629 C CA . LEU B 1 375 ? -4.469 -26.656 -11.789 1 94.69 375 LEU B CA 1
ATOM 6630 C C . LEU B 1 375 ? -3.496 -26.594 -10.609 1 94.69 375 LEU B C 1
ATOM 6632 O O . LEU B 1 375 ? -2.381 -27.109 -10.695 1 94.69 375 LEU B O 1
ATOM 6636 N N . MET B 1 376 ? -4.027 -25.922 -9.641 1 89.12 376 MET B N 1
ATOM 6637 C CA . MET B 1 376 ? -3.283 -26 -8.383 1 89.12 376 MET B CA 1
ATOM 6638 C C . MET B 1 376 ? -3.615 -27.281 -7.629 1 89.12 376 MET B C 1
ATOM 6640 O O . MET B 1 376 ? -4.738 -27.781 -7.707 1 89.12 376 MET B O 1
ATOM 6644 N N . GLY B 1 377 ? -2.676 -27.859 -7 1 82.31 377 GLY B N 1
ATOM 6645 C CA . GLY B 1 377 ? -2.877 -29.109 -6.285 1 82.31 377 GLY B CA 1
ATOM 6646 C C . GLY B 1 377 ? -3.738 -28.953 -5.047 1 82.31 377 GLY B C 1
ATOM 6647 O O . GLY B 1 377 ? -4.469 -27.969 -4.91 1 82.31 377 GLY B O 1
ATOM 6648 N N . GLN B 1 378 ? -3.84 -29.969 -4.297 1 75.69 378 GLN B N 1
ATOM 6649 C CA . GLN B 1 378 ? -4.676 -30 -3.102 1 75.69 378 GLN B CA 1
ATOM 6650 C C . GLN B 1 378 ? -4.215 -28.984 -2.07 1 75.69 378 GLN B C 1
ATOM 6652 O O . GLN B 1 378 ? -3.047 -28.969 -1.671 1 75.69 378 GLN B O 1
ATOM 6657 N N . PRO B 1 379 ? -5.188 -28.109 -1.718 1 71.56 379 PRO B N 1
ATOM 6658 C CA . PRO B 1 379 ? -4.828 -27.172 -0.658 1 71.56 379 PRO B CA 1
ATOM 6659 C C . PRO B 1 379 ? -4.637 -27.844 0.697 1 71.56 379 PRO B C 1
ATOM 6661 O O . PRO B 1 379 ? -5.23 -28.891 0.954 1 71.56 379 PRO B O 1
ATOM 6664 N N . PHE B 1 380 ? -3.803 -27.297 1.468 1 67.69 380 PHE B N 1
ATOM 6665 C CA . PHE B 1 380 ? -3.537 -27.828 2.799 1 67.69 380 PHE B CA 1
ATOM 6666 C C . PHE B 1 380 ? -4.77 -27.703 3.688 1 67.69 380 PHE B C 1
ATOM 6668 O O . PHE B 1 380 ? -5.09 -28.625 4.445 1 67.69 380 PHE B O 1
ATOM 6675 N N . SER B 1 381 ? -5.426 -26.578 3.541 1 72.12 381 SER B N 1
ATOM 6676 C CA . SER B 1 381 ? -6.652 -26.328 4.289 1 72.12 381 SER B CA 1
ATOM 6677 C C . SER B 1 381 ? -7.879 -26.453 3.393 1 72.12 381 SER B C 1
ATOM 6679 O O . SER B 1 381 ? -7.766 -26.422 2.166 1 72.12 381 SER B O 1
ATOM 6681 N N . PRO B 1 382 ? -9.016 -26.75 4.051 1 77.19 382 PRO B N 1
ATOM 6682 C CA . PRO B 1 382 ? -10.25 -26.859 3.268 1 77.19 382 PRO B CA 1
ATOM 6683 C C . PRO B 1 382 ? -10.625 -25.547 2.58 1 77.19 382 PRO B C 1
ATOM 6685 O O . PRO B 1 382 ? -11.305 -24.703 3.172 1 77.19 382 PRO B O 1
ATOM 6688 N N . ARG B 1 383 ? -10.125 -25.453 1.387 1 81.69 383 ARG B N 1
ATOM 6689 C CA . ARG B 1 383 ? -10.406 -24.234 0.656 1 81.69 383 ARG B CA 1
ATOM 6690 C C . ARG B 1 383 ? -10.344 -24.453 -0.85 1 81.69 383 ARG B C 1
ATOM 6692 O O . ARG B 1 383 ? -10.297 -25.609 -1.307 1 81.69 383 ARG B O 1
ATOM 6699 N N . THR B 1 384 ? -10.516 -23.406 -1.521 1 87.12 384 THR B N 1
ATOM 6700 C CA . THR B 1 384 ? -10.445 -23.438 -2.977 1 87.12 384 THR B CA 1
ATOM 6701 C C . THR B 1 384 ? -9.367 -22.484 -3.484 1 87.12 384 THR B C 1
ATOM 6703 O O . THR B 1 384 ? -9.148 -21.422 -2.908 1 87.12 384 THR B O 1
ATOM 6706 N N . ASN B 1 385 ? -8.602 -22.953 -4.469 1 90.19 385 ASN B N 1
ATOM 6707 C CA . ASN B 1 385 ? -7.609 -22.125 -5.152 1 90.19 385 ASN B CA 1
ATOM 6708 C C . ASN B 1 385 ? -7.914 -22 -6.641 1 90.19 385 ASN B C 1
ATOM 6710 O O . ASN B 1 385 ? -8.672 -22.797 -7.195 1 90.19 385 ASN B O 1
ATOM 6714 N N . CYS B 1 386 ? -7.375 -21 -7.113 1 93.94 386 CYS B N 1
ATOM 6715 C CA . CYS B 1 386 ? -7.668 -20.703 -8.508 1 93.94 386 CYS B CA 1
ATOM 6716 C C . CYS B 1 386 ? -6.383 -20.531 -9.312 1 93.94 386 CYS B C 1
ATOM 6718 O O . CYS B 1 386 ? -5.387 -20.016 -8.789 1 93.94 386 CYS B O 1
ATOM 6720 N N . ALA B 1 387 ? -6.367 -21.031 -10.57 1 96.38 387 ALA B N 1
ATOM 6721 C CA . ALA B 1 387 ? -5.246 -20.859 -11.492 1 96.38 387 ALA B CA 1
ATOM 6722 C C . ALA B 1 387 ? -5.734 -20.453 -12.875 1 96.38 387 ALA B C 1
ATOM 6724 O O . ALA B 1 387 ? -6.77 -20.922 -13.344 1 96.38 387 ALA B O 1
ATOM 6725 N N . ILE B 1 388 ? -4.957 -19.578 -13.484 1 97.88 388 ILE B N 1
ATOM 6726 C CA . ILE B 1 388 ? -5.375 -18.969 -14.75 1 97.88 388 ILE B CA 1
ATOM 6727 C C . ILE B 1 388 ? -4.281 -19.156 -15.797 1 97.88 388 ILE B C 1
ATOM 6729 O O . ILE B 1 388 ? -3.092 -19.047 -15.484 1 97.88 388 ILE B O 1
ATOM 6733 N N . ALA B 1 389 ? -4.688 -19.438 -17.062 1 97.5 389 ALA B N 1
ATOM 6734 C CA . ALA B 1 389 ? -3.807 -19.469 -18.234 1 97.5 389 ALA B CA 1
ATOM 6735 C C . ALA B 1 389 ? -4.566 -19.109 -19.5 1 97.5 389 ALA B C 1
ATOM 6737 O O . ALA B 1 389 ? -5.785 -19.266 -19.578 1 97.5 389 ALA B O 1
ATOM 6738 N N . SER B 1 390 ? -3.822 -18.609 -20.438 1 97.94 390 SER B N 1
ATOM 6739 C CA . SER B 1 390 ? -4.488 -18.281 -21.703 1 97.94 390 SER B CA 1
ATOM 6740 C C . SER B 1 390 ? -3.617 -18.641 -22.891 1 97.94 390 SER B C 1
ATOM 6742 O O . SER B 1 390 ? -2.387 -18.594 -22.812 1 97.94 390 SER B O 1
ATOM 6744 N N . LEU B 1 391 ? -4.223 -19.078 -23.922 1 98 391 LEU B N 1
ATOM 6745 C CA . LEU B 1 391 ? -3.648 -19.281 -25.234 1 98 391 LEU B CA 1
ATOM 6746 C C . LEU B 1 391 ? -4.516 -18.641 -26.312 1 98 391 LEU B C 1
ATOM 6748 O O . LEU B 1 391 ? -5.668 -19.031 -26.5 1 98 391 LEU B O 1
ATOM 6752 N N . GLY B 1 392 ? -3.906 -17.641 -26.984 1 96.12 392 GLY B N 1
ATOM 6753 C CA . GLY B 1 392 ? -4.734 -16.906 -27.922 1 96.12 392 GLY B CA 1
ATOM 6754 C C . GLY B 1 392 ? -5.906 -16.203 -27.266 1 96.12 392 GLY B C 1
ATOM 6755 O O . GLY B 1 392 ? -5.727 -15.469 -26.297 1 96.12 392 GLY B O 1
ATOM 6756 N N . ASN B 1 393 ? -7.094 -16.453 -27.734 1 97.44 393 ASN B N 1
ATOM 6757 C CA . ASN B 1 393 ? -8.273 -15.758 -27.203 1 97.44 393 ASN B CA 1
ATOM 6758 C C . ASN B 1 393 ? -9.039 -16.625 -26.219 1 97.44 393 ASN B C 1
ATOM 6760 O O . ASN B 1 393 ? -10.203 -16.359 -25.922 1 97.44 393 ASN B O 1
ATOM 6764 N N . ILE B 1 394 ? -8.375 -17.719 -25.766 1 98.12 394 ILE B N 1
ATOM 6765 C CA . ILE B 1 394 ? -9.039 -18.609 -24.828 1 98.12 394 ILE B CA 1
ATOM 6766 C C . ILE B 1 394 ? -8.328 -18.531 -23.469 1 98.12 394 ILE B C 1
ATOM 6768 O O . ILE B 1 394 ? -7.137 -18.828 -23.375 1 98.12 394 ILE B O 1
ATOM 6772 N N . LEU B 1 395 ? -9.047 -18.125 -22.5 1 98.56 395 LEU B N 1
ATOM 6773 C CA . LEU B 1 395 ? -8.562 -18.062 -21.125 1 98.56 395 LEU B CA 1
ATOM 6774 C C . LEU B 1 395 ? -9.336 -19.031 -20.234 1 98.56 395 LEU B C 1
ATOM 6776 O O . LEU B 1 395 ? -10.562 -19.141 -20.328 1 98.56 395 LEU B O 1
ATOM 6780 N N . THR B 1 396 ? -8.609 -19.781 -19.469 1 98.5 396 THR B N 1
ATOM 6781 C CA . THR B 1 396 ? -9.25 -20.719 -18.562 1 98.5 396 THR B CA 1
ATOM 6782 C C . THR B 1 396 ? -9 -20.344 -17.109 1 98.5 396 THR B C 1
ATOM 6784 O O . THR B 1 396 ? -7.91 -19.875 -16.766 1 98.5 396 THR B O 1
ATOM 6787 N N . ILE B 1 397 ? -9.992 -20.422 -16.328 1 98.38 397 ILE B N 1
ATOM 6788 C CA . ILE B 1 397 ? -9.938 -20.266 -14.883 1 98.38 397 ILE B CA 1
ATOM 6789 C C . ILE B 1 397 ? -10.305 -21.578 -14.203 1 98.38 397 ILE B C 1
ATOM 6791 O O . ILE B 1 397 ? -11.461 -22.016 -14.242 1 98.38 397 ILE B O 1
ATOM 6795 N N . ASN B 1 398 ? -9.344 -22.172 -13.555 1 97.69 398 ASN B N 1
ATOM 6796 C CA . ASN B 1 398 ? -9.57 -23.469 -12.938 1 97.69 398 ASN B CA 1
ATOM 6797 C C . ASN B 1 398 ? -9.562 -23.375 -11.414 1 97.69 398 ASN B C 1
ATOM 6799 O O . ASN B 1 398 ? -8.523 -23.094 -10.812 1 97.69 398 ASN B O 1
ATOM 6803 N N . PHE B 1 399 ? -10.719 -23.609 -10.82 1 96.5 399 PHE B N 1
ATOM 6804 C CA . PHE B 1 399 ? -10.805 -23.75 -9.375 1 96.5 399 PHE B CA 1
ATOM 6805 C C . PHE B 1 399 ? -10.555 -25.188 -8.953 1 96.5 399 PHE B C 1
ATOM 6807 O O . PHE B 1 399 ? -11.109 -26.125 -9.547 1 96.5 399 PHE B O 1
ATOM 6814 N N . ALA B 1 400 ? -9.664 -25.406 -8.094 1 92.69 400 ALA B N 1
ATOM 6815 C CA . ALA B 1 400 ? -9.422 -26.703 -7.461 1 92.69 400 ALA B CA 1
ATOM 6816 C C . ALA B 1 400 ? -9.766 -26.656 -5.973 1 92.69 400 ALA B C 1
ATOM 6818 O O . ALA B 1 400 ? -9.18 -25.859 -5.223 1 92.69 400 ALA B O 1
ATOM 6819 N N . SER B 1 401 ? -10.734 -27.484 -5.594 1 90 401 SER B N 1
ATOM 6820 C CA . SER B 1 401 ? -11.258 -27.406 -4.234 1 90 401 SER B CA 1
ATOM 6821 C C . SER B 1 401 ? -11.25 -28.781 -3.559 1 90 401 SER B C 1
ATOM 6823 O O . SER B 1 401 ? -11.453 -29.797 -4.215 1 90 401 SER B O 1
ATOM 6825 N N . SER B 1 402 ? -11.008 -28.766 -2.234 1 86.25 402 SER B N 1
ATOM 6826 C CA . SER B 1 402 ? -11.086 -29.984 -1.445 1 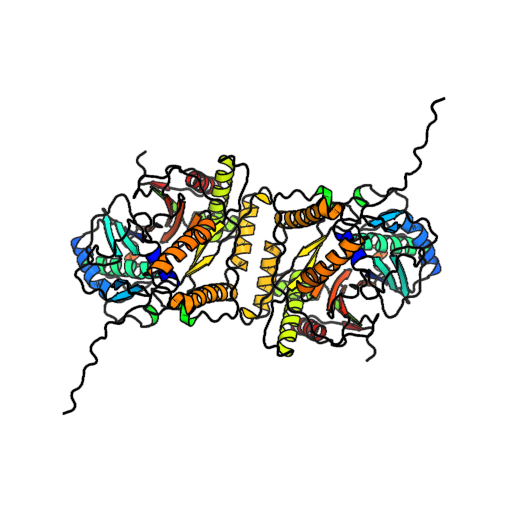86.25 402 SER B CA 1
ATOM 6827 C C . SER B 1 402 ? -12.359 -30.031 -0.613 1 86.25 402 SER B C 1
ATOM 6829 O O . SER B 1 402 ? -12.492 -30.859 0.293 1 86.25 402 SER B O 1
ATOM 6831 N N . ILE B 1 403 ? -13.281 -29.125 -0.935 1 89.12 403 ILE B N 1
ATOM 6832 C CA . ILE B 1 403 ? -14.531 -29.062 -0.183 1 89.12 403 ILE B CA 1
ATOM 6833 C C . ILE B 1 403 ? -15.711 -29.312 -1.122 1 89.12 403 ILE B C 1
ATOM 6835 O O . ILE B 1 403 ? -15.578 -29.156 -2.34 1 89.12 403 ILE B O 1
ATOM 6839 N N . VAL B 1 404 ? -16.828 -29.531 -0.5 1 90.25 404 VAL B N 1
ATOM 6840 C CA . VAL B 1 404 ? -18.016 -29.906 -1.25 1 90.25 404 VAL B CA 1
ATOM 6841 C C . VAL B 1 404 ? -18.703 -28.656 -1.795 1 90.25 404 VAL B C 1
ATOM 6843 O O . VAL B 1 404 ? -19.219 -28.672 -2.916 1 90.25 404 VAL B O 1
ATOM 6846 N N . GLU B 1 405 ? -18.672 -27.625 -1.016 1 90.88 405 GLU B N 1
ATOM 6847 C CA . GLU B 1 405 ? -19.422 -26.422 -1.366 1 90.88 405 GLU B CA 1
ATOM 6848 C C . GLU B 1 405 ? -18.797 -25.703 -2.561 1 90.88 405 GLU B C 1
ATOM 6850 O O . GLU B 1 405 ? -17.562 -25.719 -2.721 1 90.88 405 GLU B O 1
ATOM 6855 N N . THR B 1 406 ? -19.609 -25.094 -3.328 1 93.44 406 THR B N 1
ATOM 6856 C CA . THR B 1 406 ? -19.141 -24.406 -4.527 1 93.44 406 THR B CA 1
ATOM 6857 C C . THR B 1 406 ? -19.547 -22.938 -4.496 1 93.44 406 THR B C 1
ATOM 6859 O O . THR B 1 406 ? -19.641 -22.281 -5.543 1 93.44 406 THR B O 1
ATOM 6862 N N . SER B 1 407 ? -19.812 -22.438 -3.365 1 94.31 407 SER B N 1
ATOM 6863 C CA . SER B 1 407 ? -20.375 -21.109 -3.256 1 94.31 407 SER B CA 1
ATOM 6864 C C . SER B 1 407 ? -19.406 -20.047 -3.771 1 94.31 407 SER B C 1
ATOM 6866 O O . SER B 1 407 ? -19.797 -19.125 -4.484 1 94.31 407 SER B O 1
ATOM 6868 N N . VAL B 1 408 ? -18.125 -20.141 -3.482 1 95.62 408 VAL B N 1
ATOM 6869 C CA . VAL B 1 408 ? -17.141 -19.156 -3.896 1 95.62 408 VAL B CA 1
ATOM 6870 C C . VAL B 1 408 ? -17.047 -19.109 -5.422 1 95.62 408 VAL B C 1
ATOM 6872 O O . VAL B 1 408 ? -17.062 -18.047 -6.023 1 95.62 408 VAL B O 1
ATOM 6875 N N . GLU B 1 409 ? -17 -20.25 -6.008 1 96.88 409 GLU B N 1
ATOM 6876 C CA . GLU B 1 409 ? -16.953 -20.344 -7.465 1 96.88 409 GLU B CA 1
ATOM 6877 C C . GLU B 1 409 ? -18.219 -19.75 -8.094 1 96.88 409 GLU B C 1
ATOM 6879 O O . GLU B 1 409 ? -18.141 -19.062 -9.109 1 96.88 409 GLU B O 1
ATOM 6884 N N . LYS B 1 410 ? -19.312 -20.094 -7.449 1 97.12 410 LYS B N 1
ATOM 6885 C CA . LYS B 1 410 ? -20.578 -19.562 -7.949 1 97.12 410 LYS B CA 1
ATOM 6886 C C . LYS B 1 410 ? -20.594 -18.031 -7.914 1 97.12 410 LYS B C 1
ATOM 6888 O O . LYS B 1 410 ? -20.969 -17.391 -8.891 1 97.12 410 LYS B O 1
ATOM 6893 N N . PHE B 1 411 ? -20.219 -17.484 -6.773 1 97.81 411 PHE B N 1
ATOM 6894 C CA . PHE B 1 411 ? -20.156 -16.031 -6.656 1 97.81 411 PHE B CA 1
ATOM 6895 C C . PHE B 1 411 ? -19.203 -15.445 -7.688 1 97.81 411 PHE B C 1
ATOM 6897 O O . PHE B 1 411 ? -19.484 -14.414 -8.297 1 97.81 411 PHE B O 1
ATOM 6904 N N . PHE B 1 412 ? -18.078 -16.078 -7.934 1 98.44 412 PHE B N 1
ATOM 6905 C CA . PHE B 1 412 ? -17.016 -15.625 -8.836 1 98.44 412 PHE B CA 1
ATOM 6906 C C . PHE B 1 412 ? -17.516 -15.57 -10.273 1 98.44 412 PHE B C 1
ATOM 6908 O O . PHE B 1 412 ? -17.469 -14.516 -10.914 1 98.44 412 PHE B O 1
ATOM 6915 N N . PHE B 1 413 ? -18.062 -16.609 -10.727 1 98.44 413 PHE B N 1
ATOM 6916 C CA . PHE B 1 413 ? -18.469 -16.688 -12.125 1 98.44 413 PHE B CA 1
ATOM 6917 C C . PHE B 1 413 ? -19.75 -15.891 -12.367 1 98.44 413 PHE B C 1
ATOM 6919 O O . PHE B 1 413 ? -19.922 -15.312 -13.445 1 98.44 413 PHE B O 1
ATOM 6926 N N . THR B 1 414 ? -20.609 -15.883 -11.367 1 98.31 414 THR B N 1
ATOM 6927 C CA . THR B 1 414 ? -21.797 -15.023 -11.492 1 98.31 414 THR B CA 1
ATOM 6928 C C . THR B 1 414 ? -21.375 -13.562 -11.672 1 98.31 414 THR B C 1
ATOM 6930 O O . THR B 1 414 ? -21.969 -12.836 -12.469 1 98.31 414 THR B O 1
ATOM 6933 N N . LYS B 1 415 ? -20.375 -13.148 -10.906 1 98.5 415 LYS B N 1
ATOM 6934 C CA . LYS B 1 415 ? -19.891 -11.781 -11.023 1 98.5 415 LYS B CA 1
ATOM 6935 C C . LYS B 1 415 ? -19.328 -11.516 -12.414 1 98.5 415 LYS B C 1
ATOM 6937 O O . LYS B 1 415 ? -19.547 -10.438 -12.984 1 98.5 415 LYS B O 1
ATOM 6942 N N . LEU B 1 416 ? -18.594 -12.453 -12.984 1 98.31 416 LEU B N 1
ATOM 6943 C CA . LEU B 1 416 ? -18.078 -12.32 -14.344 1 98.31 416 LEU B CA 1
ATOM 6944 C C . LEU B 1 416 ? -19.219 -12.133 -15.344 1 98.31 416 LEU B C 1
ATOM 6946 O O . LEU B 1 416 ? -19.156 -11.234 -16.188 1 98.31 416 LEU B O 1
ATOM 6950 N N . VAL B 1 417 ? -20.203 -12.914 -15.211 1 98.12 417 VAL B N 1
ATOM 6951 C CA . VAL B 1 417 ? -21.328 -12.875 -16.141 1 98.12 417 VAL B CA 1
ATOM 6952 C C . VAL B 1 417 ? -22.062 -11.547 -15.984 1 98.12 417 VAL B C 1
ATOM 6954 O O . VAL B 1 417 ? -22.453 -10.93 -16.984 1 98.12 417 VAL B O 1
ATOM 6957 N N . ARG B 1 418 ? -22.266 -11.133 -14.789 1 97.88 418 ARG B N 1
ATOM 6958 C CA . ARG B 1 418 ? -22.938 -9.867 -14.531 1 97.88 418 ARG B CA 1
ATOM 6959 C C . ARG B 1 418 ? -22.172 -8.703 -15.141 1 97.88 418 ARG B C 1
ATOM 6961 O O . ARG B 1 418 ? -22.766 -7.703 -15.555 1 97.88 418 ARG B O 1
ATOM 6968 N N . ASP B 1 419 ? -20.875 -8.852 -15.195 1 97.94 419 ASP B N 1
ATOM 6969 C CA . ASP B 1 419 ? -20.031 -7.793 -15.766 1 97.94 419 ASP B CA 1
ATOM 6970 C C . ASP B 1 419 ? -19.969 -7.898 -17.281 1 97.94 419 ASP B C 1
ATOM 6972 O O . ASP B 1 419 ? -19.328 -7.082 -17.953 1 97.94 419 ASP B O 1
ATOM 6976 N N . GLY B 1 420 ? -20.594 -8.945 -17.875 1 96.94 420 GLY B N 1
ATOM 6977 C CA . GLY B 1 420 ? -20.703 -9.07 -19.328 1 96.94 420 GLY B CA 1
ATOM 6978 C C . GLY B 1 420 ? -19.719 -10.062 -19.906 1 96.94 420 GLY B C 1
ATOM 6979 O O . GLY B 1 420 ? -19.406 -10.016 -21.094 1 96.94 420 GLY B O 1
ATOM 6980 N N . VAL B 1 421 ? -19.203 -10.938 -19.141 1 97.94 421 VAL B N 1
ATOM 6981 C CA . VAL B 1 421 ? -18.25 -11.945 -19.625 1 97.94 421 VAL B CA 1
ATOM 6982 C C . VAL B 1 421 ? -18.938 -13.305 -19.672 1 97.94 421 VAL B C 1
ATOM 6984 O O . VAL B 1 421 ? -19.094 -13.977 -18.641 1 97.94 421 VAL B O 1
ATOM 6987 N N . PRO B 1 422 ? -19.266 -13.727 -20.812 1 97.56 422 PRO B N 1
ATOM 6988 C CA . PRO B 1 422 ? -19.812 -15.078 -20.906 1 97.56 422 PRO B CA 1
ATOM 6989 C C . PRO B 1 422 ? -18.797 -16.156 -20.5 1 97.56 422 PRO B C 1
ATOM 6991 O O . PRO B 1 422 ? -17.625 -16.047 -20.844 1 97.56 422 PRO B O 1
ATOM 6994 N N . VAL B 1 423 ? -19.312 -17.156 -19.766 1 98.12 423 VAL B N 1
ATOM 6995 C CA . VAL B 1 423 ? -18.422 -18.188 -19.25 1 98.12 423 VAL B CA 1
ATOM 6996 C C . VAL B 1 423 ? -18.953 -19.562 -19.609 1 98.12 423 VAL B C 1
ATOM 6998 O O . VAL B 1 423 ? -20.125 -19.859 -19.359 1 98.12 423 VAL B O 1
ATOM 7001 N N . LYS B 1 424 ? -18.188 -20.359 -20.219 1 97.81 424 LYS B N 1
ATOM 7002 C CA . LYS B 1 424 ? -18.484 -21.781 -20.375 1 97.81 424 LYS B CA 1
ATOM 7003 C C . LYS B 1 424 ? -17.891 -22.594 -19.219 1 97.81 424 LYS B C 1
ATOM 7005 O O . LYS B 1 424 ? -16.688 -22.484 -18.938 1 97.81 424 LYS B O 1
ATOM 7010 N N . ILE B 1 425 ? -18.688 -23.438 -18.562 1 97.06 425 ILE B N 1
ATOM 7011 C CA . ILE B 1 425 ? -18.234 -24.141 -17.375 1 97.06 425 ILE B CA 1
ATOM 7012 C C . ILE B 1 425 ? -18.016 -25.625 -17.719 1 97.06 425 ILE B C 1
ATOM 7014 O O . ILE B 1 425 ? -18.844 -26.234 -18.391 1 97.06 425 ILE B O 1
ATOM 7018 N N . GLU B 1 426 ? -16.859 -26.156 -17.328 1 95.31 426 GLU B N 1
ATOM 7019 C CA . GLU B 1 426 ? -16.547 -27.594 -17.312 1 95.31 426 GLU B CA 1
ATOM 7020 C C . GLU B 1 426 ? -16.188 -28.047 -15.906 1 95.31 426 GLU B C 1
ATOM 7022 O O . GLU B 1 426 ? -15.516 -27.328 -15.156 1 95.31 426 GLU B O 1
ATOM 7027 N N . THR B 1 427 ? -16.672 -29.219 -15.438 1 93.25 427 THR B N 1
ATOM 7028 C CA . THR B 1 427 ? -16.391 -29.703 -14.086 1 93.25 427 THR B CA 1
ATOM 7029 C C . THR B 1 427 ? -16.25 -31.219 -14.07 1 93.25 427 THR B C 1
ATOM 7031 O O . THR B 1 427 ? -16.719 -31.906 -14.977 1 93.25 427 THR B O 1
ATOM 7034 N N . ASN B 1 428 ? -15.43 -31.75 -13.195 1 87.31 428 ASN B N 1
ATOM 7035 C CA . ASN B 1 428 ? -15.352 -33.188 -12.984 1 87.31 428 ASN B CA 1
ATOM 7036 C C . ASN B 1 428 ? -16.312 -33.656 -11.898 1 87.31 428 ASN B C 1
ATOM 7038 O O . ASN B 1 428 ? -16.297 -34.812 -11.5 1 87.31 428 ASN B O 1
ATOM 7042 N N . ARG B 1 429 ? -17.125 -32.719 -11.406 1 80.94 429 ARG B N 1
ATOM 7043 C CA . ARG B 1 429 ? -18.047 -33.031 -10.328 1 80.94 429 ARG B CA 1
ATOM 7044 C C . ARG B 1 429 ? -19.266 -33.781 -10.844 1 80.94 429 ARG B C 1
ATOM 7046 O O . ARG B 1 429 ? -19.719 -33.531 -11.961 1 80.94 429 ARG B O 1
ATOM 7053 N N . ASN B 1 430 ? -19.594 -35.031 -10.312 1 63.72 430 ASN B N 1
ATOM 7054 C CA . ASN B 1 430 ? -20.797 -35.781 -10.664 1 63.72 430 ASN B CA 1
ATOM 7055 C C . ASN B 1 430 ? -22.047 -35.094 -10.164 1 63.72 430 ASN B C 1
ATOM 7057 O O . ASN B 1 430 ? -22.125 -34.688 -8.992 1 63.72 430 ASN B O 1
ATOM 7061 N N . ASN B 1 431 ? -22.75 -34.312 -11.008 1 45.31 431 ASN B N 1
ATOM 7062 C CA . ASN B 1 431 ? -24.078 -33.906 -10.555 1 45.31 431 ASN B CA 1
ATOM 7063 C C . ASN B 1 431 ? -24.891 -35.094 -10.047 1 45.31 431 ASN B C 1
ATOM 7065 O O . ASN B 1 431 ? -24.812 -36.188 -10.609 1 45.31 431 ASN B O 1
#

Foldseek 3Di:
DDPPPPPPPPFDKAAFFLVLQLQVLQQDQFDFQKKKKKFFWPAFDDQVLLQVLCVLQVQQPQLQQWAWDDDFQGIITTGQPDDDDGEEADDLQPRRHDDCPPSSRGQKYWHGDTRMIMIMGRQRRFDPLLVLLSVQQSVQSSVVSVPFDFDCDQSHHDSVDHHDPLQRDNCLVVQLDDPDADDQDDDFADADDFAFAPGRHKWKKKKKFFQVQLQVLCVVLPHDSVLLLVLLLLVLVVVRQVVVVDPDFGKAWEWEKDACCVQRPTNYSHYGIDTDIQIDGCVVDDDDSSRSSVSSRVRCVVQPHNNNVSSHSNNSVVVCVPPVSSPDTPVVNSVVSNVCCVPRVLRHHHEYEYEPEERTGTPSCLNTTDWMDIGRHEDPDQHKYWYWYGYHGIIMIMIIGRGDDCSSVVSSVVVCVVSPIDIDMDISDDD/DPPPPPPPPPFDKAAFFLVLQLQVLQQDQFDFQKKKKKFFWPAFDDQVLLQVLCVLQVQQPQLQQWAWDDDFQGIITTGQPDDDDGEEADDLQPRRHDDCPPSSRGQKYWHGDTRMIMIMGRQRRFDPLLVLLSVQQSLQSSVVSVPFDFDCDQSHHDSPDHHDPLQRDNCLVVQLDDPDADDQDDDFADADDFAFAPGRHKWKKKKKFFQVQLQVLCVVLPHGSVLLLVLLLLVLVVVRQVVVVDPDFGKAWEWEKDACCVQRPTNYSHYGIDTDIQIDGCVVDDDDSSRSSVSSRVRCVVQPHNNNVSSHSNNSVVVCVPPVSSRDTVVVVSVVSNVCCVVRVSRHHHEYEYEPEERTGTPSCVNTTDWMDIGRHEDPDQHKYWYWYGYHGIIMIMIIGRGDDCSSVVSSVVVCVVSPIDIDMDISDDD

pLDDT: mean 84.11, std 18.17, range [27.64, 98.81]